Protein AF-A0A817E5K0-F1 (afdb_monomer_lite)

Radius of gyration: 30.58 Å; chains: 1; bounding box: 66×86×82 Å

Sequence (795 aa):
MSKAAISWVILLLVVCIPLVNSRLTTNLKNGVNGGVDCATCSILLGIVDHLTIVYNESAAQSLERLCSFLPDEYQLYCKAAVDFLGPYIIDGFIKGDNPDVICHALKFCTDEPDQAKCRIYPSKSPILFAQRVLNFRQRHPLISLNLKDSKICQIPGIKEICKILENIFNNHMPAVDIDEDRFGIEATLRGSSWRGKDCNDFSSAIHPGAHVVDGDGITDHNCNGIYGMNSASGKPWEDEFCNETQRMGIAVLGDSISAHFHLPEQWLDAKQLSVAAFEHLTFILENELDWPQLSASTGHINVSWPNIEGPTRSLYARLFDLDHCNHRDYQNIAVNGARSGSMLDIMKSLSRNQKNDVPLLVIYSLVGNDVCNGHPDTLDHMTTVEEMEKNVLTTLTYLDTVLPKGSHVLTTGLANGSFLYELLHDRIHPFGRVGTPISYTQIYDYLSCLQISPCNGWMTSNATLRVLTTQRAMDLSAAIRNVSYSYKSTQYDIEYLDFPFDDVIQEWIAQGGEPWQLIESVDGFHINQYGHAIVSDVLWKWLQKNKPQWLPLINPHNADIERVFKDQDCDDVYSQQPSLVHEGIFRIKPRFASESFDVKCIFENNIGWTVIQHRINGTIDFYHGWNDYKNGFGDLRTEFWLGNEKIHLLTNQGKYILRIDLQPWDSHIRIAEYGQFALDNESQNYKLQISQFRSNISTAGDSLSSSWDNANGIPFSTYDHDYDNLFYDNCALTYHGAWWFTNCFQSHLNGAYIRSPLALQNTARNGLHWNSYALYHSMKHTTMRIRRQNTFEMN

Secondary structure (DSSP, 8-state):
--HHHHHHHHHHHHTTTTTS-S-SSTT----STTHHHHHHHHHHHHHHHHHHHHHT--HHHHHHHHHHTS-HHHHHHHHHHHHHHHHHHHHHHHTT--HHHHHHHHTSS---TTSPPP-SS--S-HHHHHHHHHHHHHH-GGGG-------GGGSTTHHHHHHHHHHHHTT---SS-SSSSS-BSSSSTTSTTTBPBPS-TT-TTSSTTBPPSGGGSSS-SSSSS--SB-TTT-SBHHHHHTTTS---EEEEEE-HHHHTB---GGGT-TTT-STGGGTTHHHHHHTTTB-GGGSTTT-------TT--S----HHHHHHHH-GGGTT-EEEEE-TT--HHHHHHHGGG----TTTB--EEEEEE--STTT--S-TTGGGGSPPHHHHHHHHHHHHHHHHHHSPTTEEEEEE----THHHHHHHTTSBPGGGGSSS--BHHHHHHHHHHTT--S-TTTSSS-HHHHHHHHHHHHHHHHHHHHHHHH---SSEEEEEE---HHHHHHHHHHTT--GGGGB-TTTSSSB-HHHHHHHHHHHHHHHHHH-GGGSPPPPTTHHHHHHHHS-SSHHHHHHHSTTS-SEEEEEE--TT-SS-EEEEEEEETTEEEEEEEEESSS-S-----HHHHHH-EE-TTSSEE--HHHHHHHHTTS-EEEEEEEE-SSS--EEEEEEEEEE--GGGTT-EEEEEE-TTT-SS--SSB-SS-B-TTPPPBBTTB--SS-SS--HHHHHTS-B--BSB-SEETTS-----TT--TTTGGGS-EETTTBTTPPPSEEEEEEEE--GGGG-

Structure (mmCIF, N/CA/C/O backbone):
data_AF-A0A817E5K0-F1
#
_entry.id   AF-A0A817E5K0-F1
#
loop_
_atom_site.group_PDB
_atom_site.id
_atom_site.type_symbol
_atom_site.label_atom_id
_atom_site.label_alt_id
_atom_site.label_comp_id
_atom_site.label_asym_id
_atom_site.label_entity_id
_atom_site.label_seq_id
_atom_site.pdbx_PDB_ins_code
_atom_site.Cartn_x
_atom_site.Cartn_y
_atom_site.Cartn_z
_atom_site.occupancy
_atom_site.B_iso_or_equiv
_atom_site.auth_seq_id
_atom_site.auth_comp_id
_atom_site.auth_asym_id
_atom_site.auth_atom_id
_atom_site.pdbx_PDB_model_num
ATOM 1 N N . MET A 1 1 ? 19.506 -5.408 9.592 1.00 38.41 1 MET A N 1
ATOM 2 C CA . MET A 1 1 ? 18.784 -6.105 10.687 1.00 38.41 1 MET A CA 1
ATOM 3 C C . MET A 1 1 ? 17.796 -7.067 10.048 1.00 38.41 1 MET A C 1
ATOM 5 O O . MET A 1 1 ? 17.301 -6.734 8.983 1.00 38.41 1 MET A O 1
ATOM 9 N N . SER A 1 2 ? 17.536 -8.249 10.616 1.00 32.69 2 SER A N 1
ATOM 10 C CA . SER A 1 2 ? 16.525 -9.155 10.045 1.00 32.69 2 SER A CA 1
ATOM 11 C C . SER A 1 2 ? 15.126 -8.537 10.168 1.00 32.69 2 SER A C 1
ATOM 13 O O . SER A 1 2 ? 14.857 -7.887 11.177 1.00 32.69 2 SER A O 1
ATOM 15 N N . LYS A 1 3 ? 14.241 -8.766 9.184 1.00 34.75 3 LYS A N 1
ATOM 16 C CA . LYS A 1 3 ? 12.809 -8.387 9.226 1.00 34.75 3 LYS A CA 1
ATOM 17 C C . LYS A 1 3 ? 12.179 -8.659 10.577 1.00 34.75 3 LYS A C 1
ATOM 19 O O . LYS A 1 3 ? 11.600 -7.766 11.175 1.00 34.75 3 LYS A O 1
ATOM 24 N N . ALA A 1 4 ? 12.445 -9.861 11.094 1.00 32.88 4 ALA A N 1
ATOM 25 C CA . ALA A 1 4 ? 12.033 -10.283 12.416 1.00 32.88 4 ALA A CA 1
ATOM 26 C C . ALA A 1 4 ? 12.308 -9.184 13.450 1.00 32.88 4 ALA A C 1
ATOM 28 O O . ALA A 1 4 ? 11.386 -8.759 14.123 1.00 32.88 4 ALA A O 1
ATOM 29 N N . ALA A 1 5 ? 13.533 -8.659 13.559 1.00 34.03 5 ALA A N 1
ATOM 30 C CA . ALA A 1 5 ? 13.886 -7.668 14.578 1.00 34.03 5 ALA A CA 1
ATOM 31 C C . ALA A 1 5 ? 13.124 -6.333 14.464 1.00 34.03 5 ALA A C 1
ATOM 33 O O . ALA A 1 5 ? 12.960 -5.668 15.481 1.00 34.03 5 ALA A O 1
ATOM 34 N N . ILE A 1 6 ? 12.666 -5.937 13.272 1.00 39.69 6 ILE A N 1
ATOM 35 C CA . ILE A 1 6 ? 11.876 -4.712 13.062 1.00 39.69 6 ILE A CA 1
ATOM 36 C C . ILE A 1 6 ? 10.394 -4.991 13.350 1.00 39.69 6 ILE A C 1
ATOM 38 O O . ILE A 1 6 ? 9.782 -4.249 14.121 1.00 39.69 6 ILE A O 1
ATOM 42 N N . SER A 1 7 ? 9.865 -6.120 12.864 1.00 38.94 7 SER A N 1
ATOM 43 C CA . SER A 1 7 ? 8.522 -6.610 13.196 1.00 38.94 7 SER A CA 1
ATOM 44 C C . SER A 1 7 ? 8.353 -6.810 14.710 1.00 38.94 7 SER A C 1
ATOM 46 O O . SER A 1 7 ? 7.365 -6.355 15.274 1.00 38.94 7 SER A O 1
ATOM 48 N N . TRP A 1 8 ? 9.355 -7.367 15.411 1.00 39.22 8 TRP A N 1
ATOM 49 C CA . TRP A 1 8 ? 9.391 -7.530 16.879 1.00 39.22 8 TRP A CA 1
ATOM 50 C C . TRP A 1 8 ? 9.329 -6.194 17.638 1.00 39.22 8 TRP A C 1
ATOM 52 O O . TRP A 1 8 ? 8.894 -6.156 18.789 1.00 39.22 8 TRP A O 1
ATOM 62 N N . VAL A 1 9 ? 9.761 -5.090 17.029 1.00 38.69 9 VAL A N 1
ATOM 63 C CA . VAL A 1 9 ? 9.753 -3.769 17.670 1.00 38.69 9 VAL A CA 1
ATOM 64 C C . VAL A 1 9 ? 8.453 -3.048 17.396 1.00 38.69 9 VAL A C 1
ATOM 66 O O . VAL A 1 9 ? 7.872 -2.508 18.329 1.00 38.69 9 VAL A O 1
ATOM 69 N N . ILE A 1 10 ? 7.979 -3.049 16.152 1.00 41.06 10 ILE A N 1
ATOM 70 C CA . ILE A 1 10 ? 6.653 -2.516 15.824 1.00 41.06 10 ILE A CA 1
ATOM 71 C C . ILE A 1 10 ? 5.599 -3.265 16.641 1.00 41.06 10 ILE A C 1
ATOM 73 O O . ILE A 1 10 ? 4.677 -2.648 17.145 1.00 41.06 10 ILE A O 1
ATOM 77 N N . LEU A 1 11 ? 5.815 -4.551 16.915 1.00 41.72 11 LEU A N 1
ATOM 78 C CA . LEU A 1 11 ? 5.087 -5.358 17.890 1.00 41.72 11 LEU A CA 1
ATOM 79 C C . LEU A 1 11 ? 5.245 -4.872 19.346 1.00 41.72 11 LEU A C 1
ATOM 81 O O . LEU A 1 11 ? 4.248 -4.674 20.031 1.00 41.72 11 LEU A O 1
ATOM 85 N N . LEU A 1 12 ? 6.466 -4.637 19.840 1.00 36.22 12 LEU A N 1
ATOM 86 C CA . LEU A 1 12 ? 6.707 -4.031 21.166 1.00 36.22 12 LEU A CA 1
ATOM 87 C C . LEU A 1 12 ? 6.124 -2.617 21.299 1.00 36.22 12 LEU A C 1
ATOM 89 O O . LEU A 1 12 ? 5.917 -2.145 22.411 1.00 36.22 12 LEU A O 1
ATOM 93 N N . LEU A 1 13 ? 5.869 -1.935 20.189 1.00 37.38 13 LEU A N 1
ATOM 94 C CA . LEU A 1 13 ? 5.116 -0.698 20.159 1.00 37.38 13 LEU A CA 1
ATOM 95 C C . LEU A 1 13 ? 3.626 -1.033 20.114 1.00 37.38 13 LEU A C 1
ATOM 97 O O . LEU A 1 13 ? 2.962 -0.942 21.126 1.00 37.38 13 LEU A O 1
ATOM 101 N N . VAL A 1 14 ? 3.077 -1.536 19.022 1.00 37.16 14 VAL A N 1
ATOM 102 C CA . VAL A 1 14 ? 1.632 -1.733 18.831 1.00 37.16 14 VAL A CA 1
ATOM 103 C C . VAL A 1 14 ? 0.978 -2.682 19.853 1.00 37.16 14 VAL A C 1
ATOM 105 O O . VAL A 1 14 ? -0.120 -2.400 20.327 1.00 37.16 14 VAL A O 1
ATOM 108 N N . VAL A 1 15 ? 1.634 -3.780 20.243 1.00 35.06 15 VAL A N 1
ATOM 109 C CA . VAL A 1 15 ? 1.063 -4.812 21.138 1.00 35.06 15 VAL A CA 1
ATOM 110 C C . VAL A 1 15 ? 1.378 -4.556 22.608 1.00 35.06 15 VAL A C 1
ATOM 112 O O . VAL A 1 15 ? 0.565 -4.898 23.468 1.00 35.06 15 VAL A O 1
ATOM 115 N N . CYS A 1 16 ? 2.503 -3.904 22.924 1.00 30.56 16 CYS A N 1
ATOM 116 C CA . CYS A 1 16 ? 2.783 -3.478 24.297 1.00 30.56 16 CYS A CA 1
ATOM 117 C C . CYS A 1 16 ? 2.352 -2.037 24.598 1.00 30.56 16 CYS A C 1
ATOM 119 O O . CYS A 1 16 ? 2.415 -1.681 25.764 1.00 30.56 16 CYS A O 1
ATOM 121 N N . ILE A 1 17 ? 1.872 -1.216 23.654 1.00 37.09 17 ILE A N 1
ATOM 122 C CA . ILE A 1 17 ? 1.395 0.158 23.930 1.00 37.09 17 ILE A CA 1
ATOM 123 C C . ILE A 1 17 ? 0.201 0.218 24.898 1.00 37.09 17 ILE A C 1
ATOM 125 O O . ILE A 1 17 ? 0.177 1.160 25.694 1.00 37.09 17 ILE A O 1
ATOM 129 N N . PRO A 1 18 ? -0.706 -0.780 25.004 1.00 35.41 18 PRO A N 1
ATOM 130 C CA . PRO A 1 18 ? -1.650 -0.796 26.118 1.00 35.41 18 PRO A CA 1
ATOM 131 C C . PRO A 1 18 ? -0.962 -1.001 27.478 1.00 35.41 18 PRO A C 1
ATOM 133 O O . PRO A 1 18 ? -1.575 -0.773 28.509 1.00 35.41 18 PRO A O 1
ATOM 136 N N . LEU A 1 19 ? 0.299 -1.439 27.531 1.00 31.44 19 LEU A N 1
ATOM 137 C CA . LEU A 1 19 ? 1.059 -1.648 28.770 1.00 31.44 19 LEU A CA 1
ATOM 138 C C . LEU A 1 19 ? 2.252 -0.686 28.927 1.00 31.44 19 LEU A C 1
ATOM 140 O O . LEU A 1 19 ? 2.721 -0.483 30.042 1.00 31.44 19 LEU A O 1
ATOM 144 N N . VAL A 1 20 ? 2.737 -0.049 27.862 1.00 30.23 20 VAL A N 1
ATOM 145 C CA . VAL A 1 20 ? 3.906 0.835 27.858 1.00 30.23 20 VAL A CA 1
ATOM 146 C C . VAL A 1 20 ? 3.677 1.973 26.858 1.00 30.23 20 VAL A C 1
ATOM 148 O O . VAL A 1 20 ? 4.141 1.936 25.730 1.00 30.23 20 VAL A O 1
ATOM 151 N N . ASN A 1 21 ? 2.969 2.999 27.329 1.00 34.41 21 ASN A N 1
ATOM 152 C CA . ASN A 1 21 ? 3.056 4.412 26.936 1.00 34.41 21 ASN A CA 1
ATOM 153 C C . ASN A 1 21 ? 3.086 4.746 25.420 1.00 34.41 21 ASN A C 1
ATOM 155 O O . ASN A 1 21 ? 4.090 4.579 24.729 1.00 34.41 21 ASN A O 1
ATOM 159 N N . SER A 1 22 ? 2.026 5.411 24.966 1.00 31.52 22 SER A N 1
ATOM 160 C CA . SER A 1 22 ? 1.731 5.974 23.635 1.00 31.52 22 SER A CA 1
ATOM 161 C C . SER A 1 22 ? 2.683 7.075 23.108 1.00 31.52 22 SER A C 1
ATOM 163 O O . SER A 1 22 ? 2.267 7.973 22.385 1.00 31.52 22 SER A O 1
ATOM 165 N N . ARG A 1 23 ? 3.982 7.059 23.443 1.00 32.66 23 ARG A N 1
ATOM 166 C CA . ARG A 1 23 ? 4.926 8.150 23.099 1.00 32.66 23 ARG A CA 1
ATOM 167 C C . ARG A 1 23 ? 5.980 7.834 22.039 1.00 32.66 23 ARG A C 1
ATOM 169 O O . ARG A 1 23 ? 6.841 8.677 21.798 1.00 32.66 23 ARG A O 1
ATOM 176 N N . LEU A 1 24 ? 5.955 6.652 21.431 1.00 32.28 24 LEU A N 1
ATOM 177 C CA . LEU A 1 24 ? 7.011 6.217 20.505 1.00 32.28 24 LEU A CA 1
ATOM 178 C C . LEU A 1 24 ? 6.719 6.476 19.021 1.00 32.28 24 LEU A C 1
ATOM 180 O O . LEU A 1 24 ? 7.637 6.380 18.215 1.00 32.28 24 LEU A O 1
ATOM 184 N N . THR A 1 25 ? 5.511 6.917 18.672 1.00 31.94 25 THR A N 1
ATOM 185 C CA . THR A 1 25 ? 5.168 7.377 17.320 1.00 31.94 25 THR A CA 1
ATOM 186 C C . THR A 1 25 ? 4.451 8.728 17.411 1.00 31.94 25 THR A C 1
ATOM 188 O O . THR A 1 25 ? 3.320 8.823 17.872 1.00 31.94 25 THR A O 1
ATOM 191 N N . THR A 1 26 ? 5.182 9.789 17.065 1.00 32.31 26 THR A N 1
ATOM 192 C CA . THR A 1 26 ? 4.702 11.036 16.434 1.00 32.31 26 THR A CA 1
ATOM 193 C C . THR A 1 26 ? 3.337 11.607 16.862 1.00 32.31 26 THR A C 1
ATOM 195 O O . THR A 1 26 ? 2.296 11.134 16.429 1.00 32.31 26 THR A O 1
ATOM 198 N N . ASN A 1 27 ? 3.345 12.722 17.607 1.00 34.09 27 ASN A N 1
ATOM 199 C CA . ASN A 1 27 ? 2.304 13.775 17.655 1.00 34.09 27 ASN A CA 1
ATOM 200 C C . ASN A 1 27 ? 0.807 13.407 17.821 1.00 34.09 27 ASN A C 1
ATOM 202 O O . ASN A 1 27 ? -0.030 14.309 17.743 1.00 34.09 27 ASN A O 1
ATOM 206 N N . LEU A 1 28 ? 0.431 12.164 18.120 1.00 38.84 28 LEU A N 1
ATOM 207 C CA . LEU A 1 28 ? -0.935 11.838 18.525 1.00 38.84 28 LEU A CA 1
ATOM 208 C C . LEU A 1 28 ? -1.184 12.469 19.902 1.00 38.84 28 LEU A C 1
ATOM 210 O O . LEU A 1 28 ? -0.595 12.076 20.909 1.00 38.84 28 LEU A O 1
ATOM 214 N N . LYS A 1 29 ? -2.028 13.507 19.962 1.00 49.62 29 LYS A N 1
ATOM 215 C CA . LYS A 1 29 ? -2.552 13.993 21.245 1.00 49.62 29 LYS A CA 1
ATOM 216 C C . LYS A 1 29 ? -3.302 12.818 21.874 1.00 49.62 29 LYS A C 1
ATOM 218 O O . LYS A 1 29 ? -4.237 12.316 21.264 1.00 49.62 29 LYS A O 1
ATOM 223 N N . ASN A 1 30 ? -2.940 12.421 23.095 1.00 59.03 30 ASN A N 1
ATOM 224 C CA . ASN A 1 30 ? -3.574 11.317 23.837 1.00 59.03 30 ASN A CA 1
ATOM 225 C C . ASN A 1 30 ? -5.073 11.533 24.154 1.00 59.03 30 ASN A C 1
ATOM 227 O O . ASN A 1 30 ? -5.618 10.784 24.956 1.00 59.03 30 ASN A O 1
ATOM 231 N N . GLY A 1 31 ? -5.734 12.532 23.559 1.00 76.06 31 GLY A N 1
ATOM 232 C CA . GLY A 1 31 ? -7.105 12.929 23.854 1.00 76.06 31 GLY A CA 1
ATOM 233 C C . GLY A 1 31 ? -7.292 13.408 25.293 1.00 76.06 31 GLY A C 1
ATOM 234 O O . GLY A 1 31 ? -6.329 13.681 26.013 1.00 76.06 31 GLY A O 1
ATOM 235 N N . VAL A 1 32 ? -8.553 13.494 25.705 1.00 88.44 32 VAL A N 1
ATOM 236 C CA . VAL A 1 32 ? -8.965 13.703 27.102 1.00 88.44 32 VAL A CA 1
ATOM 237 C C . VAL A 1 32 ? -9.607 12.436 27.652 1.00 88.44 32 VAL A C 1
ATOM 239 O O . VAL A 1 32 ? -10.021 11.552 26.901 1.00 88.44 32 VAL A O 1
ATOM 242 N N . ASN A 1 33 ? -9.701 12.328 28.976 1.00 88.56 33 ASN A N 1
ATOM 243 C CA . ASN A 1 33 ? -10.281 11.173 29.671 1.00 88.56 33 ASN A CA 1
ATOM 244 C C . ASN A 1 33 ? -9.553 9.839 29.380 1.00 88.56 33 ASN A C 1
ATOM 246 O O . ASN A 1 33 ? -10.133 8.756 29.476 1.00 88.56 33 ASN A O 1
ATOM 250 N N . GLY A 1 34 ? -8.263 9.922 29.043 1.00 79.88 34 GLY A N 1
ATOM 251 C CA . GLY A 1 34 ? -7.429 8.796 28.608 1.00 79.88 34 GLY A CA 1
ATOM 252 C C . GLY A 1 34 ? -7.436 8.545 27.094 1.00 79.88 34 GLY A C 1
ATOM 253 O O . GLY A 1 34 ? -6.677 7.697 26.637 1.00 79.88 34 GLY A O 1
ATOM 254 N N . GLY A 1 35 ? -8.269 9.260 26.326 1.00 85.75 35 GLY A N 1
ATOM 255 C CA . GLY A 1 35 ? -8.340 9.239 24.860 1.00 85.75 35 GLY A CA 1
ATOM 256 C C . GLY A 1 35 ? -8.151 7.865 24.222 1.00 85.75 35 GLY A C 1
ATOM 257 O O . GLY A 1 35 ? -8.983 6.980 24.421 1.00 85.75 35 GLY A O 1
ATOM 258 N N . VAL A 1 36 ? -7.077 7.687 23.446 1.00 76.56 36 VAL A N 1
ATOM 259 C CA . VAL A 1 36 ? -6.815 6.444 22.690 1.00 76.56 36 VAL A CA 1
ATOM 260 C C . VAL A 1 36 ? -6.675 5.230 23.613 1.00 76.56 36 VAL A C 1
ATOM 262 O O . VAL A 1 36 ? -7.239 4.177 23.313 1.00 76.56 36 VAL A O 1
ATOM 265 N N . ASP A 1 37 ? -6.003 5.373 24.760 1.00 73.56 37 ASP A N 1
ATOM 266 C CA . ASP A 1 37 ? -5.846 4.284 25.736 1.00 73.56 37 ASP A CA 1
ATOM 267 C C . ASP A 1 37 ? -7.220 3.862 26.286 1.00 73.56 37 ASP A C 1
ATOM 269 O O . ASP A 1 37 ? -7.513 2.672 26.449 1.00 73.56 37 ASP A O 1
ATOM 273 N N . CYS A 1 38 ? -8.103 4.842 26.509 1.00 83.94 38 CYS A N 1
ATOM 274 C CA . CYS A 1 38 ? -9.455 4.584 26.982 1.00 83.94 38 CYS A CA 1
ATOM 275 C C . CYS A 1 38 ? -10.325 3.883 25.931 1.00 83.94 38 CYS A C 1
ATOM 277 O O . CYS A 1 38 ? -10.996 2.896 26.255 1.00 83.94 38 CYS A O 1
ATOM 279 N N . ALA A 1 39 ? -10.300 4.359 24.682 1.00 84.50 39 ALA A N 1
ATOM 280 C CA . ALA A 1 39 ? -11.029 3.738 23.580 1.00 84.50 39 ALA A CA 1
ATOM 281 C C . ALA A 1 39 ? -10.555 2.299 23.344 1.00 84.50 39 ALA A C 1
ATOM 283 O O . ALA A 1 39 ? -11.375 1.383 23.288 1.00 84.50 39 ALA A O 1
ATOM 284 N N . THR A 1 40 ? -9.237 2.088 23.312 1.00 79.06 40 THR A N 1
ATOM 285 C CA . THR A 1 40 ? -8.619 0.769 23.123 1.00 79.06 40 THR A CA 1
ATOM 286 C C . THR A 1 40 ? -9.056 -0.204 24.212 1.00 79.06 40 THR A C 1
ATOM 288 O O . THR A 1 40 ? -9.537 -1.294 23.909 1.00 79.06 40 THR A O 1
ATOM 291 N N . CYS A 1 41 ? -8.971 0.198 25.485 1.00 82.38 41 CYS A N 1
ATOM 292 C CA . CYS A 1 41 ? -9.417 -0.650 26.588 1.00 82.38 41 CYS A CA 1
ATOM 293 C C . CYS A 1 41 ? -10.914 -0.984 26.483 1.00 82.38 41 CYS A C 1
ATOM 295 O O . CYS A 1 41 ? -11.303 -2.146 26.610 1.00 82.38 41 CYS A O 1
ATOM 297 N N . SER A 1 42 ? -11.756 0.022 26.233 1.00 89.06 42 SER A N 1
ATOM 298 C CA . SER A 1 42 ? -13.215 -0.148 26.223 1.00 89.06 42 SER A CA 1
ATOM 299 C C . SER A 1 42 ? -13.678 -1.044 25.070 1.00 89.06 42 SER A C 1
ATOM 301 O O . SER A 1 42 ? -14.573 -1.871 25.257 1.00 89.06 42 SER A O 1
ATOM 303 N N . ILE A 1 43 ? -13.036 -0.929 23.902 1.00 86.25 43 ILE A N 1
ATOM 304 C CA . ILE A 1 43 ? -13.305 -1.765 22.727 1.00 86.25 43 ILE A CA 1
ATOM 305 C C . ILE A 1 43 ? -12.793 -3.191 22.947 1.00 86.25 43 ILE A C 1
ATOM 307 O O . ILE A 1 43 ? -13.568 -4.131 22.792 1.00 86.25 43 ILE A O 1
ATOM 311 N N . LEU A 1 44 ? -11.541 -3.384 23.379 1.00 84.38 44 LEU A N 1
ATOM 312 C CA . LEU A 1 44 ? -10.990 -4.727 23.610 1.00 84.38 44 LEU A CA 1
ATOM 313 C C . LEU A 1 44 ? -11.790 -5.501 24.663 1.00 84.38 44 LEU A C 1
ATOM 315 O O . LEU A 1 44 ? -12.149 -6.657 24.443 1.00 84.38 44 LEU A O 1
ATOM 319 N N . LEU A 1 45 ? -12.130 -4.867 25.789 1.00 89.94 45 LEU A N 1
ATOM 320 C CA . LEU A 1 45 ? -12.966 -5.512 26.803 1.00 89.94 45 LEU A CA 1
ATOM 321 C C . LEU A 1 45 ? -14.410 -5.712 26.325 1.00 89.94 45 LEU A C 1
ATOM 323 O O . LEU A 1 45 ? -15.039 -6.690 26.718 1.00 89.94 45 LEU A O 1
ATOM 327 N N . GLY A 1 46 ? -14.931 -4.841 25.458 1.00 92.69 46 GLY A N 1
ATOM 328 C CA . GLY A 1 46 ? -16.210 -5.074 24.786 1.00 92.69 46 GLY A CA 1
ATOM 329 C C . GLY A 1 46 ? -16.182 -6.301 23.875 1.00 92.69 46 GLY A C 1
ATOM 330 O O . GLY A 1 46 ? -17.104 -7.104 23.914 1.00 92.69 46 GLY A O 1
ATOM 331 N N . ILE A 1 47 ? -15.097 -6.516 23.124 1.00 91.94 47 ILE A N 1
ATOM 332 C CA . ILE A 1 47 ? -14.907 -7.728 22.313 1.00 91.94 47 ILE A CA 1
ATOM 333 C C . ILE A 1 47 ? -14.880 -8.974 23.203 1.00 91.94 47 ILE A C 1
ATOM 335 O O . ILE A 1 47 ? -15.532 -9.964 22.876 1.00 91.94 47 ILE A O 1
ATOM 339 N N . VAL A 1 48 ? -14.182 -8.927 24.343 1.00 92.06 48 VAL A N 1
ATOM 340 C CA . VAL A 1 48 ? -14.181 -10.031 25.318 1.00 92.06 48 VAL A CA 1
ATOM 341 C C . VAL A 1 48 ? -15.600 -10.324 25.805 1.00 92.06 48 VAL A C 1
ATOM 343 O O . VAL A 1 48 ? -16.008 -11.483 25.786 1.00 92.06 48 VAL A O 1
ATOM 346 N N . ASP A 1 49 ? -16.373 -9.297 26.173 1.00 94.38 49 ASP A N 1
ATOM 347 C CA . ASP A 1 49 ? -17.780 -9.444 26.574 1.00 94.38 49 ASP A CA 1
ATOM 348 C C . ASP A 1 49 ? -18.622 -10.073 25.449 1.00 94.38 49 ASP A C 1
ATOM 350 O O . ASP A 1 49 ? -19.347 -11.044 25.668 1.00 94.38 49 ASP A O 1
ATOM 354 N N . HIS A 1 50 ? -18.452 -9.612 24.208 1.00 95.69 50 HIS A N 1
ATOM 355 C CA . HIS A 1 50 ? -19.138 -10.162 23.039 1.00 95.69 50 HIS A CA 1
ATOM 356 C C . HIS A 1 50 ? -18.772 -11.628 22.767 1.00 95.69 50 HIS A C 1
ATOM 358 O O . HIS A 1 50 ? -19.654 -12.421 22.432 1.00 95.69 50 HIS A O 1
ATOM 364 N N . LEU A 1 51 ? -17.510 -12.026 22.952 1.00 94.69 51 LEU A N 1
ATOM 365 C CA . LEU A 1 51 ? -17.071 -13.417 22.811 1.00 94.69 51 LEU A CA 1
ATOM 366 C C . LEU A 1 51 ? -17.734 -14.338 23.844 1.00 94.69 51 LEU A C 1
ATOM 368 O O . LEU A 1 51 ? -18.122 -15.451 23.478 1.00 94.69 51 LEU A O 1
ATOM 372 N N . THR A 1 52 ? -17.966 -13.865 25.078 1.00 95.50 52 THR A N 1
ATOM 373 C CA . THR A 1 52 ? -18.711 -14.652 26.081 1.00 95.50 52 THR A CA 1
ATOM 374 C C . THR A 1 52 ? -20.124 -14.992 25.600 1.00 95.50 52 THR A C 1
ATOM 376 O O . THR A 1 52 ? -20.622 -16.088 25.859 1.00 95.50 52 THR A O 1
ATOM 379 N N . ILE A 1 53 ? -20.745 -14.085 24.836 1.00 95.75 53 ILE A N 1
ATOM 380 C CA . ILE A 1 53 ? -22.080 -14.258 24.252 1.00 95.75 53 ILE A CA 1
ATOM 381 C C . ILE A 1 53 ? -22.023 -15.186 23.034 1.00 95.75 53 ILE A C 1
ATOM 383 O O . ILE A 1 53 ? -22.835 -16.104 22.930 1.00 95.75 53 ILE A O 1
ATOM 387 N N . VAL A 1 54 ? -21.081 -14.959 22.110 1.00 96.69 54 VAL A N 1
ATOM 388 C CA . VAL A 1 54 ? -20.963 -15.728 20.855 1.00 96.69 54 VAL A CA 1
ATOM 389 C C . VAL A 1 54 ? -20.642 -17.197 21.127 1.00 96.69 54 VAL A C 1
ATOM 391 O O . VAL A 1 54 ? -21.259 -18.077 20.528 1.00 96.69 54 VAL A O 1
ATOM 394 N N . TYR A 1 55 ? -19.705 -17.467 22.037 1.00 95.50 55 TYR A N 1
ATOM 395 C CA . TYR A 1 55 ? -19.211 -18.817 22.315 1.00 95.50 55 TYR A CA 1
ATOM 396 C C . TYR A 1 55 ? -19.837 -19.460 23.558 1.00 95.50 55 TYR A C 1
ATOM 398 O O . TYR A 1 55 ? -19.550 -20.623 23.844 1.00 95.50 55 TYR A O 1
ATOM 406 N N . ASN A 1 56 ? -20.717 -18.743 24.270 1.00 95.94 56 ASN A N 1
ATOM 407 C CA . ASN A 1 56 ? -21.333 -19.187 25.523 1.00 95.94 56 ASN A CA 1
ATOM 408 C C . ASN A 1 56 ? -20.281 -19.703 26.526 1.00 95.94 56 ASN A C 1
ATOM 410 O O . ASN A 1 56 ? -20.361 -20.824 27.036 1.00 95.94 56 ASN A O 1
ATOM 414 N N . GLU A 1 57 ? -19.258 -18.884 26.763 1.00 95.00 57 GLU A N 1
ATOM 415 C CA . GLU A 1 57 ? -18.089 -19.221 27.576 1.00 95.00 57 GLU A CA 1
ATOM 416 C C . GLU A 1 57 ? -17.800 -18.140 28.629 1.00 95.00 57 GLU A C 1
ATOM 418 O O . GLU A 1 57 ? -18.369 -17.050 28.612 1.00 95.00 57 GLU A O 1
ATOM 423 N N . SER A 1 58 ? -16.931 -18.447 29.593 1.00 94.94 58 SER A N 1
ATOM 424 C CA . SER A 1 58 ? -16.518 -17.472 30.611 1.00 94.94 58 SER A CA 1
ATOM 425 C C . SER A 1 58 ? -15.568 -16.411 30.044 1.00 94.94 58 SER A C 1
ATOM 427 O O . SER A 1 58 ? -14.804 -16.690 29.125 1.00 94.94 58 SER A O 1
ATOM 429 N N . ALA A 1 59 ? -15.508 -15.231 30.673 1.00 91.44 59 ALA A N 1
ATOM 430 C CA . ALA A 1 59 ? -14.549 -14.180 30.305 1.00 91.44 59 ALA A CA 1
ATOM 431 C C . ALA A 1 59 ? -13.084 -14.667 30.308 1.00 91.44 59 ALA A C 1
ATOM 433 O O . ALA A 1 59 ? -12.285 -14.219 29.493 1.00 91.44 59 ALA A O 1
ATOM 434 N N . ALA A 1 60 ? -12.738 -15.618 31.185 1.00 91.12 60 ALA A N 1
ATOM 435 C CA . ALA A 1 60 ? -11.419 -16.250 31.199 1.00 91.12 60 ALA A CA 1
ATOM 436 C C . ALA A 1 60 ? -11.150 -17.044 29.910 1.00 91.12 60 ALA A C 1
ATOM 438 O O . ALA A 1 60 ? -10.097 -16.897 29.299 1.00 91.12 60 ALA A O 1
ATOM 439 N N . GLN A 1 61 ? -12.126 -17.845 29.469 1.00 94.38 61 GLN A N 1
ATOM 440 C CA . GLN A 1 61 ? -12.034 -18.594 28.213 1.00 94.38 61 GLN A CA 1
ATOM 441 C C . GLN A 1 61 ? -11.998 -17.656 27.001 1.00 94.38 61 GLN A C 1
ATOM 443 O O . GLN A 1 61 ? -11.226 -17.903 26.081 1.00 94.38 61 GLN A O 1
ATOM 448 N N . SER A 1 62 ? -12.756 -16.556 27.025 1.00 93.25 62 SER A N 1
ATOM 449 C CA . SER A 1 62 ? -12.754 -15.566 25.942 1.00 93.25 62 SER A CA 1
ATOM 450 C C . SER A 1 62 ? -11.447 -14.781 25.827 1.00 93.25 62 SER A C 1
ATOM 452 O O . SER A 1 62 ? -11.021 -14.499 24.710 1.00 93.25 62 SER A O 1
ATOM 454 N N . LEU A 1 63 ? -10.772 -14.469 26.940 1.00 84.56 63 LEU A N 1
ATOM 455 C CA . LEU A 1 63 ? -9.433 -13.863 26.915 1.00 84.56 63 LEU A CA 1
ATOM 456 C C . LEU A 1 63 ? -8.401 -14.805 26.277 1.00 84.56 63 LEU A C 1
ATOM 458 O O . LEU A 1 63 ? -7.665 -14.396 25.382 1.00 84.56 63 LEU A O 1
ATOM 462 N N . GLU A 1 64 ? -8.395 -16.080 26.675 1.00 88.00 64 GLU A N 1
ATOM 463 C CA . GLU A 1 64 ? -7.528 -17.098 26.064 1.00 88.00 64 GLU A CA 1
ATOM 464 C C . GLU A 1 64 ? -7.844 -17.303 24.578 1.00 88.00 64 GLU A C 1
ATOM 466 O O . GLU A 1 64 ? -6.942 -17.401 23.742 1.00 88.00 64 GLU A O 1
ATOM 471 N N . ARG A 1 65 ? -9.136 -17.317 24.225 1.00 92.06 65 ARG A N 1
ATOM 472 C CA . ARG A 1 65 ? -9.596 -17.432 22.839 1.00 92.06 65 ARG A CA 1
ATOM 473 C C . ARG A 1 65 ? -9.111 -16.267 21.989 1.00 92.06 65 ARG A C 1
ATOM 475 O O . ARG A 1 65 ? -8.611 -16.509 20.894 1.00 92.06 65 ARG A O 1
ATOM 482 N N . LEU A 1 66 ? -9.221 -15.037 22.488 1.00 84.31 66 LEU A N 1
ATOM 483 C CA . LEU A 1 66 ? -8.735 -13.855 21.783 1.00 84.31 66 LEU A CA 1
ATOM 484 C C . LEU A 1 66 ? -7.241 -13.989 21.466 1.00 84.31 66 LEU A C 1
ATOM 486 O O . LEU A 1 66 ? -6.843 -13.785 20.323 1.00 84.31 66 LEU A O 1
ATOM 490 N N . CYS A 1 67 ? -6.433 -14.432 22.435 1.00 80.44 67 CYS A N 1
ATOM 491 C CA . CYS A 1 67 ? -5.017 -14.693 22.192 1.00 80.44 67 CYS A CA 1
ATOM 492 C C . CYS A 1 67 ? -4.783 -15.821 21.184 1.00 80.44 67 CYS A C 1
ATOM 494 O O . CYS A 1 67 ? -3.843 -15.736 20.406 1.00 80.44 67 CYS A O 1
ATOM 496 N N . SER A 1 68 ? -5.626 -16.858 21.162 1.00 90.00 68 SER A N 1
ATOM 497 C CA . SER A 1 68 ? -5.498 -17.974 20.213 1.00 90.00 68 SER A CA 1
ATOM 498 C C . SER A 1 68 ? -5.794 -17.608 18.754 1.00 90.00 68 SER A C 1
ATOM 500 O O . SER A 1 68 ? -5.420 -18.362 17.860 1.00 90.00 68 SER A O 1
ATOM 502 N N . PHE A 1 69 ? -6.461 -16.476 18.502 1.00 86.31 69 PHE A N 1
ATOM 503 C CA . PHE A 1 69 ? -6.694 -15.981 17.143 1.00 86.31 69 PHE A CA 1
ATOM 504 C C . PHE A 1 69 ? -5.487 -15.250 16.556 1.00 86.31 69 PHE A C 1
ATOM 506 O O . PHE A 1 69 ? -5.414 -15.097 15.341 1.00 86.31 69 PHE A O 1
ATOM 513 N N . LEU A 1 70 ? -4.548 -14.804 17.392 1.00 79.38 70 LEU A N 1
ATOM 514 C CA . LEU A 1 70 ? -3.366 -14.086 16.934 1.00 79.38 70 LEU A CA 1
ATOM 515 C C . LEU A 1 70 ? -2.299 -15.061 16.394 1.00 79.38 70 LEU A C 1
ATOM 517 O O . LEU A 1 70 ? -2.207 -16.194 16.884 1.00 79.38 70 LEU A O 1
ATOM 521 N N . PRO A 1 71 ? -1.448 -14.631 15.442 1.00 78.00 71 PRO A N 1
ATOM 522 C CA . PRO A 1 71 ? -0.323 -15.443 14.980 1.00 78.00 71 PRO A CA 1
ATOM 523 C C . PRO A 1 71 ? 0.650 -15.778 16.122 1.00 78.00 71 PRO A C 1
ATOM 525 O O . PRO A 1 71 ? 0.725 -15.052 17.116 1.00 78.00 71 PRO A O 1
ATOM 528 N N . ASP A 1 72 ? 1.406 -16.873 15.997 1.00 77.31 72 ASP A N 1
ATOM 529 C CA . ASP A 1 72 ? 2.218 -17.448 17.087 1.00 77.31 72 ASP A CA 1
ATOM 530 C C . ASP A 1 72 ? 3.180 -16.442 17.743 1.00 77.31 72 ASP A C 1
ATOM 532 O O . ASP A 1 72 ? 3.315 -16.414 18.970 1.00 77.31 72 ASP A O 1
ATOM 536 N N . GLU A 1 73 ? 3.796 -15.567 16.945 1.00 65.62 73 GLU A N 1
ATOM 537 C CA . GLU A 1 73 ? 4.674 -14.488 17.417 1.00 65.62 73 GLU A CA 1
ATOM 538 C C . GLU A 1 73 ? 3.975 -13.470 18.343 1.00 65.62 73 GLU A C 1
ATOM 540 O O . GLU A 1 73 ? 4.617 -12.887 19.216 1.00 65.62 73 GLU A O 1
ATOM 545 N N . TYR A 1 74 ? 2.654 -13.307 18.224 1.00 67.25 74 TYR A N 1
ATOM 546 C CA . TYR A 1 74 ? 1.824 -12.401 19.026 1.00 67.25 74 TYR A CA 1
ATOM 547 C C . TYR A 1 74 ? 1.213 -13.084 20.256 1.00 67.25 74 TYR A C 1
ATOM 549 O O . TYR A 1 74 ? 0.953 -12.429 21.273 1.00 67.25 74 TYR A O 1
ATOM 557 N N . GLN A 1 75 ? 0.978 -14.401 20.197 1.00 75.94 75 GLN A N 1
ATOM 558 C CA . GLN A 1 75 ? 0.269 -15.118 21.261 1.00 75.94 75 GLN A CA 1
ATOM 559 C C . GLN A 1 75 ? 0.984 -15.037 22.606 1.00 75.94 75 GLN A C 1
ATOM 561 O O . GLN A 1 75 ? 0.322 -14.930 23.636 1.00 75.94 75 GLN A O 1
ATOM 566 N N . LEU A 1 76 ? 2.321 -15.086 22.614 1.00 70.31 76 LEU A N 1
ATOM 567 C CA . LEU A 1 76 ? 3.111 -15.009 23.844 1.00 70.31 76 LEU A CA 1
ATOM 568 C C . LEU A 1 76 ? 2.860 -13.692 24.592 1.00 70.31 76 LEU A C 1
ATOM 570 O O . LEU A 1 76 ? 2.679 -13.697 25.807 1.00 70.31 76 LEU A O 1
ATOM 574 N N . TYR A 1 77 ? 2.813 -12.576 23.865 1.00 65.44 77 TYR A N 1
ATOM 575 C CA . TYR A 1 77 ? 2.579 -11.250 24.436 1.00 65.44 77 TYR A CA 1
ATOM 576 C C . TYR A 1 77 ? 1.144 -11.078 24.907 1.00 65.44 77 TYR A C 1
ATOM 578 O O . TYR A 1 77 ? 0.916 -10.575 26.005 1.00 65.44 77 TYR A O 1
ATOM 586 N N . CYS A 1 78 ? 0.186 -11.549 24.109 1.00 71.56 78 CYS A N 1
ATOM 587 C CA . CYS A 1 78 ? -1.214 -11.545 24.504 1.00 71.56 78 CYS A CA 1
ATOM 588 C C . CYS A 1 78 ? -1.422 -12.360 25.785 1.00 71.56 78 CYS A C 1
ATOM 590 O O . CYS A 1 78 ? -2.002 -11.854 26.741 1.00 71.56 78 CYS A O 1
ATOM 592 N N . LYS A 1 79 ? -0.864 -13.576 25.854 1.00 74.75 79 LYS A N 1
ATOM 593 C CA . LYS A 1 79 ? -0.925 -14.431 27.048 1.00 74.75 79 LYS A CA 1
ATOM 594 C C . LYS A 1 79 ? -0.252 -13.773 28.247 1.00 74.75 79 LYS A C 1
ATOM 596 O O . LYS A 1 79 ? -0.846 -13.746 29.311 1.00 74.75 79 LYS A O 1
ATOM 601 N N . ALA A 1 80 ? 0.909 -13.140 28.077 1.00 68.75 80 ALA A N 1
ATOM 602 C CA . ALA A 1 80 ? 1.553 -12.392 29.160 1.00 68.75 80 ALA A CA 1
ATOM 603 C C . ALA A 1 80 ? 0.693 -11.212 29.662 1.00 68.75 80 ALA A C 1
ATOM 605 O O . ALA A 1 80 ? 0.620 -10.960 30.867 1.00 68.75 80 ALA A O 1
ATOM 606 N N . ALA A 1 81 ? 0.012 -10.499 28.759 1.00 67.12 81 ALA A N 1
ATOM 607 C CA . ALA A 1 81 ? -0.923 -9.437 29.120 1.00 67.12 81 ALA A CA 1
ATOM 608 C C . ALA A 1 81 ? -2.168 -9.988 29.836 1.00 67.12 81 ALA A C 1
ATOM 610 O O . ALA A 1 81 ? -2.623 -9.388 30.811 1.00 67.12 81 ALA A O 1
ATOM 611 N N . VAL A 1 82 ? -2.690 -11.138 29.400 1.00 73.81 82 VAL A N 1
ATOM 612 C CA . VAL A 1 82 ? -3.795 -11.854 30.056 1.00 73.81 82 VAL A CA 1
ATOM 613 C C . VAL A 1 82 ? -3.371 -12.400 31.421 1.00 73.81 82 VAL A C 1
ATOM 615 O O . VAL A 1 82 ? -4.117 -12.248 32.379 1.00 73.81 82 VAL A O 1
ATOM 618 N N . ASP A 1 83 ? -2.166 -12.933 31.578 1.00 72.56 83 ASP A N 1
ATOM 619 C CA . ASP A 1 83 ? -1.647 -13.385 32.873 1.00 72.56 83 ASP A CA 1
ATOM 620 C C . ASP A 1 83 ? -1.538 -12.218 33.865 1.00 72.56 83 ASP A C 1
ATOM 622 O O . ASP A 1 83 ? -1.825 -12.364 35.056 1.00 72.56 83 ASP A O 1
ATOM 626 N N . PHE A 1 84 ? -1.154 -11.037 33.370 1.00 73.38 84 PHE A N 1
ATOM 627 C CA . PHE A 1 84 ? -1.000 -9.841 34.191 1.00 73.38 84 PHE A CA 1
ATOM 628 C C . PHE A 1 84 ? -2.336 -9.152 34.521 1.00 73.38 84 PHE A C 1
ATOM 630 O O . PHE A 1 84 ? -2.606 -8.858 35.686 1.00 73.38 84 PHE A O 1
ATOM 637 N N . LEU A 1 85 ? -3.177 -8.871 33.5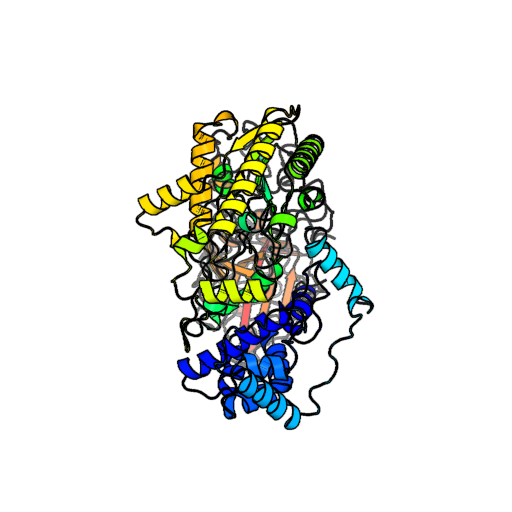20 1.00 74.75 85 LEU A N 1
ATOM 638 C CA . LEU A 1 85 ? -4.430 -8.114 33.680 1.00 74.75 85 LEU A CA 1
ATOM 639 C C . LEU A 1 85 ? -5.669 -8.999 33.860 1.00 74.75 85 LEU A C 1
ATOM 641 O O . LEU A 1 85 ? -6.661 -8.566 34.455 1.00 74.75 85 LEU A O 1
ATOM 645 N N . GLY A 1 86 ? -5.632 -10.229 33.354 1.00 77.56 86 GLY A N 1
ATOM 646 C CA . GLY A 1 86 ? -6.761 -11.155 33.282 1.00 77.56 86 GLY A CA 1
ATOM 647 C C . GLY A 1 86 ? -7.439 -11.419 34.621 1.00 77.56 86 GLY A C 1
ATOM 648 O O . GLY A 1 86 ? -8.661 -11.283 34.668 1.00 77.56 86 GLY A O 1
ATOM 649 N N . PRO A 1 87 ? -6.727 -11.695 35.735 1.00 85.50 87 PRO A N 1
ATOM 650 C CA . PRO A 1 87 ? -7.371 -11.908 37.034 1.00 85.50 87 PRO A CA 1
ATOM 651 C C . PRO A 1 87 ? -8.286 -10.749 37.459 1.00 85.50 87 PRO A C 1
ATOM 653 O O . PRO A 1 87 ? -9.340 -10.966 38.059 1.00 85.50 87 PRO A O 1
ATOM 656 N N . TYR A 1 88 ? -7.912 -9.517 37.111 1.00 85.94 88 TYR A N 1
ATOM 657 C CA . TYR A 1 88 ? -8.661 -8.310 37.446 1.00 85.94 88 TYR A CA 1
ATOM 658 C C . TYR A 1 88 ? -9.841 -8.088 36.501 1.00 85.94 88 TYR A C 1
ATOM 660 O O . TYR A 1 88 ? -10.942 -7.767 36.949 1.00 85.94 88 TYR A O 1
ATOM 668 N N . ILE A 1 89 ? -9.625 -8.301 35.201 1.00 85.69 89 ILE A N 1
ATOM 669 C CA . ILE A 1 89 ? -10.673 -8.229 34.177 1.00 85.69 89 ILE A CA 1
ATOM 670 C C . ILE A 1 89 ? -11.768 -9.268 34.469 1.00 85.69 89 ILE A C 1
ATOM 672 O O . ILE A 1 89 ? -12.951 -8.928 34.516 1.00 85.69 89 ILE A O 1
ATOM 676 N N . ILE A 1 90 ? -11.376 -10.516 34.746 1.00 90.75 90 ILE A N 1
ATOM 677 C CA . ILE A 1 90 ? -12.279 -11.631 35.063 1.00 90.75 90 ILE A CA 1
ATOM 678 C C . ILE A 1 90 ? -13.092 -11.330 36.329 1.00 90.75 90 ILE A C 1
ATOM 680 O O . ILE A 1 90 ? -14.309 -11.511 36.327 1.00 90.75 90 ILE A O 1
ATOM 684 N N . ASP A 1 91 ? -12.461 -10.838 37.401 1.00 92.25 91 ASP A N 1
ATOM 685 C CA . ASP A 1 91 ? -13.179 -10.460 38.627 1.00 92.25 91 ASP A CA 1
ATOM 686 C C . ASP A 1 91 ? -14.170 -9.305 38.391 1.00 92.25 91 ASP A C 1
ATOM 688 O O . ASP A 1 91 ? -15.262 -9.304 38.965 1.00 92.25 91 ASP A O 1
ATOM 692 N N . GLY A 1 92 ? -13.840 -8.353 37.511 1.00 91.88 92 GLY A N 1
ATOM 693 C CA . GLY A 1 92 ? -14.773 -7.323 37.048 1.00 91.88 92 GLY A CA 1
ATOM 694 C C . GLY A 1 92 ? -16.022 -7.926 36.402 1.00 91.88 92 GLY A C 1
ATOM 695 O O . GLY A 1 92 ? -17.140 -7.702 36.879 1.00 91.88 92 GLY A O 1
ATOM 696 N N . PHE A 1 93 ? -15.837 -8.761 35.377 1.00 93.12 93 PHE A N 1
ATOM 697 C CA . PHE A 1 93 ? -16.944 -9.412 34.671 1.00 93.12 93 PHE A CA 1
ATOM 698 C C . PHE A 1 93 ? -17.786 -10.321 35.580 1.00 93.12 93 PHE A C 1
ATOM 700 O O . PHE A 1 93 ? -19.013 -10.278 35.518 1.00 93.12 93 PHE A O 1
ATOM 707 N N . ILE A 1 94 ? -17.175 -11.075 36.504 1.00 92.56 94 ILE A N 1
ATOM 708 C CA . ILE A 1 94 ? -17.903 -11.915 37.479 1.00 92.56 94 ILE A CA 1
ATOM 709 C C . ILE A 1 94 ? -18.810 -11.074 38.392 1.00 92.56 94 ILE A C 1
ATOM 711 O O . ILE A 1 94 ? -19.868 -11.539 38.821 1.00 92.56 94 ILE A O 1
ATOM 715 N N . LYS A 1 95 ? -18.431 -9.827 38.702 1.00 92.12 95 LYS A N 1
ATOM 716 C CA . LYS A 1 95 ? -19.289 -8.888 39.447 1.00 92.12 95 LYS A CA 1
ATOM 717 C C . LYS A 1 95 ? -20.262 -8.112 38.556 1.00 92.12 95 LYS A C 1
ATOM 719 O O . LYS A 1 95 ? -20.960 -7.227 39.054 1.00 92.12 95 LYS A O 1
ATOM 724 N N . GLY A 1 96 ? -20.328 -8.436 37.266 1.00 89.94 96 GLY A N 1
ATOM 725 C CA . GLY A 1 96 ? -21.167 -7.778 36.269 1.00 89.94 96 GLY A CA 1
ATOM 726 C C . GLY A 1 96 ? -20.723 -6.351 35.953 1.00 89.94 96 GLY A C 1
ATOM 727 O O . GLY A 1 96 ? -21.578 -5.514 35.641 1.00 89.94 96 GLY A O 1
ATOM 728 N N . ASP A 1 97 ? -19.451 -6.008 36.198 1.00 92.56 97 ASP A N 1
ATOM 729 C CA . ASP A 1 97 ? -18.873 -4.720 35.797 1.00 92.56 97 ASP A CA 1
ATOM 730 C C . ASP A 1 97 ? -18.749 -4.715 34.265 1.00 92.56 97 ASP A C 1
ATOM 732 O O . ASP A 1 97 ? -18.342 -5.711 33.675 1.00 92.56 97 ASP A O 1
ATOM 736 N N . ASN A 1 98 ? -19.138 -3.613 33.620 1.00 92.25 98 ASN A N 1
ATOM 737 C CA . ASN A 1 98 ? -19.007 -3.467 32.169 1.00 92.25 98 ASN A CA 1
ATOM 738 C C . ASN A 1 98 ? -17.594 -2.959 31.799 1.00 92.25 98 ASN A C 1
ATOM 740 O O . ASN A 1 98 ? -16.866 -2.498 32.691 1.00 92.25 98 ASN A O 1
ATOM 744 N N . PRO A 1 99 ? -17.209 -2.989 30.507 1.00 92.50 99 PRO A N 1
ATOM 745 C CA . PRO A 1 99 ? -15.905 -2.510 30.046 1.00 92.50 99 PRO A CA 1
ATOM 746 C C . PRO A 1 99 ? -15.518 -1.122 30.579 1.00 92.50 99 PRO A C 1
ATOM 748 O O . PRO A 1 99 ? -14.423 -0.957 31.114 1.00 92.50 99 PRO A O 1
ATOM 751 N N . ASP A 1 100 ? -16.437 -0.149 30.559 1.00 93.31 100 ASP A N 1
ATOM 752 C CA . ASP A 1 100 ? -16.175 1.214 31.045 1.00 93.31 100 ASP A CA 1
ATOM 753 C C . ASP A 1 100 ? -15.777 1.249 32.530 1.00 93.31 100 ASP A C 1
ATOM 755 O O . ASP A 1 100 ? -14.881 2.009 32.912 1.00 93.31 100 ASP A O 1
ATOM 759 N N . VAL A 1 101 ? -16.431 0.451 33.387 1.00 93.56 101 VAL A N 1
ATOM 760 C CA . VAL A 1 101 ? -16.093 0.355 34.820 1.00 93.56 101 VAL A CA 1
ATOM 761 C C . VAL A 1 101 ? -14.696 -0.235 34.991 1.00 93.56 101 VAL A C 1
ATOM 763 O O . VAL A 1 101 ? -13.894 0.320 35.748 1.00 93.56 101 VAL A O 1
ATOM 766 N N . ILE A 1 102 ? -14.398 -1.329 34.286 1.00 91.06 102 ILE A N 1
ATOM 767 C CA . ILE A 1 102 ? -13.118 -2.038 34.395 1.00 91.06 102 ILE A CA 1
ATOM 768 C C . ILE A 1 102 ? -11.975 -1.133 33.910 1.00 91.06 102 ILE A C 1
ATOM 770 O O . ILE A 1 102 ? -11.015 -0.913 34.649 1.00 91.06 102 ILE A O 1
ATOM 774 N N . CYS A 1 103 ? -12.107 -0.508 32.738 1.00 88.12 103 CYS A N 1
ATOM 775 C CA . CYS A 1 103 ? -11.091 0.389 32.179 1.00 88.12 103 CYS A CA 1
ATOM 776 C C . CYS A 1 103 ? -10.809 1.611 33.063 1.00 88.12 103 CYS A C 1
ATOM 778 O O . CYS A 1 103 ? -9.659 2.032 33.212 1.00 88.12 103 CYS A O 1
ATOM 780 N N . HIS A 1 104 ? -11.833 2.153 33.730 1.00 90.75 104 HIS A N 1
ATOM 781 C CA . HIS A 1 104 ? -11.640 3.215 34.719 1.00 90.75 104 HIS A CA 1
ATOM 782 C C . HIS A 1 104 ? -10.970 2.711 35.988 1.00 90.75 104 HIS A C 1
ATOM 784 O O . HIS A 1 104 ? -10.114 3.395 36.555 1.00 90.75 104 HIS A O 1
ATOM 790 N N . ALA A 1 105 ? -11.335 1.523 36.461 1.00 90.00 105 ALA A N 1
ATOM 791 C CA . ALA A 1 105 ? -10.706 0.941 37.633 1.00 90.00 105 ALA A CA 1
ATOM 792 C C . ALA A 1 105 ? -9.203 0.712 37.404 1.00 90.00 105 ALA A C 1
ATOM 794 O O . ALA A 1 105 ? -8.415 1.085 38.279 1.00 90.00 105 ALA A O 1
ATOM 795 N N . LEU A 1 106 ? -8.835 0.239 36.207 1.00 80.81 106 LEU A N 1
ATOM 796 C CA . LEU A 1 106 ? -7.462 0.012 35.738 1.00 80.81 106 LEU A CA 1
ATOM 797 C C . LEU A 1 106 ? -6.706 1.287 35.316 1.00 80.81 106 LEU A C 1
ATOM 799 O O . LEU A 1 106 ? -5.496 1.233 35.137 1.00 80.81 106 LEU A O 1
ATOM 803 N N . LYS A 1 107 ? -7.381 2.444 35.242 1.00 83.81 107 LYS A N 1
ATOM 804 C CA . LYS A 1 107 ? -6.824 3.763 34.868 1.00 83.81 107 LYS A CA 1
ATOM 805 C C . LYS A 1 107 ? -6.411 3.934 33.398 1.00 83.81 107 LYS A C 1
ATOM 807 O O . LYS A 1 107 ? -5.788 4.945 33.091 1.00 83.81 107 LYS A O 1
ATOM 812 N N . PHE A 1 108 ? -6.813 3.033 32.502 1.00 79.38 108 PHE A N 1
ATOM 813 C CA . PHE A 1 108 ? -6.785 3.296 31.053 1.00 79.38 108 PHE A CA 1
ATOM 814 C C . PHE A 1 108 ? -7.736 4.422 30.660 1.00 79.38 108 PHE A C 1
ATOM 816 O O . PHE A 1 108 ? -7.472 5.177 29.734 1.00 79.38 108 PHE A O 1
ATOM 823 N N . CYS A 1 109 ? -8.821 4.567 31.415 1.00 84.88 109 CYS A N 1
ATOM 824 C CA . CYS A 1 109 ? -9.702 5.707 31.298 1.00 84.88 109 CYS A CA 1
ATOM 825 C C . CYS A 1 109 ? -9.719 6.530 32.587 1.00 84.88 109 CYS A C 1
ATOM 827 O O . CYS A 1 109 ? -9.621 5.996 33.703 1.00 84.88 109 CYS A O 1
ATOM 829 N N . THR A 1 110 ? -9.901 7.836 32.440 1.00 89.88 110 THR A N 1
ATOM 830 C CA . THR A 1 110 ? -9.930 8.789 33.554 1.00 89.88 110 THR A CA 1
ATOM 831 C C . THR A 1 110 ? -11.083 9.771 33.409 1.00 89.88 110 THR A C 1
ATOM 833 O O . THR A 1 110 ? -11.497 10.059 32.301 1.00 89.88 110 THR A O 1
ATOM 836 N N . ASP A 1 111 ? -11.583 10.304 34.526 1.00 89.06 111 ASP A N 1
ATOM 837 C CA . ASP A 1 111 ? -12.466 11.477 34.513 1.00 89.06 111 ASP A CA 1
ATOM 838 C C . ASP A 1 111 ? -11.599 12.726 34.743 1.00 89.06 111 ASP A C 1
ATOM 840 O O . ASP A 1 111 ? -10.908 12.811 35.766 1.00 89.06 111 ASP A O 1
ATOM 844 N N . GLU A 1 112 ? -11.646 13.691 33.828 1.00 87.56 112 GLU A N 1
ATOM 845 C CA . GLU A 1 112 ? -11.005 14.999 33.995 1.00 87.56 112 GLU A CA 1
ATOM 846 C C . GLU A 1 112 ? -12.006 16.051 34.520 1.00 87.56 112 GLU A C 1
ATOM 848 O O . GLU A 1 112 ? -13.153 16.063 34.074 1.00 87.56 112 GLU A O 1
ATOM 853 N N . PRO A 1 113 ? -11.622 16.935 35.468 1.00 82.00 113 PRO A N 1
ATOM 854 C CA . PRO A 1 113 ? -12.564 17.840 36.143 1.00 82.00 113 PRO A CA 1
ATOM 855 C C . PRO A 1 113 ? -13.355 18.778 35.220 1.00 82.00 113 PRO A C 1
ATOM 857 O O . PRO A 1 113 ? -14.522 19.045 35.498 1.00 82.00 113 PRO A O 1
ATOM 860 N N . ASP A 1 114 ? -12.732 19.242 34.136 1.00 86.12 114 ASP A N 1
ATOM 861 C CA . ASP A 1 114 ? -13.295 20.240 33.217 1.00 86.12 114 ASP A CA 1
ATOM 862 C C . ASP A 1 114 ? -13.739 19.634 31.872 1.00 86.12 114 ASP A C 1
ATOM 864 O O . ASP A 1 114 ? -14.006 20.362 30.917 1.00 86.12 114 ASP A O 1
ATOM 868 N N . GLN A 1 115 ? -13.810 18.303 31.777 1.00 87.81 115 GLN A N 1
ATOM 869 C CA . GLN A 1 115 ? -14.193 17.592 30.556 1.00 87.81 115 GLN A CA 1
ATOM 870 C C . GLN A 1 115 ? -15.488 16.802 30.755 1.00 87.81 115 GLN A C 1
ATOM 872 O O . GLN A 1 115 ? -15.819 16.347 31.854 1.00 87.81 115 GLN A O 1
ATOM 877 N N . ALA A 1 116 ? -16.236 16.615 29.666 1.00 87.56 116 ALA A N 1
ATOM 878 C CA . ALA A 1 116 ? -17.373 15.704 29.665 1.00 87.56 116 ALA A CA 1
ATOM 879 C C . ALA A 1 116 ? -16.902 14.270 29.955 1.00 87.56 116 ALA A C 1
ATOM 881 O O . ALA A 1 116 ? -15.797 13.882 29.588 1.00 87.56 116 ALA A O 1
ATOM 882 N N . LYS A 1 117 ? -17.739 13.464 30.613 1.00 91.06 117 LYS A N 1
ATOM 883 C CA . LYS A 1 117 ? -17.399 12.070 30.930 1.00 91.06 117 LYS A CA 1
ATOM 884 C C . LYS A 1 117 ? -17.693 11.168 29.737 1.00 91.06 117 LYS A C 1
ATOM 886 O O . LYS A 1 117 ? -18.858 10.988 29.391 1.00 91.06 117 LYS A O 1
ATOM 891 N N . CYS A 1 118 ? -16.662 10.546 29.176 1.00 92.12 118 CYS A N 1
ATOM 892 C CA . CYS A 1 118 ? -16.778 9.752 27.951 1.00 92.12 118 CYS A CA 1
ATOM 893 C C . CYS A 1 118 ? -17.007 8.271 28.250 1.00 92.12 118 CYS A C 1
ATOM 895 O O . CYS A 1 118 ? -16.227 7.655 28.976 1.00 92.12 118 CYS A O 1
ATOM 897 N N . ARG A 1 119 ? -18.106 7.714 27.724 1.00 92.00 119 ARG A N 1
ATOM 898 C CA . ARG A 1 119 ? -18.597 6.355 28.007 1.00 92.00 119 ARG A CA 1
ATOM 899 C C . ARG A 1 119 ? -19.217 5.755 26.756 1.00 92.00 119 ARG A C 1
ATOM 901 O O . ARG A 1 119 ? -20.140 6.361 26.217 1.00 92.00 119 ARG A O 1
ATOM 908 N N . ILE A 1 120 ? -18.769 4.573 26.342 1.00 92.69 120 ILE A N 1
ATOM 909 C CA . ILE A 1 120 ? -19.415 3.836 25.246 1.00 92.69 120 ILE A CA 1
ATOM 910 C C . ILE A 1 120 ? -20.560 2.952 25.775 1.00 92.69 120 ILE A C 1
ATOM 912 O O . ILE A 1 120 ? -21.535 2.707 25.067 1.00 92.69 120 ILE A O 1
ATOM 916 N N . TYR A 1 121 ? -20.519 2.585 27.064 1.00 89.44 121 TYR A N 1
ATOM 917 C CA . TYR A 1 121 ? -21.577 1.877 27.790 1.00 89.44 121 TYR A CA 1
ATOM 918 C C . TYR A 1 121 ? -22.149 2.757 28.922 1.00 89.44 121 TYR A C 1
ATOM 920 O O . TYR A 1 121 ? -21.859 2.535 30.108 1.00 89.44 121 TYR A O 1
ATOM 928 N N . PRO A 1 122 ? -22.975 3.774 28.600 1.00 76.31 122 PRO A N 1
ATOM 929 C CA . PRO A 1 122 ? -23.414 4.774 29.569 1.00 76.31 122 PRO A CA 1
ATOM 930 C C . PRO A 1 122 ? -24.222 4.169 30.729 1.00 76.31 122 PRO A C 1
ATOM 932 O O . PRO A 1 122 ? -25.235 3.491 30.547 1.00 76.31 122 PRO A O 1
ATOM 935 N N . SER A 1 123 ? -23.798 4.469 31.961 1.00 76.00 123 SER A N 1
ATOM 936 C CA . SER A 1 123 ? -24.537 4.109 33.177 1.00 76.00 123 SER A CA 1
ATOM 937 C C . SER A 1 123 ? -25.683 5.087 33.431 1.00 76.00 123 SER A C 1
ATOM 939 O O . SER A 1 123 ? -25.477 6.299 33.477 1.00 76.00 123 SER A O 1
ATOM 941 N N . LYS A 1 124 ? -26.878 4.564 33.735 1.00 75.75 124 LYS A N 1
ATOM 942 C CA . LYS A 1 124 ? -28.036 5.373 34.166 1.00 75.75 124 LYS A CA 1
ATOM 943 C C . LYS A 1 124 ? -27.821 6.084 35.512 1.00 75.75 124 LYS A C 1
ATOM 945 O O . LYS A 1 124 ? -28.595 6.969 35.859 1.00 75.75 124 LYS A O 1
ATOM 950 N N . SER A 1 125 ? -26.803 5.694 36.288 1.00 86.19 125 SER A N 1
ATOM 951 C CA . SER A 1 125 ? -26.469 6.304 37.579 1.00 86.19 125 SER A CA 1
ATOM 952 C C . SER A 1 125 ? -24.961 6.562 37.700 1.00 86.19 125 SER A C 1
ATOM 954 O O . SER A 1 125 ? -24.182 5.612 37.865 1.00 86.19 125 SER A O 1
ATOM 956 N N . PRO A 1 126 ? -24.533 7.838 37.674 1.00 83.50 126 PRO A N 1
ATOM 957 C CA . PRO A 1 126 ? -23.137 8.221 37.887 1.00 83.50 126 PRO A CA 1
ATOM 958 C C . PRO A 1 126 ? -22.601 7.804 39.263 1.00 83.50 126 PRO A C 1
ATOM 960 O O . PRO A 1 126 ? -21.437 7.432 39.391 1.00 83.50 126 PRO A O 1
ATOM 963 N N . ILE A 1 127 ? -23.460 7.821 40.290 1.00 86.06 127 ILE A N 1
ATOM 964 C CA . ILE A 1 127 ? -23.104 7.414 41.657 1.00 86.06 127 ILE A CA 1
ATOM 965 C C . ILE A 1 127 ? -22.797 5.918 41.695 1.00 86.06 127 ILE A C 1
ATOM 967 O O . ILE A 1 127 ? -21.766 5.518 42.232 1.00 86.06 127 ILE A O 1
ATOM 971 N N . LEU A 1 128 ? -23.658 5.090 41.088 1.00 87.75 128 LEU A N 1
ATOM 972 C CA . LEU A 1 128 ? -23.417 3.648 41.019 1.00 87.75 128 LEU A CA 1
ATOM 973 C C . LEU A 1 128 ? -22.140 3.347 40.234 1.00 87.75 128 LEU A C 1
ATOM 975 O O . LEU A 1 128 ? -21.359 2.509 40.668 1.00 87.75 128 LEU A O 1
ATOM 979 N N . PHE A 1 129 ? -21.887 4.058 39.133 1.00 90.94 129 PHE A N 1
ATOM 980 C CA . PHE A 1 129 ? -20.647 3.904 38.374 1.00 90.94 129 PHE A CA 1
ATOM 981 C C . PHE A 1 129 ? -19.407 4.167 39.249 1.00 90.94 129 PHE A C 1
ATOM 983 O O . PHE A 1 129 ? -18.538 3.303 39.372 1.00 90.94 129 PHE A O 1
ATOM 990 N N . ALA A 1 130 ? -19.357 5.322 39.923 1.00 89.69 130 ALA A N 1
ATOM 991 C CA . ALA A 1 130 ? -18.243 5.681 40.798 1.00 89.69 130 ALA A CA 1
ATOM 992 C C . ALA A 1 130 ? -18.066 4.679 41.952 1.00 89.69 130 ALA A C 1
ATOM 994 O O . ALA A 1 130 ? -16.942 4.279 42.259 1.00 89.69 130 ALA A O 1
ATOM 995 N N . GLN A 1 131 ? -19.169 4.219 42.550 1.00 92.06 131 GLN A N 1
ATOM 996 C CA . GLN A 1 131 ? -19.151 3.201 43.599 1.00 92.06 131 GLN A CA 1
ATOM 997 C C . GLN A 1 131 ? -18.545 1.884 43.097 1.00 92.06 131 GLN A C 1
ATOM 999 O O . GLN A 1 131 ? -17.728 1.288 43.795 1.00 92.06 131 GLN A O 1
ATOM 1004 N N . ARG A 1 132 ? -18.904 1.431 41.889 1.00 92.75 132 ARG A N 1
ATOM 1005 C CA . ARG A 1 132 ? -18.363 0.195 41.300 1.00 92.75 132 ARG A CA 1
ATOM 1006 C C . ARG A 1 132 ? -16.860 0.297 41.043 1.00 92.75 132 ARG A C 1
ATOM 1008 O O . ARG A 1 132 ? -16.125 -0.601 41.449 1.00 92.75 132 ARG A O 1
ATOM 1015 N N . VAL A 1 133 ? -16.394 1.418 40.487 1.00 91.06 133 VAL A N 1
ATOM 1016 C CA . VAL A 1 133 ? -14.956 1.686 40.286 1.00 91.06 133 VAL A CA 1
ATOM 1017 C C . VAL A 1 133 ? -14.197 1.691 41.619 1.00 91.06 133 VAL A C 1
ATOM 1019 O O . VAL A 1 133 ? -13.134 1.079 41.731 1.00 91.06 133 VAL A O 1
ATOM 1022 N N . LEU A 1 134 ? -14.738 2.344 42.653 1.00 91.19 134 LEU A N 1
ATOM 1023 C CA . LEU A 1 134 ? -14.128 2.368 43.987 1.00 91.19 134 LEU A CA 1
ATOM 1024 C C . LEU A 1 134 ? -14.086 0.974 44.621 1.00 91.19 134 LEU A C 1
ATOM 1026 O O . LEU A 1 134 ? -13.032 0.558 45.098 1.00 91.19 134 LEU A O 1
ATOM 1030 N N . ASN A 1 135 ? -15.195 0.235 44.576 1.00 92.25 135 ASN A N 1
ATOM 1031 C CA . ASN A 1 135 ? -15.274 -1.129 45.094 1.00 92.25 135 ASN A CA 1
ATOM 1032 C C . ASN A 1 135 ? -14.293 -2.065 44.367 1.00 92.25 135 ASN A C 1
ATOM 1034 O O . ASN A 1 135 ? -13.711 -2.950 44.988 1.00 92.25 135 ASN A O 1
ATOM 1038 N N . PHE A 1 136 ? -14.086 -1.890 43.058 1.00 91.38 136 PHE A N 1
ATOM 1039 C CA . PHE A 1 136 ? -13.062 -2.620 42.306 1.00 91.38 136 PHE A CA 1
ATOM 1040 C C . PHE A 1 136 ? -11.655 -2.304 42.826 1.00 91.38 136 PHE A C 1
ATOM 1042 O O . PHE A 1 136 ? -10.911 -3.209 43.193 1.00 91.38 136 PHE A O 1
ATOM 1049 N N . ARG A 1 137 ? -11.292 -1.020 42.925 1.00 89.00 137 ARG A N 1
ATOM 1050 C CA . ARG A 1 137 ? -9.956 -0.604 43.392 1.00 89.00 137 ARG A CA 1
ATOM 1051 C C . ARG A 1 137 ? -9.677 -1.009 44.842 1.00 89.00 137 ARG A C 1
ATOM 1053 O O . ARG A 1 137 ? -8.538 -1.311 45.176 1.00 89.00 137 ARG A O 1
ATOM 1060 N N . GLN A 1 138 ? -10.701 -1.043 45.696 1.00 89.50 138 GLN A N 1
ATOM 1061 C CA . GLN A 1 138 ? -10.583 -1.533 47.073 1.00 89.50 138 GLN A CA 1
ATOM 1062 C C . GLN A 1 138 ? -10.303 -3.037 47.141 1.00 89.50 138 GLN A C 1
ATOM 1064 O O . GLN A 1 138 ? -9.554 -3.469 48.013 1.00 89.50 138 GLN A O 1
ATOM 1069 N N . ARG A 1 139 ? -10.873 -3.829 46.221 1.00 89.56 139 ARG A N 1
ATOM 1070 C CA . ARG A 1 139 ? -10.570 -5.264 46.099 1.00 89.56 139 ARG A CA 1
ATOM 1071 C C . ARG A 1 139 ? -9.138 -5.506 45.621 1.00 89.56 139 ARG A C 1
ATOM 1073 O O . ARG A 1 139 ? -8.516 -6.462 46.072 1.00 89.56 139 ARG A O 1
ATOM 1080 N N . HIS A 1 140 ? -8.610 -4.619 44.773 1.00 84.38 140 HIS A N 1
ATOM 1081 C CA . HIS A 1 140 ? -7.298 -4.776 44.136 1.00 84.38 140 HIS A CA 1
ATOM 1082 C C . HIS A 1 140 ? -6.360 -3.569 44.336 1.00 84.38 140 HIS A C 1
ATOM 1084 O O . HIS A 1 140 ? -6.028 -2.865 43.378 1.00 84.38 140 HIS A O 1
ATOM 1090 N N . PRO A 1 141 ? -5.878 -3.317 45.566 1.00 70.94 141 PRO A N 1
ATOM 1091 C CA . PRO A 1 141 ? -5.102 -2.115 45.882 1.00 70.94 141 PRO A CA 1
ATOM 1092 C C . PRO A 1 141 ? -3.701 -2.074 45.238 1.00 70.94 141 PRO A C 1
ATOM 1094 O O . PRO A 1 141 ? -3.126 -0.996 45.115 1.00 70.94 141 PRO A O 1
ATOM 1097 N N . LEU A 1 142 ? -3.146 -3.220 44.819 1.00 62.84 142 LEU A N 1
ATOM 1098 C CA . LEU A 1 142 ? -1.771 -3.342 44.305 1.00 62.84 142 LEU A CA 1
ATOM 1099 C C . LEU A 1 142 ? -1.618 -3.067 42.795 1.00 62.84 142 LEU A C 1
ATOM 1101 O O . LEU A 1 142 ? -0.494 -2.912 42.329 1.00 62.84 142 LEU A O 1
ATOM 1105 N N . ILE A 1 143 ? -2.715 -2.948 42.033 1.00 63.69 143 ILE A N 1
ATOM 1106 C CA . ILE A 1 143 ? -2.674 -2.699 40.574 1.00 63.69 143 ILE A CA 1
ATOM 1107 C C . ILE A 1 143 ? -2.170 -1.288 40.237 1.00 63.69 143 ILE A C 1
ATOM 1109 O O . ILE A 1 143 ? -1.771 -1.020 39.111 1.00 63.69 143 ILE A O 1
ATOM 1113 N N . SER A 1 144 ? -2.145 -0.351 41.192 1.00 49.38 144 SER A N 1
ATOM 1114 C CA . SER A 1 144 ? -1.838 1.059 40.912 1.00 49.38 144 SER A CA 1
ATOM 1115 C C . SER A 1 144 ? -0.376 1.361 40.532 1.00 49.38 144 SER A C 1
ATOM 1117 O O . SER A 1 144 ? 0.028 2.525 40.629 1.00 49.38 144 SER A O 1
ATOM 1119 N N . LEU A 1 145 ? 0.423 0.358 40.158 1.00 40.97 145 LEU A N 1
ATOM 1120 C CA . LEU A 1 145 ? 1.798 0.524 39.701 1.00 40.97 145 LEU A CA 1
ATOM 1121 C C . LEU A 1 145 ? 1.828 1.412 38.453 1.00 40.97 145 LEU A C 1
ATOM 1123 O O . LEU A 1 145 ? 1.129 1.212 37.466 1.00 40.97 145 LEU A O 1
ATOM 1127 N N . ASN A 1 146 ? 2.605 2.478 38.580 1.00 42.12 146 ASN A N 1
ATOM 1128 C CA . ASN A 1 146 ? 2.650 3.614 37.682 1.00 42.12 146 ASN A CA 1
ATOM 1129 C C . ASN A 1 146 ? 3.412 3.216 36.401 1.00 42.12 146 ASN A C 1
ATOM 1131 O O . ASN A 1 146 ? 4.637 3.257 36.389 1.00 42.12 146 ASN A O 1
ATOM 1135 N N . LEU A 1 147 ? 2.702 2.847 35.330 1.00 38.50 147 LEU A N 1
ATOM 1136 C CA . LEU A 1 147 ? 3.252 2.472 34.008 1.00 38.50 147 LEU A CA 1
ATOM 1137 C C . LEU A 1 147 ? 3.853 3.667 33.221 1.00 38.50 147 LEU A C 1
ATOM 1139 O O . LEU A 1 147 ? 3.874 3.678 31.995 1.00 38.50 147 LEU A O 1
ATOM 1143 N N . LYS A 1 148 ? 4.309 4.725 33.909 1.00 36.56 148 LYS A N 1
ATOM 1144 C CA . LYS A 1 148 ? 4.602 6.036 33.298 1.00 36.56 148 LYS A CA 1
ATOM 1145 C C . LYS A 1 148 ? 6.029 6.249 32.788 1.00 36.56 148 LYS A C 1
ATOM 1147 O O . LYS A 1 148 ? 6.246 7.250 32.111 1.00 36.56 148 LYS A O 1
ATOM 1152 N N . ASP A 1 149 ? 6.973 5.345 33.036 1.00 35.22 149 ASP A N 1
ATOM 1153 C CA . ASP A 1 149 ? 8.376 5.575 32.673 1.00 35.22 149 ASP A CA 1
ATOM 1154 C C . ASP A 1 149 ? 8.950 4.467 31.787 1.00 35.22 149 ASP A C 1
ATOM 1156 O O . ASP A 1 149 ? 9.225 3.365 32.251 1.00 35.22 149 ASP A O 1
ATOM 1160 N N . SER A 1 150 ? 9.262 4.795 30.528 1.00 42.34 150 SER A N 1
ATOM 1161 C CA . SER A 1 150 ? 10.375 4.125 29.850 1.00 42.34 150 SER A CA 1
ATOM 1162 C C . SER A 1 150 ? 11.054 5.046 28.837 1.00 42.34 150 SER A C 1
ATOM 1164 O O . SER A 1 150 ? 10.456 5.479 27.854 1.00 42.34 150 SER A O 1
ATOM 1166 N N . LYS A 1 151 ? 12.340 5.325 29.071 1.00 47.84 151 LYS A N 1
ATOM 1167 C CA . LYS A 1 151 ? 13.278 5.888 28.088 1.00 47.84 151 LYS A CA 1
ATOM 1168 C C . LYS A 1 151 ? 13.881 4.750 27.257 1.00 47.84 151 LYS A C 1
ATOM 1170 O O . LYS A 1 151 ? 15.087 4.524 27.290 1.00 47.84 151 LYS A O 1
ATOM 1175 N N . ILE A 1 152 ? 13.031 3.993 26.565 1.00 43.03 152 ILE A N 1
ATOM 1176 C CA . ILE A 1 152 ? 13.422 2.731 25.918 1.00 43.03 152 ILE A CA 1
ATOM 1177 C C . ILE A 1 152 ? 14.401 2.950 24.747 1.00 43.03 152 ILE A C 1
ATOM 1179 O O . ILE A 1 152 ? 15.375 2.214 24.619 1.00 43.03 152 ILE A O 1
ATOM 1183 N N . CYS A 1 153 ? 14.257 4.051 23.996 1.00 43.22 153 CYS A N 1
ATOM 1184 C CA . CYS A 1 153 ? 15.155 4.427 22.889 1.00 43.22 153 CYS A CA 1
ATOM 1185 C C . CYS A 1 153 ? 16.569 4.862 23.304 1.00 43.22 153 CYS A C 1
ATOM 1187 O O . CYS A 1 153 ? 17.397 5.163 22.446 1.00 43.22 153 CYS A O 1
ATOM 1189 N N . GLN A 1 154 ? 16.871 4.940 24.603 1.00 47.94 154 GLN A N 1
ATOM 1190 C CA . GLN A 1 154 ? 18.224 5.256 25.074 1.00 47.94 154 GLN A CA 1
ATOM 1191 C C . GLN A 1 154 ? 19.096 4.004 25.248 1.00 47.94 154 GLN A C 1
ATOM 1193 O O . GLN A 1 154 ? 20.287 4.126 25.533 1.00 47.94 154 GLN A O 1
ATOM 1198 N N . ILE A 1 155 ? 18.524 2.810 25.071 1.00 42.97 155 ILE A N 1
ATOM 1199 C CA . ILE A 1 155 ? 19.221 1.530 25.209 1.00 42.97 155 ILE A CA 1
ATOM 1200 C C . ILE A 1 155 ? 19.963 1.209 23.893 1.00 42.97 155 ILE A C 1
ATOM 1202 O O . ILE A 1 155 ? 19.327 1.187 22.838 1.00 42.97 155 ILE A O 1
ATOM 1206 N N . PRO A 1 156 ? 21.286 0.945 23.915 1.00 34.28 156 PRO A N 1
ATOM 1207 C CA . PRO A 1 156 ? 22.034 0.498 22.734 1.00 34.28 156 PRO A CA 1
ATOM 1208 C C . PRO A 1 156 ? 21.431 -0.787 22.140 1.00 34.28 156 PRO A C 1
ATOM 1210 O O . PRO A 1 156 ? 21.155 -1.727 22.883 1.00 34.28 156 PRO A O 1
ATOM 1213 N N . GLY A 1 157 ? 21.191 -0.827 20.827 1.00 35.31 157 GLY A N 1
ATOM 1214 C CA . GLY A 1 157 ? 20.413 -1.863 20.137 1.00 35.31 157 GLY A CA 1
ATOM 1215 C C . GLY A 1 157 ? 18.965 -1.432 19.871 1.00 35.31 157 GLY A C 1
ATOM 1216 O O . GLY A 1 157 ? 18.486 -1.582 18.753 1.00 35.31 157 GLY A O 1
ATOM 1217 N N . ILE A 1 158 ? 18.290 -0.822 20.856 1.00 42.81 158 ILE A N 1
ATOM 1218 C CA . ILE A 1 158 ? 16.938 -0.238 20.704 1.00 42.81 158 ILE A CA 1
ATOM 1219 C C . ILE A 1 158 ? 17.010 1.166 20.089 1.00 42.81 158 ILE A C 1
ATOM 1221 O O . ILE A 1 158 ? 16.094 1.595 19.398 1.00 42.81 158 ILE A O 1
ATOM 1225 N N . LYS A 1 159 ? 18.112 1.889 20.285 1.00 48.03 159 LYS A N 1
ATOM 1226 C CA . LYS A 1 159 ? 18.347 3.195 19.660 1.00 48.03 159 LYS A CA 1
ATOM 1227 C C . LYS A 1 159 ? 18.366 3.109 18.127 1.00 48.03 159 LYS A C 1
ATOM 1229 O O . LYS A 1 159 ? 17.779 3.949 17.456 1.00 48.03 159 LYS A O 1
ATOM 1234 N N . GLU A 1 160 ? 19.030 2.098 17.580 1.00 48.62 160 GLU A N 1
ATOM 1235 C CA . GLU A 1 160 ? 19.134 1.826 16.143 1.00 48.62 160 GLU A CA 1
ATOM 1236 C C . GLU A 1 160 ? 17.767 1.455 15.558 1.00 48.62 160 GLU A C 1
ATOM 1238 O O . GLU A 1 160 ? 17.380 1.940 14.500 1.00 48.62 160 GLU A O 1
ATOM 1243 N N . ILE A 1 161 ? 16.999 0.681 16.319 1.00 45.53 161 ILE A N 1
ATOM 1244 C CA . ILE A 1 161 ? 15.598 0.368 16.067 1.00 45.53 161 ILE A CA 1
ATOM 1245 C C . ILE A 1 161 ? 14.718 1.637 16.071 1.00 45.53 161 ILE A C 1
ATOM 1247 O O . ILE A 1 161 ? 13.921 1.836 15.159 1.00 45.53 161 ILE A O 1
ATOM 1251 N N . CYS A 1 162 ? 14.867 2.526 17.059 1.00 52.16 162 CYS A N 1
ATOM 1252 C CA . CYS A 1 162 ? 14.109 3.778 17.112 1.00 52.16 162 CYS A CA 1
ATOM 1253 C C . CYS A 1 162 ? 14.459 4.709 15.946 1.00 52.16 162 CYS A C 1
ATOM 1255 O O . CYS A 1 162 ? 13.581 5.409 15.461 1.00 52.16 162 CYS A O 1
ATOM 1257 N N . LYS A 1 163 ? 15.701 4.680 15.447 1.00 54.97 163 LYS A N 1
ATOM 1258 C CA . LYS A 1 163 ? 16.099 5.412 14.235 1.00 54.97 163 LYS A CA 1
ATOM 1259 C C . LYS A 1 163 ? 15.397 4.873 12.978 1.00 54.97 163 LYS A C 1
ATOM 1261 O O . LYS A 1 163 ? 14.992 5.659 12.129 1.00 54.97 163 LYS A O 1
ATOM 1266 N N . ILE A 1 164 ? 15.223 3.552 12.873 1.00 54.19 164 ILE A N 1
ATOM 1267 C CA . ILE A 1 164 ? 14.442 2.926 11.791 1.00 54.19 164 ILE A CA 1
ATOM 1268 C C . ILE A 1 164 ? 12.980 3.385 11.867 1.00 54.19 164 ILE A C 1
ATOM 1270 O O . ILE A 1 164 ? 12.416 3.817 10.868 1.00 54.19 164 ILE A O 1
ATOM 1274 N N . LEU A 1 165 ? 12.393 3.376 13.066 1.00 53.78 165 LEU A N 1
ATOM 1275 C CA . LEU A 1 165 ? 11.031 3.864 13.292 1.00 53.78 165 LEU A CA 1
ATOM 1276 C C . LEU A 1 165 ? 10.886 5.364 13.001 1.00 53.78 165 LEU A C 1
ATOM 1278 O O . LEU A 1 165 ? 9.888 5.768 12.417 1.00 53.78 165 LEU A O 1
ATOM 1282 N N . GLU A 1 166 ? 11.873 6.195 13.349 1.00 56.66 166 GLU A N 1
ATOM 1283 C CA . GLU A 1 166 ? 11.875 7.615 12.977 1.00 56.66 166 GLU A CA 1
ATOM 1284 C C . GLU A 1 166 ? 11.881 7.798 11.452 1.00 56.66 166 GLU A C 1
ATOM 1286 O O . GLU A 1 166 ? 11.146 8.642 10.947 1.00 56.66 166 GLU A O 1
ATOM 1291 N N . ASN A 1 167 ? 12.645 6.999 10.704 1.00 58.72 167 ASN A N 1
ATOM 1292 C CA . ASN A 1 167 ? 12.653 7.078 9.242 1.00 58.72 167 ASN A CA 1
ATOM 1293 C C . ASN A 1 167 ? 11.302 6.705 8.609 1.00 58.72 167 ASN A C 1
ATOM 1295 O O . ASN A 1 167 ? 10.886 7.362 7.656 1.00 58.72 167 ASN A O 1
ATOM 1299 N N . ILE A 1 168 ? 10.597 5.719 9.166 1.00 59.19 168 ILE A N 1
ATOM 1300 C CA . ILE A 1 168 ? 9.274 5.291 8.686 1.00 59.19 168 ILE A CA 1
ATOM 1301 C C . ILE A 1 168 ? 8.201 6.323 9.063 1.00 59.19 168 ILE A C 1
ATOM 1303 O O . ILE A 1 168 ? 7.513 6.861 8.198 1.00 59.19 168 ILE A O 1
ATOM 1307 N N . PHE A 1 169 ? 8.086 6.640 10.356 1.00 62.75 169 PHE A N 1
ATOM 1308 C CA . PHE A 1 169 ? 6.955 7.400 10.895 1.00 62.75 169 PHE A CA 1
ATOM 1309 C C . PHE A 1 169 ? 7.146 8.924 10.872 1.00 62.75 169 PHE A C 1
ATOM 1311 O O . PHE A 1 169 ? 6.153 9.644 10.915 1.00 62.75 169 PHE A O 1
ATOM 1318 N N . ASN A 1 170 ? 8.384 9.440 10.808 1.00 67.25 170 ASN A N 1
ATOM 1319 C CA . ASN A 1 170 ? 8.635 10.885 10.664 1.00 67.25 170 ASN A CA 1
ATOM 1320 C C . ASN A 1 170 ? 9.094 11.281 9.259 1.00 67.25 170 ASN A C 1
ATOM 1322 O O . ASN A 1 170 ? 8.705 12.342 8.779 1.00 67.25 170 ASN A O 1
ATOM 1326 N N . ASN A 1 171 ? 9.959 10.478 8.629 1.00 71.12 171 ASN A N 1
ATOM 1327 C CA . ASN A 1 171 ? 10.552 10.841 7.336 1.00 71.12 171 ASN A CA 1
ATOM 1328 C C . ASN A 1 171 ? 9.818 10.208 6.141 1.00 71.12 171 ASN A C 1
ATOM 1330 O O . ASN A 1 171 ? 10.034 10.649 5.014 1.00 71.12 171 ASN A O 1
ATOM 1334 N N . HIS A 1 172 ? 8.943 9.221 6.376 1.00 84.75 172 HIS A N 1
ATOM 1335 C CA . HIS A 1 172 ? 8.155 8.511 5.356 1.00 84.75 172 HIS A CA 1
ATOM 1336 C C . HIS A 1 172 ? 9.012 7.888 4.240 1.00 84.75 172 HIS A C 1
ATOM 1338 O O . HIS A 1 172 ? 8.638 7.877 3.063 1.00 84.75 172 HIS A O 1
ATOM 1344 N N . MET A 1 173 ? 10.178 7.373 4.637 1.00 85.69 173 MET A N 1
ATOM 1345 C CA . MET A 1 173 ? 11.172 6.728 3.776 1.00 85.69 173 MET A CA 1
ATOM 1346 C C . MET A 1 173 ? 11.198 5.216 4.025 1.00 85.69 173 MET A C 1
ATOM 1348 O O . MET A 1 173 ? 10.897 4.805 5.154 1.00 85.69 173 MET A O 1
ATOM 1352 N N . PRO A 1 174 ? 11.577 4.390 3.028 1.00 84.88 174 PRO A N 1
ATOM 1353 C CA . PRO A 1 174 ? 11.701 2.952 3.226 1.00 84.88 174 PRO A CA 1
ATOM 1354 C C . PRO A 1 174 ? 12.642 2.618 4.391 1.00 84.88 174 PRO A C 1
ATOM 1356 O O . PRO A 1 174 ? 13.685 3.244 4.586 1.00 84.88 174 PRO A O 1
ATOM 1359 N N . ALA A 1 175 ? 12.272 1.619 5.192 1.00 78.00 175 ALA A N 1
ATOM 1360 C CA . ALA A 1 175 ? 13.107 1.167 6.308 1.00 78.00 175 ALA A CA 1
ATOM 1361 C C . ALA A 1 175 ? 14.384 0.439 5.860 1.00 78.00 175 ALA A C 1
ATOM 1363 O O . ALA A 1 175 ? 15.371 0.404 6.601 1.00 78.00 175 ALA A O 1
ATOM 1364 N N . VAL A 1 176 ? 14.324 -0.180 4.680 1.00 74.31 176 VAL A N 1
ATOM 1365 C CA . VAL A 1 176 ? 15.421 -0.883 4.015 1.00 74.31 176 VAL A CA 1
ATOM 1366 C C . VAL A 1 176 ? 15.574 -0.248 2.637 1.00 74.31 176 VAL A C 1
ATOM 1368 O O . VAL A 1 176 ? 14.755 -0.504 1.757 1.00 74.31 176 VAL A O 1
ATOM 1371 N N . ASP A 1 177 ? 16.565 0.631 2.555 1.00 83.00 177 ASP A N 1
ATOM 1372 C CA . ASP A 1 177 ? 17.003 1.412 1.395 1.00 83.00 177 ASP A CA 1
ATOM 1373 C C . ASP A 1 177 ? 18.493 1.705 1.660 1.00 83.00 177 ASP A C 1
ATOM 1375 O O . ASP A 1 177 ? 18.841 2.437 2.596 1.00 83.00 177 ASP A O 1
ATOM 1379 N N . ILE A 1 178 ? 19.373 0.966 0.989 1.00 83.19 178 ILE A N 1
ATOM 1380 C CA . ILE A 1 178 ? 20.822 0.942 1.232 1.00 83.19 178 ILE A CA 1
ATOM 1381 C C . ILE A 1 178 ? 21.532 2.022 0.413 1.00 83.19 178 ILE A C 1
ATOM 1383 O O . ILE A 1 178 ? 22.560 2.537 0.869 1.00 83.19 178 ILE A O 1
ATOM 1387 N N . ASP A 1 179 ? 21.031 2.349 -0.776 1.00 88.00 179 ASP A N 1
ATOM 1388 C CA . ASP A 1 179 ? 21.647 3.318 -1.687 1.00 88.00 179 ASP A CA 1
ATOM 1389 C C . ASP A 1 179 ? 21.026 4.726 -1.639 1.00 88.00 179 ASP A C 1
ATOM 1391 O O . ASP A 1 179 ? 21.563 5.654 -2.257 1.00 88.00 179 ASP A O 1
ATOM 1395 N N . GLU A 1 180 ? 19.995 4.899 -0.811 1.00 91.88 180 GLU A N 1
ATOM 1396 C CA . GLU A 1 180 ? 19.288 6.144 -0.513 1.00 91.88 180 GLU A CA 1
ATOM 1397 C C . GLU A 1 180 ? 18.521 6.723 -1.721 1.00 91.88 180 GLU A C 1
ATOM 1399 O O . GLU A 1 180 ? 18.329 7.944 -1.827 1.00 91.88 180 GLU A O 1
ATOM 1404 N N . ASP A 1 181 ? 18.058 5.858 -2.629 1.00 92.88 181 ASP A N 1
ATOM 1405 C CA . ASP A 1 181 ? 17.260 6.201 -3.816 1.00 92.88 181 ASP A CA 1
ATOM 1406 C C . ASP A 1 181 ? 15.751 6.351 -3.542 1.00 92.88 181 ASP A C 1
ATOM 1408 O O . ASP A 1 181 ? 14.983 6.834 -4.392 1.00 92.88 181 ASP A O 1
ATOM 1412 N N . ARG A 1 182 ? 15.347 6.050 -2.298 1.00 94.88 182 ARG A N 1
ATOM 1413 C CA . ARG A 1 182 ? 13.986 6.137 -1.757 1.00 94.88 182 ARG A CA 1
ATOM 1414 C C . ARG A 1 182 ? 13.022 5.074 -2.265 1.00 94.88 182 ARG A C 1
ATOM 1416 O O . ARG A 1 182 ? 11.815 5.223 -2.041 1.00 94.88 182 ARG A O 1
ATOM 1423 N N . PHE A 1 183 ? 13.506 4.050 -2.939 1.00 92.56 183 PHE A N 1
ATOM 1424 C CA . PHE A 1 183 ? 12.787 2.828 -3.244 1.00 92.56 183 PHE A CA 1
ATOM 1425 C C . PHE A 1 183 ? 13.294 1.723 -2.314 1.00 92.56 183 PHE A C 1
ATOM 1427 O O . PHE A 1 183 ? 14.226 1.898 -1.541 1.00 92.56 183 PHE A O 1
ATOM 1434 N N . GLY A 1 184 ? 12.565 0.614 -2.242 1.00 80.69 184 GLY A N 1
ATOM 1435 C CA . GLY A 1 184 ? 12.911 -0.446 -1.303 1.00 80.69 184 GLY A CA 1
ATOM 1436 C C . GLY A 1 184 ? 12.510 -1.808 -1.826 1.00 80.69 184 GLY A C 1
ATOM 1437 O O . GLY A 1 184 ? 11.500 -1.966 -2.519 1.00 80.69 184 GLY A O 1
ATOM 1438 N N . ILE A 1 185 ? 13.295 -2.815 -1.455 1.00 75.88 185 ILE A N 1
ATOM 1439 C CA . ILE A 1 185 ? 13.071 -4.213 -1.852 1.00 75.88 185 ILE A CA 1
ATOM 1440 C C . ILE A 1 185 ? 11.961 -4.892 -1.042 1.00 75.88 185 ILE A C 1
ATOM 1442 O O . ILE A 1 185 ? 11.410 -5.916 -1.461 1.00 75.88 185 ILE A O 1
ATOM 1446 N N . GLU A 1 186 ? 11.643 -4.340 0.129 1.00 77.25 186 GLU A N 1
ATOM 1447 C CA . GLU A 1 186 ? 10.640 -4.878 1.041 1.00 77.25 186 GLU A CA 1
ATOM 1448 C C . GLU A 1 186 ? 9.246 -4.373 0.738 1.00 77.25 186 GLU A C 1
ATOM 1450 O O . GLU A 1 186 ? 9.101 -3.273 0.242 1.00 77.25 186 GLU A O 1
ATOM 1455 N N . ALA A 1 187 ? 8.204 -5.164 1.000 1.00 77.31 187 ALA A N 1
ATOM 1456 C CA . ALA A 1 187 ? 6.832 -4.744 0.707 1.00 77.31 187 ALA A CA 1
ATOM 1457 C C . ALA A 1 187 ? 6.329 -3.676 1.683 1.00 77.31 187 ALA A C 1
ATOM 1459 O O . ALA A 1 187 ? 5.726 -2.692 1.263 1.00 77.31 187 ALA A O 1
ATOM 1460 N N . THR A 1 188 ? 6.553 -3.869 2.976 1.00 80.19 188 THR A N 1
ATOM 1461 C CA . THR A 1 188 ? 6.018 -3.029 4.051 1.00 80.19 188 THR A CA 1
ATOM 1462 C C . THR A 1 188 ? 6.971 -1.877 4.397 1.00 80.19 188 THR A C 1
ATOM 1464 O O . THR A 1 188 ? 7.969 -1.670 3.705 1.00 80.19 188 THR A O 1
ATOM 1467 N N . LEU A 1 189 ? 6.686 -1.111 5.460 1.00 83.38 189 LEU A N 1
ATOM 1468 C CA . LEU A 1 189 ? 7.607 -0.109 6.018 1.00 83.38 189 LEU A CA 1
ATOM 1469 C C . LEU A 1 189 ? 8.078 0.925 4.987 1.00 83.38 189 LEU A C 1
ATOM 1471 O O . LEU A 1 189 ? 9.278 1.179 4.855 1.00 83.38 189 LEU A O 1
ATOM 1475 N N . ARG A 1 190 ? 7.123 1.495 4.241 1.00 89.44 190 ARG A N 1
ATOM 1476 C CA . ARG A 1 190 ? 7.355 2.476 3.164 1.00 89.44 190 ARG A CA 1
ATOM 1477 C C . ARG A 1 190 ? 8.109 1.941 1.933 1.00 89.44 190 ARG A C 1
ATOM 1479 O O . ARG A 1 190 ? 8.499 2.741 1.090 1.00 89.44 190 ARG A O 1
ATOM 1486 N N . GLY A 1 191 ? 8.267 0.620 1.799 1.00 87.19 191 GLY A N 1
ATOM 1487 C CA . GLY A 1 191 ? 8.861 -0.036 0.630 1.00 87.19 191 GLY A CA 1
ATOM 1488 C C . GLY A 1 191 ? 7.893 -0.220 -0.552 1.00 87.19 191 GLY A C 1
ATOM 1489 O O . GLY A 1 191 ? 7.115 0.666 -0.894 1.00 87.19 191 GLY A O 1
ATOM 1490 N N . SER A 1 192 ? 7.921 -1.386 -1.192 1.00 86.75 192 SER A N 1
ATOM 1491 C CA . SER A 1 192 ? 7.271 -1.664 -2.475 1.00 86.75 192 SER A CA 1
ATOM 1492 C C . SER A 1 192 ? 5.734 -1.688 -2.485 1.00 86.75 192 SER A C 1
ATOM 1494 O O . SER A 1 192 ? 5.127 -1.583 -3.548 1.00 86.75 192 SER A O 1
ATOM 1496 N N . SER A 1 193 ? 5.065 -1.737 -1.324 1.00 86.75 193 SER A N 1
ATOM 1497 C CA . SER A 1 193 ? 3.616 -1.454 -1.261 1.00 86.75 193 SER A CA 1
ATOM 1498 C C . SER A 1 193 ? 3.326 0.023 -1.550 1.00 86.75 193 SER A C 1
ATOM 1500 O O . SER A 1 193 ? 2.253 0.371 -2.037 1.00 86.75 193 SER A O 1
ATOM 1502 N N . TRP A 1 194 ? 4.290 0.896 -1.261 1.00 96.44 194 TRP A N 1
ATOM 1503 C CA . TRP A 1 194 ? 4.179 2.343 -1.401 1.00 96.44 194 TRP A CA 1
ATOM 1504 C C . TRP A 1 194 ? 4.760 2.826 -2.723 1.00 96.44 194 TRP A C 1
ATOM 1506 O O . TRP A 1 194 ? 4.217 3.746 -3.324 1.00 96.44 194 TRP A O 1
ATOM 1516 N N . ARG A 1 195 ? 5.856 2.227 -3.189 1.00 96.69 195 ARG A N 1
ATOM 1517 C CA . ARG A 1 195 ? 6.584 2.648 -4.396 1.00 96.69 195 ARG A CA 1
ATOM 1518 C C . ARG A 1 195 ? 6.960 1.446 -5.250 1.00 96.69 195 ARG A C 1
ATOM 1520 O O . ARG A 1 195 ? 6.836 0.323 -4.788 1.00 96.69 195 ARG A O 1
ATOM 1527 N N . GLY A 1 196 ? 7.439 1.649 -6.470 1.00 87.81 196 GLY A N 1
ATOM 1528 C CA . GLY A 1 196 ? 8.007 0.553 -7.252 1.00 87.81 196 GLY A CA 1
ATOM 1529 C C . GLY A 1 196 ? 9.046 -0.252 -6.473 1.00 87.81 196 GLY A C 1
ATOM 1530 O O . GLY A 1 196 ? 9.870 0.319 -5.761 1.00 87.81 196 GLY A O 1
ATOM 1531 N N . LYS A 1 197 ? 9.020 -1.582 -6.595 1.00 85.50 197 LYS A N 1
ATOM 1532 C CA . LYS A 1 197 ? 10.073 -2.417 -6.009 1.00 85.50 197 LYS A CA 1
ATOM 1533 C C . LYS A 1 197 ? 11.400 -2.122 -6.694 1.00 85.50 197 LYS A C 1
ATOM 1535 O O . LYS A 1 197 ? 11.522 -2.320 -7.907 1.00 85.50 197 LYS A O 1
ATOM 1540 N N . ASP A 1 198 ? 12.378 -1.744 -5.892 1.00 82.62 198 ASP A N 1
ATOM 1541 C CA . ASP A 1 198 ? 13.738 -1.576 -6.361 1.00 82.62 198 ASP A CA 1
ATOM 1542 C C . ASP A 1 198 ? 14.334 -2.928 -6.808 1.00 82.62 198 ASP A C 1
ATOM 1544 O O . ASP A 1 198 ? 14.161 -3.974 -6.170 1.00 82.62 198 ASP A O 1
ATOM 1548 N N . CYS A 1 199 ? 14.959 -2.919 -7.980 1.00 79.62 199 CYS A N 1
ATOM 1549 C CA . CYS A 1 199 ? 15.638 -4.059 -8.574 1.00 79.62 199 CYS A CA 1
ATOM 1550 C C . CYS A 1 199 ? 17.128 -4.121 -8.187 1.00 79.62 199 CYS A C 1
ATOM 1552 O O . CYS A 1 199 ? 17.753 -5.169 -8.392 1.00 79.62 199 CYS A O 1
ATOM 1554 N N . ASN A 1 200 ? 17.682 -3.050 -7.604 1.00 79.75 200 ASN A N 1
ATOM 1555 C CA . ASN A 1 200 ? 19.076 -2.921 -7.202 1.00 79.75 200 ASN A CA 1
ATOM 1556 C C . ASN A 1 200 ? 19.285 -1.905 -6.059 1.00 79.75 200 ASN A C 1
ATOM 1558 O O . ASN A 1 200 ? 19.692 -0.775 -6.303 1.00 79.75 200 ASN A O 1
ATOM 1562 N N . ASP A 1 201 ? 19.218 -2.406 -4.826 1.00 82.44 201 ASP A N 1
ATOM 1563 C CA . ASP A 1 201 ? 19.390 -1.621 -3.588 1.00 82.44 201 ASP A CA 1
ATOM 1564 C C . ASP A 1 201 ? 20.871 -1.349 -3.260 1.00 82.44 201 ASP A C 1
ATOM 1566 O O . ASP A 1 201 ? 21.334 -1.480 -2.132 1.00 82.44 201 ASP A O 1
ATOM 1570 N N . PHE A 1 202 ? 21.700 -1.115 -4.273 1.00 79.00 202 PHE A N 1
ATOM 1571 C CA . PHE A 1 202 ? 23.128 -0.810 -4.123 1.00 79.00 202 PHE A CA 1
ATOM 1572 C C . PHE A 1 202 ? 23.595 0.285 -5.085 1.00 79.00 202 PHE A C 1
ATOM 1574 O O . PHE A 1 202 ? 24.789 0.608 -5.125 1.00 79.00 202 PHE A O 1
ATOM 1581 N N . SER A 1 203 ? 22.695 0.836 -5.891 1.00 86.62 203 SER A N 1
ATOM 1582 C CA . SER A 1 203 ? 22.992 1.851 -6.882 1.00 86.62 203 SER A CA 1
ATOM 1583 C C . SER A 1 203 ? 21.785 2.752 -7.086 1.00 86.62 203 SER A C 1
ATOM 1585 O O . SER A 1 203 ? 20.959 2.482 -7.948 1.00 86.62 203 SER A O 1
ATOM 1587 N N . SER A 1 204 ? 21.831 3.940 -6.490 1.00 91.56 204 SER A N 1
ATOM 1588 C CA . SER A 1 204 ? 20.774 4.950 -6.613 1.00 91.56 204 SER A CA 1
ATOM 1589 C C . SER A 1 204 ? 20.574 5.561 -8.002 1.00 91.56 204 SER A C 1
ATOM 1591 O O . SER A 1 204 ? 19.781 6.481 -8.177 1.00 91.56 204 SER A O 1
ATOM 1593 N N . ALA A 1 205 ? 21.311 5.085 -9.004 1.00 92.38 205 ALA A N 1
ATOM 1594 C CA . ALA A 1 205 ? 21.040 5.347 -10.413 1.00 92.38 205 ALA A CA 1
ATOM 1595 C C . ALA A 1 205 ? 20.108 4.301 -11.057 1.00 92.38 205 ALA A C 1
ATOM 1597 O O . ALA A 1 205 ? 19.764 4.461 -12.225 1.00 92.38 205 ALA A O 1
ATOM 1598 N N . ILE A 1 206 ? 19.774 3.219 -10.346 1.00 91.88 206 ILE A N 1
ATOM 1599 C CA . ILE A 1 206 ? 18.945 2.115 -10.823 1.00 91.88 206 ILE A CA 1
ATOM 1600 C C . ILE A 1 206 ? 17.705 2.066 -9.950 1.00 91.88 206 ILE A C 1
ATOM 1602 O O . ILE A 1 206 ? 17.788 1.629 -8.816 1.00 91.88 206 ILE A O 1
ATOM 1606 N N . HIS A 1 207 ? 16.581 2.539 -10.477 1.00 95.38 207 HIS A N 1
ATOM 1607 C CA . HIS A 1 207 ? 15.340 2.633 -9.720 1.00 95.38 207 HIS A CA 1
ATOM 1608 C C . HIS A 1 207 ? 14.134 2.810 -10.645 1.00 95.38 207 HIS A C 1
ATOM 1610 O O . HIS A 1 207 ? 14.286 3.279 -11.779 1.00 95.38 207 HIS A O 1
ATOM 1616 N N . PRO A 1 208 ? 12.908 2.521 -10.174 1.00 96.25 208 PRO A N 1
ATOM 1617 C CA . PRO A 1 208 ? 11.689 2.774 -10.930 1.00 96.25 208 PRO A CA 1
ATOM 1618 C C . PRO A 1 208 ? 11.631 4.177 -11.553 1.00 96.25 208 PRO A C 1
ATOM 1620 O O . PRO A 1 208 ? 11.733 5.203 -10.870 1.00 96.25 208 PRO A O 1
ATOM 1623 N N . GLY A 1 209 ? 11.478 4.199 -12.879 1.00 95.81 209 GLY A N 1
ATOM 1624 C CA . GLY A 1 209 ? 11.335 5.407 -13.694 1.00 95.81 209 GLY A CA 1
ATOM 1625 C C . GLY A 1 209 ? 12.622 6.175 -14.015 1.00 95.81 209 GLY A C 1
ATOM 1626 O O . GLY A 1 209 ? 12.537 7.260 -14.599 1.00 95.81 209 GLY A O 1
ATOM 1627 N N . ALA A 1 210 ? 13.798 5.625 -13.700 1.00 96.38 210 ALA A N 1
ATOM 1628 C CA . ALA A 1 210 ? 15.066 6.123 -14.225 1.00 96.38 210 ALA A CA 1
ATOM 1629 C C . ALA A 1 210 ? 15.118 6.036 -15.767 1.00 96.38 210 ALA A C 1
ATOM 1631 O O . ALA A 1 210 ? 14.425 5.246 -16.417 1.00 96.38 210 ALA A O 1
ATOM 1632 N N . HIS A 1 211 ? 15.949 6.864 -16.390 1.00 92.56 211 HIS A N 1
ATOM 1633 C CA . HIS A 1 211 ? 16.280 6.755 -17.802 1.00 92.56 211 HIS A CA 1
ATOM 1634 C C . HIS A 1 211 ? 17.204 5.567 -18.046 1.00 92.56 211 HIS A C 1
ATOM 1636 O O . HIS A 1 211 ? 18.100 5.257 -17.266 1.00 92.56 211 HIS A O 1
ATOM 1642 N N . VAL A 1 212 ? 16.995 4.948 -19.200 1.00 87.88 212 VAL A N 1
ATOM 1643 C CA . VAL A 1 212 ? 17.729 3.764 -19.643 1.00 87.88 212 VAL A CA 1
ATOM 1644 C C . VAL A 1 212 ? 19.149 4.145 -20.045 1.00 87.88 212 VAL A C 1
ATOM 1646 O O . VAL A 1 212 ? 19.373 5.210 -20.634 1.00 87.88 212 VAL A O 1
ATOM 1649 N N . VAL A 1 213 ? 20.110 3.269 -19.764 1.00 86.50 213 VAL A N 1
ATOM 1650 C CA . VAL A 1 213 ? 21.518 3.462 -20.137 1.00 86.50 213 VAL A CA 1
ATOM 1651 C C . VAL A 1 213 ? 21.894 2.390 -21.150 1.00 86.50 213 VAL A C 1
ATOM 1653 O O . VAL A 1 213 ? 21.799 1.198 -20.871 1.00 86.50 213 VAL A O 1
ATOM 1656 N N . ASP A 1 214 ? 22.305 2.818 -22.348 1.00 85.94 214 ASP A N 1
ATOM 1657 C CA . ASP A 1 214 ? 22.635 1.933 -23.478 1.00 85.94 214 ASP A CA 1
ATOM 1658 C C . ASP A 1 214 ? 21.511 0.923 -23.816 1.00 85.94 214 ASP A C 1
ATOM 1660 O O . ASP A 1 214 ? 21.768 -0.246 -24.122 1.00 85.94 214 ASP A O 1
ATOM 1664 N N . GLY A 1 215 ? 20.253 1.378 -23.724 1.00 84.00 215 GLY A N 1
ATOM 1665 C CA . GLY A 1 215 ? 19.055 0.570 -23.980 1.00 84.00 215 GLY A CA 1
ATOM 1666 C C . GLY A 1 215 ? 18.887 -0.603 -23.011 1.00 84.00 215 GLY A C 1
ATOM 1667 O O . GLY A 1 215 ? 18.251 -1.594 -23.357 1.00 84.00 215 GLY A O 1
ATOM 1668 N N . ASP A 1 216 ? 19.521 -0.549 -21.837 1.00 84.44 216 ASP A N 1
ATOM 1669 C CA . ASP A 1 216 ? 19.492 -1.610 -20.828 1.00 84.44 216 ASP A CA 1
ATOM 1670 C C . ASP A 1 216 ? 19.946 -2.972 -21.386 1.00 84.44 216 ASP A C 1
ATOM 1672 O O . ASP A 1 216 ? 19.507 -4.044 -20.978 1.00 84.44 216 ASP A O 1
ATOM 1676 N N . GLY A 1 217 ? 20.901 -2.967 -22.325 1.00 72.75 217 GLY A N 1
ATOM 1677 C CA . GLY A 1 217 ? 21.389 -4.187 -22.982 1.00 72.75 217 GLY A CA 1
ATOM 1678 C C . GLY A 1 217 ? 22.054 -5.218 -22.051 1.00 72.75 217 GLY A C 1
ATOM 1679 O O . GLY A 1 217 ? 22.294 -6.353 -22.472 1.00 72.75 217 GLY A O 1
ATOM 1680 N N . ILE A 1 218 ? 22.357 -4.846 -20.801 1.00 70.81 218 ILE A N 1
ATOM 1681 C CA . ILE A 1 218 ? 22.988 -5.711 -19.786 1.00 70.81 218 ILE A CA 1
ATOM 1682 C C . ILE A 1 218 ? 22.253 -5.636 -18.443 1.00 70.81 218 ILE A C 1
ATOM 1684 O O . ILE A 1 218 ? 21.971 -6.679 -17.855 1.00 70.81 218 ILE A O 1
ATOM 1688 N N . THR A 1 219 ? 21.966 -4.424 -17.970 1.00 77.75 219 THR A N 1
ATOM 1689 C CA . THR A 1 219 ? 21.348 -4.154 -16.667 1.00 77.75 219 THR A CA 1
ATOM 1690 C C . THR A 1 219 ? 20.039 -3.414 -16.890 1.00 77.75 219 THR A C 1
ATOM 1692 O O . THR A 1 219 ? 20.018 -2.481 -17.685 1.00 77.75 219 THR A O 1
ATOM 1695 N N . ASP A 1 220 ? 18.994 -3.826 -16.180 1.00 83.94 220 ASP A N 1
ATOM 1696 C CA . ASP A 1 220 ? 17.732 -3.095 -16.062 1.00 83.94 220 ASP A CA 1
ATOM 1697 C C . ASP A 1 220 ? 17.945 -1.892 -15.128 1.00 83.94 220 ASP A C 1
ATOM 1699 O O . ASP A 1 220 ? 18.165 -2.084 -13.930 1.00 83.94 220 ASP A O 1
ATOM 1703 N N . HIS A 1 221 ? 17.976 -0.672 -15.673 1.00 89.94 221 HIS A N 1
ATOM 1704 C CA . HIS A 1 221 ? 18.235 0.542 -14.891 1.00 89.94 221 HIS A CA 1
ATOM 1705 C C . HIS A 1 221 ? 16.960 1.167 -14.333 1.00 89.94 221 HIS A C 1
ATOM 1707 O O . HIS A 1 221 ? 17.028 1.954 -13.396 1.00 89.94 221 HIS A O 1
ATOM 1713 N N . ASN A 1 222 ? 15.801 0.848 -14.898 1.00 93.25 222 ASN A N 1
ATOM 1714 C CA . ASN A 1 222 ? 14.541 1.482 -14.522 1.00 93.25 222 ASN A CA 1
ATOM 1715 C C . ASN A 1 222 ? 13.576 0.528 -13.806 1.00 93.25 222 ASN A C 1
ATOM 1717 O O . ASN A 1 222 ? 12.446 0.911 -13.505 1.00 93.25 222 ASN A O 1
ATOM 1721 N N . CYS A 1 223 ? 14.021 -0.700 -13.543 1.00 88.12 223 CYS A N 1
ATOM 1722 C CA . CYS A 1 223 ? 13.303 -1.755 -12.847 1.00 88.12 223 CYS A CA 1
ATOM 1723 C C . CYS A 1 223 ? 11.974 -2.160 -13.502 1.00 88.12 223 CYS A C 1
ATOM 1725 O O . CYS A 1 223 ? 11.103 -2.724 -12.827 1.00 88.12 223 CYS A O 1
ATOM 1727 N N . ASN A 1 224 ? 11.797 -1.894 -14.799 1.00 88.44 224 ASN A N 1
ATOM 1728 C CA . ASN A 1 224 ? 10.582 -2.263 -15.519 1.00 88.44 224 ASN A CA 1
ATOM 1729 C C . ASN A 1 224 ? 10.594 -3.736 -15.988 1.00 88.44 224 ASN A C 1
ATOM 1731 O O . ASN A 1 224 ? 9.570 -4.237 -16.456 1.00 88.44 224 ASN A O 1
ATOM 1735 N N . GLY A 1 225 ? 11.717 -4.446 -15.823 1.00 81.38 225 GLY A N 1
ATOM 1736 C CA . GLY A 1 225 ? 11.898 -5.848 -16.199 1.00 81.38 225 GLY A CA 1
ATOM 1737 C C . GLY A 1 225 ? 12.282 -6.077 -17.664 1.00 81.38 225 GLY A C 1
ATOM 1738 O O . GLY A 1 225 ? 12.427 -7.231 -18.076 1.00 81.38 225 GLY A O 1
ATOM 1739 N N . ILE A 1 226 ? 12.461 -5.020 -18.458 1.00 85.12 226 ILE A N 1
ATOM 1740 C CA . ILE A 1 226 ? 12.770 -5.072 -19.889 1.00 85.12 226 ILE A CA 1
ATOM 1741 C C . ILE A 1 226 ? 14.247 -4.718 -20.080 1.00 85.12 226 ILE A C 1
ATOM 1743 O O . ILE A 1 226 ? 14.664 -3.569 -20.034 1.00 85.12 226 ILE A O 1
ATOM 1747 N N . TYR A 1 227 ? 15.069 -5.737 -20.318 1.00 83.25 227 TYR A N 1
ATOM 1748 C CA . TYR A 1 227 ? 16.510 -5.553 -20.480 1.00 83.25 227 TYR A CA 1
ATOM 1749 C C . TYR A 1 227 ? 17.130 -6.684 -21.309 1.00 83.25 227 TYR A C 1
ATOM 1751 O O . TYR A 1 227 ? 16.510 -7.712 -21.608 1.00 83.25 227 TYR A O 1
ATOM 1759 N N . GLY A 1 228 ? 18.389 -6.512 -21.697 1.00 77.94 228 GLY A N 1
ATOM 1760 C CA . GLY A 1 228 ? 19.127 -7.472 -22.505 1.00 77.94 228 GLY A CA 1
ATOM 1761 C C . GLY A 1 228 ? 18.949 -7.279 -24.012 1.00 77.94 228 GLY A C 1
ATOM 1762 O O . GLY A 1 228 ? 18.223 -6.412 -24.489 1.00 77.94 228 GLY A O 1
ATOM 1763 N N . MET A 1 229 ? 19.631 -8.128 -24.783 1.00 76.69 229 MET A N 1
ATOM 1764 C CA . MET A 1 229 ? 19.685 -8.023 -26.245 1.00 76.69 229 MET A CA 1
ATOM 1765 C C . MET A 1 229 ? 18.715 -8.982 -26.945 1.00 76.69 229 MET A C 1
ATOM 1767 O O . MET A 1 229 ? 18.641 -10.173 -26.610 1.00 76.69 229 MET A O 1
ATOM 1771 N N . ASN A 1 230 ? 18.056 -8.497 -27.994 1.00 78.31 230 ASN A N 1
ATOM 1772 C CA . ASN A 1 230 ? 17.372 -9.314 -28.984 1.00 78.31 230 ASN A CA 1
ATOM 1773 C C . ASN A 1 230 ? 18.402 -9.942 -29.931 1.00 78.31 230 ASN A C 1
ATOM 1775 O O . ASN A 1 230 ? 19.032 -9.274 -30.749 1.00 78.31 230 ASN A O 1
ATOM 1779 N N . SER A 1 231 ? 18.562 -11.262 -29.852 1.00 70.56 231 SER A N 1
ATOM 1780 C CA . SER A 1 231 ? 19.523 -12.006 -30.675 1.00 70.56 231 SER A CA 1
ATOM 1781 C C . SER A 1 231 ? 19.232 -11.959 -32.179 1.00 70.56 231 SER A C 1
ATOM 1783 O O . SER A 1 231 ? 20.136 -12.214 -32.970 1.00 70.56 231 SER A 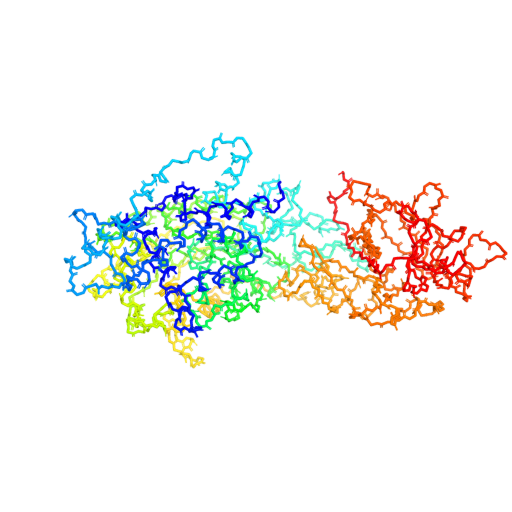O 1
ATOM 1785 N N . ALA A 1 232 ? 17.988 -11.677 -32.585 1.00 76.12 232 ALA A N 1
ATOM 1786 C CA . ALA A 1 232 ? 17.607 -11.631 -33.996 1.00 76.12 232 ALA A CA 1
ATOM 1787 C C . ALA A 1 232 ? 17.934 -10.278 -34.645 1.00 76.12 232 ALA A C 1
ATOM 1789 O O . ALA A 1 232 ? 18.401 -10.243 -35.782 1.00 76.12 232 ALA A O 1
ATOM 1790 N N . SER A 1 233 ? 17.694 -9.175 -33.934 1.00 84.88 233 SER A N 1
ATOM 1791 C CA . SER A 1 233 ? 17.948 -7.811 -34.422 1.00 84.88 233 SER A CA 1
ATOM 1792 C C . SER A 1 233 ? 19.350 -7.300 -34.061 1.00 84.88 233 SER A C 1
ATOM 1794 O O . SER A 1 233 ? 19.876 -6.416 -34.737 1.00 84.88 233 SER A O 1
ATOM 1796 N N . GLY A 1 234 ? 19.949 -7.839 -32.993 1.00 81.25 234 GLY A N 1
ATOM 1797 C CA . GLY A 1 234 ? 21.180 -7.336 -32.389 1.00 81.25 234 GLY A CA 1
ATOM 1798 C C . GLY A 1 234 ? 21.004 -6.037 -31.595 1.00 81.25 234 GLY A C 1
ATOM 1799 O O . GLY A 1 234 ? 22.010 -5.390 -31.312 1.00 81.25 234 GLY A O 1
ATOM 1800 N N . LYS A 1 235 ? 19.771 -5.634 -31.257 1.00 87.62 235 LYS A N 1
ATOM 1801 C CA . LYS A 1 235 ? 19.468 -4.420 -30.481 1.00 87.62 235 LYS A CA 1
ATOM 1802 C C . LYS A 1 235 ? 19.019 -4.743 -29.049 1.00 87.62 235 LYS A C 1
ATOM 1804 O O . LYS A 1 235 ? 18.569 -5.866 -28.809 1.00 87.62 235 LYS A O 1
ATOM 1809 N N . PRO A 1 236 ? 19.139 -3.799 -28.102 1.00 87.62 236 PRO A N 1
ATOM 1810 C CA . PRO A 1 236 ? 18.527 -3.945 -26.787 1.00 87.62 236 PRO A CA 1
ATOM 1811 C C . PRO A 1 236 ? 16.995 -3.996 -26.874 1.00 87.62 236 PRO A C 1
ATOM 1813 O O . PRO A 1 236 ? 16.397 -3.325 -27.716 1.00 87.62 236 PRO A O 1
ATOM 1816 N N . TRP A 1 237 ? 16.354 -4.789 -26.015 1.00 87.88 237 TRP A N 1
ATOM 1817 C CA . TRP A 1 237 ? 14.891 -4.918 -26.005 1.00 87.88 237 TRP A CA 1
ATOM 1818 C C . TRP A 1 237 ? 14.182 -3.620 -25.620 1.00 87.88 237 TRP A C 1
ATOM 1820 O O . TRP A 1 237 ? 13.167 -3.289 -26.224 1.00 87.88 237 TRP A O 1
ATOM 1830 N N . GLU A 1 238 ? 14.740 -2.870 -24.673 1.00 92.25 238 GLU A N 1
ATOM 1831 C CA . GLU A 1 238 ? 14.204 -1.579 -24.231 1.00 92.25 238 GLU A CA 1
ATOM 1832 C C . GLU A 1 238 ? 14.190 -0.558 -25.383 1.00 92.25 238 GLU A C 1
ATOM 1834 O O . GLU A 1 238 ? 13.216 0.169 -25.579 1.00 92.25 238 GLU A O 1
ATOM 1839 N N . ASP A 1 239 ? 15.229 -0.565 -26.228 1.00 94.06 239 ASP A N 1
ATOM 1840 C CA . ASP A 1 239 ? 15.290 0.281 -27.425 1.00 94.06 239 ASP A CA 1
ATOM 1841 C C . ASP A 1 239 ? 14.217 -0.093 -28.456 1.00 94.06 239 ASP A C 1
ATOM 1843 O O . ASP A 1 239 ? 13.691 0.775 -29.155 1.00 94.06 239 ASP A O 1
ATOM 1847 N N . GLU A 1 240 ? 13.916 -1.385 -28.594 1.00 93.38 240 GLU A N 1
ATOM 1848 C CA . GLU A 1 240 ? 12.910 -1.872 -29.541 1.00 93.38 240 GLU A CA 1
ATOM 1849 C C . GLU A 1 240 ? 11.481 -1.659 -29.043 1.00 93.38 240 GLU A C 1
ATOM 1851 O O . GLU A 1 240 ? 10.597 -1.395 -29.854 1.00 93.38 240 GLU A O 1
ATOM 1856 N N . PHE A 1 241 ? 11.246 -1.778 -27.736 1.00 94.12 241 PHE A N 1
ATOM 1857 C CA . PHE A 1 241 ? 9.899 -1.797 -27.171 1.00 94.12 241 PHE A CA 1
ATOM 1858 C C . PHE A 1 241 ? 9.467 -0.484 -26.512 1.00 94.12 241 PHE A C 1
ATOM 1860 O O . PHE A 1 241 ? 8.265 -0.227 -26.457 1.00 94.12 241 PHE A O 1
ATOM 1867 N N . CYS A 1 242 ? 10.406 0.344 -26.045 1.00 93.44 242 CYS A N 1
ATOM 1868 C CA . CYS A 1 242 ? 10.109 1.492 -25.180 1.00 93.44 242 CYS A CA 1
ATOM 1869 C C . CYS A 1 242 ? 10.649 2.840 -25.696 1.00 93.44 242 CYS A C 1
ATOM 1871 O O . CYS A 1 242 ? 10.248 3.890 -25.201 1.00 93.44 242 CYS A O 1
ATOM 1873 N N . ASN A 1 243 ? 11.546 2.866 -26.690 1.00 85.62 243 ASN A N 1
ATOM 1874 C CA . ASN A 1 243 ? 12.203 4.112 -27.125 1.00 85.62 243 ASN A CA 1
ATOM 1875 C C . ASN A 1 243 ? 11.257 5.113 -27.818 1.00 85.62 243 ASN A C 1
ATOM 1877 O O . ASN A 1 243 ? 11.430 6.324 -27.707 1.00 85.62 243 ASN A O 1
ATOM 1881 N N . GLU A 1 244 ? 10.247 4.620 -28.538 1.00 79.50 244 GLU A N 1
ATOM 1882 C CA . GLU A 1 244 ? 9.263 5.469 -29.229 1.00 79.50 244 GLU A CA 1
ATOM 1883 C C . GLU A 1 244 ? 8.017 5.767 -28.374 1.00 79.50 244 GLU A C 1
ATOM 1885 O O . GLU A 1 244 ? 7.074 6.402 -28.857 1.00 79.50 244 GLU A O 1
ATOM 1890 N N . THR A 1 245 ? 7.989 5.331 -27.109 1.00 84.12 245 THR A N 1
ATOM 1891 C CA . THR A 1 245 ? 6.825 5.490 -26.231 1.00 84.12 245 THR A CA 1
ATOM 1892 C C . THR A 1 245 ? 6.950 6.702 -25.309 1.00 84.12 245 THR A C 1
ATOM 1894 O O . THR A 1 245 ? 8.035 7.212 -25.025 1.00 84.12 245 THR A O 1
ATOM 1897 N N . GLN A 1 246 ? 5.807 7.216 -24.852 1.00 85.75 246 GLN A N 1
ATOM 1898 C CA . GLN A 1 246 ? 5.739 8.354 -23.931 1.00 85.75 246 GLN A CA 1
ATOM 1899 C C . GLN A 1 246 ? 5.657 7.857 -22.487 1.00 85.75 246 GLN A C 1
ATOM 1901 O O . GLN A 1 246 ? 4.629 8.022 -21.837 1.00 85.75 246 GLN A O 1
ATOM 1906 N N . ARG A 1 247 ? 6.729 7.222 -21.999 1.00 90.44 247 ARG A N 1
ATOM 1907 C CA . ARG A 1 247 ? 6.775 6.693 -20.628 1.00 90.44 247 ARG A CA 1
ATOM 1908 C C . ARG A 1 247 ? 6.427 7.759 -19.595 1.00 90.44 247 ARG A C 1
ATOM 1910 O O . ARG A 1 247 ? 6.910 8.892 -19.672 1.00 90.44 247 ARG A O 1
ATOM 1917 N N . MET A 1 248 ? 5.604 7.373 -18.630 1.00 93.94 248 MET A N 1
ATOM 1918 C CA . MET A 1 248 ? 5.121 8.258 -17.584 1.00 93.94 248 MET A CA 1
ATOM 1919 C C . MET A 1 248 ? 4.772 7.450 -16.340 1.00 93.94 248 MET A C 1
ATOM 1921 O O . MET A 1 248 ? 3.864 6.618 -16.365 1.00 93.94 248 MET A O 1
ATOM 1925 N N . GLY A 1 249 ? 5.472 7.735 -15.247 1.00 97.62 249 GLY A N 1
ATOM 1926 C CA . GLY A 1 249 ? 5.129 7.187 -13.942 1.00 97.62 249 GLY A CA 1
ATOM 1927 C C . GLY A 1 249 ? 3.976 7.937 -13.289 1.00 97.62 249 GLY A C 1
ATOM 1928 O O . GLY A 1 249 ? 3.495 8.957 -13.790 1.00 97.62 249 GLY A O 1
ATOM 1929 N N . ILE A 1 250 ? 3.559 7.470 -12.118 1.00 98.69 250 ILE A N 1
ATOM 1930 C CA . ILE A 1 250 ? 2.521 8.124 -11.319 1.00 98.69 250 ILE A CA 1
ATOM 1931 C C . ILE A 1 250 ? 2.954 8.322 -9.874 1.00 98.69 250 ILE A C 1
ATOM 1933 O O . ILE A 1 250 ? 3.513 7.429 -9.245 1.00 98.69 250 ILE A O 1
ATOM 1937 N N . ALA A 1 251 ? 2.634 9.484 -9.315 1.00 98.75 251 ALA A N 1
ATOM 1938 C CA . ALA A 1 251 ? 2.771 9.724 -7.889 1.00 98.75 251 ALA A CA 1
ATOM 1939 C C . ALA A 1 251 ? 1.498 10.330 -7.296 1.00 98.75 251 ALA A C 1
ATOM 1941 O O . ALA A 1 251 ? 0.786 11.079 -7.961 1.00 98.75 251 ALA A O 1
ATOM 1942 N N . VAL A 1 252 ? 1.219 10.048 -6.026 1.00 98.81 252 VAL A N 1
ATOM 1943 C CA . VAL A 1 252 ? 0.171 10.740 -5.264 1.00 98.81 252 VAL A CA 1
ATOM 1944 C C . VAL A 1 252 ? 0.773 11.397 -4.028 1.00 98.81 252 VAL A C 1
ATOM 1946 O O . VAL A 1 252 ? 1.431 10.736 -3.230 1.00 98.81 252 VAL A O 1
ATOM 1949 N N . LEU A 1 253 ? 0.553 12.703 -3.878 1.00 98.75 253 LEU A N 1
ATOM 1950 C CA . LEU A 1 253 ? 0.786 13.445 -2.640 1.00 98.75 253 LEU A CA 1
ATOM 1951 C C . LEU A 1 253 ? -0.559 13.539 -1.920 1.00 98.75 253 LEU A C 1
ATOM 1953 O O . LEU A 1 253 ? -1.427 14.300 -2.356 1.00 98.75 253 LEU A O 1
ATOM 1957 N N . GLY A 1 254 ? -0.761 12.761 -0.858 1.00 98.12 254 GLY A N 1
ATOM 1958 C CA . GLY A 1 254 ? -2.096 12.639 -0.275 1.00 98.12 254 GLY A CA 1
ATOM 1959 C C . GLY A 1 254 ? -2.153 12.322 1.210 1.00 98.12 254 GLY A C 1
ATOM 1960 O O . GLY A 1 254 ? -1.164 12.422 1.934 1.00 98.12 254 GLY A O 1
ATOM 1961 N N . ASP A 1 255 ? -3.354 11.984 1.663 1.00 97.19 255 ASP A N 1
ATOM 1962 C CA . ASP A 1 255 ? -3.677 11.652 3.049 1.00 97.19 255 ASP A CA 1
ATOM 1963 C C . ASP A 1 255 ? -4.089 10.177 3.216 1.00 97.19 255 ASP A C 1
ATOM 1965 O O . ASP A 1 255 ? -3.830 9.343 2.348 1.00 97.19 255 ASP A O 1
ATOM 1969 N N . SER A 1 256 ? -4.739 9.848 4.332 1.00 96.00 256 SER A N 1
ATOM 1970 C CA . SER A 1 256 ? -5.241 8.507 4.648 1.00 96.00 256 SER A CA 1
ATOM 1971 C C . SER A 1 256 ? -6.130 7.906 3.556 1.00 96.00 256 SER A C 1
ATOM 1973 O O . SER A 1 256 ? -6.109 6.696 3.351 1.00 96.00 256 SER A O 1
ATOM 1975 N N . ILE A 1 257 ? -6.870 8.720 2.792 1.00 95.88 257 ILE A N 1
ATOM 1976 C CA . ILE A 1 257 ? -7.635 8.208 1.649 1.00 95.88 257 ILE A CA 1
ATOM 1977 C C . ILE A 1 257 ? -6.669 7.785 0.548 1.00 95.88 257 ILE A C 1
ATOM 1979 O O . ILE A 1 257 ? -6.743 6.666 0.065 1.00 95.88 257 ILE A O 1
ATOM 1983 N N . SER A 1 258 ? -5.707 8.623 0.169 1.00 97.94 258 SER A N 1
ATOM 1984 C CA . SER A 1 258 ? -4.745 8.257 -0.884 1.00 97.94 258 SER A CA 1
ATOM 1985 C C . SER A 1 258 ? -3.864 7.053 -0.517 1.00 97.94 258 SER A C 1
ATOM 1987 O O . SER A 1 258 ? -3.469 6.300 -1.409 1.00 97.94 258 SER A O 1
ATOM 1989 N N . ALA A 1 259 ? -3.590 6.847 0.775 1.00 97.94 259 ALA A N 1
ATOM 1990 C CA . ALA A 1 259 ? -2.888 5.673 1.295 1.00 97.94 259 ALA A CA 1
ATOM 1991 C C . ALA A 1 259 ? -3.782 4.417 1.378 1.00 97.94 259 ALA A C 1
ATOM 1993 O O . ALA A 1 259 ? -3.268 3.312 1.526 1.00 97.94 259 ALA A O 1
ATOM 1994 N N . HIS A 1 260 ? -5.102 4.575 1.240 1.00 97.81 260 HIS A N 1
ATOM 1995 C CA . HIS A 1 260 ? -6.114 3.568 1.545 1.00 97.81 260 HIS A CA 1
ATOM 1996 C C . HIS A 1 260 ? -5.992 3.041 2.983 1.00 97.81 260 HIS A C 1
ATOM 1998 O O . HIS A 1 260 ? -5.686 1.873 3.214 1.00 97.81 260 HIS A O 1
ATOM 2004 N N . PHE A 1 261 ? -6.253 3.906 3.960 1.00 96.56 261 PHE A N 1
ATOM 2005 C CA . PHE A 1 261 ? -6.435 3.483 5.344 1.00 96.56 261 PHE A CA 1
ATOM 2006 C C . PHE A 1 261 ? -7.607 2.502 5.438 1.00 96.56 261 PHE A C 1
ATOM 2008 O O . PHE A 1 261 ? -8.720 2.821 5.013 1.00 96.56 261 PHE A O 1
ATOM 2015 N N . HIS A 1 262 ? -7.362 1.320 5.997 1.00 94.00 262 HIS A N 1
ATOM 2016 C CA . HIS A 1 262 ? -8.382 0.298 6.197 1.00 94.00 262 HIS A CA 1
ATOM 2017 C C . HIS A 1 262 ? -8.097 -0.509 7.464 1.00 94.00 262 HIS A C 1
ATOM 2019 O O . HIS A 1 262 ? -7.034 -1.119 7.628 1.00 94.00 262 HIS A O 1
ATOM 2025 N N . LEU A 1 263 ? -9.095 -0.546 8.350 1.00 87.31 263 LEU A N 1
ATOM 2026 C CA . LEU A 1 263 ? -9.087 -1.369 9.551 1.00 87.31 263 LEU A CA 1
ATOM 2027 C C . LEU A 1 263 ? -10.060 -2.545 9.359 1.00 87.31 263 LEU A C 1
ATOM 2029 O O . LEU A 1 263 ? -11.266 -2.304 9.272 1.00 87.31 263 LEU A O 1
ATOM 2033 N N . PRO A 1 264 ? -9.575 -3.803 9.340 1.00 91.19 264 PRO A N 1
ATOM 2034 C CA . PRO A 1 264 ? -10.419 -4.971 9.123 1.00 91.19 264 PRO A CA 1
ATOM 2035 C C . PRO A 1 264 ? -11.628 -5.046 10.055 1.00 91.19 264 PRO A C 1
ATOM 2037 O O . PRO A 1 264 ? -11.500 -5.093 11.282 1.00 91.19 264 PRO A O 1
ATOM 2040 N N . GLU A 1 265 ? -12.821 -5.146 9.470 1.00 93.00 265 GLU A N 1
ATOM 2041 C CA . GLU A 1 265 ? -14.076 -5.299 10.211 1.00 93.00 265 GLU A CA 1
ATOM 2042 C C . GLU A 1 265 ? -14.055 -6.523 11.138 1.00 93.00 265 GLU A C 1
ATOM 2044 O O . GLU A 1 265 ? -14.568 -6.498 12.261 1.00 93.00 265 GLU A O 1
ATOM 2049 N N . GLN A 1 266 ? -13.410 -7.591 10.671 1.00 92.38 266 GLN A N 1
ATOM 2050 C CA . GLN A 1 266 ? -13.286 -8.879 11.340 1.00 92.38 266 GLN A CA 1
ATOM 2051 C C . GLN A 1 266 ? -12.550 -8.763 12.680 1.00 92.38 266 GLN A C 1
ATOM 2053 O O . GLN A 1 266 ? -12.716 -9.632 13.532 1.00 92.38 266 GLN A O 1
ATOM 2058 N N . TRP A 1 267 ? -11.765 -7.699 12.899 1.00 88.44 267 TRP A N 1
ATOM 2059 C CA . TRP A 1 267 ? -11.091 -7.442 14.175 1.00 88.44 267 TRP A CA 1
ATOM 2060 C C . TRP A 1 267 ? -12.035 -6.886 15.246 1.00 88.44 267 TRP A C 1
ATOM 2062 O O . TRP A 1 267 ? -11.723 -6.974 16.433 1.00 88.44 267 TRP A O 1
ATOM 2072 N N . LEU A 1 268 ? -13.189 -6.334 14.853 1.00 88.75 268 LEU A N 1
ATOM 2073 C CA . LEU A 1 268 ? -14.162 -5.725 15.766 1.00 88.75 268 LEU A CA 1
ATOM 2074 C C . LEU A 1 268 ? -15.499 -6.470 15.837 1.00 88.75 268 LEU A C 1
ATOM 2076 O O . LEU A 1 268 ? -16.222 -6.315 16.824 1.00 88.75 268 LEU A O 1
ATOM 2080 N N . ASP A 1 269 ? -15.843 -7.280 14.835 1.00 92.62 269 ASP A N 1
ATOM 2081 C CA . ASP A 1 269 ? -17.035 -8.130 14.865 1.00 92.62 269 ASP A CA 1
ATOM 2082 C C . ASP A 1 269 ? -16.720 -9.496 15.495 1.00 92.62 269 ASP A C 1
ATOM 2084 O O . ASP A 1 269 ? -16.114 -10.376 14.880 1.00 92.62 269 ASP A O 1
ATOM 2088 N N . ALA A 1 270 ? -17.195 -9.709 16.725 1.00 92.69 270 ALA A N 1
ATOM 2089 C CA . ALA A 1 270 ? -16.940 -10.937 17.478 1.00 92.69 270 ALA A CA 1
ATOM 2090 C C . ALA A 1 270 ? -17.456 -12.224 16.804 1.00 92.69 270 ALA A C 1
ATOM 2092 O O . ALA A 1 270 ? -17.014 -13.315 17.166 1.00 92.69 270 ALA A O 1
ATOM 2093 N N . LYS A 1 271 ? -18.373 -12.126 15.829 1.00 94.25 271 LYS A N 1
ATOM 2094 C CA . LYS A 1 271 ? -18.827 -13.279 15.029 1.00 94.25 271 LYS A CA 1
ATOM 2095 C C . LYS A 1 271 ? -17.847 -13.665 13.920 1.00 94.25 271 LYS A C 1
ATOM 2097 O O . LYS A 1 271 ? -17.936 -14.781 13.418 1.00 94.25 271 LYS A O 1
ATOM 2102 N N . GLN A 1 272 ? -16.965 -12.750 13.526 1.00 93.31 272 GLN A N 1
ATOM 2103 C CA . GLN A 1 272 ? -16.026 -12.910 12.414 1.00 93.31 272 GLN A CA 1
ATOM 2104 C C . GLN A 1 272 ? -14.575 -13.116 12.885 1.00 93.31 272 GLN A C 1
ATOM 2106 O O . GLN A 1 272 ? -13.726 -13.537 12.096 1.00 93.31 272 GLN A O 1
ATOM 2111 N N . LEU A 1 273 ? -14.296 -12.888 14.175 1.00 89.31 273 LEU A N 1
ATOM 2112 C CA . LEU A 1 273 ? -12.999 -13.184 14.786 1.00 89.31 273 LEU A CA 1
ATOM 2113 C C . LEU A 1 273 ? -12.595 -14.646 14.566 1.00 89.31 273 LEU A C 1
ATOM 2115 O O . LEU A 1 273 ? -13.310 -15.584 14.928 1.00 89.31 273 LEU A O 1
ATOM 2119 N N . SER A 1 274 ? -11.416 -14.824 13.980 1.00 91.38 274 SER A N 1
ATOM 2120 C CA . SER A 1 274 ? -10.832 -16.118 13.642 1.00 91.38 274 SER A CA 1
ATOM 2121 C C . SER A 1 274 ? -9.322 -15.973 13.443 1.00 91.38 274 SER A C 1
ATOM 2123 O O . SER A 1 274 ? -8.820 -14.859 13.336 1.00 91.38 274 SER A O 1
ATOM 2125 N N . VAL A 1 275 ? -8.598 -17.092 13.342 1.00 88.94 275 VAL A N 1
ATOM 2126 C CA . VAL A 1 275 ? -7.165 -17.075 12.984 1.00 88.94 275 VAL A CA 1
ATOM 2127 C C . VAL A 1 275 ? -6.946 -16.400 11.623 1.00 88.94 275 VAL A C 1
ATOM 2129 O O . VAL A 1 275 ? -6.048 -15.578 11.480 1.00 88.94 275 VAL A O 1
ATOM 2132 N N . ALA A 1 276 ? -7.821 -16.676 10.649 1.00 85.94 276 ALA A N 1
ATOM 2133 C CA . ALA A 1 276 ? -7.757 -16.080 9.313 1.00 85.94 276 ALA A CA 1
ATOM 2134 C C . ALA A 1 276 ? -7.911 -14.548 9.340 1.00 85.94 276 ALA A C 1
ATOM 2136 O O . ALA A 1 276 ? -7.292 -13.853 8.542 1.00 85.94 276 ALA A O 1
ATOM 2137 N N . ALA A 1 277 ? -8.678 -13.999 10.291 1.00 86.88 277 ALA A N 1
ATOM 2138 C CA . ALA A 1 277 ? -8.829 -12.551 10.430 1.00 86.88 277 ALA A CA 1
ATOM 2139 C C . ALA A 1 277 ? -7.498 -11.840 10.751 1.00 86.88 277 ALA A C 1
ATOM 2141 O O . ALA A 1 277 ? -7.334 -10.678 10.386 1.00 86.88 277 ALA A O 1
ATOM 2142 N N . PHE A 1 278 ? -6.546 -12.520 11.403 1.00 81.88 278 PHE A N 1
ATOM 2143 C CA . PHE A 1 278 ? -5.255 -11.953 11.819 1.00 81.88 278 PHE A CA 1
ATOM 2144 C C . PHE A 1 278 ? -4.047 -12.514 11.054 1.00 81.88 278 PHE A C 1
ATOM 2146 O O . PHE A 1 278 ? -2.917 -12.172 11.394 1.00 81.88 278 PHE A O 1
ATOM 2153 N N . GLU A 1 279 ? -4.253 -13.333 10.017 1.00 80.75 279 GLU A N 1
ATOM 2154 C CA . GLU A 1 279 ? -3.175 -13.991 9.256 1.00 80.75 279 GLU A CA 1
ATOM 2155 C C . GLU A 1 279 ? -2.132 -12.998 8.710 1.00 80.75 279 GLU A C 1
ATOM 2157 O O . GLU A 1 279 ? -0.939 -13.292 8.683 1.00 80.75 279 GLU A O 1
ATOM 2162 N N . HIS A 1 280 ? -2.567 -11.787 8.347 1.00 80.50 280 HIS A N 1
ATOM 2163 C CA . HIS A 1 280 ? -1.717 -10.734 7.783 1.00 80.50 280 HIS A CA 1
ATOM 2164 C C . HIS A 1 280 ? -1.473 -9.556 8.739 1.00 80.50 280 HIS A C 1
ATOM 2166 O O . HIS A 1 280 ? -1.113 -8.466 8.296 1.00 80.50 280 HIS A O 1
ATOM 2172 N N . LEU A 1 281 ? -1.656 -9.752 10.051 1.00 77.69 281 LEU A N 1
ATOM 2173 C CA . LEU A 1 281 ? -1.545 -8.691 11.061 1.00 77.69 281 LEU A CA 1
ATOM 2174 C C . LEU A 1 281 ? -0.229 -7.903 10.955 1.00 77.69 281 LEU A C 1
ATOM 2176 O O . LEU A 1 281 ? -0.260 -6.675 10.918 1.00 77.69 281 LEU A O 1
ATOM 2180 N N . THR A 1 282 ? 0.914 -8.587 10.853 1.00 74.88 282 THR A N 1
ATOM 2181 C CA . THR A 1 282 ? 2.238 -7.953 10.737 1.00 74.88 282 THR A CA 1
ATOM 2182 C C . THR A 1 282 ? 2.309 -7.017 9.537 1.00 74.88 282 THR A C 1
ATOM 2184 O O . THR A 1 282 ? 2.694 -5.862 9.680 1.00 74.88 282 THR A O 1
ATOM 2187 N N . PHE A 1 283 ? 1.866 -7.489 8.370 1.00 80.06 283 PHE A N 1
ATOM 2188 C CA . PHE A 1 283 ? 1.894 -6.714 7.132 1.00 80.06 283 PHE A CA 1
ATOM 2189 C C . PHE A 1 283 ? 1.072 -5.424 7.249 1.00 80.06 283 PHE A C 1
ATOM 2191 O O . PHE A 1 283 ? 1.524 -4.356 6.845 1.00 80.06 283 PHE A O 1
ATOM 2198 N N . ILE A 1 284 ? -0.122 -5.525 7.834 1.00 77.88 284 ILE A N 1
ATOM 2199 C CA . ILE A 1 284 ? -1.059 -4.405 7.975 1.00 77.88 284 ILE A CA 1
ATOM 2200 C C . ILE A 1 284 ? -0.504 -3.360 8.950 1.00 77.88 284 ILE A C 1
ATOM 2202 O O . ILE A 1 284 ? -0.555 -2.164 8.678 1.00 77.88 284 ILE A O 1
ATOM 2206 N N . LEU A 1 285 ? 0.076 -3.801 10.070 1.00 74.25 285 LEU A N 1
ATOM 2207 C CA . LEU A 1 285 ? 0.672 -2.901 11.060 1.00 74.25 285 LEU A CA 1
ATOM 2208 C C . LEU A 1 285 ? 1.933 -2.204 10.540 1.00 74.25 285 LEU A C 1
ATOM 2210 O O . LEU A 1 285 ? 2.123 -1.015 10.782 1.00 74.25 285 LEU A O 1
ATOM 2214 N N . GLU A 1 286 ? 2.792 -2.925 9.821 1.00 78.50 286 GLU A N 1
ATOM 2215 C CA . GLU A 1 286 ? 4.006 -2.361 9.223 1.00 78.50 286 GLU A CA 1
ATOM 2216 C C . GLU A 1 286 ? 3.720 -1.393 8.065 1.00 78.50 286 GLU A C 1
ATOM 2218 O O . GLU A 1 286 ? 4.591 -0.608 7.693 1.00 78.50 286 GLU A O 1
ATOM 2223 N N . ASN A 1 287 ? 2.510 -1.431 7.508 1.00 81.62 287 ASN A N 1
ATOM 2224 C CA . ASN A 1 287 ? 2.004 -0.438 6.567 1.00 81.62 287 ASN A CA 1
ATOM 2225 C C . ASN A 1 287 ? 1.112 0.613 7.233 1.00 81.62 287 ASN A C 1
ATOM 2227 O O . ASN A 1 287 ? 0.393 1.314 6.543 1.00 81.62 287 ASN A O 1
ATOM 2231 N N . GLU A 1 288 ? 1.169 0.773 8.557 1.00 83.69 288 GLU A N 1
ATOM 2232 C CA . GLU A 1 288 ? 0.477 1.870 9.250 1.00 83.69 288 GLU A CA 1
ATOM 2233 C C . GLU A 1 288 ? -1.060 1.800 9.136 1.00 83.69 288 GLU A C 1
ATOM 2235 O O . GLU A 1 288 ? -1.731 2.821 9.253 1.00 83.69 288 GLU A O 1
ATOM 2240 N N . LEU A 1 289 ? -1.614 0.587 8.963 1.00 86.00 289 LEU A N 1
ATOM 2241 C CA . LEU A 1 289 ? -3.022 0.317 8.617 1.00 86.00 289 LEU A CA 1
ATOM 2242 C C . LEU A 1 289 ? -3.437 0.826 7.224 1.00 86.00 289 LEU A C 1
ATOM 2244 O O . LEU A 1 289 ? -4.622 0.808 6.889 1.00 86.00 289 LEU A O 1
ATOM 2248 N N . ASP A 1 290 ? -2.470 1.236 6.408 1.00 94.56 290 ASP A N 1
ATOM 2249 C CA . ASP A 1 290 ? -2.672 1.662 5.032 1.00 94.56 290 ASP A CA 1
ATOM 2250 C C . ASP A 1 290 ? -2.458 0.505 4.052 1.00 94.56 290 ASP A C 1
ATOM 2252 O O . ASP A 1 290 ? -1.710 -0.448 4.295 1.00 94.56 290 ASP A O 1
ATOM 2256 N N . TRP A 1 291 ? -3.130 0.602 2.908 1.00 94.50 291 TRP A N 1
ATOM 2257 C CA . TRP A 1 291 ? -3.126 -0.403 1.852 1.00 94.50 291 TRP A CA 1
ATOM 2258 C C . TRP A 1 291 ? -2.805 0.242 0.494 1.00 94.50 291 TRP A C 1
ATOM 2260 O O . TRP A 1 291 ? -3.558 0.087 -0.477 1.00 94.50 291 TRP A O 1
ATOM 2270 N N . PRO A 1 292 ? -1.671 0.964 0.376 1.00 95.94 292 PRO A N 1
ATOM 2271 C CA . PRO A 1 292 ? -1.314 1.735 -0.819 1.00 95.94 292 PRO A CA 1
ATOM 2272 C C . PRO A 1 292 ? -1.222 0.872 -2.083 1.00 95.94 292 PRO A C 1
ATOM 2274 O O . PRO A 1 292 ? -1.511 1.351 -3.187 1.00 95.94 292 PRO A O 1
ATOM 2277 N N . GLN A 1 293 ? -0.907 -0.414 -1.914 1.00 91.06 293 GLN A N 1
ATOM 2278 C CA . GLN A 1 293 ? -0.851 -1.430 -2.958 1.00 91.06 293 GLN A CA 1
ATOM 2279 C C . GLN A 1 293 ? -2.214 -1.814 -3.548 1.00 91.06 293 GLN A C 1
ATOM 2281 O O . GLN A 1 293 ? -2.258 -2.476 -4.585 1.00 91.06 293 GLN A O 1
ATOM 2286 N N . LEU A 1 294 ? -3.313 -1.352 -2.944 1.00 91.69 294 LEU A N 1
ATOM 2287 C CA . LEU A 1 294 ? -4.690 -1.526 -3.418 1.00 91.69 294 LEU A CA 1
ATOM 2288 C C . LEU A 1 294 ? -5.406 -0.189 -3.696 1.00 91.69 294 LEU A C 1
ATOM 2290 O O . LEU A 1 294 ? -6.560 -0.176 -4.127 1.00 91.69 294 LEU A O 1
ATOM 2294 N N . SER A 1 295 ? -4.717 0.936 -3.473 1.00 97.75 295 SER A N 1
ATOM 2295 C CA . SER A 1 295 ? -5.281 2.286 -3.560 1.00 97.75 295 SER A CA 1
ATOM 2296 C C . SER A 1 295 ? -5.682 2.705 -4.984 1.00 97.75 295 SER A C 1
ATOM 2298 O O . SER A 1 295 ? -5.170 2.209 -5.991 1.00 97.75 295 SER A O 1
ATOM 2300 N N . ALA A 1 296 ? -6.554 3.712 -5.074 1.00 97.62 296 ALA A N 1
ATOM 2301 C CA . ALA A 1 296 ? -7.069 4.242 -6.343 1.00 97.62 296 ALA A CA 1
ATOM 2302 C C . ALA A 1 296 ? -5.986 4.829 -7.274 1.00 97.62 296 ALA A C 1
ATOM 2304 O O . ALA A 1 296 ? -6.160 4.849 -8.495 1.00 97.62 296 ALA A O 1
ATOM 2305 N N . SER A 1 297 ? -4.877 5.323 -6.720 1.00 98.06 297 SER A N 1
ATOM 2306 C CA . SER A 1 297 ? -3.802 5.943 -7.505 1.00 98.06 297 SER A CA 1
ATOM 2307 C C . SER A 1 297 ? -2.703 4.940 -7.842 1.00 98.06 297 SER A C 1
ATOM 2309 O O . SER A 1 297 ? -2.338 4.814 -9.007 1.00 98.06 297 SER A O 1
ATOM 2311 N N . THR A 1 298 ? -2.212 4.194 -6.848 1.00 98.25 298 THR A N 1
ATOM 2312 C CA . THR A 1 298 ? -0.989 3.375 -6.964 1.00 98.25 298 THR A CA 1
ATOM 2313 C C . THR A 1 298 ? -1.218 1.885 -6.726 1.00 98.25 298 THR A C 1
ATOM 2315 O O . THR A 1 298 ? -0.252 1.136 -6.581 1.00 98.25 298 THR A O 1
ATOM 2318 N N . GLY A 1 299 ? -2.474 1.436 -6.653 1.00 89.69 299 GLY A N 1
ATOM 2319 C CA . GLY A 1 299 ? -2.783 0.024 -6.474 1.00 89.69 299 GLY A CA 1
ATOM 2320 C C . GLY A 1 299 ? -2.178 -0.825 -7.592 1.00 89.69 299 GLY A C 1
ATOM 2321 O O . GLY A 1 299 ? -2.373 -0.530 -8.766 1.00 89.69 299 GLY A O 1
ATOM 2322 N N . HIS A 1 300 ? -1.415 -1.855 -7.258 1.00 83.75 300 HIS A N 1
ATOM 2323 C CA . HIS A 1 300 ? -0.610 -2.613 -8.225 1.00 83.75 300 HIS A CA 1
ATOM 2324 C C . HIS A 1 300 ? -0.678 -4.124 -8.012 1.00 83.75 300 HIS A C 1
ATOM 2326 O O . HIS A 1 300 ? -0.133 -4.878 -8.813 1.00 83.75 300 HIS A O 1
ATOM 2332 N N . ILE A 1 301 ? -1.375 -4.574 -6.968 1.00 76.56 301 ILE A N 1
ATOM 2333 C CA . ILE A 1 301 ? -1.655 -5.988 -6.734 1.00 76.56 301 ILE A CA 1
ATOM 2334 C C . ILE A 1 301 ? -3.152 -6.198 -6.555 1.00 76.56 301 ILE A C 1
ATOM 2336 O O . ILE A 1 301 ? -3.873 -5.296 -6.137 1.00 76.56 301 ILE A O 1
ATOM 2340 N N . ASN A 1 302 ? -3.618 -7.412 -6.819 1.00 70.69 302 ASN A N 1
ATOM 2341 C CA . ASN A 1 302 ? -4.948 -7.844 -6.419 1.00 70.69 302 ASN A CA 1
ATOM 2342 C C . ASN A 1 302 ? -4.791 -8.881 -5.308 1.00 70.69 302 ASN A C 1
ATOM 2344 O O . ASN A 1 302 ? -4.075 -9.866 -5.494 1.00 70.69 302 ASN A O 1
ATOM 2348 N N . VAL A 1 303 ? -5.429 -8.661 -4.161 1.00 66.50 303 VAL A N 1
ATOM 2349 C CA . VAL A 1 303 ? -5.380 -9.596 -3.030 1.00 66.50 303 VAL A CA 1
ATOM 2350 C C . VAL A 1 303 ? -6.750 -10.220 -2.815 1.00 66.50 303 VAL A C 1
ATOM 2352 O O . VAL A 1 303 ? -7.781 -9.608 -3.070 1.00 66.50 303 VAL A O 1
ATOM 2355 N N . SER A 1 304 ? -6.769 -11.468 -2.362 1.00 66.94 304 SER A N 1
ATOM 2356 C CA . SER A 1 304 ? -7.996 -12.182 -1.985 1.00 66.94 304 SER A CA 1
ATOM 2357 C C . SER A 1 304 ? -7.910 -12.593 -0.522 1.00 66.94 304 SER A C 1
ATOM 2359 O O . SER A 1 304 ? -8.019 -13.769 -0.182 1.00 66.94 304 SER A O 1
ATOM 2361 N N . TRP A 1 305 ? -7.613 -11.616 0.332 1.00 77.25 305 TRP A N 1
ATOM 2362 C CA . TRP A 1 305 ? -7.481 -11.820 1.769 1.00 77.25 305 TRP A CA 1
ATOM 2363 C C . TRP A 1 305 ? -8.857 -11.759 2.439 1.00 77.25 305 TRP A C 1
ATOM 2365 O O . TRP A 1 305 ? -9.732 -11.032 1.975 1.00 77.25 305 TRP A O 1
ATOM 2375 N N . PRO A 1 306 ? -9.075 -12.490 3.545 1.00 73.12 306 PRO A N 1
ATOM 2376 C CA . PRO A 1 306 ? -10.382 -12.550 4.203 1.00 73.12 306 PRO A CA 1
ATOM 2377 C C . PRO A 1 306 ? -10.827 -11.219 4.825 1.00 73.12 306 PRO A C 1
ATOM 2379 O O . PRO A 1 306 ? -11.970 -11.109 5.256 1.00 73.12 306 PRO A O 1
ATOM 2382 N N . ASN A 1 307 ? -9.925 -10.241 4.926 1.00 83.94 307 ASN A N 1
ATOM 2383 C CA . ASN A 1 307 ? -10.139 -8.969 5.603 1.00 83.94 307 ASN A CA 1
ATOM 2384 C C . ASN A 1 307 ? -10.423 -7.787 4.676 1.00 83.94 307 ASN A C 1
ATOM 2386 O O . ASN A 1 307 ? -10.826 -6.745 5.177 1.00 83.94 307 ASN A O 1
ATOM 2390 N N . ILE A 1 308 ? -10.279 -7.942 3.361 1.00 86.19 308 ILE A N 1
ATOM 2391 C CA . ILE A 1 308 ? -10.564 -6.871 2.411 1.00 86.19 308 ILE A CA 1
ATOM 2392 C C . ILE A 1 308 ? -11.268 -7.424 1.176 1.00 86.19 308 ILE A C 1
ATOM 2394 O O . ILE A 1 308 ? -10.884 -8.454 0.624 1.00 86.19 308 ILE A O 1
ATOM 2398 N N . GLU A 1 309 ? -12.322 -6.738 0.745 1.00 85.75 309 GLU A N 1
ATOM 2399 C CA . GLU A 1 309 ? -13.157 -7.169 -0.371 1.00 85.75 309 GLU A CA 1
ATOM 2400 C C . GLU A 1 309 ? -13.270 -6.074 -1.423 1.00 85.75 309 GLU A C 1
ATOM 2402 O O . GLU A 1 309 ? -13.559 -4.922 -1.112 1.00 85.75 309 GLU A O 1
ATOM 2407 N N . GLY A 1 310 ? -13.114 -6.460 -2.685 1.00 84.94 310 GLY A N 1
ATOM 2408 C CA . GLY A 1 310 ? -13.270 -5.575 -3.831 1.00 84.94 310 GLY A CA 1
ATOM 2409 C C . GLY A 1 310 ? -12.107 -5.705 -4.811 1.00 84.94 310 GLY A C 1
ATOM 2410 O O . GLY A 1 310 ? -11.076 -6.289 -4.486 1.00 84.94 310 GLY A O 1
ATOM 2411 N N . PRO A 1 311 ? -12.270 -5.213 -6.047 1.00 84.62 311 PRO A N 1
ATOM 2412 C CA . PRO A 1 311 ? -11.204 -5.263 -7.033 1.00 84.62 311 PRO A CA 1
ATOM 2413 C C . PRO A 1 311 ? -10.163 -4.171 -6.770 1.00 84.62 311 PRO A C 1
ATOM 2415 O O . PRO A 1 311 ? -10.515 -3.040 -6.429 1.00 84.62 311 PRO A O 1
ATOM 2418 N N . THR A 1 312 ? -8.897 -4.451 -7.064 1.00 83.94 312 THR A N 1
ATOM 2419 C CA . THR A 1 312 ? -7.916 -3.380 -7.269 1.00 83.94 312 THR A CA 1
ATOM 2420 C C . THR A 1 312 ? -8.065 -2.808 -8.673 1.00 83.94 312 THR A C 1
ATOM 2422 O O . THR A 1 312 ? -7.820 -3.491 -9.668 1.00 83.94 312 THR A O 1
ATOM 2425 N N . ARG A 1 313 ? -8.461 -1.536 -8.759 1.00 86.62 313 ARG A N 1
ATOM 2426 C CA . ARG A 1 313 ? -8.362 -0.713 -9.972 1.00 86.62 313 ARG A CA 1
ATOM 2427 C C . ARG A 1 313 ? -7.639 0.565 -9.596 1.00 86.62 313 ARG A C 1
ATOM 2429 O O . ARG A 1 313 ? -8.007 1.197 -8.608 1.00 86.62 313 ARG A O 1
ATOM 2436 N N . SER A 1 314 ? -6.630 0.937 -10.371 1.00 94.62 314 SER A N 1
ATOM 2437 C CA . SER A 1 314 ? -5.834 2.120 -10.073 1.00 94.62 314 SER A CA 1
ATOM 2438 C C . SER A 1 314 ? -5.425 2.880 -11.328 1.00 94.62 314 SER A C 1
ATOM 2440 O O . SER A 1 314 ? -5.435 2.343 -12.438 1.00 94.62 314 SER A O 1
ATOM 2442 N N . LEU A 1 315 ? -5.045 4.144 -11.146 1.00 97.88 315 LEU A N 1
ATOM 2443 C CA . LEU A 1 315 ? -4.454 4.941 -12.218 1.00 97.88 315 LEU A CA 1
ATOM 2444 C C . LEU A 1 315 ? -3.110 4.352 -12.681 1.00 97.88 315 LEU A C 1
ATOM 2446 O O . LEU A 1 315 ? -2.875 4.303 -13.885 1.00 97.88 315 LEU A O 1
ATOM 2450 N N . TYR A 1 316 ? -2.280 3.834 -11.766 1.00 97.00 316 TYR A N 1
ATOM 2451 C CA . TYR A 1 316 ? -1.054 3.105 -12.111 1.00 97.00 316 TYR A CA 1
ATOM 2452 C C . TYR A 1 316 ? -1.329 1.912 -13.033 1.00 97.00 316 TYR A C 1
ATOM 2454 O O . TYR A 1 316 ? -0.741 1.830 -14.107 1.00 97.00 316 TYR A O 1
ATOM 2462 N N . ALA A 1 317 ? -2.249 1.019 -12.656 1.00 85.06 317 ALA A N 1
ATOM 2463 C CA . ALA A 1 317 ? -2.556 -0.175 -13.441 1.00 85.06 317 ALA A CA 1
ATOM 2464 C C . ALA A 1 317 ? -3.021 0.195 -14.856 1.00 85.06 317 ALA A C 1
ATOM 2466 O O . ALA A 1 317 ? -2.643 -0.445 -15.826 1.00 85.06 317 ALA A O 1
ATOM 2467 N N . ARG A 1 318 ? -3.772 1.292 -14.989 1.00 92.88 318 ARG A N 1
ATOM 2468 C CA . ARG A 1 318 ? -4.241 1.799 -16.282 1.00 92.88 318 ARG A CA 1
ATOM 2469 C C . ARG A 1 318 ? -3.126 2.428 -17.121 1.00 92.88 318 ARG A C 1
ATOM 2471 O O . ARG A 1 318 ? -3.144 2.283 -18.338 1.00 92.88 318 ARG A O 1
ATOM 2478 N N . LEU A 1 319 ? -2.169 3.119 -16.500 1.00 93.69 319 LEU A N 1
ATOM 2479 C CA . LEU A 1 319 ? -0.970 3.617 -17.188 1.00 93.69 319 LEU A CA 1
ATOM 2480 C C . LEU A 1 319 ? -0.060 2.469 -17.638 1.00 93.69 319 LEU A C 1
ATOM 2482 O O . LEU A 1 319 ? 0.502 2.535 -18.729 1.00 93.69 319 LEU A O 1
ATOM 2486 N N . PHE A 1 320 ? 0.036 1.412 -16.832 1.00 88.06 320 PHE A N 1
ATOM 2487 C CA . PHE A 1 320 ? 0.709 0.174 -17.205 1.00 88.06 320 PHE A CA 1
ATOM 2488 C C . PHE A 1 320 ? -0.007 -0.520 -18.375 1.00 88.06 320 PHE A C 1
ATOM 2490 O O . PHE A 1 320 ? 0.642 -0.832 -19.363 1.00 88.06 320 PHE A O 1
ATOM 2497 N N . ASP A 1 321 ? -1.337 -0.662 -18.346 1.00 85.56 321 ASP A N 1
ATOM 2498 C CA . ASP A 1 321 ? -2.112 -1.263 -19.448 1.00 85.56 321 ASP A CA 1
ATOM 2499 C C . ASP A 1 321 ? -1.937 -0.515 -20.787 1.00 85.56 321 ASP A C 1
ATOM 2501 O O . ASP A 1 321 ? -2.028 -1.113 -21.865 1.00 85.56 321 ASP A O 1
ATOM 2505 N N . LEU A 1 322 ? -1.707 0.804 -20.741 1.00 92.06 322 LEU A N 1
ATOM 2506 C CA . LEU A 1 322 ? -1.374 1.589 -21.931 1.00 92.06 322 LEU A CA 1
ATOM 2507 C C . LEU A 1 322 ? 0.051 1.303 -22.409 1.00 92.06 322 LEU A C 1
ATOM 2509 O O . LEU A 1 322 ? 0.257 1.121 -23.606 1.00 92.06 322 LEU A O 1
ATOM 2513 N N . ASP A 1 323 ? 1.023 1.224 -21.507 1.00 93.81 323 ASP A N 1
ATOM 2514 C CA . ASP A 1 323 ? 2.422 0.981 -21.847 1.00 93.81 323 ASP A CA 1
ATOM 2515 C C . ASP A 1 323 ? 3.128 0.170 -20.750 1.00 93.81 323 ASP A C 1
ATOM 2517 O O . ASP A 1 323 ? 3.408 0.674 -19.658 1.00 93.81 323 ASP A O 1
ATOM 2521 N N . HIS A 1 324 ? 3.454 -1.090 -21.062 1.00 90.31 324 HIS A N 1
ATOM 2522 C CA . HIS A 1 324 ? 4.110 -2.006 -20.128 1.00 90.31 324 HIS A CA 1
ATOM 2523 C C . HIS A 1 324 ? 5.518 -1.547 -19.726 1.00 90.31 324 HIS A C 1
ATOM 2525 O O . HIS A 1 324 ? 6.027 -1.994 -18.699 1.00 90.31 324 HIS A O 1
ATOM 2531 N N . CYS A 1 325 ? 6.125 -0.608 -20.459 1.00 94.06 325 CYS A N 1
ATOM 2532 C CA . CYS A 1 325 ? 7.394 0.007 -20.076 1.00 94.06 325 CYS A CA 1
ATOM 2533 C C . CYS A 1 325 ? 7.291 0.878 -18.806 1.00 94.06 325 CYS A C 1
ATOM 2535 O O . CYS A 1 325 ? 8.324 1.255 -18.255 1.00 94.06 325 CYS A O 1
ATOM 2537 N N . ASN A 1 326 ? 6.072 1.184 -18.331 1.00 94.12 326 ASN A N 1
ATOM 2538 C CA . ASN A 1 326 ? 5.806 1.885 -17.066 1.00 94.12 326 ASN A CA 1
ATOM 2539 C C . ASN A 1 326 ? 5.775 0.945 -15.842 1.00 94.12 326 ASN A C 1
ATOM 2541 O O . ASN A 1 326 ? 5.367 1.365 -14.755 1.00 94.12 326 ASN A O 1
ATOM 2545 N N . HIS A 1 327 ? 6.135 -0.336 -15.995 1.00 92.00 327 HIS A N 1
ATOM 2546 C CA . HIS A 1 327 ? 6.145 -1.288 -14.883 1.00 92.00 327 HIS A CA 1
ATOM 2547 C C . HIS A 1 327 ? 6.944 -0.739 -13.687 1.00 92.00 327 HIS A C 1
ATOM 2549 O O . HIS A 1 327 ? 8.043 -0.218 -13.844 1.00 92.00 327 HIS A O 1
ATOM 2555 N N . ARG A 1 328 ? 6.362 -0.854 -12.487 1.00 90.81 328 ARG A N 1
ATOM 2556 C CA . ARG A 1 328 ? 6.861 -0.350 -11.193 1.00 90.81 328 ARG A CA 1
ATOM 2557 C C . ARG A 1 328 ? 6.953 1.165 -11.023 1.00 90.81 328 ARG A C 1
ATOM 2559 O O . ARG A 1 328 ? 7.185 1.590 -9.898 1.00 90.81 328 ARG A O 1
ATOM 2566 N N . ASP A 1 329 ? 6.717 1.995 -12.034 1.00 97.75 329 ASP A N 1
ATOM 2567 C CA . ASP A 1 329 ? 6.867 3.453 -11.897 1.00 97.75 329 ASP A CA 1
ATOM 2568 C C . ASP A 1 329 ? 5.659 4.112 -11.186 1.00 97.75 329 ASP A C 1
ATOM 2570 O O . ASP A 1 329 ? 4.896 4.891 -11.762 1.00 97.75 329 ASP A O 1
ATOM 2574 N N . TYR A 1 330 ? 5.452 3.757 -9.913 1.00 98.38 330 TYR A N 1
ATOM 2575 C CA . TYR A 1 330 ? 4.447 4.326 -9.015 1.00 98.38 330 TYR A CA 1
ATOM 2576 C C . TYR A 1 330 ? 5.062 4.780 -7.688 1.00 98.38 330 TYR A C 1
ATOM 2578 O O . TYR A 1 330 ? 6.008 4.169 -7.187 1.00 98.38 330 TYR A O 1
ATOM 2586 N N . GLN A 1 331 ? 4.500 5.836 -7.090 1.00 98.75 331 GLN A N 1
ATOM 2587 C CA . GLN A 1 331 ? 4.896 6.349 -5.773 1.00 98.75 331 GLN A CA 1
ATOM 2588 C C . GLN A 1 331 ? 3.701 6.894 -4.977 1.00 98.75 331 GLN A C 1
ATOM 2590 O O . GLN A 1 331 ? 3.066 7.880 -5.347 1.00 98.75 331 GLN A O 1
ATOM 2595 N N . ASN A 1 332 ? 3.407 6.285 -3.836 1.00 98.75 332 ASN A N 1
ATOM 2596 C CA . ASN A 1 332 ? 2.394 6.732 -2.895 1.00 98.75 332 ASN A CA 1
ATOM 2597 C C . ASN A 1 332 ? 3.062 7.497 -1.748 1.00 98.75 332 ASN A C 1
ATOM 2599 O O . ASN A 1 332 ? 3.654 6.909 -0.844 1.00 98.75 332 ASN A O 1
ATOM 2603 N N . ILE A 1 333 ? 2.986 8.825 -1.813 1.00 98.38 333 ILE A N 1
ATOM 2604 C CA . ILE A 1 333 ? 3.553 9.761 -0.834 1.00 98.38 333 ILE A CA 1
ATOM 2605 C C . ILE A 1 333 ? 2.438 10.254 0.101 1.00 98.38 333 ILE A C 1
ATOM 2607 O O . ILE A 1 333 ? 2.368 11.427 0.473 1.00 98.38 333 ILE A O 1
ATOM 2611 N N . ALA A 1 334 ? 1.499 9.365 0.426 1.00 98.06 334 ALA A N 1
ATOM 2612 C CA . ALA A 1 334 ? 0.387 9.672 1.303 1.00 98.06 334 ALA A CA 1
ATOM 2613 C C . ALA A 1 334 ? 0.665 9.270 2.753 1.00 98.06 334 ALA A C 1
ATOM 2615 O O . ALA A 1 334 ? 1.378 8.302 3.025 1.00 98.06 334 ALA A O 1
ATOM 2616 N N . VAL A 1 335 ? 0.123 10.038 3.698 1.00 95.44 335 VAL A N 1
ATOM 2617 C CA . VAL A 1 335 ? 0.334 9.817 5.136 1.00 95.44 335 VAL A CA 1
ATOM 2618 C C . VAL A 1 335 ? -0.964 10.063 5.897 1.00 95.44 335 VAL A C 1
ATOM 2620 O O . VAL A 1 335 ? -1.645 11.070 5.681 1.00 95.44 335 VAL A O 1
ATOM 2623 N N . ASN A 1 336 ? -1.281 9.181 6.842 1.00 89.69 336 ASN A N 1
ATOM 2624 C CA . ASN A 1 336 ? -2.385 9.374 7.776 1.00 89.69 336 ASN A CA 1
ATOM 2625 C C . ASN A 1 336 ? -2.264 10.714 8.523 1.00 89.69 336 ASN A C 1
ATOM 2627 O O . ASN A 1 336 ? -1.250 11.014 9.150 1.00 89.69 336 ASN A O 1
ATOM 2631 N N . GLY A 1 337 ? -3.303 11.550 8.442 1.00 89.94 337 GLY A N 1
ATOM 2632 C CA . GLY A 1 337 ? -3.302 12.896 9.031 1.00 89.94 337 GLY A CA 1
ATOM 2633 C C . GLY A 1 337 ? -2.553 13.968 8.223 1.00 89.94 337 GLY A C 1
ATOM 2634 O O . GLY A 1 337 ? -2.425 15.101 8.698 1.00 89.94 337 GLY A O 1
ATOM 2635 N N . ALA A 1 338 ? -2.062 13.666 7.013 1.00 95.19 338 ALA A N 1
ATOM 2636 C CA . ALA A 1 338 ? -1.471 14.678 6.140 1.00 95.19 338 ALA A CA 1
ATOM 2637 C C . ALA A 1 338 ? -2.485 15.770 5.782 1.00 95.19 338 ALA A C 1
ATOM 2639 O O . ALA A 1 338 ? -3.610 15.484 5.380 1.00 95.19 338 ALA A O 1
ATOM 2640 N N . ARG A 1 339 ? -2.057 17.026 5.896 1.00 96.69 339 ARG A N 1
ATOM 2641 C CA . ARG A 1 339 ? -2.794 18.238 5.517 1.00 96.69 339 ARG A CA 1
ATOM 2642 C C . ARG A 1 339 ? -1.861 19.178 4.771 1.00 96.69 339 ARG A C 1
ATOM 2644 O O . ARG A 1 339 ? -0.646 18.964 4.783 1.00 96.69 339 ARG A O 1
ATOM 2651 N N . SER A 1 340 ? -2.389 20.236 4.163 1.00 98.38 340 SER A N 1
ATOM 2652 C CA . SER A 1 340 ? -1.607 21.133 3.297 1.00 98.38 340 SER A CA 1
ATOM 2653 C C . SER A 1 340 ? -0.301 21.621 3.941 1.00 98.38 340 SER A C 1
ATOM 2655 O O . SER A 1 340 ? 0.739 21.653 3.286 1.00 98.38 340 SER A O 1
ATOM 2657 N N . GLY A 1 341 ? -0.329 21.924 5.243 1.00 97.56 341 GLY A N 1
ATOM 2658 C CA . GLY A 1 341 ? 0.843 22.368 5.995 1.00 97.56 341 GLY A CA 1
ATOM 2659 C C . GLY A 1 341 ? 1.881 21.276 6.277 1.00 97.56 341 GLY A C 1
ATOM 2660 O O . GLY A 1 341 ? 3.072 21.542 6.153 1.00 97.56 341 GLY A O 1
ATOM 2661 N N . SER A 1 342 ? 1.466 20.055 6.643 1.00 95.56 342 SER A N 1
ATOM 2662 C CA . SER A 1 342 ? 2.417 18.952 6.885 1.00 95.56 342 SER A CA 1
ATOM 2663 C C . SER A 1 342 ? 2.971 18.372 5.585 1.00 95.56 342 SER A C 1
ATOM 2665 O O . SER A 1 342 ? 4.107 17.900 5.560 1.00 95.56 342 SER A O 1
ATOM 2667 N N . MET A 1 343 ? 2.221 18.485 4.482 1.00 97.19 343 MET A N 1
ATOM 2668 C CA . MET A 1 343 ? 2.675 18.046 3.164 1.00 97.19 343 MET A CA 1
ATOM 2669 C C . MET A 1 343 ? 3.952 18.763 2.705 1.00 97.19 343 MET A C 1
ATOM 2671 O O . MET A 1 343 ? 4.729 18.188 1.952 1.00 97.19 343 MET A O 1
ATOM 2675 N N . LEU A 1 344 ? 4.234 19.967 3.215 1.00 97.75 344 LEU A N 1
ATOM 2676 C CA . LEU A 1 344 ? 5.459 20.707 2.894 1.00 97.75 344 LEU A CA 1
ATOM 2677 C C . LEU A 1 344 ? 6.747 19.954 3.272 1.00 97.75 344 LEU A C 1
ATOM 2679 O O . LEU A 1 344 ? 7.793 20.163 2.651 1.00 97.75 344 LEU A O 1
ATOM 2683 N N . ASP A 1 345 ? 6.679 19.087 4.281 1.00 95.31 345 ASP A N 1
ATOM 2684 C CA . ASP A 1 345 ? 7.781 18.207 4.658 1.00 95.31 345 ASP A CA 1
ATOM 2685 C C . ASP A 1 345 ? 7.631 16.815 4.036 1.00 95.31 345 ASP A C 1
ATOM 2687 O O . ASP A 1 345 ? 8.603 16.303 3.484 1.00 95.31 345 ASP A O 1
ATOM 2691 N N . ILE A 1 346 ? 6.418 16.248 4.022 1.00 95.50 346 ILE A N 1
ATOM 2692 C CA . ILE A 1 346 ? 6.142 14.907 3.472 1.00 95.50 346 ILE A CA 1
ATOM 2693 C C . ILE A 1 346 ? 6.511 14.816 1.983 1.00 95.50 346 ILE A C 1
ATOM 2695 O O . ILE A 1 346 ? 7.139 13.840 1.565 1.00 95.50 346 ILE A O 1
ATOM 2699 N N . MET A 1 347 ? 6.200 15.848 1.186 1.00 96.25 347 MET A N 1
ATOM 2700 C CA . MET A 1 347 ? 6.474 15.877 -0.259 1.00 96.25 347 MET A CA 1
ATOM 2701 C C . MET A 1 347 ? 7.960 15.710 -0.589 1.00 96.25 347 MET A C 1
ATOM 2703 O O . MET A 1 347 ? 8.301 15.287 -1.690 1.00 96.25 347 MET A O 1
ATOM 2707 N N . LYS A 1 348 ? 8.854 15.999 0.368 1.00 95.69 348 LYS A N 1
ATOM 2708 C CA . LYS A 1 348 ? 10.300 15.835 0.191 1.00 95.69 348 LYS A CA 1
ATOM 2709 C C . LYS A 1 348 ? 10.726 14.379 0.083 1.00 95.69 348 LYS A C 1
ATOM 2711 O O . LYS A 1 348 ? 11.862 14.148 -0.317 1.00 95.69 348 LYS A O 1
ATOM 2716 N N . SER A 1 349 ? 9.857 13.428 0.424 1.00 95.56 349 SER A N 1
ATOM 2717 C CA . SER A 1 349 ? 10.100 11.993 0.261 1.00 95.56 349 SER A CA 1
ATOM 2718 C C . SER A 1 349 ? 9.853 11.496 -1.173 1.00 95.56 349 SER A C 1
ATOM 2720 O O . SER A 1 349 ? 10.322 10.408 -1.503 1.00 95.56 349 SER A O 1
ATOM 2722 N N . LEU A 1 350 ? 9.188 12.280 -2.039 1.00 97.94 350 LEU A N 1
ATOM 2723 C CA . LEU A 1 350 ? 8.997 11.969 -3.465 1.00 97.94 350 LEU A CA 1
ATOM 2724 C C . LEU A 1 350 ? 10.353 11.776 -4.159 1.00 97.94 350 LEU A C 1
ATOM 2726 O O . LEU A 1 350 ? 11.220 12.638 -4.037 1.00 97.94 350 LEU A O 1
ATOM 2730 N N . SER A 1 351 ? 10.550 10.680 -4.890 1.00 97.44 351 SER A N 1
ATOM 2731 C CA . SER A 1 351 ? 11.792 10.418 -5.627 1.00 97.44 351 SER A CA 1
ATOM 2732 C C . SER A 1 351 ? 11.623 10.753 -7.104 1.00 97.44 351 SER A C 1
ATOM 2734 O O . SER A 1 351 ? 10.894 10.072 -7.825 1.00 97.44 351 SER A O 1
ATOM 2736 N N . ARG A 1 352 ? 12.250 11.842 -7.558 1.00 97.69 352 ARG A N 1
ATOM 2737 C CA . ARG A 1 352 ? 12.402 12.119 -8.988 1.00 97.69 352 ARG A CA 1
ATOM 2738 C C . ARG A 1 352 ? 13.568 13.051 -9.276 1.00 97.69 352 ARG A C 1
ATOM 2740 O O . ARG A 1 352 ? 13.846 13.975 -8.510 1.00 97.69 352 ARG A O 1
ATOM 2747 N N . ASN A 1 353 ? 14.215 12.838 -10.412 1.00 96.12 353 ASN A N 1
ATOM 2748 C CA . ASN A 1 353 ? 15.309 13.637 -10.925 1.00 96.12 353 ASN A CA 1
ATOM 2749 C C . ASN A 1 353 ? 14.945 14.255 -12.277 1.00 96.12 353 ASN A C 1
ATOM 2751 O O . ASN A 1 353 ? 14.721 13.550 -13.255 1.00 96.12 353 ASN A O 1
ATOM 2755 N N . GLN A 1 354 ? 15.000 15.586 -12.370 1.00 96.19 354 GLN A N 1
ATOM 2756 C CA . GLN A 1 354 ? 14.597 16.330 -13.571 1.00 96.19 354 GLN A CA 1
ATOM 2757 C C . GLN A 1 354 ? 15.308 15.937 -14.872 1.00 96.19 354 GLN A C 1
ATOM 2759 O O . GLN A 1 354 ? 14.806 16.250 -15.951 1.00 96.19 354 GLN A O 1
ATOM 2764 N N . LYS A 1 355 ? 16.512 15.364 -14.781 1.00 93.88 355 LYS A N 1
ATOM 2765 C CA . LYS A 1 355 ? 17.351 15.036 -15.940 1.00 93.88 355 LYS A CA 1
ATOM 2766 C C . LYS A 1 355 ? 17.455 13.548 -16.205 1.00 93.88 355 LYS A C 1
ATOM 2768 O O . LYS A 1 355 ? 17.709 13.181 -17.346 1.00 93.88 355 LYS A O 1
ATOM 2773 N N . ASN A 1 356 ? 17.364 12.749 -15.150 1.00 94.25 356 ASN A N 1
ATOM 2774 C CA . ASN A 1 356 ? 17.694 11.337 -15.205 1.00 94.25 356 ASN A CA 1
ATOM 2775 C C . ASN A 1 356 ? 16.457 10.449 -15.183 1.00 94.25 356 ASN A C 1
ATOM 2777 O O . ASN A 1 356 ? 16.628 9.266 -15.416 1.00 94.25 356 ASN A O 1
ATOM 2781 N N . ASP A 1 357 ? 15.257 10.994 -14.973 1.00 97.12 357 ASP A N 1
ATOM 2782 C CA . ASP A 1 357 ? 14.045 10.191 -14.837 1.00 97.12 357 ASP A CA 1
ATOM 2783 C C . ASP A 1 357 ? 12.972 10.607 -15.840 1.00 97.12 357 ASP A C 1
ATOM 2785 O O . ASP A 1 357 ? 12.909 11.757 -16.288 1.00 97.12 357 ASP A O 1
ATOM 2789 N N . VAL A 1 358 ? 12.068 9.676 -16.148 1.00 96.00 358 VAL A N 1
ATOM 2790 C CA . VAL A 1 358 ? 10.921 9.951 -17.021 1.00 96.00 358 VAL A CA 1
ATOM 2791 C C . VAL A 1 358 ? 9.884 10.849 -16.314 1.00 96.00 358 VAL A C 1
ATOM 2793 O O . VAL A 1 358 ? 9.867 10.936 -15.082 1.00 96.00 358 VAL A O 1
ATOM 2796 N N . PRO A 1 359 ? 9.003 11.553 -17.044 1.00 97.38 359 PRO A N 1
ATOM 2797 C CA . PRO A 1 359 ? 7.960 12.385 -16.439 1.00 97.38 359 PRO A CA 1
ATOM 2798 C C . PRO A 1 359 ? 7.015 11.636 -15.483 1.00 97.38 359 PRO A C 1
ATOM 2800 O O . PRO A 1 359 ? 6.877 10.415 -15.559 1.00 97.38 359 PRO A O 1
ATOM 2803 N N . LEU A 1 360 ? 6.333 12.380 -14.604 1.00 97.81 360 LEU A N 1
ATOM 2804 C CA . LEU A 1 360 ? 5.303 11.855 -13.697 1.00 97.81 360 LEU A CA 1
ATOM 2805 C C . LEU A 1 360 ? 3.939 12.513 -13.931 1.00 97.81 360 LEU A C 1
ATOM 2807 O O . LEU A 1 360 ? 3.850 13.731 -14.099 1.00 97.81 360 LEU A O 1
ATOM 2811 N N . LEU A 1 361 ? 2.870 11.725 -13.812 1.00 98.62 361 LEU A N 1
ATOM 2812 C CA . LEU A 1 361 ? 1.539 12.212 -13.458 1.00 98.62 361 LEU A CA 1
ATOM 2813 C C . LEU A 1 361 ? 1.436 12.281 -11.929 1.00 98.62 361 LEU A C 1
ATOM 2815 O O . LEU A 1 361 ? 1.403 11.256 -11.255 1.00 98.62 361 LEU A O 1
ATOM 2819 N N . VAL A 1 362 ? 1.383 13.483 -11.366 1.00 98.81 362 VAL A N 1
ATOM 2820 C CA . VAL A 1 362 ? 1.261 13.699 -9.921 1.00 98.81 362 VAL A CA 1
ATOM 2821 C C . VAL A 1 362 ? -0.169 14.079 -9.566 1.00 98.81 362 VAL A C 1
ATOM 2823 O O . VAL A 1 362 ? -0.709 15.060 -10.075 1.00 98.81 362 VAL A O 1
ATOM 2826 N N . ILE A 1 363 ? -0.768 13.338 -8.642 1.00 98.69 363 ILE A N 1
ATOM 2827 C CA . ILE A 1 363 ? -2.066 13.655 -8.052 1.00 98.69 363 ILE A CA 1
ATOM 2828 C C . ILE A 1 363 ? -1.827 14.319 -6.691 1.00 98.69 363 ILE A C 1
ATOM 2830 O O . ILE A 1 363 ? -1.316 13.683 -5.773 1.00 98.69 363 ILE A O 1
ATOM 2834 N N . TYR A 1 364 ? -2.181 15.595 -6.542 1.00 98.56 364 TYR A N 1
ATOM 2835 C CA . TYR A 1 364 ? -2.170 16.290 -5.250 1.00 98.56 364 TYR A CA 1
ATOM 2836 C C . TYR A 1 364 ? -3.574 16.236 -4.643 1.00 98.56 364 TYR A C 1
ATOM 2838 O O . TYR A 1 364 ? -4.471 16.941 -5.110 1.00 98.56 364 TYR A O 1
ATOM 2846 N N . SER A 1 365 ? -3.768 15.383 -3.632 1.00 97.38 365 SER A N 1
ATOM 2847 C CA . SER A 1 365 ? -5.090 15.061 -3.082 1.00 97.38 365 SER A CA 1
ATOM 2848 C C . SER A 1 365 ? -5.089 14.973 -1.554 1.00 97.38 365 SER A C 1
ATOM 2850 O O . SER A 1 365 ? -4.952 13.905 -0.961 1.00 97.38 365 SER A O 1
ATOM 2852 N N . LEU A 1 366 ? -5.247 16.136 -0.916 1.00 97.81 366 LEU A N 1
ATOM 2853 C CA . LEU A 1 366 ? -5.437 16.294 0.530 1.00 97.81 366 LEU A CA 1
ATOM 2854 C C . LEU A 1 366 ? -6.889 16.690 0.773 1.00 97.81 366 LEU A C 1
ATOM 2856 O O . LEU A 1 366 ? -7.266 17.849 0.596 1.00 97.81 366 LEU A O 1
ATOM 2860 N N . VAL A 1 367 ? -7.728 15.711 1.094 1.00 95.56 367 VAL A N 1
ATOM 2861 C CA . VAL A 1 367 ? -9.174 15.834 0.872 1.00 95.56 367 VAL A CA 1
ATOM 2862 C C . VAL A 1 367 ? -9.970 16.068 2.151 1.00 95.56 367 VAL A C 1
ATOM 2864 O O . VAL A 1 367 ? -11.139 16.446 2.064 1.00 95.56 367 VAL A O 1
ATOM 2867 N N . GLY A 1 368 ? -9.354 15.889 3.327 1.00 95.88 368 GLY A N 1
ATOM 2868 C CA . GLY A 1 368 ? -10.047 16.010 4.616 1.00 95.88 368 GLY A CA 1
ATOM 2869 C C . GLY A 1 368 ? -9.320 16.801 5.705 1.00 95.88 368 GLY A C 1
ATOM 2870 O O . GLY A 1 368 ? -9.911 17.699 6.298 1.00 95.88 368 GLY A O 1
ATOM 2871 N N . ASN A 1 369 ? -8.053 16.500 6.001 1.00 97.81 369 ASN A N 1
ATOM 2872 C CA . ASN A 1 369 ? -7.403 16.913 7.264 1.00 97.81 369 ASN A CA 1
ATOM 2873 C C . ASN A 1 369 ? -7.179 18.428 7.444 1.00 97.81 369 ASN A C 1
ATOM 2875 O O . ASN A 1 369 ? -6.865 18.881 8.544 1.00 97.81 369 ASN A O 1
ATOM 2879 N N . ASP A 1 370 ? -7.344 19.238 6.397 1.00 98.50 370 ASP A N 1
ATOM 2880 C CA . ASP A 1 370 ? -7.357 20.701 6.526 1.00 98.50 370 ASP A CA 1
ATOM 2881 C C . ASP A 1 370 ? -8.653 21.232 7.170 1.00 98.50 370 ASP A C 1
ATOM 2883 O O . ASP A 1 370 ? -8.660 22.330 7.727 1.00 98.50 370 ASP A O 1
ATOM 2887 N N . VAL A 1 371 ? -9.734 20.442 7.153 1.00 98.31 371 VAL A N 1
ATOM 2888 C CA . VAL A 1 371 ? -10.989 20.724 7.872 1.00 98.31 371 VAL A CA 1
ATOM 2889 C C . VAL A 1 371 ? -11.312 19.694 8.958 1.00 98.31 371 VAL A C 1
ATOM 2891 O O . VAL A 1 371 ? -12.076 19.983 9.872 1.00 98.31 371 VAL A O 1
ATOM 2894 N N . CYS A 1 372 ? -10.718 18.505 8.908 1.00 97.19 372 CYS A N 1
ATOM 2895 C CA . CYS A 1 372 ? -10.949 17.441 9.877 1.00 97.19 372 CYS A CA 1
ATOM 2896 C C . CYS A 1 372 ? -9.927 17.453 11.018 1.00 97.19 372 CYS A C 1
ATOM 2898 O O . CYS A 1 372 ? -8.719 17.472 10.803 1.00 97.19 372 CYS A O 1
ATOM 2900 N N . ASN A 1 373 ? -10.429 17.451 12.254 1.00 94.00 373 ASN A N 1
ATOM 2901 C CA . ASN A 1 373 ? -9.632 17.363 13.473 1.00 94.00 373 ASN A CA 1
ATOM 2902 C C . ASN A 1 373 ? -10.490 16.857 14.653 1.00 94.00 373 ASN A C 1
ATOM 2904 O O . ASN A 1 373 ? -11.722 16.881 14.594 1.00 94.00 373 ASN A O 1
ATOM 2908 N N . GLY A 1 374 ? -9.830 16.444 15.741 1.00 89.12 374 GLY A N 1
ATOM 2909 C CA . GLY A 1 374 ? -10.470 15.968 16.976 1.00 89.12 374 GLY A CA 1
ATOM 2910 C C . GLY A 1 374 ? -10.755 17.051 18.026 1.00 89.12 374 GLY A C 1
ATOM 2911 O O . GLY A 1 374 ? -11.124 16.719 19.153 1.00 89.12 374 GLY A O 1
ATOM 2912 N N . HIS A 1 375 ? -10.583 18.338 17.699 1.00 90.81 375 HIS A N 1
ATOM 2913 C CA . HIS A 1 375 ? -10.762 19.438 18.652 1.00 90.81 375 HIS A CA 1
ATOM 2914 C C . HIS A 1 375 ? -12.247 19.750 18.912 1.00 90.81 375 HIS A C 1
ATOM 2916 O O . HIS A 1 375 ? -13.034 19.735 17.962 1.00 90.81 375 HIS A O 1
ATOM 2922 N N . PRO A 1 376 ? -12.668 20.047 20.161 1.00 89.88 376 PRO A N 1
ATOM 2923 C CA . PRO A 1 376 ? -14.050 20.452 20.448 1.00 89.88 376 PRO A CA 1
ATOM 2924 C C . PRO A 1 376 ? -14.461 21.745 19.725 1.00 89.88 376 PRO A C 1
ATOM 2926 O O . PRO A 1 376 ? -15.574 21.860 19.219 1.00 89.88 376 PRO A O 1
ATOM 2929 N N . ASP A 1 377 ? -13.541 22.702 19.627 1.00 92.62 377 ASP A N 1
ATOM 2930 C CA . ASP A 1 377 ? -13.615 23.950 18.864 1.00 92.62 377 ASP A CA 1
ATOM 2931 C C . ASP A 1 377 ? -13.060 23.752 17.443 1.00 92.62 377 ASP A C 1
ATOM 2933 O O . ASP A 1 377 ? -12.161 24.452 16.975 1.00 92.62 377 ASP A O 1
ATOM 2937 N N . THR A 1 378 ? -13.596 22.743 16.751 1.00 94.12 378 THR A N 1
ATOM 2938 C CA . THR A 1 378 ? -13.033 22.223 15.496 1.00 94.12 378 THR A CA 1
ATOM 2939 C C . THR A 1 378 ? -12.828 23.287 14.410 1.00 94.12 378 THR A C 1
ATOM 2941 O O . THR A 1 378 ? -11.829 23.222 13.698 1.00 94.12 378 THR A O 1
ATOM 2944 N N . LEU A 1 379 ? -13.709 24.297 14.320 1.00 96.75 379 LEU A N 1
ATOM 2945 C CA . LEU A 1 379 ? -13.660 25.368 13.309 1.00 96.75 379 LEU A CA 1
ATOM 2946 C C . LEU A 1 379 ? -12.427 26.276 13.439 1.00 96.75 379 LEU A C 1
ATOM 2948 O O . LEU A 1 379 ? -11.897 26.725 12.420 1.00 96.75 379 LEU A O 1
ATOM 2952 N N . ASP A 1 380 ? -11.968 26.520 14.669 1.00 96.94 380 ASP A N 1
ATOM 2953 C CA . ASP A 1 380 ? -10.811 27.380 14.964 1.00 96.94 380 ASP A CA 1
ATOM 2954 C C . ASP A 1 380 ? -9.482 26.674 14.648 1.00 96.94 380 ASP A C 1
ATOM 2956 O O . ASP A 1 380 ? -8.439 27.312 14.526 1.00 96.94 380 ASP A O 1
ATOM 2960 N N . HIS A 1 381 ? -9.532 25.351 14.477 1.00 95.62 381 HIS A N 1
ATOM 2961 C CA . HIS A 1 381 ? -8.387 24.492 14.182 1.00 95.62 381 HIS A CA 1
ATOM 2962 C C . HIS A 1 381 ? -8.309 24.058 12.709 1.00 95.62 381 HIS A C 1
ATOM 2964 O O . HIS A 1 381 ? -7.386 23.327 12.339 1.00 95.62 381 HIS A O 1
ATOM 2970 N N . MET A 1 382 ? -9.262 24.483 11.875 1.00 98.38 382 MET A N 1
ATOM 2971 C CA . MET A 1 382 ? -9.227 24.256 10.428 1.00 98.38 382 MET A CA 1
ATOM 2972 C C . MET A 1 382 ? -8.274 25.247 9.756 1.00 98.38 382 MET A C 1
ATOM 2974 O O . MET A 1 382 ? -8.270 26.430 10.105 1.00 98.38 382 MET A O 1
ATOM 2978 N N . THR A 1 383 ? -7.551 24.787 8.737 1.00 98.62 383 THR A N 1
ATOM 2979 C CA . THR A 1 383 ? -6.671 25.613 7.900 1.00 98.62 383 THR A CA 1
ATOM 2980 C C . THR A 1 383 ? -7.432 26.822 7.348 1.00 98.62 383 THR A C 1
ATOM 2982 O O . THR A 1 383 ? -8.605 26.707 6.959 1.00 98.62 383 THR A O 1
ATOM 2985 N N . THR A 1 384 ? -6.802 27.999 7.331 1.00 98.69 384 THR A N 1
ATOM 2986 C CA . THR A 1 384 ? -7.409 29.192 6.716 1.00 98.69 384 THR A CA 1
ATOM 2987 C C . THR A 1 384 ? -7.202 29.217 5.201 1.00 98.69 384 THR A C 1
ATOM 2989 O O . THR A 1 384 ? -6.370 28.496 4.651 1.00 98.69 384 THR A O 1
ATOM 2992 N N . VAL A 1 385 ? -7.959 30.066 4.501 1.00 98.75 385 VAL A N 1
ATOM 2993 C CA . VAL A 1 385 ? -7.816 30.255 3.048 1.00 98.75 385 VAL A CA 1
ATOM 2994 C C . VAL A 1 385 ? -6.399 30.723 2.709 1.00 98.75 385 VAL A C 1
ATOM 2996 O O . VAL A 1 385 ? -5.760 30.158 1.828 1.00 98.75 385 VAL A O 1
ATOM 2999 N N . GLU A 1 386 ? -5.868 31.689 3.459 1.00 98.69 386 GLU A N 1
ATOM 3000 C CA . GLU A 1 386 ? -4.529 32.246 3.243 1.00 98.69 386 GLU A CA 1
ATOM 3001 C C . GLU A 1 386 ? -3.424 31.213 3.501 1.00 98.69 386 GLU A C 1
ATOM 3003 O O . GLU A 1 386 ? -2.426 31.161 2.777 1.00 98.69 386 GLU A O 1
ATOM 3008 N N . GLU A 1 387 ? -3.591 30.375 4.528 1.00 98.69 387 GLU A N 1
ATOM 3009 C CA . GLU A 1 387 ? -2.674 29.267 4.802 1.00 98.69 387 GLU A CA 1
ATOM 3010 C C . GLU A 1 387 ? -2.695 28.242 3.669 1.00 98.69 387 GLU A C 1
ATOM 3012 O O . GLU A 1 387 ? -1.631 27.846 3.190 1.00 98.69 387 GLU A O 1
ATOM 3017 N N . MET A 1 388 ? -3.882 27.857 3.194 1.00 98.81 388 MET A N 1
ATOM 3018 C CA . MET A 1 388 ? -4.033 26.922 2.080 1.00 98.81 388 MET A CA 1
ATOM 3019 C C . MET A 1 388 ? -3.386 27.462 0.801 1.00 98.81 388 MET A C 1
ATOM 3021 O O . MET A 1 388 ? -2.589 26.759 0.181 1.00 98.81 388 MET A O 1
ATOM 3025 N N . GLU A 1 389 ? -3.644 28.721 0.435 1.00 98.75 389 GLU A N 1
ATOM 3026 C CA . GLU A 1 389 ? -3.028 29.346 -0.743 1.00 98.75 389 GLU A CA 1
ATOM 3027 C C . GLU A 1 389 ? -1.496 29.302 -0.668 1.00 98.75 389 GLU A C 1
ATOM 3029 O O . GLU A 1 389 ? -0.822 28.897 -1.621 1.00 98.75 389 GLU A O 1
ATOM 3034 N N . LYS A 1 390 ? -0.937 29.661 0.494 1.00 98.75 390 LYS A N 1
ATOM 3035 C CA . LYS A 1 390 ? 0.507 29.626 0.738 1.00 98.75 390 LYS A CA 1
ATOM 3036 C C . LYS A 1 390 ? 1.073 28.207 0.641 1.00 98.75 390 LYS A C 1
ATOM 3038 O O . LYS A 1 390 ? 2.132 28.011 0.036 1.00 98.75 390 LYS A O 1
ATOM 3043 N N . ASN A 1 391 ? 0.405 27.230 1.247 1.00 98.81 391 ASN A N 1
ATOM 3044 C CA . ASN A 1 391 ? 0.880 25.850 1.307 1.00 98.81 391 ASN A CA 1
ATOM 3045 C C . ASN A 1 391 ? 0.853 25.195 -0.083 1.00 98.81 391 ASN A C 1
ATOM 3047 O O . ASN A 1 391 ? 1.843 24.586 -0.499 1.00 98.81 391 ASN A O 1
ATOM 3051 N N . VAL A 1 392 ? -0.227 25.390 -0.846 1.00 98.69 392 VAL A N 1
ATOM 3052 C CA . VAL A 1 392 ? -0.349 24.894 -2.227 1.00 98.69 392 VAL A CA 1
ATOM 3053 C C . VAL A 1 392 ? 0.702 25.545 -3.121 1.00 98.69 392 VAL A C 1
ATOM 3055 O O . VAL A 1 392 ? 1.418 24.842 -3.829 1.00 98.69 392 VAL A O 1
ATOM 3058 N N . LEU A 1 393 ? 0.880 26.869 -3.041 1.00 98.75 393 LEU A N 1
ATOM 3059 C CA . LEU A 1 393 ? 1.902 27.573 -3.822 1.00 98.75 393 LEU A CA 1
ATOM 3060 C C . LEU A 1 393 ? 3.313 27.050 -3.522 1.00 98.75 393 LEU A C 1
ATOM 3062 O O . LEU A 1 393 ? 4.116 26.857 -4.436 1.00 98.75 393 LEU A O 1
ATOM 3066 N N . THR A 1 394 ? 3.612 26.801 -2.246 1.00 98.75 394 THR A N 1
ATOM 3067 C CA . THR A 1 394 ? 4.903 26.242 -1.819 1.00 98.75 394 THR A CA 1
ATOM 3068 C C . THR A 1 394 ? 5.100 24.831 -2.372 1.00 98.75 394 THR A C 1
ATOM 3070 O O . THR A 1 394 ? 6.185 24.515 -2.859 1.00 98.75 394 THR A O 1
ATOM 3073 N N . THR A 1 395 ? 4.047 24.011 -2.366 1.00 98.62 395 THR A N 1
ATOM 3074 C CA . THR A 1 395 ? 4.065 22.651 -2.922 1.00 98.62 395 THR A CA 1
ATOM 3075 C C . THR A 1 395 ? 4.333 22.667 -4.427 1.00 98.62 395 THR A C 1
ATOM 3077 O O . THR A 1 395 ? 5.267 22.017 -4.890 1.00 98.62 395 THR A O 1
ATOM 3080 N N . LEU A 1 396 ? 3.584 23.465 -5.195 1.00 98.62 396 LEU A N 1
ATOM 3081 C CA . LEU A 1 396 ? 3.782 23.591 -6.645 1.00 98.62 396 LEU A CA 1
ATOM 3082 C C . LEU A 1 396 ? 5.190 24.117 -6.977 1.00 98.62 396 LEU A C 1
ATOM 3084 O O . LEU A 1 396 ? 5.874 23.590 -7.854 1.00 98.62 396 LEU A O 1
ATOM 3088 N N . THR A 1 397 ? 5.678 25.092 -6.207 1.00 98.31 397 THR A N 1
ATOM 3089 C CA . THR A 1 397 ? 7.046 25.614 -6.363 1.00 98.31 397 THR A CA 1
ATOM 3090 C C . THR A 1 397 ? 8.109 24.552 -6.104 1.00 98.31 397 THR A C 1
ATOM 3092 O O . THR A 1 397 ? 9.113 24.508 -6.810 1.00 98.31 397 THR A O 1
ATOM 3095 N N . TYR A 1 398 ? 7.899 23.675 -5.123 1.00 98.44 398 TYR A N 1
ATOM 3096 C CA . TYR A 1 398 ? 8.805 22.561 -4.875 1.00 98.44 398 TYR A CA 1
ATOM 3097 C C . TYR A 1 398 ? 8.791 21.542 -6.019 1.00 98.44 398 TYR A C 1
ATOM 3099 O O . TYR A 1 398 ? 9.861 21.141 -6.478 1.00 98.44 398 TYR A O 1
ATOM 3107 N N . LEU A 1 399 ? 7.613 21.174 -6.532 1.00 98.50 399 LEU A N 1
ATOM 3108 C CA . LEU A 1 399 ? 7.496 20.244 -7.661 1.00 98.50 399 LEU A CA 1
ATOM 3109 C C . LEU A 1 399 ? 8.247 20.740 -8.907 1.00 98.50 399 LEU A C 1
ATOM 3111 O O . LEU A 1 399 ? 8.817 19.933 -9.635 1.00 98.50 399 LEU A O 1
ATOM 3115 N N . ASP A 1 400 ? 8.358 22.056 -9.099 1.00 97.50 400 ASP A N 1
ATOM 3116 C CA . ASP A 1 400 ? 9.137 22.675 -10.184 1.00 97.50 400 ASP A CA 1
ATOM 3117 C C . ASP A 1 400 ? 10.647 22.396 -10.100 1.00 97.50 400 ASP A C 1
ATOM 3119 O O . ASP A 1 400 ? 11.374 22.537 -11.086 1.00 97.50 400 ASP A O 1
ATOM 3123 N N . THR A 1 401 ? 11.131 21.995 -8.924 1.00 97.56 401 THR A N 1
ATOM 3124 C CA . THR A 1 401 ? 12.536 21.635 -8.682 1.00 97.56 401 THR A CA 1
ATOM 3125 C C . THR A 1 401 ? 12.806 20.136 -8.804 1.00 97.56 401 THR A C 1
ATOM 3127 O O . THR A 1 401 ? 13.964 19.736 -8.896 1.00 97.56 401 THR A O 1
ATOM 3130 N N . VAL A 1 402 ? 11.754 19.315 -8.818 1.00 97.25 402 VAL A N 1
ATOM 3131 C CA . VAL A 1 402 ? 11.844 17.849 -8.735 1.00 97.25 402 VAL A CA 1
ATOM 3132 C C . VAL A 1 402 ? 11.382 17.185 -10.026 1.00 97.25 402 VAL A C 1
ATOM 3134 O O . VAL A 1 402 ? 12.037 16.271 -10.520 1.00 97.25 402 VAL A O 1
ATOM 3137 N N . LEU A 1 403 ? 10.275 17.657 -10.602 1.00 98.31 403 LEU A N 1
ATOM 3138 C CA . LEU A 1 403 ? 9.642 16.998 -11.737 1.00 98.31 403 LEU A CA 1
ATOM 3139 C C . LEU A 1 403 ? 10.405 17.252 -13.048 1.00 98.31 403 LEU A C 1
ATOM 3141 O O . LEU A 1 403 ? 10.748 18.407 -13.337 1.00 98.31 403 LEU A O 1
ATOM 3145 N N . PRO A 1 404 ? 10.647 16.202 -13.858 1.00 97.44 404 PRO A N 1
ATOM 3146 C CA . PRO A 1 404 ? 11.144 16.332 -15.222 1.00 97.44 404 PRO A CA 1
ATOM 3147 C C . PRO A 1 404 ? 10.162 17.075 -16.122 1.00 97.44 404 PRO A C 1
ATOM 3149 O O . PRO A 1 404 ? 8.944 17.059 -15.908 1.00 97.44 404 PRO A O 1
ATOM 3152 N N . LYS A 1 405 ? 10.699 17.675 -17.186 1.00 96.62 405 LYS A N 1
ATOM 3153 C CA . LYS A 1 405 ? 9.890 18.357 -18.193 1.00 96.62 405 LYS A CA 1
ATOM 3154 C C . LYS A 1 405 ? 8.934 17.381 -18.884 1.00 96.62 405 LYS A C 1
ATOM 3156 O O . LYS A 1 405 ? 9.364 16.339 -19.364 1.00 96.62 405 LYS A O 1
ATOM 3161 N N . GLY A 1 406 ? 7.671 17.777 -19.018 1.00 95.12 406 GLY A N 1
ATOM 3162 C CA . GLY A 1 406 ? 6.610 16.942 -19.592 1.00 95.12 406 GLY A CA 1
ATOM 3163 C C . GLY A 1 406 ? 5.791 16.195 -18.541 1.00 95.12 406 GLY A C 1
ATOM 3164 O O . GLY A 1 406 ? 4.960 15.374 -18.903 1.00 95.12 406 GLY A O 1
ATOM 3165 N N . SER A 1 407 ? 6.022 16.474 -17.254 1.00 98.31 407 SER A N 1
ATOM 3166 C CA . SER A 1 407 ? 5.185 15.961 -16.168 1.00 98.31 407 SER A CA 1
ATOM 3167 C C . SER A 1 407 ? 3.829 16.679 -16.135 1.00 98.31 407 SER A C 1
ATOM 3169 O O . SER A 1 407 ? 3.644 17.737 -16.745 1.00 98.31 407 SER A O 1
ATOM 3171 N N . HIS A 1 408 ? 2.878 16.134 -15.383 1.00 98.44 408 HIS A N 1
ATOM 3172 C CA . HIS A 1 408 ? 1.541 16.704 -15.222 1.00 98.44 408 HIS A CA 1
ATOM 3173 C C . HIS A 1 408 ? 1.120 16.657 -13.757 1.00 98.44 408 HIS A C 1
ATOM 3175 O O . HIS A 1 408 ? 1.345 15.657 -13.084 1.00 98.44 408 HIS A O 1
ATOM 3181 N N . VAL A 1 409 ? 0.499 17.722 -13.254 1.00 98.69 409 VAL A N 1
ATOM 3182 C CA . VAL A 1 409 ? 0.004 17.805 -11.875 1.00 98.69 409 VAL A CA 1
ATOM 3183 C C . VAL A 1 409 ? -1.503 18.039 -11.892 1.00 98.69 409 VAL A C 1
ATOM 3185 O O . VAL A 1 409 ? -1.980 19.064 -12.378 1.00 98.69 409 VAL A O 1
ATOM 3188 N N . LEU A 1 410 ? -2.257 17.096 -11.331 1.00 98.56 410 LEU A N 1
ATOM 3189 C CA . LEU A 1 410 ? -3.687 17.239 -11.079 1.00 98.56 410 LEU A CA 1
ATOM 3190 C C . LEU A 1 410 ? -3.904 17.553 -9.599 1.00 98.56 410 LEU A C 1
ATOM 3192 O O . LEU A 1 410 ? -3.691 16.696 -8.741 1.00 98.56 410 LEU A O 1
ATOM 3196 N N . THR A 1 411 ? -4.334 18.774 -9.294 1.00 98.44 411 THR A N 1
ATOM 3197 C CA . THR A 1 411 ? -4.748 19.147 -7.939 1.00 98.44 411 THR A CA 1
ATOM 3198 C C . THR A 1 411 ? -6.228 18.843 -7.744 1.00 98.44 411 THR A C 1
ATOM 3200 O O . THR A 1 411 ? -7.043 19.073 -8.642 1.00 98.44 411 THR A O 1
ATOM 3203 N N . THR A 1 412 ? -6.596 18.326 -6.571 1.00 97.62 412 THR A N 1
ATOM 3204 C CA . THR A 1 412 ? -8.001 18.082 -6.227 1.00 97.62 412 THR A CA 1
ATOM 3205 C C . THR A 1 412 ? -8.507 19.053 -5.167 1.00 97.62 412 THR A C 1
ATOM 3207 O O . THR A 1 412 ? -7.754 19.495 -4.300 1.00 97.62 412 THR A O 1
ATOM 3210 N N . GLY A 1 413 ? -9.801 19.371 -5.209 1.00 97.75 413 GLY A N 1
ATOM 3211 C CA . GLY A 1 413 ? -10.499 19.989 -4.079 1.00 97.75 413 GLY A CA 1
ATOM 3212 C C . GLY A 1 413 ? -10.604 19.054 -2.868 1.00 97.75 413 GLY A C 1
ATOM 3213 O O . GLY A 1 413 ? -10.206 17.888 -2.923 1.00 97.75 413 GLY A O 1
ATOM 3214 N N . LEU A 1 414 ? -11.173 19.574 -1.782 1.00 97.88 414 LEU A N 1
ATOM 3215 C CA . LEU A 1 414 ? -11.528 18.802 -0.593 1.00 97.88 414 LEU A CA 1
ATOM 3216 C C . LEU A 1 414 ? -12.860 18.072 -0.801 1.00 97.88 414 LEU A C 1
ATOM 3218 O O . LEU A 1 414 ? -13.704 18.491 -1.596 1.00 97.88 414 LEU A O 1
ATOM 3222 N N . ALA A 1 415 ? -13.066 16.993 -0.049 1.00 93.56 415 ALA A N 1
ATOM 3223 C CA . ALA A 1 415 ? -14.319 16.255 -0.053 1.00 93.56 415 ALA A CA 1
ATOM 3224 C C . ALA A 1 415 ? -15.455 17.044 0.623 1.00 93.56 415 ALA A C 1
ATOM 3226 O O . ALA A 1 415 ? -15.235 17.864 1.515 1.00 93.56 415 ALA A O 1
ATOM 3227 N N . ASN A 1 416 ? -16.702 16.747 0.250 1.00 90.69 416 ASN A N 1
ATOM 3228 C CA . ASN A 1 416 ? -17.879 17.174 1.006 1.00 90.69 416 ASN A CA 1
ATOM 3229 C C . ASN A 1 416 ? -18.318 16.064 1.970 1.00 90.69 416 ASN A C 1
ATOM 3231 O O . ASN A 1 416 ? -19.267 15.356 1.676 1.00 90.69 416 ASN A O 1
ATOM 3235 N N . GLY A 1 417 ? -17.693 15.918 3.137 1.00 89.19 417 GLY A N 1
ATOM 3236 C CA . GLY A 1 417 ? -18.014 14.824 4.069 1.00 89.19 417 GLY A CA 1
ATOM 3237 C C . GLY A 1 417 ? -19.363 14.920 4.804 1.00 89.19 417 GLY A C 1
ATOM 3238 O O . GLY A 1 417 ? -19.647 14.077 5.653 1.00 89.19 417 GLY A O 1
ATOM 3239 N N . SER A 1 418 ? -20.220 15.910 4.515 1.00 86.88 418 SER A N 1
ATOM 3240 C CA . SER A 1 418 ? -21.495 16.096 5.239 1.00 86.88 418 SER A CA 1
ATOM 3241 C C . SER A 1 418 ? -22.461 14.909 5.120 1.00 86.88 418 SER A C 1
ATOM 3243 O O . SER A 1 418 ? -23.256 14.680 6.034 1.00 86.88 418 SER A O 1
ATOM 3245 N N . PHE A 1 419 ? -22.367 14.134 4.037 1.00 84.88 419 PHE A N 1
ATOM 3246 C CA . PHE A 1 419 ? -23.196 12.951 3.804 1.00 84.88 419 PHE A CA 1
ATOM 3247 C C . PHE A 1 419 ? -22.819 11.764 4.704 1.00 84.88 419 PHE A C 1
ATOM 3249 O O . PHE A 1 419 ? -23.660 10.894 4.905 1.00 84.88 419 PHE A O 1
ATOM 3256 N N . LEU A 1 420 ? -21.593 11.699 5.247 1.00 91.50 420 LEU A N 1
ATOM 3257 C CA . LEU A 1 420 ? -21.111 10.539 6.016 1.00 91.50 420 LEU A CA 1
ATOM 3258 C C . LEU A 1 420 ? -22.039 10.236 7.191 1.00 91.50 420 LEU A C 1
ATOM 3260 O O . LEU A 1 420 ? -22.505 9.109 7.358 1.00 91.50 420 LEU A O 1
ATOM 3264 N N . TYR A 1 421 ? -22.376 11.280 7.953 1.00 95.25 421 TYR A N 1
ATOM 3265 C CA . TYR A 1 421 ? -23.322 11.170 9.054 1.00 95.25 421 TYR A CA 1
ATOM 3266 C C . TYR A 1 421 ? -24.692 10.699 8.554 1.00 95.25 421 TYR A C 1
ATOM 3268 O O . TYR A 1 421 ? -25.235 9.734 9.079 1.00 95.25 421 TYR A O 1
ATOM 3276 N N . GLU A 1 422 ? -25.231 11.305 7.494 1.00 92.50 422 GLU A N 1
ATOM 3277 C CA . GLU A 1 422 ? -26.546 10.936 6.949 1.00 92.50 422 GLU A CA 1
ATOM 3278 C C . GLU A 1 422 ? -26.609 9.468 6.494 1.00 92.50 422 GLU A C 1
ATOM 3280 O O . GLU A 1 422 ? -27.610 8.798 6.734 1.00 92.50 422 GLU A O 1
ATOM 3285 N N . LEU A 1 423 ? -25.531 8.936 5.909 1.00 93.94 423 LEU A N 1
ATOM 3286 C CA . LEU A 1 423 ? -25.466 7.548 5.442 1.00 93.94 423 LEU A CA 1
ATOM 3287 C C . LEU A 1 423 ? -25.329 6.522 6.577 1.00 93.94 423 LEU A C 1
ATOM 3289 O O . LEU A 1 423 ? -25.776 5.381 6.419 1.00 93.94 423 LEU A O 1
ATOM 3293 N N . LEU A 1 424 ? -24.692 6.891 7.694 1.00 97.00 424 LEU A N 1
ATOM 3294 C CA . LEU A 1 424 ? -24.244 5.928 8.706 1.00 97.00 424 LEU A CA 1
ATOM 3295 C C . LEU A 1 424 ? -24.903 6.068 10.082 1.00 97.00 424 LEU A C 1
ATOM 3297 O O . LEU A 1 424 ? -24.975 5.070 10.792 1.00 97.00 424 LEU A O 1
ATOM 3301 N N . HIS A 1 425 ? -25.401 7.246 10.471 1.00 95.81 425 HIS A N 1
ATOM 3302 C CA . HIS A 1 425 ? -25.751 7.579 11.863 1.00 95.81 425 HIS A CA 1
ATOM 3303 C C . HIS A 1 425 ? -26.676 6.576 12.580 1.00 95.81 425 HIS A C 1
ATOM 3305 O O . HIS A 1 425 ? -26.474 6.317 13.773 1.00 95.81 425 HIS A O 1
ATOM 3311 N N . ASP A 1 426 ? -27.646 6.001 11.862 1.00 95.56 426 ASP A N 1
ATOM 3312 C CA . ASP A 1 426 ? -28.625 5.030 12.377 1.00 95.56 426 ASP A CA 1
ATOM 3313 C C . ASP A 1 426 ? -28.172 3.567 12.239 1.00 95.56 426 ASP A C 1
ATOM 3315 O O . ASP A 1 426 ? -28.771 2.657 12.821 1.00 95.56 426 ASP A O 1
ATOM 3319 N N . ARG A 1 427 ? -27.116 3.306 11.464 1.00 97.06 427 ARG A N 1
ATOM 3320 C CA . ARG A 1 427 ? -26.606 1.952 11.237 1.00 97.06 427 ARG A CA 1
ATOM 3321 C C . ARG A 1 427 ? -25.862 1.459 12.474 1.00 97.06 427 ARG A C 1
ATOM 3323 O O . ARG A 1 427 ? -25.246 2.230 13.211 1.00 97.06 427 ARG A O 1
ATOM 3330 N N . ILE A 1 428 ? -25.898 0.146 12.684 1.00 97.31 428 ILE A N 1
ATOM 3331 C CA . ILE A 1 428 ? -25.144 -0.506 13.756 1.00 97.31 428 ILE A CA 1
ATOM 3332 C C . ILE A 1 428 ? -23.698 -0.688 13.304 1.00 97.31 428 ILE A C 1
ATOM 3334 O O . ILE A 1 428 ? -23.435 -1.330 12.285 1.00 97.31 428 ILE A O 1
ATOM 3338 N N . HIS A 1 429 ? -22.777 -0.129 14.081 1.00 96.94 429 HIS A N 1
ATOM 3339 C CA . HIS A 1 429 ? -21.343 -0.267 13.865 1.00 96.94 429 HIS A CA 1
ATOM 3340 C C . HIS A 1 429 ? -20.920 -1.742 14.047 1.00 96.94 429 HIS A C 1
ATOM 3342 O O . HIS A 1 429 ? -21.514 -2.417 14.893 1.00 96.94 429 HIS A O 1
ATOM 3348 N N . PRO A 1 430 ? -19.903 -2.272 13.332 1.00 95.19 430 PRO A N 1
ATOM 3349 C CA . PRO A 1 430 ? -19.453 -3.665 13.470 1.00 95.19 430 PRO A CA 1
ATOM 3350 C C . PRO A 1 430 ? -19.255 -4.135 14.917 1.00 95.19 430 PRO A C 1
ATOM 3352 O O . PRO A 1 430 ? -19.810 -5.157 15.322 1.00 95.19 430 PRO A O 1
ATOM 3355 N N . PHE A 1 431 ? -18.581 -3.315 15.728 1.00 93.44 431 PHE A N 1
ATOM 3356 C CA . PHE A 1 431 ? -18.417 -3.528 17.172 1.00 93.44 431 PHE A CA 1
ATOM 3357 C C . PHE A 1 431 ? -19.745 -3.723 17.929 1.00 93.44 431 PHE A C 1
ATOM 3359 O O . PHE A 1 431 ? -19.801 -4.495 18.875 1.00 93.44 431 PHE A O 1
ATOM 3366 N N . GLY A 1 432 ? -20.827 -3.057 17.518 1.00 94.81 432 GLY A N 1
ATOM 3367 C CA . GLY A 1 432 ? -22.134 -3.083 18.179 1.00 94.81 432 GLY A CA 1
ATOM 3368 C C . GLY A 1 432 ? -23.087 -4.187 17.710 1.00 94.81 432 GLY A C 1
ATOM 3369 O O . GLY A 1 432 ? -24.267 -4.142 18.052 1.00 94.81 432 GLY A O 1
ATOM 3370 N N . ARG A 1 433 ? -22.646 -5.149 16.886 1.00 95.19 433 ARG A N 1
ATOM 3371 C CA . ARG A 1 433 ? -23.522 -6.207 16.329 1.00 95.19 433 ARG A CA 1
ATOM 3372 C C . ARG A 1 433 ? -23.811 -7.361 17.294 1.00 95.19 433 ARG A C 1
ATOM 3374 O O . ARG A 1 433 ? -24.690 -8.188 17.024 1.00 95.19 433 ARG A O 1
ATOM 3381 N N . VAL A 1 434 ? -23.063 -7.446 18.390 1.00 95.06 434 VAL A N 1
ATOM 3382 C CA . VAL A 1 434 ? -23.227 -8.425 19.470 1.00 95.06 434 VAL A CA 1
ATOM 3383 C C . VAL A 1 434 ? -23.456 -7.666 20.775 1.00 95.06 434 VAL A C 1
ATOM 3385 O O . VAL A 1 434 ? -22.946 -6.569 20.947 1.00 95.06 434 VAL A O 1
ATOM 3388 N N . GLY A 1 435 ? -24.242 -8.231 21.694 1.00 90.75 435 GLY A N 1
ATOM 3389 C CA . GLY A 1 435 ? -24.508 -7.597 22.984 1.00 90.75 435 GLY A CA 1
ATOM 3390 C C . GLY A 1 435 ? -25.441 -6.390 22.870 1.00 90.75 435 GLY A C 1
ATOM 3391 O O . GLY A 1 435 ? -26.538 -6.497 22.318 1.00 90.75 435 GLY A O 1
ATOM 3392 N N . THR A 1 436 ? -25.036 -5.262 23.457 1.00 89.06 436 THR A N 1
ATOM 3393 C CA . THR A 1 436 ? -25.816 -4.016 23.397 1.00 89.06 436 THR A CA 1
ATOM 3394 C C . THR A 1 436 ? -25.584 -3.345 22.042 1.00 89.06 436 THR A C 1
ATOM 3396 O O . THR A 1 436 ? -24.432 -3.052 21.737 1.00 89.06 436 THR A O 1
ATOM 3399 N N . PRO A 1 437 ? -26.633 -3.054 21.248 1.00 93.88 437 PRO A N 1
ATOM 3400 C CA . PRO A 1 437 ? -26.462 -2.376 19.968 1.00 93.88 437 PRO A CA 1
ATOM 3401 C C . PRO A 1 437 ? -25.786 -1.010 20.125 1.00 93.88 437 PRO A C 1
ATOM 3403 O O . PRO A 1 437 ? -26.209 -0.206 20.958 1.00 93.88 437 PRO A O 1
ATOM 3406 N N . ILE A 1 438 ? -24.760 -0.755 19.311 1.00 95.44 438 ILE A N 1
ATOM 3407 C CA . ILE A 1 438 ? -24.035 0.522 19.256 1.00 95.44 438 ILE A CA 1
ATOM 3408 C C . ILE A 1 438 ? -24.096 1.045 17.820 1.00 95.44 438 ILE A C 1
ATOM 3410 O O . ILE A 1 438 ? -23.593 0.400 16.896 1.00 95.44 438 ILE A O 1
ATOM 3414 N N . SER A 1 439 ? -24.732 2.200 17.625 1.00 96.88 439 SER A N 1
ATOM 3415 C CA . SER A 1 439 ? -24.792 2.866 16.320 1.00 96.88 439 SER A CA 1
ATOM 3416 C C . SER A 1 439 ? -23.535 3.688 16.023 1.00 96.88 439 SER A C 1
ATOM 3418 O O . SER A 1 439 ? -22.774 4.023 16.935 1.00 96.88 439 SER A O 1
ATOM 3420 N N . TYR A 1 440 ? -23.335 4.079 14.759 1.00 97.50 440 TYR A N 1
ATOM 3421 C CA . TYR A 1 440 ? -22.264 5.021 14.405 1.00 97.50 440 TYR A CA 1
ATOM 3422 C C . TYR A 1 440 ? -22.390 6.349 15.153 1.00 97.50 440 TYR A C 1
ATOM 3424 O O . TYR A 1 440 ? -21.373 6.866 15.598 1.00 97.50 440 TYR A O 1
ATOM 3432 N N . THR A 1 441 ? -23.606 6.868 15.391 1.00 96.94 441 THR A N 1
ATOM 3433 C CA . THR A 1 441 ? -23.784 8.080 16.218 1.00 96.94 441 THR A CA 1
ATOM 3434 C C . THR A 1 441 ? -23.121 7.933 17.587 1.00 96.94 441 THR A C 1
ATOM 3436 O O . THR A 1 441 ? -22.399 8.824 18.020 1.00 96.94 441 THR A O 1
ATOM 3439 N N . GLN A 1 442 ? -23.308 6.789 18.250 1.00 96.19 442 GLN A N 1
ATOM 3440 C CA . GLN A 1 442 ? -22.719 6.550 19.568 1.00 96.19 442 GLN A CA 1
ATOM 3441 C C . GLN A 1 442 ? -21.190 6.439 19.509 1.00 96.19 442 GLN A C 1
ATOM 3443 O O . GLN A 1 442 ? -20.518 6.915 20.423 1.00 96.19 442 GLN A O 1
ATOM 3448 N N . ILE A 1 443 ? -20.636 5.844 18.446 1.00 95.81 443 ILE A N 1
ATOM 3449 C CA . ILE A 1 443 ? -19.185 5.808 18.214 1.00 95.81 443 ILE A CA 1
ATOM 3450 C C . ILE A 1 443 ? -18.647 7.221 17.981 1.00 95.81 443 ILE A C 1
ATOM 3452 O O . ILE A 1 443 ? -17.688 7.620 18.638 1.00 95.81 443 ILE A O 1
ATOM 3456 N N . TYR A 1 444 ? -19.283 8.006 17.112 1.00 96.75 444 TYR A N 1
ATOM 3457 C CA . TYR A 1 444 ? -18.878 9.378 16.813 1.00 96.75 444 TYR A CA 1
ATOM 3458 C C . TYR A 1 444 ? -18.900 10.262 18.063 1.00 96.75 444 TYR A C 1
ATOM 3460 O O . TYR A 1 444 ? -17.906 10.922 18.363 1.00 96.75 444 TYR A O 1
ATOM 3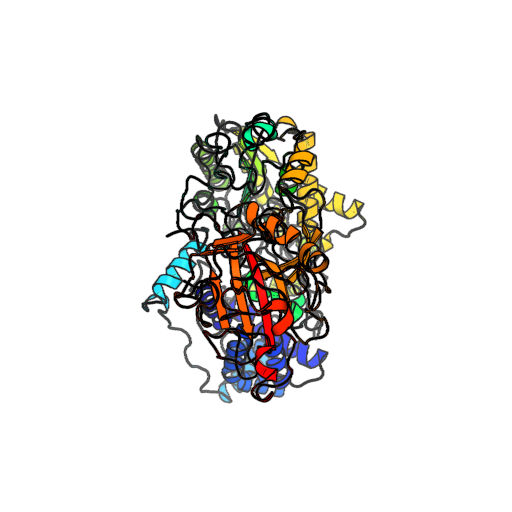468 N N . ASP A 1 445 ? -19.981 10.213 18.845 1.00 95.75 445 ASP A N 1
ATOM 3469 C CA . ASP A 1 445 ? -20.099 10.957 20.101 1.00 95.75 445 ASP A CA 1
ATOM 3470 C C . ASP A 1 445 ? -19.027 10.521 21.118 1.00 95.75 445 ASP A C 1
ATOM 3472 O O . ASP A 1 445 ? -18.444 11.357 21.813 1.00 95.75 445 ASP A O 1
ATOM 3476 N N . TYR A 1 446 ? -18.725 9.220 21.192 1.00 95.50 446 TYR A N 1
ATOM 3477 C CA . TYR A 1 446 ? -17.703 8.682 22.089 1.00 95.50 446 TYR A CA 1
ATOM 3478 C C . TYR A 1 446 ? -16.290 9.144 21.707 1.00 95.50 446 TYR A C 1
ATOM 3480 O O . TYR A 1 446 ? -15.568 9.668 22.560 1.00 95.50 446 TYR A O 1
ATOM 3488 N N . LEU A 1 447 ? -15.908 9.016 20.433 1.00 94.00 447 LEU A N 1
ATOM 3489 C CA . LEU A 1 447 ? -14.599 9.453 19.935 1.00 94.00 447 LEU A CA 1
ATOM 3490 C C . LEU A 1 447 ? -14.442 10.978 20.007 1.00 94.00 447 LEU A C 1
ATOM 3492 O O . LEU A 1 447 ? -13.365 11.474 20.347 1.00 94.00 447 LEU A O 1
ATOM 3496 N N . SER A 1 448 ? -15.515 11.729 19.740 1.00 94.88 448 SER A N 1
ATOM 3497 C CA . SER A 1 448 ? -15.535 13.190 19.866 1.00 94.88 448 SER A CA 1
ATOM 3498 C C . SER A 1 448 ? -15.357 13.631 21.319 1.00 94.88 448 SER A C 1
ATOM 3500 O O . SER A 1 448 ? -14.522 14.488 21.605 1.00 94.88 448 SER A O 1
ATOM 3502 N N . CYS A 1 449 ? -16.055 12.983 22.260 1.00 94.75 449 CYS A N 1
ATOM 3503 C CA . CYS A 1 449 ? -15.894 13.236 23.692 1.00 94.75 449 CYS A CA 1
ATOM 3504 C C . CYS A 1 449 ? -14.446 13.007 24.151 1.00 94.75 449 CYS A C 1
ATOM 3506 O O . CYS A 1 449 ? -13.899 13.801 24.915 1.00 94.75 449 CYS A O 1
ATOM 3508 N N . LEU A 1 450 ? -13.817 11.936 23.662 1.00 91.00 450 LEU A N 1
ATOM 3509 C CA . LEU A 1 450 ? -12.419 11.609 23.943 1.00 91.00 450 LEU A CA 1
ATOM 3510 C C . LEU A 1 450 ? -11.416 12.534 23.228 1.00 91.00 450 LEU A C 1
ATOM 3512 O O . LEU A 1 450 ? -10.225 12.459 23.521 1.00 91.00 450 LEU A O 1
ATOM 3516 N N . GLN A 1 451 ? -11.872 13.413 22.327 1.00 92.56 451 GLN A N 1
ATOM 3517 C CA . GLN A 1 451 ? -11.042 14.266 21.464 1.00 92.56 451 GLN A CA 1
ATOM 3518 C C . GLN A 1 451 ? -10.070 13.474 20.573 1.00 92.56 451 GLN A C 1
ATOM 3520 O O . GLN A 1 451 ? -8.941 13.897 20.328 1.00 92.56 451 GLN A O 1
ATOM 3525 N N . ILE A 1 452 ? -10.520 12.311 20.095 1.00 88.62 452 ILE A N 1
ATOM 3526 C CA . ILE A 1 452 ? -9.769 11.426 19.186 1.00 88.62 452 ILE A CA 1
ATOM 3527 C C . ILE A 1 452 ? -10.544 11.110 17.900 1.00 88.62 452 ILE A C 1
ATOM 3529 O O . ILE A 1 452 ? -10.120 10.266 17.118 1.00 88.62 452 ILE A O 1
ATOM 3533 N N . SER A 1 453 ? -11.696 11.755 17.686 1.00 93.69 453 SER A N 1
ATOM 3534 C CA . SER A 1 453 ? -12.432 11.649 16.424 1.00 93.69 453 SER A CA 1
ATOM 3535 C C . SER A 1 453 ? -11.551 12.120 15.263 1.00 93.69 453 SER A C 1
ATOM 3537 O O . SER A 1 453 ? -10.931 13.184 15.383 1.00 93.69 453 SER A O 1
ATOM 3539 N N . PRO A 1 454 ? -11.518 11.392 14.132 1.00 92.56 454 PRO A N 1
ATOM 3540 C CA . PRO A 1 454 ? -10.757 11.830 12.970 1.00 92.56 454 PRO A CA 1
ATOM 3541 C C . PRO A 1 454 ? -11.356 13.103 12.354 1.00 92.56 454 PRO A C 1
ATOM 3543 O O . PRO A 1 454 ? -10.621 13.903 11.783 1.00 92.56 454 PRO A O 1
ATOM 3546 N N . CYS A 1 455 ? -12.665 13.349 12.513 1.00 96.31 455 CYS A N 1
ATOM 3547 C CA . CYS A 1 455 ? -13.305 14.550 11.982 1.00 96.31 455 CYS A CA 1
ATOM 3548 C C . CYS A 1 455 ? -14.541 14.995 12.783 1.00 96.31 455 CYS A C 1
ATOM 3550 O O . CYS A 1 455 ? -15.678 14.706 12.405 1.00 96.31 455 CYS A O 1
ATOM 3552 N N . ASN A 1 456 ? -14.350 15.784 13.847 1.00 95.56 456 ASN A N 1
ATOM 3553 C CA . ASN A 1 456 ? -15.463 16.357 14.625 1.00 95.56 456 ASN A CA 1
ATOM 3554 C C . ASN A 1 456 ? -16.409 17.236 13.791 1.00 95.56 456 ASN A C 1
ATOM 3556 O O . ASN A 1 456 ? -17.588 17.356 14.124 1.00 95.56 456 ASN A O 1
ATOM 3560 N N . GLY A 1 457 ? -15.901 17.856 12.723 1.00 96.81 457 GLY A N 1
ATOM 3561 C CA . GLY A 1 457 ? -16.685 18.723 11.847 1.00 96.81 457 GLY A CA 1
ATOM 3562 C C . GLY A 1 457 ? -17.803 17.996 11.092 1.00 96.81 457 GLY A C 1
ATOM 3563 O O . GLY A 1 457 ? -18.926 18.495 11.031 1.00 96.81 457 GLY A O 1
ATOM 3564 N N . TRP A 1 458 ? -17.524 16.804 10.550 1.00 97.62 458 TRP A N 1
ATOM 3565 C CA . TRP A 1 458 ? -18.491 16.023 9.763 1.00 97.62 458 TRP A CA 1
ATOM 3566 C C . TRP A 1 458 ? -19.123 14.858 10.531 1.00 97.62 458 TRP A C 1
ATOM 3568 O O . TRP A 1 458 ? -20.312 14.594 10.355 1.00 97.62 458 TRP A O 1
ATOM 3578 N N . MET A 1 459 ? -18.378 14.190 11.415 1.00 96.75 459 MET A N 1
ATOM 3579 C CA . MET A 1 459 ? -18.850 13.034 12.190 1.00 96.75 459 MET A CA 1
ATOM 3580 C C . MET A 1 459 ? -19.520 13.498 13.486 1.00 96.75 459 MET A C 1
ATOM 3582 O O . MET A 1 459 ? -19.043 13.261 14.592 1.00 96.75 459 MET A O 1
ATOM 3586 N N . THR A 1 460 ? -20.620 14.232 13.344 1.00 96.12 460 THR A N 1
ATOM 3587 C CA . THR A 1 460 ? -21.347 14.830 14.468 1.00 96.12 460 THR A CA 1
ATOM 3588 C C . THR A 1 460 ? -22.834 14.892 14.172 1.00 96.12 460 THR A C 1
ATOM 3590 O O . THR A 1 460 ? -23.233 15.155 13.040 1.00 96.12 460 THR A O 1
ATOM 3593 N N . SER A 1 461 ? -23.668 14.736 15.200 1.00 95.56 461 SER A N 1
ATOM 3594 C CA . SER A 1 461 ? -25.116 14.965 15.113 1.00 95.56 461 SER A CA 1
ATOM 3595 C C . SER A 1 461 ? -25.481 16.440 14.881 1.00 95.56 461 SER A C 1
ATOM 3597 O O . SER A 1 461 ? -26.570 16.739 14.384 1.00 95.56 461 SER A O 1
ATOM 3599 N N . ASN A 1 462 ? -24.560 17.378 15.137 1.00 96.25 462 ASN A N 1
ATOM 3600 C CA . ASN A 1 462 ? -24.773 18.808 14.928 1.00 96.25 462 ASN A CA 1
ATOM 3601 C C . ASN A 1 462 ? -24.737 19.191 13.434 1.00 96.25 462 ASN A C 1
ATOM 3603 O O . ASN A 1 462 ? -23.679 19.468 12.870 1.00 96.25 462 ASN A O 1
ATOM 3607 N N . ALA A 1 463 ? -25.913 19.275 12.805 1.00 96.00 463 ALA A N 1
ATOM 3608 C CA . ALA A 1 463 ? -26.047 19.614 11.385 1.00 96.00 463 ALA A CA 1
ATOM 3609 C C . ALA A 1 463 ? -25.429 20.974 11.014 1.00 96.00 463 ALA A C 1
ATOM 3611 O O . ALA A 1 463 ? -24.829 21.104 9.949 1.00 96.00 463 ALA A O 1
ATOM 3612 N N . THR A 1 464 ? -25.514 21.973 11.898 1.00 96.62 464 THR A N 1
ATOM 3613 C CA . THR A 1 464 ? -24.896 23.288 11.669 1.00 96.62 464 THR A CA 1
ATOM 3614 C C . THR A 1 464 ? -23.381 23.170 11.561 1.00 96.62 464 THR A C 1
ATOM 3616 O O . THR A 1 464 ? -22.777 23.786 10.686 1.00 96.62 464 THR A O 1
ATOM 3619 N N . LEU A 1 465 ? -22.762 22.352 12.417 1.00 96.81 465 LEU A N 1
ATOM 3620 C CA . LEU A 1 465 ? -21.320 22.135 12.378 1.00 96.81 465 LEU A CA 1
ATOM 3621 C C . LEU A 1 465 ? -20.892 21.410 11.093 1.00 96.81 465 LEU A C 1
ATOM 3623 O O . LEU A 1 465 ? -19.908 21.819 10.474 1.00 96.81 465 LEU A O 1
ATOM 3627 N N . ARG A 1 466 ? -21.679 20.426 10.630 1.00 97.50 466 ARG A N 1
ATOM 3628 C CA . ARG A 1 466 ? -21.442 19.758 9.337 1.00 97.50 466 ARG A CA 1
ATOM 3629 C C . ARG A 1 466 ? -21.472 20.750 8.173 1.00 97.50 466 ARG A C 1
ATOM 3631 O O . ARG A 1 466 ? -20.564 20.744 7.347 1.00 97.50 466 ARG A O 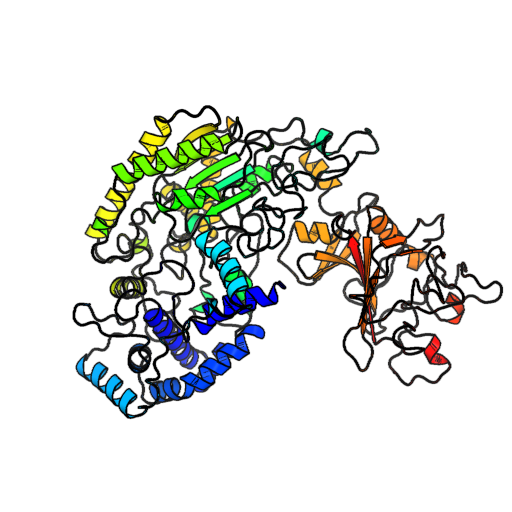1
ATOM 3638 N N . VAL A 1 467 ? -22.463 21.647 8.143 1.00 97.50 467 VAL A N 1
ATOM 3639 C CA . VAL A 1 467 ? -22.585 22.693 7.109 1.00 97.50 467 VAL A CA 1
ATOM 3640 C C . VAL A 1 467 ? -21.398 23.657 7.136 1.00 97.50 467 VAL A C 1
ATOM 3642 O O . VAL A 1 467 ? -20.836 23.950 6.085 1.00 97.50 467 VAL A O 1
ATOM 3645 N N . LEU A 1 468 ? -20.985 24.130 8.316 1.00 98.00 468 LEU A N 1
ATOM 3646 C CA . LEU A 1 468 ? -19.845 25.048 8.447 1.00 98.00 468 LEU A CA 1
ATOM 3647 C C . LEU A 1 468 ? -18.520 24.391 8.032 1.00 98.00 468 LEU A C 1
ATOM 3649 O O . LEU A 1 468 ? -17.698 25.031 7.379 1.00 98.00 468 LEU A O 1
ATOM 3653 N N . THR A 1 469 ? -18.342 23.109 8.353 1.00 98.31 469 THR A N 1
ATOM 3654 C CA . THR A 1 469 ? -17.179 22.315 7.925 1.00 98.31 469 THR A CA 1
ATOM 3655 C C . THR A 1 469 ? -17.144 22.175 6.404 1.00 98.31 469 THR A C 1
ATOM 3657 O O . THR A 1 469 ? -16.121 22.452 5.781 1.00 98.31 469 THR A O 1
ATOM 3660 N N . THR A 1 470 ? -18.277 21.829 5.782 1.00 97.50 470 THR A N 1
ATOM 3661 C CA . THR A 1 470 ? -18.392 21.772 4.317 1.00 97.50 470 THR A CA 1
ATOM 3662 C C . THR A 1 470 ? -18.163 23.140 3.674 1.00 97.50 470 THR A C 1
ATOM 3664 O O . THR A 1 470 ? -17.496 23.215 2.646 1.00 97.50 470 THR A O 1
ATOM 3667 N N . GLN A 1 471 ? -18.645 24.232 4.277 1.00 98.12 471 GLN A N 1
ATOM 3668 C CA . GLN A 1 471 ? -18.374 25.579 3.771 1.00 98.12 471 GLN A CA 1
ATOM 3669 C C . GLN A 1 471 ? -16.877 25.889 3.771 1.00 98.12 471 GLN A C 1
ATOM 3671 O O . GLN A 1 471 ? -16.354 26.302 2.738 1.00 98.12 471 GLN A O 1
ATOM 3676 N N . ARG A 1 472 ? -16.167 25.608 4.873 1.00 98.50 472 ARG A N 1
ATOM 3677 C CA . ARG A 1 472 ? -14.708 25.762 4.903 1.00 98.50 472 ARG A CA 1
ATOM 3678 C C . ARG A 1 472 ? -14.042 24.905 3.826 1.00 98.50 472 ARG A C 1
ATOM 3680 O O . ARG A 1 472 ? -13.169 25.407 3.130 1.00 98.50 472 ARG A O 1
ATOM 3687 N N . ALA A 1 473 ? -14.464 23.653 3.645 1.00 98.50 473 ALA A N 1
ATOM 3688 C CA . ALA A 1 473 ? -13.902 22.773 2.619 1.00 98.50 473 ALA A CA 1
ATOM 3689 C C . ALA A 1 473 ? -14.070 23.343 1.197 1.00 98.50 473 ALA A C 1
ATOM 3691 O O . ALA A 1 473 ? -13.133 23.285 0.398 1.00 98.50 473 ALA A O 1
ATOM 3692 N N . MET A 1 474 ? -15.222 23.951 0.892 1.00 98.19 474 MET A N 1
ATOM 3693 C CA . MET A 1 474 ? -15.458 24.644 -0.381 1.00 98.19 474 MET A CA 1
ATOM 3694 C C . MET A 1 474 ? -14.565 25.882 -0.540 1.00 98.19 474 MET A C 1
ATOM 3696 O O . MET A 1 474 ? -13.986 26.078 -1.609 1.00 98.19 474 MET A O 1
ATOM 3700 N N . ASP A 1 475 ? -14.399 26.682 0.517 1.00 98.62 475 ASP A N 1
ATOM 3701 C CA . ASP A 1 475 ? -13.537 27.871 0.494 1.00 98.62 475 ASP A CA 1
ATOM 3702 C C . ASP A 1 475 ? -12.064 27.485 0.246 1.00 98.62 475 ASP A C 1
ATOM 3704 O O . ASP A 1 475 ? -11.384 28.086 -0.589 1.00 98.62 475 ASP A O 1
ATOM 3708 N N . LEU A 1 476 ? -11.581 26.426 0.907 1.00 98.81 476 LEU A N 1
ATOM 3709 C CA . LEU A 1 476 ? -10.231 25.891 0.695 1.00 98.81 476 LEU A CA 1
ATOM 3710 C C . LEU A 1 476 ? -10.067 25.261 -0.697 1.00 98.81 476 LEU A C 1
ATOM 3712 O O . LEU A 1 476 ? -9.029 25.421 -1.336 1.00 98.81 476 LEU A O 1
ATOM 3716 N N . SER A 1 477 ? -11.104 24.604 -1.215 1.00 98.75 477 SER A N 1
ATOM 3717 C CA . SER A 1 477 ? -11.116 24.073 -2.585 1.00 98.75 477 SER A CA 1
ATOM 3718 C C . SER A 1 477 ? -10.992 25.189 -3.627 1.00 98.75 477 SER A C 1
ATOM 3720 O O . SER A 1 477 ? -10.252 25.050 -4.603 1.00 98.75 477 SER A O 1
ATOM 3722 N N . ALA A 1 478 ? -11.658 26.326 -3.401 1.00 98.69 478 ALA A N 1
ATOM 3723 C CA . ALA A 1 478 ? -11.522 27.512 -4.240 1.00 98.69 478 ALA A CA 1
ATOM 3724 C C . ALA A 1 478 ? -10.104 28.112 -4.173 1.00 98.69 478 ALA A C 1
ATOM 3726 O O . ALA A 1 478 ? -9.570 28.506 -5.210 1.00 98.69 478 ALA A O 1
ATOM 3727 N N . ALA A 1 479 ? -9.463 28.119 -2.998 1.00 98.69 479 ALA A N 1
ATOM 3728 C CA . ALA A 1 479 ? -8.060 28.520 -2.855 1.00 98.69 479 ALA A CA 1
ATOM 3729 C C . ALA A 1 479 ? -7.114 27.638 -3.687 1.00 98.69 479 ALA A C 1
ATOM 3731 O O . ALA A 1 479 ? -6.331 28.160 -4.484 1.00 98.69 479 ALA A O 1
ATOM 3732 N N . ILE A 1 480 ? -7.234 26.308 -3.575 1.00 98.75 480 ILE A N 1
ATOM 3733 C CA . ILE A 1 480 ? -6.435 25.351 -4.363 1.00 98.75 480 ILE A CA 1
ATOM 3734 C C . ILE A 1 480 ? -6.622 25.615 -5.862 1.00 98.75 480 ILE A C 1
ATOM 3736 O O . ILE A 1 480 ? -5.641 25.718 -6.603 1.00 98.75 480 ILE A O 1
ATOM 3740 N N . ARG A 1 481 ? -7.872 25.784 -6.309 1.00 98.69 481 ARG A N 1
ATOM 3741 C CA . ARG A 1 481 ? -8.218 26.086 -7.706 1.00 98.69 481 ARG A CA 1
ATOM 3742 C C . ARG A 1 481 ? -7.557 27.372 -8.201 1.00 98.69 481 ARG A C 1
ATOM 3744 O O . ARG A 1 481 ? -6.945 27.382 -9.269 1.00 98.69 481 ARG A O 1
ATOM 3751 N N . ASN A 1 482 ? -7.674 28.452 -7.432 1.00 98.44 482 ASN A N 1
ATOM 3752 C CA . ASN A 1 482 ? -7.143 29.762 -7.799 1.00 98.44 482 ASN A CA 1
ATOM 3753 C C . ASN A 1 482 ? -5.615 29.737 -7.919 1.00 98.44 482 ASN A C 1
ATOM 3755 O O . ASN A 1 482 ? -5.062 30.256 -8.894 1.00 98.44 482 ASN A O 1
ATOM 3759 N N . VAL A 1 483 ? -4.926 29.095 -6.970 1.00 98.56 483 VAL A N 1
ATOM 3760 C CA . VAL A 1 483 ? -3.468 28.927 -7.032 1.00 98.56 483 VAL A CA 1
ATOM 3761 C C . VAL A 1 483 ? -3.074 28.055 -8.224 1.00 98.56 483 VAL A C 1
ATOM 3763 O O . VAL A 1 483 ? -2.199 28.445 -8.991 1.00 98.56 483 VAL A O 1
ATOM 3766 N N . SER A 1 484 ? -3.766 26.935 -8.448 1.00 97.88 484 SER A N 1
ATOM 3767 C CA . SER A 1 484 ? -3.461 26.004 -9.546 1.00 97.88 484 SER A CA 1
ATOM 3768 C C . SER A 1 484 ? -3.545 26.671 -10.924 1.00 97.88 484 SER A C 1
ATOM 3770 O O . SER A 1 484 ? -2.647 26.503 -11.744 1.00 97.88 484 SER A O 1
ATOM 3772 N N . TYR A 1 485 ? -4.574 27.490 -11.180 1.00 96.94 485 TYR A N 1
ATOM 3773 C CA . TYR A 1 485 ? -4.716 28.180 -12.471 1.00 96.94 485 TYR A CA 1
ATOM 3774 C C . TYR A 1 485 ? -3.808 29.405 -12.638 1.00 96.94 485 TYR A C 1
ATOM 3776 O O . TYR A 1 485 ? -3.443 29.761 -13.770 1.00 96.94 485 TYR A O 1
ATOM 3784 N N . SER A 1 486 ? -3.457 30.072 -11.535 1.00 97.06 486 SER A N 1
ATOM 3785 C CA . SER A 1 486 ? -2.588 31.254 -11.564 1.00 97.06 486 SER A CA 1
ATOM 3786 C C . SER A 1 486 ? -1.106 30.895 -11.661 1.00 97.06 486 SER A C 1
ATOM 3788 O O . SER A 1 486 ? -0.352 31.625 -12.309 1.00 97.06 486 SER A O 1
ATOM 3790 N N . TYR A 1 487 ? -0.695 29.766 -11.086 1.00 97.75 487 TYR A N 1
ATOM 3791 C CA . TYR A 1 487 ? 0.679 29.289 -11.147 1.00 97.75 487 TYR A CA 1
ATOM 3792 C C . TYR A 1 487 ? 1.083 28.902 -12.580 1.00 97.75 487 TYR A C 1
ATOM 3794 O O . TYR A 1 487 ? 0.275 28.421 -13.382 1.00 97.75 487 TYR A O 1
ATOM 3802 N N . LYS A 1 488 ? 2.348 29.156 -12.929 1.00 96.06 488 LYS A N 1
ATOM 3803 C CA . LYS A 1 488 ? 2.929 28.846 -14.242 1.00 96.06 488 LYS A CA 1
ATOM 3804 C C . LYS A 1 488 ? 4.253 28.123 -14.043 1.00 96.06 488 LYS A C 1
ATOM 3806 O O . LYS A 1 488 ? 5.251 28.756 -13.712 1.00 96.06 488 LYS A O 1
ATOM 3811 N N . SER A 1 489 ? 4.231 26.815 -14.268 1.00 96.00 489 SER A N 1
ATOM 3812 C CA . SER A 1 489 ? 5.421 25.969 -14.305 1.00 96.00 489 SER A CA 1
ATOM 3813 C C . SER A 1 489 ? 6.053 25.984 -15.702 1.00 96.00 489 SER A C 1
ATOM 3815 O O . SER A 1 489 ? 5.386 26.242 -16.707 1.00 96.00 489 SER A O 1
ATOM 3817 N N . THR A 1 490 ? 7.355 25.700 -15.764 1.00 93.25 490 THR A N 1
ATOM 3818 C CA . THR A 1 490 ? 8.061 25.386 -17.024 1.00 93.25 490 THR A CA 1
ATOM 3819 C C . THR A 1 490 ? 8.358 23.894 -17.195 1.00 93.25 490 THR A C 1
ATOM 3821 O O . THR A 1 490 ? 8.807 23.483 -18.269 1.00 93.25 490 THR A O 1
ATOM 3824 N N . GLN A 1 491 ? 8.106 23.097 -16.154 1.00 95.75 491 GLN A N 1
ATOM 3825 C CA . GLN A 1 491 ? 8.376 21.664 -16.102 1.00 95.75 491 GLN A CA 1
ATOM 3826 C C . GLN A 1 491 ? 7.114 20.832 -16.350 1.00 95.75 491 GLN A C 1
ATOM 3828 O O . GLN A 1 491 ? 7.189 19.813 -17.035 1.00 95.75 491 GLN A O 1
ATOM 3833 N N . TYR A 1 492 ? 5.958 21.264 -15.842 1.00 97.69 492 TYR A N 1
ATOM 3834 C CA . TYR A 1 492 ? 4.730 20.478 -15.882 1.00 97.69 492 TYR A CA 1
ATOM 3835 C C . TYR A 1 492 ? 3.478 21.301 -16.187 1.00 97.69 492 TYR A C 1
ATOM 3837 O O . TYR A 1 492 ? 3.414 22.502 -15.922 1.00 97.69 492 TYR A O 1
ATOM 3845 N N . ASP A 1 493 ? 2.461 20.633 -16.726 1.00 97.75 493 ASP A N 1
ATOM 3846 C CA . ASP A 1 493 ? 1.122 21.216 -16.847 1.00 97.75 493 ASP A CA 1
ATOM 3847 C C . ASP A 1 493 ? 0.339 21.032 -15.545 1.00 97.75 493 ASP A C 1
ATOM 3849 O O . ASP A 1 493 ? 0.532 20.043 -14.838 1.00 97.75 493 ASP A O 1
ATOM 3853 N N . ILE A 1 494 ? -0.575 21.958 -15.245 1.00 97.94 494 ILE A N 1
ATOM 3854 C CA . ILE A 1 494 ? -1.398 21.918 -14.030 1.00 97.94 494 ILE A CA 1
ATOM 3855 C C . ILE A 1 494 ? -2.863 21.997 -14.393 1.00 97.94 494 ILE A C 1
ATOM 3857 O O . ILE A 1 494 ? -3.265 22.853 -15.181 1.00 97.94 494 ILE A O 1
ATOM 3861 N N . GLU A 1 495 ? -3.660 21.152 -13.754 1.00 97.94 495 GLU A N 1
ATOM 3862 C CA . GLU A 1 495 ? -5.112 21.228 -13.784 1.00 97.94 495 GLU A CA 1
ATOM 3863 C C . GLU A 1 495 ? -5.708 21.034 -12.404 1.00 97.94 495 GLU A C 1
ATOM 3865 O O . GLU A 1 495 ? -5.075 20.483 -11.505 1.00 97.94 495 GLU A O 1
ATOM 3870 N N . TYR A 1 496 ? -6.948 21.491 -12.272 1.00 98.25 496 TYR A N 1
ATOM 3871 C CA . TYR A 1 496 ? -7.725 21.377 -11.054 1.00 98.25 496 TYR A CA 1
ATOM 3872 C C . TYR A 1 496 ? -8.997 20.564 -11.293 1.00 98.25 496 TYR A C 1
ATOM 3874 O O . TYR A 1 496 ? -9.723 20.795 -12.265 1.00 98.25 496 TYR A O 1
ATOM 3882 N N . LEU A 1 497 ? -9.303 19.676 -10.352 1.00 97.00 497 LEU A N 1
ATOM 3883 C CA . LEU A 1 497 ? -10.529 18.891 -10.310 1.00 97.00 497 LEU A CA 1
ATOM 3884 C C . LEU A 1 497 ? -11.223 19.065 -8.953 1.00 97.00 497 LEU A C 1
ATOM 3886 O O . LEU A 1 497 ? -10.637 18.807 -7.905 1.00 97.00 497 LEU A O 1
ATOM 3890 N N . ASP A 1 498 ? -12.492 19.471 -8.958 1.00 95.69 498 ASP A N 1
ATOM 3891 C CA . ASP A 1 498 ? -13.335 19.334 -7.765 1.00 95.69 498 ASP A CA 1
ATOM 3892 C C . ASP A 1 498 ? -13.384 17.863 -7.345 1.00 95.69 498 ASP A C 1
ATOM 3894 O O . ASP A 1 498 ? -13.489 16.991 -8.206 1.00 95.69 498 ASP A O 1
ATOM 3898 N N . PHE A 1 499 ? -13.300 17.573 -6.044 1.00 92.62 499 PHE A N 1
ATOM 3899 C CA . PHE A 1 499 ? -13.272 16.187 -5.579 1.00 92.62 499 PHE A CA 1
ATOM 3900 C C . PHE A 1 499 ? -14.535 15.442 -6.058 1.00 92.62 499 PHE A C 1
ATOM 3902 O O . PHE A 1 499 ? -15.642 15.819 -5.661 1.00 92.62 499 PHE A O 1
ATOM 3909 N N . PRO A 1 500 ? -14.413 14.408 -6.915 1.00 89.88 500 PRO A N 1
ATOM 3910 C CA . PRO A 1 500 ? -15.527 13.931 -7.736 1.00 89.88 500 PRO A CA 1
ATOM 3911 C C . PRO A 1 500 ? -16.413 12.918 -6.993 1.00 89.88 500 PRO A C 1
ATOM 3913 O O . PRO A 1 500 ? -16.772 11.870 -7.525 1.00 89.88 500 PRO A O 1
ATOM 3916 N N . PHE A 1 501 ? -16.755 13.194 -5.734 1.00 86.69 501 PHE A N 1
ATOM 3917 C CA . PHE A 1 501 ? -17.465 12.228 -4.896 1.00 86.69 501 PHE A CA 1
ATOM 3918 C C . PHE A 1 501 ? -18.907 11.977 -5.349 1.00 86.69 501 PHE A C 1
ATOM 3920 O O . PHE A 1 501 ? -19.379 10.843 -5.295 1.00 86.69 501 PHE A O 1
ATOM 3927 N N . ASP A 1 502 ? -19.596 13.008 -5.845 1.00 89.06 502 ASP A N 1
ATOM 3928 C CA . ASP A 1 502 ? -20.945 12.845 -6.392 1.00 89.06 502 ASP A CA 1
ATOM 3929 C C . ASP A 1 502 ? -20.930 11.897 -7.600 1.00 89.06 502 ASP A C 1
ATOM 3931 O O . ASP A 1 502 ? -21.755 10.987 -7.675 1.00 89.06 502 ASP A O 1
ATOM 3935 N N . ASP A 1 503 ? -19.946 12.040 -8.494 1.00 93.12 503 ASP A N 1
ATOM 3936 C CA . ASP A 1 503 ? -19.762 11.144 -9.641 1.00 93.12 503 ASP A CA 1
ATOM 3937 C C . ASP A 1 503 ? -19.457 9.706 -9.189 1.00 93.12 503 ASP A C 1
ATOM 3939 O O . ASP A 1 503 ? -19.993 8.754 -9.757 1.00 93.12 503 ASP A O 1
ATOM 3943 N N . VAL A 1 504 ? -18.655 9.539 -8.131 1.00 93.75 504 VAL A N 1
ATOM 3944 C CA . VAL A 1 504 ? -18.356 8.233 -7.517 1.00 93.75 504 VAL A CA 1
ATOM 3945 C C . VAL A 1 504 ? -19.621 7.571 -6.968 1.00 93.75 504 VAL A C 1
ATOM 3947 O O . VAL A 1 504 ? -19.876 6.401 -7.261 1.00 93.75 504 VAL A O 1
ATOM 3950 N N . ILE A 1 505 ? -20.455 8.309 -6.227 1.00 93.31 505 ILE A N 1
ATOM 3951 C CA . ILE A 1 505 ? -21.740 7.791 -5.741 1.00 93.31 505 ILE A CA 1
ATOM 3952 C C . ILE A 1 505 ? -22.638 7.395 -6.917 1.00 93.31 505 ILE A C 1
ATOM 3954 O O . ILE A 1 505 ? -23.229 6.314 -6.896 1.00 93.31 505 ILE A O 1
ATOM 3958 N N . GLN A 1 506 ? -22.763 8.248 -7.938 1.00 94.75 506 GLN A N 1
ATOM 3959 C CA . GLN A 1 506 ? -23.636 7.961 -9.079 1.00 94.75 506 GLN A CA 1
ATOM 3960 C C . GLN A 1 506 ? -23.169 6.733 -9.867 1.00 94.75 506 GLN A C 1
ATOM 3962 O O . GLN A 1 506 ? -24.000 5.917 -10.266 1.00 94.75 506 GLN A O 1
ATOM 3967 N N . GLU A 1 507 ? -21.859 6.560 -10.055 1.00 95.25 507 GLU A N 1
ATOM 3968 C CA . GLU A 1 507 ? -21.297 5.374 -10.706 1.00 95.25 507 GLU A CA 1
ATOM 3969 C C . GLU A 1 507 ? -21.605 4.098 -9.906 1.00 95.25 507 GLU A C 1
ATOM 3971 O O . GLU A 1 507 ? -21.960 3.075 -10.491 1.00 95.25 507 GLU A O 1
ATOM 3976 N N . TRP A 1 508 ? -21.540 4.155 -8.573 1.00 95.56 508 TRP A N 1
ATOM 3977 C CA . TRP A 1 508 ? -21.872 3.017 -7.713 1.00 95.56 508 TRP A CA 1
ATOM 3978 C C . TRP A 1 508 ? -23.366 2.672 -7.722 1.00 95.56 508 TRP A C 1
ATOM 3980 O O . TRP A 1 508 ? -23.735 1.506 -7.880 1.00 95.56 508 TRP A O 1
ATOM 3990 N N . ILE A 1 509 ? -24.237 3.683 -7.644 1.00 96.25 509 ILE A N 1
ATOM 3991 C CA . ILE A 1 509 ? -25.691 3.504 -7.771 1.00 96.25 509 ILE A CA 1
ATOM 3992 C C . ILE A 1 509 ? -26.036 2.892 -9.134 1.00 96.25 509 ILE A C 1
ATOM 3994 O O . ILE A 1 509 ? -26.875 1.994 -9.217 1.00 96.25 509 ILE A O 1
ATOM 3998 N N . ALA A 1 510 ? -25.365 3.320 -10.207 1.00 96.25 510 ALA A N 1
ATOM 3999 C CA . ALA A 1 510 ? -25.563 2.758 -11.542 1.00 96.25 510 ALA A CA 1
ATOM 4000 C C . ALA A 1 510 ? -25.181 1.267 -11.632 1.00 96.25 510 ALA A C 1
ATOM 4002 O O . ALA A 1 510 ? -25.733 0.546 -12.463 1.00 96.25 510 ALA A O 1
ATOM 4003 N N . GLN A 1 511 ? -24.287 0.792 -10.759 1.00 94.69 511 GLN A N 1
ATOM 4004 C CA . GLN A 1 511 ? -23.918 -0.622 -10.619 1.00 94.69 511 GLN A CA 1
ATOM 4005 C C . GLN A 1 511 ? -24.839 -1.398 -9.655 1.00 94.69 511 GLN A C 1
ATOM 4007 O O . GLN A 1 511 ? -24.632 -2.590 -9.432 1.00 94.69 511 GLN A O 1
ATOM 4012 N N . GLY A 1 512 ? -25.887 -0.756 -9.123 1.00 96.12 512 GLY A N 1
ATOM 4013 C CA . GLY A 1 512 ? -26.863 -1.359 -8.211 1.00 96.12 512 GLY A CA 1
ATOM 4014 C C . GLY A 1 512 ? -26.451 -1.334 -6.738 1.00 96.12 512 GLY A C 1
ATOM 4015 O O . GLY A 1 512 ? -27.051 -2.048 -5.935 1.00 96.12 512 GLY A O 1
ATOM 4016 N N . GLY A 1 513 ? -25.429 -0.551 -6.391 1.00 95.81 513 GLY A N 1
ATOM 4017 C CA . GLY A 1 513 ? -24.951 -0.393 -5.026 1.00 95.81 513 GLY A CA 1
ATOM 4018 C C . GLY A 1 513 ? -25.634 0.741 -4.257 1.00 95.81 513 GLY A C 1
A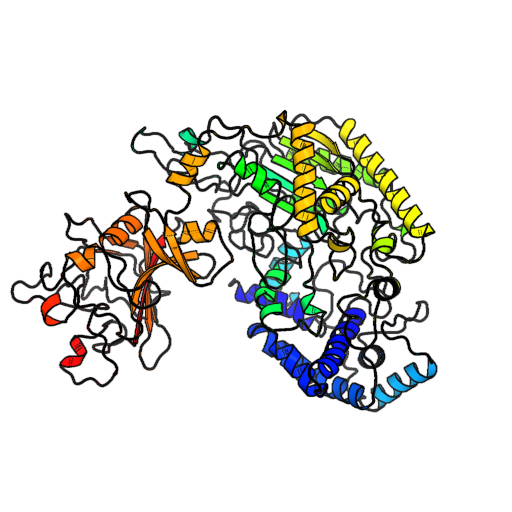TOM 4019 O O . GLY A 1 513 ? -26.185 1.681 -4.826 1.00 95.81 513 GLY A O 1
ATOM 4020 N N . GLU A 1 514 ? -25.558 0.668 -2.933 1.00 95.81 514 GLU A N 1
ATOM 4021 C CA . GLU A 1 514 ? -26.019 1.700 -2.004 1.00 95.81 514 GLU A CA 1
ATOM 4022 C C . GLU A 1 514 ? -24.826 2.548 -1.519 1.00 95.81 514 GLU A C 1
ATOM 4024 O O . GLU A 1 514 ? -23.786 1.976 -1.182 1.00 95.81 514 GLU A O 1
ATOM 4029 N N . PRO A 1 515 ? -24.941 3.887 -1.398 1.00 94.75 515 PRO A N 1
ATOM 4030 C CA . PRO A 1 515 ? -23.792 4.761 -1.116 1.00 94.75 515 PRO A CA 1
ATOM 4031 C C . PRO A 1 515 ? -23.009 4.430 0.162 1.00 94.75 515 PRO A C 1
ATOM 4033 O O . PRO A 1 515 ? -21.789 4.556 0.188 1.00 94.75 515 PRO A O 1
ATOM 4036 N N . TRP A 1 516 ? -23.685 3.967 1.221 1.00 95.12 516 TRP A N 1
ATOM 4037 C CA . TRP A 1 516 ? -23.031 3.598 2.485 1.00 95.12 516 TRP A CA 1
ATOM 4038 C C . TRP A 1 516 ? -22.042 2.431 2.326 1.00 95.12 516 TRP A C 1
ATOM 4040 O O . TRP A 1 516 ? -21.149 2.284 3.152 1.00 95.12 516 TRP A O 1
ATOM 4050 N N . GLN A 1 517 ? -22.185 1.614 1.274 1.00 95.50 517 GLN A N 1
ATOM 4051 C CA . GLN A 1 517 ? -21.296 0.485 0.986 1.00 95.50 517 GLN A CA 1
ATOM 4052 C C . GLN A 1 517 ? -19.931 0.918 0.450 1.00 95.50 517 GLN A C 1
ATOM 4054 O O . GLN A 1 517 ? -19.069 0.064 0.291 1.00 95.50 517 GLN A O 1
ATOM 4059 N N . LEU A 1 518 ? -19.735 2.204 0.149 1.00 95.81 518 LEU A N 1
ATOM 4060 C CA . LEU A 1 518 ? -18.441 2.748 -0.263 1.00 95.81 518 LEU A CA 1
ATOM 4061 C C . LEU A 1 518 ? -17.595 3.227 0.918 1.00 95.81 518 LEU A C 1
ATOM 4063 O O . LEU A 1 518 ? -16.446 3.600 0.710 1.00 95.81 518 LEU A O 1
ATOM 4067 N N . ILE A 1 519 ? -18.160 3.268 2.127 1.00 96.31 519 ILE A N 1
ATOM 4068 C CA . ILE A 1 519 ? -17.492 3.791 3.321 1.00 96.31 519 ILE A CA 1
ATOM 4069 C C . ILE A 1 519 ? -16.894 2.632 4.119 1.00 96.31 519 ILE A C 1
ATOM 4071 O O . ILE A 1 519 ? -17.498 1.560 4.225 1.00 96.31 519 ILE A O 1
ATOM 4075 N N . GLU A 1 520 ? -15.707 2.847 4.675 1.00 95.81 520 GLU A N 1
ATOM 4076 C CA . GLU A 1 520 ? -15.054 1.934 5.607 1.00 95.81 520 GLU A CA 1
ATOM 4077 C C . GLU A 1 520 ? -15.961 1.657 6.804 1.00 95.81 520 GLU A C 1
ATOM 4079 O O . GLU A 1 520 ? -16.473 2.569 7.461 1.00 95.81 520 GLU A O 1
ATOM 4084 N N . SER A 1 521 ? -16.201 0.376 7.089 1.00 94.81 521 SER A N 1
ATOM 4085 C CA . SER A 1 521 ? -17.207 0.004 8.083 1.00 94.81 521 SER A CA 1
ATOM 4086 C C . SER A 1 521 ? -16.736 0.264 9.511 1.00 94.81 521 SER A C 1
ATOM 4088 O O . SER A 1 521 ? -17.568 0.473 10.394 1.00 94.81 521 SER A O 1
ATOM 4090 N N . VAL A 1 522 ? -15.428 0.286 9.754 1.00 93.62 522 VAL A N 1
ATOM 4091 C CA . VAL A 1 522 ? -14.878 0.464 11.098 1.00 93.62 522 VAL A CA 1
ATOM 4092 C C . VAL A 1 522 ? -14.710 1.933 11.474 1.00 93.62 522 VAL A C 1
ATOM 4094 O O . VAL A 1 522 ? -15.168 2.344 12.533 1.00 93.62 522 VAL A O 1
ATOM 4097 N N . ASP A 1 523 ? -14.071 2.757 10.649 1.00 94.12 523 ASP A N 1
ATOM 4098 C CA . ASP A 1 523 ? -13.942 4.179 10.996 1.00 94.12 523 ASP A CA 1
ATOM 4099 C C . ASP A 1 523 ? -15.199 4.993 10.642 1.00 94.12 523 ASP A C 1
ATOM 4101 O O . ASP A 1 523 ? -15.458 6.031 11.259 1.00 94.12 523 ASP A O 1
ATOM 4105 N N . GLY A 1 524 ? -16.024 4.507 9.704 1.00 95.88 524 GLY A N 1
ATOM 4106 C CA . GLY A 1 524 ? -17.216 5.208 9.240 1.00 95.88 524 GLY A CA 1
ATOM 4107 C C . GLY A 1 524 ? -16.898 6.579 8.642 1.00 95.88 524 GLY A C 1
ATOM 4108 O O . GLY A 1 524 ? -17.691 7.507 8.815 1.00 95.88 524 GLY A O 1
ATOM 4109 N N . PHE A 1 525 ? -15.728 6.729 8.023 1.00 95.88 525 PHE A N 1
ATOM 4110 C CA . PHE A 1 525 ? -15.178 7.999 7.565 1.00 95.88 525 PHE A CA 1
ATOM 4111 C C . PHE A 1 525 ? -14.496 7.875 6.197 1.00 95.88 525 PHE A C 1
ATOM 4113 O O . PHE A 1 525 ? -14.858 8.610 5.277 1.00 95.88 525 PHE A O 1
ATOM 4120 N N . HIS A 1 526 ? -13.541 6.956 6.045 1.00 96.25 526 HIS A N 1
ATOM 4121 C CA . HIS A 1 526 ? -12.795 6.777 4.797 1.00 96.25 526 HIS A CA 1
ATOM 4122 C C . HIS A 1 526 ? -13.601 5.994 3.756 1.00 96.25 526 HIS A C 1
ATOM 4124 O O . HIS A 1 526 ? -14.593 5.341 4.074 1.00 96.25 526 HIS A O 1
ATOM 4130 N N . ILE A 1 527 ? -13.181 6.054 2.492 1.00 95.25 527 ILE A N 1
ATOM 4131 C CA . ILE A 1 527 ? -13.709 5.154 1.462 1.00 95.25 527 ILE A CA 1
ATOM 4132 C C . ILE A 1 527 ? -13.030 3.787 1.558 1.00 95.25 527 ILE A C 1
ATOM 4134 O O . ILE A 1 527 ? -11.847 3.711 1.873 1.00 95.25 527 ILE A O 1
ATOM 4138 N N . ASN A 1 528 ? -13.767 2.726 1.249 1.00 95.88 528 ASN A N 1
ATOM 4139 C CA . ASN A 1 528 ? -13.236 1.366 1.239 1.00 95.88 528 ASN A CA 1
ATOM 4140 C C . ASN A 1 528 ? -12.697 0.948 -0.138 1.00 95.88 528 ASN A C 1
ATOM 4142 O O . ASN A 1 528 ? -12.698 1.736 -1.086 1.00 95.88 528 ASN A O 1
ATOM 4146 N N . GLN A 1 529 ? -12.276 -0.312 -0.274 1.00 95.38 529 GLN A N 1
ATOM 4147 C CA . GLN A 1 529 ? -11.710 -0.851 -1.516 1.00 95.38 529 GLN A CA 1
ATOM 4148 C C . GLN A 1 529 ? -12.633 -0.696 -2.743 1.00 95.38 529 GLN A C 1
ATOM 4150 O O . GLN A 1 529 ? -12.159 -0.377 -3.837 1.00 95.38 529 GLN A O 1
ATOM 4155 N N . TYR A 1 530 ? -13.955 -0.860 -2.593 1.00 95.25 530 TYR A N 1
ATOM 4156 C CA . TYR A 1 530 ? -14.898 -0.577 -3.685 1.00 95.25 530 TYR A CA 1
ATOM 4157 C C . TYR A 1 530 ? -14.900 0.913 -4.034 1.00 95.25 530 TYR A C 1
ATOM 4159 O O . TYR A 1 530 ? -14.830 1.268 -5.210 1.00 95.25 530 TYR A O 1
ATOM 4167 N N . GLY A 1 531 ? -14.913 1.784 -3.022 1.00 95.81 531 GLY A N 1
ATOM 4168 C CA . GLY A 1 531 ? -14.770 3.228 -3.203 1.00 95.81 531 GLY A CA 1
ATOM 4169 C C . GLY A 1 531 ? -13.496 3.596 -3.961 1.00 95.81 531 GLY A C 1
ATOM 4170 O O . GLY A 1 531 ? -13.560 4.369 -4.916 1.00 95.81 531 GLY A O 1
ATOM 4171 N N . HIS A 1 532 ? -12.362 2.985 -3.618 1.00 96.94 532 HIS A N 1
ATOM 4172 C CA . HIS A 1 532 ? -11.097 3.171 -4.326 1.00 96.94 532 HIS A CA 1
ATOM 4173 C C . HIS A 1 532 ? -11.175 2.780 -5.804 1.00 96.94 532 HIS A C 1
ATOM 4175 O O . HIS A 1 532 ? -10.760 3.560 -6.668 1.00 96.94 532 HIS A O 1
ATOM 4181 N N . ALA A 1 533 ? -11.755 1.619 -6.111 1.00 93.69 533 ALA A N 1
ATOM 4182 C CA . ALA A 1 533 ? -11.917 1.173 -7.490 1.00 93.69 533 ALA A CA 1
ATOM 4183 C C . ALA A 1 533 ? -12.770 2.152 -8.316 1.00 93.69 533 ALA A C 1
ATOM 4185 O O . ALA A 1 533 ? -12.403 2.501 -9.440 1.00 93.69 533 ALA A O 1
ATOM 4186 N N . ILE A 1 534 ? -13.876 2.644 -7.749 1.00 96.94 534 ILE A N 1
ATOM 4187 C CA . ILE A 1 534 ? -14.758 3.600 -8.428 1.00 96.94 534 ILE A CA 1
ATOM 4188 C C . ILE A 1 534 ? -14.101 4.980 -8.569 1.00 96.94 534 ILE A C 1
ATOM 4190 O O . ILE A 1 534 ? -14.199 5.587 -9.634 1.00 96.94 534 ILE A O 1
ATOM 4194 N N . VAL A 1 535 ? -13.383 5.469 -7.551 1.00 96.69 535 VAL A N 1
ATOM 4195 C CA . VAL A 1 535 ? -12.601 6.717 -7.646 1.00 96.69 535 VAL A CA 1
ATOM 4196 C C . VAL A 1 535 ? -11.601 6.633 -8.796 1.00 96.69 535 VAL A C 1
ATOM 4198 O O . VAL A 1 535 ? -11.524 7.561 -9.601 1.00 96.69 535 VAL A O 1
ATOM 4201 N N . SER A 1 536 ? -10.883 5.514 -8.927 1.00 96.38 536 SER A N 1
ATOM 4202 C CA . SER A 1 536 ? -9.968 5.301 -10.050 1.00 96.38 536 SER A CA 1
ATOM 4203 C C . SER A 1 536 ? -10.691 5.359 -11.400 1.00 96.38 536 SER A C 1
ATOM 4205 O O . SER A 1 536 ? -10.230 6.038 -12.320 1.00 96.38 536 SER A O 1
ATOM 4207 N N . ASP A 1 537 ? -11.852 4.707 -11.518 1.00 95.44 537 ASP A N 1
ATOM 4208 C CA . ASP A 1 537 ? -12.657 4.703 -12.744 1.00 95.44 537 ASP A CA 1
ATOM 4209 C C . ASP A 1 537 ? -13.123 6.117 -13.128 1.00 95.44 537 ASP A C 1
ATOM 4211 O O . ASP A 1 537 ? -13.036 6.510 -14.295 1.00 95.44 537 ASP A O 1
ATOM 4215 N N . VAL A 1 538 ? -13.586 6.900 -12.151 1.00 96.88 538 VAL A N 1
ATOM 4216 C CA . VAL A 1 538 ? -14.049 8.280 -12.350 1.00 96.88 538 VAL A CA 1
ATOM 4217 C C . VAL A 1 538 ? -12.893 9.200 -12.745 1.00 96.88 538 VAL A C 1
ATOM 4219 O O . VAL A 1 538 ? -13.004 9.925 -13.738 1.00 96.88 538 VAL A O 1
ATOM 4222 N N . LEU A 1 539 ? -11.761 9.135 -12.035 1.00 96.94 539 LEU A N 1
ATOM 4223 C CA . LEU A 1 539 ? -10.568 9.922 -12.359 1.00 96.94 539 LEU A CA 1
ATOM 4224 C C . LEU A 1 539 ? -10.027 9.577 -13.749 1.00 96.94 539 LEU A C 1
ATOM 4226 O O . LEU A 1 539 ? -9.695 10.474 -14.524 1.00 96.94 539 LEU A O 1
ATOM 4230 N N . TRP A 1 540 ? -10.002 8.293 -14.110 1.00 96.62 540 TRP A N 1
ATOM 4231 C CA . TRP A 1 540 ? -9.560 7.864 -15.432 1.00 96.62 540 TRP A CA 1
ATOM 4232 C C . TRP A 1 540 ? -10.473 8.376 -16.548 1.00 96.62 540 TRP A C 1
ATOM 4234 O O . TRP A 1 540 ? -9.989 8.955 -17.523 1.00 96.62 540 TRP A O 1
ATOM 4244 N N . LYS A 1 541 ? -11.799 8.236 -16.395 1.00 96.62 541 LYS A N 1
ATOM 4245 C CA . LYS A 1 541 ? -12.780 8.792 -17.346 1.00 96.62 541 LYS A CA 1
ATOM 4246 C C . LYS A 1 541 ? -12.604 10.306 -17.490 1.00 96.62 541 LYS A C 1
ATOM 4248 O O . LYS A 1 541 ? -12.704 10.836 -18.600 1.00 96.62 541 LYS A O 1
ATOM 4253 N N . TRP A 1 542 ? -12.324 11.008 -16.390 1.00 97.19 542 TRP A N 1
ATOM 4254 C CA . TRP A 1 542 ? -12.062 12.443 -16.418 1.00 97.19 542 TRP A CA 1
ATOM 4255 C C . TRP A 1 542 ? -10.783 12.780 -17.192 1.00 97.19 542 TRP A C 1
ATOM 4257 O O . TRP A 1 542 ? -10.832 13.663 -18.053 1.00 97.19 542 TRP A O 1
ATOM 4267 N N . LEU A 1 543 ? -9.677 12.067 -16.950 1.00 97.12 543 LEU A N 1
ATOM 4268 C CA . LEU A 1 543 ? -8.410 12.254 -17.667 1.00 97.12 543 LEU A CA 1
ATOM 4269 C C . LEU A 1 543 ? -8.588 12.012 -19.167 1.00 97.12 543 LEU A C 1
ATOM 4271 O O . LEU A 1 543 ? -8.254 12.879 -19.968 1.00 97.12 543 LEU A O 1
ATOM 4275 N N . GLN A 1 544 ? -9.218 10.903 -19.560 1.00 96.69 544 GLN A N 1
ATOM 4276 C CA . GLN A 1 544 ? -9.483 10.596 -20.969 1.00 96.69 544 GLN A CA 1
ATOM 4277 C C . GLN A 1 544 ? -10.330 11.671 -21.661 1.00 96.69 544 GLN A C 1
ATOM 4279 O O . GLN A 1 544 ? -10.100 11.999 -22.824 1.00 96.69 544 GLN A O 1
ATOM 4284 N N . LYS A 1 545 ? -11.322 12.226 -20.958 1.00 97.06 545 LYS A N 1
ATOM 4285 C CA . LYS A 1 545 ? -12.234 13.225 -21.520 1.00 97.06 545 LYS A CA 1
ATOM 4286 C C . LYS A 1 545 ? -11.611 14.617 -21.606 1.00 97.06 545 LYS A C 1
ATOM 4288 O O . LYS A 1 545 ? -11.823 15.312 -22.597 1.00 97.06 545 LYS A O 1
ATOM 4293 N N . ASN A 1 546 ? -10.910 15.051 -20.561 1.00 97.38 546 ASN A N 1
ATOM 4294 C CA . ASN A 1 546 ? -10.498 16.449 -20.399 1.00 97.38 546 ASN A CA 1
ATOM 4295 C C . ASN A 1 546 ? -9.010 16.673 -20.678 1.00 97.38 546 ASN A C 1
ATOM 4297 O O . ASN A 1 546 ? -8.624 17.779 -21.064 1.00 97.38 546 ASN A O 1
ATOM 4301 N N . LYS A 1 547 ? -8.179 15.647 -20.474 1.00 97.25 547 LYS A N 1
ATOM 4302 C CA . LYS A 1 547 ? -6.722 15.689 -20.629 1.00 97.25 547 LYS A CA 1
ATOM 4303 C C . LYS A 1 547 ? -6.171 14.451 -21.358 1.00 97.25 547 LYS A C 1
ATOM 4305 O O . LYS A 1 547 ? -5.196 13.868 -20.892 1.00 97.25 547 LYS A O 1
ATOM 4310 N N . PRO A 1 548 ? -6.733 14.039 -22.514 1.00 95.81 548 PRO A N 1
ATOM 4311 C CA . PRO A 1 548 ? -6.233 12.868 -23.238 1.00 95.81 548 PRO A CA 1
ATOM 4312 C C . PRO A 1 548 ? -4.762 13.006 -23.648 1.00 95.81 548 PRO A C 1
ATOM 4314 O O . PRO A 1 548 ? -4.065 12.006 -23.734 1.00 95.81 548 PRO A O 1
ATOM 4317 N N . GLN A 1 549 ? -4.276 14.232 -23.863 1.00 94.56 549 GLN A N 1
ATOM 4318 C CA . GLN A 1 549 ? -2.877 14.506 -24.195 1.00 94.56 549 GLN A CA 1
ATOM 4319 C C . GLN A 1 549 ? -1.894 14.290 -23.034 1.00 94.56 549 GLN A C 1
ATOM 4321 O O . GLN A 1 549 ? -0.695 14.349 -23.267 1.00 94.56 549 GLN A O 1
ATOM 4326 N N . TRP A 1 550 ? -2.384 14.103 -21.802 1.00 95.69 550 TRP A N 1
ATOM 4327 C CA . TRP A 1 550 ? -1.552 13.736 -20.650 1.00 95.69 550 TRP A CA 1
ATOM 4328 C C . TRP A 1 550 ? -1.336 12.227 -20.543 1.00 95.69 550 TRP A C 1
ATOM 4330 O O . TRP A 1 550 ? -0.500 11.788 -19.764 1.00 95.69 550 TRP A O 1
ATOM 4340 N N . LEU A 1 551 ? -2.118 11.424 -21.270 1.00 93.50 551 LEU A N 1
ATOM 4341 C CA . LEU A 1 551 ? -2.033 9.972 -21.205 1.00 93.50 551 LEU A CA 1
ATOM 4342 C C . LEU A 1 551 ? -1.103 9.453 -22.308 1.00 93.50 551 LEU A C 1
ATOM 4344 O O . LEU A 1 551 ? -1.205 9.922 -23.447 1.00 93.50 551 LEU A O 1
ATOM 4348 N N . PRO A 1 552 ? -0.242 8.465 -22.006 1.00 89.62 552 PRO A N 1
ATOM 4349 C CA . PRO A 1 552 ? 0.567 7.822 -23.027 1.00 89.62 552 PRO A CA 1
ATOM 4350 C C . PRO A 1 552 ? -0.315 7.161 -24.091 1.00 89.62 552 PRO A C 1
ATOM 4352 O O . PRO A 1 552 ? -1.451 6.749 -23.840 1.00 89.62 552 PRO A O 1
ATOM 4355 N N . LEU A 1 553 ? 0.215 7.042 -25.305 1.00 90.69 553 LEU A N 1
ATOM 4356 C CA . LEU A 1 553 ? -0.412 6.216 -26.334 1.00 90.69 553 LEU A CA 1
ATOM 4357 C C . LEU A 1 553 ? -0.246 4.734 -25.986 1.00 90.69 553 LEU A C 1
ATOM 4359 O O . LEU A 1 553 ? 0.706 4.357 -25.310 1.00 90.69 553 LEU A O 1
ATOM 4363 N N . ILE A 1 554 ? -1.152 3.894 -26.497 1.00 93.69 554 ILE A N 1
ATOM 4364 C CA . ILE A 1 554 ? -1.023 2.440 -26.353 1.00 93.69 554 ILE A CA 1
ATOM 4365 C C . ILE A 1 554 ? 0.274 1.995 -27.035 1.00 93.69 554 ILE A C 1
ATOM 4367 O O . ILE A 1 554 ? 0.436 2.208 -28.241 1.00 93.69 554 ILE A O 1
ATOM 4371 N N . ASN A 1 555 ? 1.168 1.359 -26.280 1.00 94.81 555 ASN A N 1
ATOM 4372 C CA . ASN A 1 555 ? 2.404 0.804 -26.806 1.00 94.81 555 ASN A CA 1
ATOM 4373 C C . ASN A 1 555 ? 2.083 -0.419 -27.694 1.00 94.81 555 ASN A C 1
ATOM 4375 O O . ASN A 1 555 ? 1.530 -1.416 -27.210 1.00 94.81 555 ASN A O 1
ATOM 4379 N N . PRO A 1 556 ? 2.426 -0.386 -28.999 1.00 95.25 556 PRO A N 1
ATOM 4380 C CA . PRO A 1 556 ? 2.142 -1.490 -29.916 1.00 95.25 556 PRO A CA 1
ATOM 4381 C C . PRO A 1 556 ? 2.889 -2.784 -29.556 1.00 95.25 556 PRO A C 1
ATOM 4383 O O . PRO A 1 556 ? 2.500 -3.853 -30.026 1.00 95.25 556 PRO A O 1
ATOM 4386 N N . HIS A 1 557 ? 3.925 -2.701 -28.719 1.00 94.19 557 HIS A N 1
ATOM 4387 C CA . HIS A 1 557 ? 4.754 -3.822 -28.291 1.00 94.19 557 HIS A CA 1
ATOM 4388 C C . HIS A 1 557 ? 4.303 -4.465 -26.980 1.00 94.19 557 HIS A C 1
ATOM 4390 O O . HIS A 1 557 ? 4.924 -5.439 -26.570 1.00 94.19 557 HIS A O 1
ATOM 4396 N N . ASN A 1 558 ? 3.212 -4.019 -26.343 1.00 86.25 558 ASN A N 1
ATOM 4397 C CA . ASN A 1 558 ? 2.753 -4.596 -25.070 1.00 86.25 558 ASN A CA 1
ATOM 4398 C C . ASN A 1 558 ? 2.643 -6.130 -25.113 1.00 86.25 558 ASN A C 1
ATOM 4400 O O . ASN A 1 558 ? 3.175 -6.805 -24.236 1.00 86.25 558 ASN A O 1
ATOM 4404 N N . ALA A 1 559 ? 2.043 -6.695 -26.165 1.00 84.12 559 ALA A N 1
ATOM 4405 C CA . ALA A 1 559 ? 1.926 -8.148 -26.323 1.00 84.12 559 ALA A CA 1
ATOM 4406 C C . ALA A 1 559 ? 3.284 -8.852 -26.531 1.00 84.12 559 ALA A C 1
ATOM 4408 O O . ALA A 1 559 ? 3.458 -10.007 -26.138 1.00 84.12 559 ALA A O 1
ATOM 4409 N N . ASP A 1 560 ? 4.253 -8.175 -27.150 1.00 85.81 560 ASP A N 1
ATOM 4410 C CA . ASP A 1 560 ? 5.608 -8.697 -27.331 1.00 85.81 560 ASP A CA 1
ATOM 4411 C C . ASP A 1 560 ? 6.412 -8.642 -26.033 1.00 85.81 560 ASP A C 1
ATOM 4413 O O . ASP A 1 560 ? 7.066 -9.628 -25.695 1.00 85.81 560 ASP A O 1
ATOM 4417 N N . ILE A 1 561 ? 6.299 -7.546 -25.278 1.00 83.88 561 ILE A N 1
ATOM 4418 C CA . ILE A 1 561 ? 6.876 -7.401 -23.939 1.00 83.88 561 ILE A CA 1
ATOM 4419 C C . ILE A 1 561 ? 6.385 -8.546 -23.054 1.00 83.88 561 ILE A C 1
ATOM 4421 O O . ILE A 1 561 ? 7.197 -9.261 -22.472 1.00 83.88 561 ILE A O 1
ATOM 4425 N N . GLU A 1 562 ? 5.075 -8.810 -23.025 1.00 76.56 562 GLU A N 1
ATOM 4426 C CA . GLU A 1 562 ? 4.534 -9.929 -22.246 1.00 76.56 562 GLU A CA 1
ATOM 4427 C C . GLU A 1 562 ? 5.095 -11.279 -22.705 1.00 76.56 562 GLU A C 1
ATOM 4429 O O . GLU A 1 562 ? 5.511 -12.112 -21.900 1.00 76.56 562 GLU A O 1
ATOM 4434 N N . ARG A 1 563 ? 5.149 -11.496 -24.023 1.00 74.12 563 ARG A N 1
ATOM 4435 C CA . ARG A 1 563 ? 5.652 -12.739 -24.616 1.00 74.12 563 ARG A CA 1
ATOM 4436 C C . ARG A 1 563 ? 7.121 -13.006 -24.285 1.00 74.12 563 ARG A C 1
ATOM 4438 O O . ARG A 1 563 ? 7.515 -14.178 -24.305 1.00 74.12 563 ARG A O 1
ATOM 4445 N N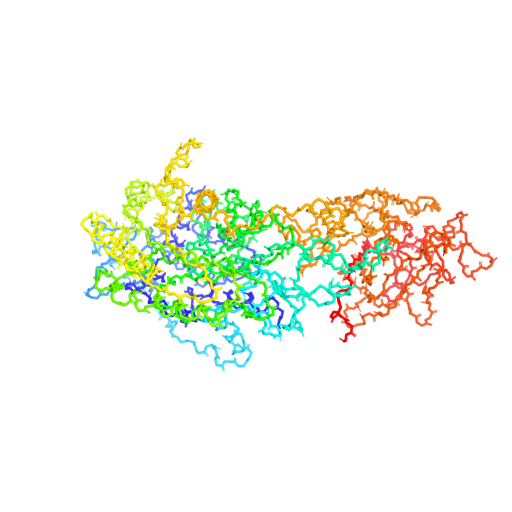 . VAL A 1 564 ? 7.913 -11.956 -24.064 1.00 73.06 564 VAL A N 1
ATOM 4446 C CA . VAL A 1 564 ? 9.352 -12.038 -23.787 1.00 73.06 564 VAL A CA 1
ATOM 4447 C C . VAL A 1 564 ? 9.644 -12.050 -22.283 1.00 73.06 564 VAL A C 1
ATOM 4449 O O . VAL A 1 564 ? 10.488 -12.844 -21.871 1.00 73.06 564 VAL A O 1
ATOM 4452 N N . PHE A 1 565 ? 8.957 -11.240 -21.472 1.00 75.25 565 PHE A N 1
ATOM 4453 C CA . PHE A 1 565 ? 9.369 -10.916 -20.096 1.00 75.25 565 PHE A CA 1
ATOM 4454 C C . PHE A 1 565 ? 8.405 -11.356 -18.983 1.00 75.25 565 PHE A C 1
ATOM 4456 O O . PHE A 1 565 ? 8.776 -11.272 -17.819 1.00 75.25 565 PHE A O 1
ATOM 4463 N N . LYS A 1 566 ? 7.184 -11.821 -19.283 1.00 62.81 566 LYS A N 1
ATOM 4464 C CA . LYS A 1 566 ? 6.157 -11.968 -18.236 1.00 62.81 566 LYS A CA 1
ATOM 4465 C C . LYS A 1 566 ? 6.365 -13.176 -17.304 1.00 62.81 566 LYS A C 1
ATOM 4467 O O . LYS A 1 566 ? 6.162 -13.040 -16.114 1.00 62.81 566 LYS A O 1
ATOM 4472 N N . ASP A 1 567 ? 6.812 -14.339 -17.771 1.00 62.59 567 ASP A N 1
ATOM 4473 C CA . ASP A 1 567 ? 6.725 -15.552 -16.932 1.00 62.59 567 ASP A CA 1
ATOM 4474 C C . ASP A 1 567 ? 7.943 -16.479 -17.068 1.00 62.59 567 ASP A C 1
ATOM 4476 O O . ASP A 1 567 ? 7.778 -17.676 -17.291 1.00 62.59 567 ASP A O 1
ATOM 4480 N N . GLN A 1 568 ? 9.183 -15.981 -17.025 1.00 70.00 568 GLN A N 1
ATOM 4481 C CA . GLN A 1 568 ? 10.341 -16.812 -17.390 1.00 70.00 568 GLN A CA 1
ATOM 4482 C C . GLN A 1 568 ? 10.740 -17.825 -16.305 1.00 70.00 568 GLN A C 1
ATOM 4484 O O . GLN A 1 568 ? 11.271 -18.892 -16.634 1.00 70.00 568 GLN A O 1
ATOM 4489 N N . ASP A 1 569 ? 10.465 -17.528 -15.033 1.00 82.88 569 ASP A N 1
ATOM 4490 C CA . ASP A 1 569 ? 10.596 -18.452 -13.904 1.00 82.88 569 ASP A CA 1
ATOM 4491 C C . ASP A 1 569 ? 9.698 -18.065 -12.712 1.00 82.88 569 ASP A C 1
ATOM 4493 O O . ASP A 1 569 ? 8.906 -17.127 -12.772 1.00 82.88 569 ASP A O 1
ATOM 4497 N N . CYS A 1 570 ? 9.810 -18.809 -11.608 1.00 86.94 570 CYS A N 1
ATOM 4498 C CA . CYS A 1 570 ? 9.040 -18.535 -10.398 1.00 86.94 570 CYS A CA 1
ATOM 4499 C C . CYS A 1 570 ? 9.347 -17.180 -9.741 1.00 86.94 570 CYS A C 1
ATOM 4501 O O . CYS A 1 570 ? 8.516 -16.707 -8.972 1.00 86.94 570 CYS A O 1
ATOM 4503 N N . ASP A 1 571 ? 10.502 -16.561 -9.995 1.00 83.38 571 ASP A N 1
ATOM 4504 C CA . ASP A 1 571 ? 10.832 -15.247 -9.433 1.00 83.38 571 ASP A CA 1
ATOM 4505 C C . ASP A 1 571 ? 10.100 -14.125 -10.189 1.00 83.38 571 ASP A C 1
ATOM 4507 O O . ASP A 1 571 ? 9.603 -13.177 -9.572 1.00 83.38 571 ASP A O 1
ATOM 4511 N N . ASP A 1 572 ? 9.905 -14.287 -11.503 1.00 77.94 572 ASP A N 1
ATOM 4512 C CA . ASP A 1 572 ? 9.021 -13.415 -12.292 1.00 77.94 572 ASP A CA 1
ATOM 4513 C C . ASP A 1 572 ? 7.559 -13.581 -11.869 1.00 77.94 572 ASP A C 1
ATOM 4515 O O . ASP A 1 572 ? 6.861 -12.592 -11.639 1.00 77.94 572 ASP A O 1
ATOM 4519 N N . VAL A 1 573 ? 7.113 -14.833 -11.690 1.00 75.12 573 VAL A N 1
ATOM 4520 C CA . VAL A 1 573 ? 5.760 -15.135 -11.191 1.00 75.12 573 VAL A CA 1
ATOM 4521 C C . VAL A 1 573 ? 5.534 -14.459 -9.837 1.00 75.12 573 VAL A C 1
ATOM 4523 O O . VAL A 1 573 ? 4.498 -13.826 -9.630 1.00 75.12 573 VAL A O 1
ATOM 4526 N N . TYR A 1 574 ? 6.515 -14.537 -8.929 1.00 72.88 574 TYR A N 1
ATOM 4527 C CA . TYR A 1 574 ? 6.457 -13.839 -7.645 1.00 72.88 574 TYR A CA 1
ATOM 4528 C C . TYR A 1 574 ? 6.367 -12.320 -7.822 1.00 72.88 574 TYR A C 1
ATOM 4530 O O . TYR A 1 574 ? 5.545 -11.666 -7.187 1.00 72.88 574 TYR A O 1
ATOM 4538 N N . SER A 1 575 ? 7.194 -11.751 -8.700 1.00 66.56 575 SER A N 1
ATOM 4539 C CA . SER A 1 575 ? 7.249 -10.305 -8.939 1.00 66.56 575 SER A CA 1
ATOM 4540 C C . SER A 1 575 ? 5.939 -9.735 -9.490 1.00 66.56 575 SER A C 1
ATOM 4542 O O . SER A 1 575 ? 5.651 -8.558 -9.281 1.00 66.56 575 SER A O 1
ATOM 4544 N N . GLN A 1 576 ? 5.135 -10.558 -10.160 1.00 58.88 576 GLN A N 1
ATOM 4545 C CA . GLN A 1 576 ? 3.838 -10.159 -10.709 1.00 58.88 576 GLN A CA 1
ATOM 4546 C C . GLN A 1 576 ? 2.659 -10.453 -9.794 1.00 58.88 576 GLN A C 1
ATOM 4548 O O . GLN A 1 576 ? 1.626 -9.789 -9.886 1.00 58.88 576 GLN A O 1
ATOM 4553 N N . GLN A 1 577 ? 2.791 -11.448 -8.920 1.00 60.72 577 GLN A N 1
ATOM 4554 C CA . GLN A 1 577 ? 1.757 -11.841 -7.969 1.00 60.72 577 GLN A CA 1
ATOM 4555 C C . GLN A 1 577 ? 2.381 -12.068 -6.586 1.00 60.72 577 GLN A C 1
ATOM 4557 O O . GLN A 1 577 ? 2.460 -13.212 -6.133 1.00 60.72 577 GLN A O 1
ATOM 4562 N N . PRO A 1 578 ? 2.806 -11.002 -5.878 1.00 50.94 578 PRO A N 1
ATOM 4563 C CA . PRO A 1 578 ? 3.622 -11.148 -4.670 1.00 50.94 578 PRO A CA 1
ATOM 4564 C C . PRO A 1 578 ? 2.927 -11.862 -3.496 1.00 50.94 578 PRO A C 1
ATOM 4566 O O . PRO A 1 578 ? 3.577 -12.149 -2.494 1.00 50.94 578 PRO A O 1
ATOM 4569 N N . SER A 1 579 ? 1.612 -12.114 -3.555 1.00 56.12 579 SER A N 1
ATOM 4570 C CA . SER A 1 579 ? 0.819 -12.310 -2.332 1.00 56.12 579 SER A CA 1
ATOM 4571 C C . SER A 1 579 ? -0.445 -13.176 -2.457 1.00 56.12 579 SER A C 1
ATOM 4573 O O . SER A 1 579 ? -1.502 -12.793 -1.952 1.00 56.12 579 SER A O 1
ATOM 4575 N N . LEU A 1 580 ? -0.361 -14.381 -3.043 1.00 49.00 580 LEU A N 1
ATOM 4576 C CA . LEU A 1 580 ? -1.498 -15.328 -3.003 1.00 49.00 580 LEU A CA 1
ATOM 4577 C C . LEU A 1 580 ? -1.200 -16.756 -2.512 1.00 49.00 580 LEU A C 1
ATOM 4579 O O . LEU A 1 580 ? -2.145 -17.493 -2.245 1.00 49.00 580 LEU A O 1
ATOM 4583 N N . VAL A 1 581 ? 0.059 -17.177 -2.340 1.00 57.75 581 VAL A N 1
ATOM 4584 C CA . VAL A 1 581 ? 0.373 -18.534 -1.843 1.00 57.75 581 VAL A CA 1
ATOM 4585 C C . VAL A 1 581 ? 1.820 -18.625 -1.342 1.00 57.75 581 VAL A C 1
ATOM 4587 O O . VAL A 1 581 ? 2.685 -17.957 -1.890 1.00 57.75 581 VAL A O 1
ATOM 4590 N N . HIS A 1 582 ? 2.117 -19.467 -0.342 1.00 73.06 582 HIS A N 1
ATOM 4591 C CA . HIS A 1 582 ? 3.507 -19.803 0.038 1.00 73.06 582 HIS A CA 1
ATOM 4592 C C . HIS A 1 582 ? 4.176 -20.732 -0.992 1.00 73.06 582 HIS A C 1
ATOM 4594 O O . HIS A 1 582 ? 5.389 -20.713 -1.181 1.00 73.06 582 HIS A O 1
ATOM 4600 N N . GLU A 1 583 ? 3.381 -21.537 -1.694 1.00 85.00 583 GLU A N 1
ATOM 4601 C CA . GLU A 1 583 ? 3.813 -22.388 -2.796 1.00 85.00 583 GLU A CA 1
ATOM 4602 C C . GLU A 1 583 ? 2.645 -22.664 -3.751 1.00 85.00 583 GLU A C 1
ATOM 4604 O O . GLU A 1 583 ? 1.482 -22.601 -3.357 1.00 85.00 583 GLU A O 1
ATOM 4609 N N . GLY A 1 584 ? 2.931 -23.007 -5.003 1.00 84.88 584 GLY A N 1
ATOM 4610 C CA . GLY A 1 584 ? 1.897 -23.339 -5.983 1.00 84.88 584 GLY A CA 1
ATOM 4611 C C . GLY A 1 584 ? 2.469 -23.898 -7.278 1.00 84.88 584 GLY A C 1
ATOM 4612 O O . GLY A 1 584 ? 3.685 -23.959 -7.450 1.00 84.88 584 GLY A O 1
ATOM 4613 N N . ILE A 1 585 ? 1.593 -24.331 -8.185 1.00 88.00 585 ILE A N 1
ATOM 4614 C CA . ILE A 1 585 ? 1.984 -24.750 -9.536 1.00 88.00 585 ILE A CA 1
ATOM 4615 C C . ILE A 1 585 ? 1.619 -23.641 -10.507 1.00 88.00 585 ILE A C 1
ATOM 4617 O O . ILE A 1 585 ? 0.456 -23.246 -10.576 1.00 88.00 585 ILE A O 1
ATOM 4621 N N . PHE A 1 586 ? 2.608 -23.176 -11.261 1.00 85.00 586 PHE A N 1
ATOM 4622 C CA . PHE A 1 586 ? 2.471 -22.053 -12.175 1.00 85.00 586 PHE A CA 1
ATOM 4623 C C . PHE A 1 586 ? 2.972 -22.425 -13.560 1.00 85.00 586 PHE A C 1
ATOM 4625 O O . PHE A 1 586 ? 3.918 -23.199 -13.713 1.00 85.00 586 PHE A O 1
ATOM 4632 N N . ARG A 1 587 ? 2.320 -21.855 -14.570 1.00 83.12 587 ARG A N 1
ATOM 4633 C CA . ARG A 1 587 ? 2.728 -21.965 -15.964 1.00 83.12 587 ARG A CA 1
ATOM 4634 C C . ARG A 1 587 ? 3.808 -20.921 -16.223 1.00 83.12 587 ARG A C 1
ATOM 4636 O O . ARG A 1 587 ? 3.519 -19.738 -16.123 1.00 83.12 587 ARG A O 1
ATOM 4643 N N . ILE A 1 588 ? 5.009 -21.353 -16.587 1.00 84.06 588 ILE A N 1
ATOM 4644 C CA . ILE A 1 588 ? 6.115 -20.467 -16.962 1.00 84.06 588 ILE A CA 1
ATOM 4645 C C . ILE A 1 588 ? 6.521 -20.692 -18.418 1.00 84.06 588 ILE A C 1
ATOM 4647 O O . ILE A 1 588 ? 6.225 -21.728 -19.023 1.00 84.06 588 ILE A O 1
ATOM 4651 N N . LYS A 1 589 ? 7.228 -19.728 -18.994 1.00 81.50 589 LYS A N 1
ATOM 4652 C CA . LYS A 1 589 ? 7.831 -19.797 -20.319 1.00 81.50 589 LYS A CA 1
ATOM 4653 C C . LYS A 1 589 ? 9.249 -19.209 -20.279 1.00 81.50 589 LYS A C 1
ATOM 4655 O O . LYS A 1 589 ? 9.428 -18.029 -20.580 1.00 81.50 589 LYS A O 1
ATOM 4660 N N . PRO A 1 590 ? 10.263 -20.031 -19.960 1.00 81.25 590 PRO A N 1
ATOM 4661 C CA . PRO A 1 590 ? 11.658 -19.613 -20.030 1.00 81.25 590 PRO A CA 1
ATOM 4662 C C . PRO A 1 590 ? 12.036 -19.057 -21.409 1.00 81.25 590 PRO A C 1
ATOM 4664 O O . PRO A 1 590 ? 11.540 -19.526 -22.434 1.00 81.25 590 PRO A O 1
ATOM 4667 N N . ARG A 1 591 ? 12.980 -18.113 -21.442 1.00 68.12 591 ARG A N 1
ATOM 4668 C CA . ARG A 1 591 ? 13.447 -17.355 -22.616 1.00 68.12 591 ARG A CA 1
ATOM 4669 C C . ARG A 1 591 ? 13.723 -18.206 -23.857 1.00 68.12 591 ARG A C 1
ATOM 4671 O O . ARG A 1 591 ? 13.415 -17.782 -24.968 1.00 68.12 591 ARG A O 1
ATOM 4678 N N . PHE A 1 592 ? 14.325 -19.381 -23.679 1.00 68.75 592 PHE A N 1
ATOM 4679 C CA . PHE A 1 592 ? 14.720 -20.274 -24.777 1.00 68.75 592 PHE A CA 1
ATOM 4680 C C . PHE A 1 592 ? 13.778 -21.471 -24.964 1.00 68.75 592 PHE A C 1
ATOM 4682 O O . PHE A 1 592 ? 14.030 -22.319 -25.818 1.00 68.75 592 PHE A O 1
ATOM 4689 N N . ALA A 1 593 ? 12.697 -21.556 -24.184 1.00 73.75 593 ALA A N 1
ATOM 4690 C CA . ALA A 1 593 ? 11.725 -22.631 -24.304 1.00 73.75 593 ALA A CA 1
ATOM 4691 C C . ALA A 1 593 ? 10.806 -22.403 -25.516 1.00 73.75 593 ALA A C 1
ATOM 4693 O O . ALA A 1 593 ? 10.237 -21.323 -25.699 1.00 73.75 593 ALA A O 1
ATOM 4694 N N . SER A 1 594 ? 10.627 -23.439 -26.340 1.00 70.31 594 SER A N 1
ATOM 4695 C CA . SER A 1 594 ? 9.699 -23.409 -27.480 1.00 70.31 594 SER A CA 1
ATOM 4696 C C . SER A 1 594 ? 8.232 -23.364 -27.043 1.00 70.31 594 SER A C 1
ATOM 4698 O O . SER A 1 594 ? 7.406 -22.750 -27.716 1.00 70.31 594 SER A O 1
ATOM 4700 N N . GLU A 1 595 ? 7.915 -23.981 -25.906 1.00 73.62 595 GLU A N 1
ATOM 4701 C CA . GLU A 1 595 ? 6.582 -24.035 -25.309 1.00 73.62 595 GLU A CA 1
ATOM 4702 C C . GLU A 1 595 ? 6.653 -23.692 -23.817 1.00 73.62 595 GLU A C 1
ATOM 4704 O O . GLU A 1 595 ? 7.676 -23.902 -23.164 1.00 73.62 595 GLU A O 1
ATOM 4709 N N . SER A 1 596 ? 5.556 -23.164 -23.269 1.00 79.69 596 SER A N 1
ATOM 4710 C CA . SER A 1 596 ? 5.415 -22.991 -21.822 1.00 79.69 596 SER A CA 1
ATOM 4711 C C . SER A 1 596 ? 5.288 -24.345 -21.117 1.00 79.69 596 SER A C 1
ATOM 4713 O O . SER A 1 596 ? 4.901 -25.341 -21.731 1.00 79.69 596 SER A O 1
ATOM 4715 N N . PHE A 1 597 ? 5.576 -24.397 -19.821 1.00 86.12 597 PHE A N 1
ATOM 4716 C CA . PHE A 1 597 ? 5.401 -25.597 -19.007 1.00 86.12 597 PHE A CA 1
ATOM 4717 C C . PHE A 1 597 ? 5.122 -25.256 -17.544 1.00 86.12 597 PHE A C 1
ATOM 4719 O O . PHE A 1 597 ? 5.371 -24.142 -17.093 1.00 86.12 597 PHE A O 1
ATOM 4726 N N . ASP A 1 598 ? 4.576 -26.224 -16.813 1.00 90.62 598 ASP A N 1
ATOM 4727 C CA . ASP A 1 598 ? 4.209 -26.042 -15.411 1.00 90.62 598 ASP A CA 1
ATOM 4728 C C . ASP A 1 598 ? 5.411 -26.325 -14.502 1.00 90.62 598 ASP A C 1
ATOM 4730 O O . ASP A 1 598 ? 6.166 -27.277 -14.730 1.00 90.62 598 ASP A O 1
ATOM 4734 N N . VAL A 1 599 ? 5.564 -25.525 -13.450 1.00 94.75 599 VAL A N 1
ATOM 4735 C CA . VAL A 1 599 ? 6.570 -25.701 -12.396 1.00 94.75 599 VAL A CA 1
ATOM 4736 C C . VAL A 1 599 ? 5.942 -25.541 -11.023 1.00 94.75 599 VAL A C 1
ATOM 4738 O O . VAL A 1 599 ? 4.967 -24.810 -10.861 1.00 94.75 599 VAL A O 1
ATOM 4741 N N . LYS A 1 600 ? 6.523 -26.196 -10.015 1.00 94.62 600 LYS A N 1
ATOM 4742 C CA . LYS A 1 600 ? 6.221 -25.885 -8.618 1.00 94.62 600 LYS A CA 1
ATOM 4743 C C . LYS A 1 600 ? 7.088 -24.705 -8.170 1.00 94.62 600 LYS A C 1
ATOM 4745 O O . LYS A 1 600 ? 8.315 -24.811 -8.176 1.00 94.62 600 LYS A O 1
ATOM 4750 N N . CYS A 1 601 ? 6.439 -23.619 -7.765 1.00 92.44 601 CYS A N 1
ATOM 4751 C CA . CYS A 1 601 ? 7.065 -22.451 -7.163 1.00 92.44 601 CYS A CA 1
ATOM 4752 C C . CYS A 1 601 ? 6.920 -22.496 -5.643 1.00 92.44 601 CYS A C 1
ATOM 4754 O O . CYS A 1 601 ? 5.850 -22.830 -5.136 1.00 92.44 601 CYS A O 1
ATOM 4756 N N . ILE A 1 602 ? 7.988 -22.148 -4.930 1.00 90.94 602 ILE A N 1
ATOM 4757 C CA . ILE A 1 602 ? 7.978 -21.894 -3.486 1.00 90.94 602 ILE A CA 1
ATOM 4758 C C . ILE A 1 602 ? 8.410 -20.446 -3.275 1.00 90.94 602 ILE A C 1
ATOM 4760 O O . ILE A 1 602 ? 9.489 -20.055 -3.719 1.00 90.94 602 ILE A O 1
ATOM 4764 N N . PHE A 1 603 ? 7.585 -19.664 -2.590 1.00 86.88 603 PHE A N 1
ATOM 4765 C CA . PHE A 1 603 ? 7.828 -18.254 -2.321 1.00 86.88 603 PHE A CA 1
ATOM 4766 C C . PHE A 1 603 ? 8.289 -18.084 -0.874 1.00 86.88 603 PHE A C 1
ATOM 4768 O O . PHE A 1 603 ? 7.537 -18.295 0.081 1.00 86.88 603 PHE A O 1
ATOM 4775 N N . GLU A 1 604 ? 9.557 -17.718 -0.707 1.00 80.31 604 GLU A N 1
ATOM 4776 C CA . GLU A 1 604 ? 10.205 -17.543 0.594 1.00 80.31 604 GLU A CA 1
ATOM 4777 C C . GLU A 1 604 ? 11.001 -16.241 0.595 1.00 80.31 604 GLU A C 1
ATOM 4779 O O . GLU A 1 604 ? 11.794 -16.004 -0.311 1.00 80.31 604 GLU A O 1
ATOM 4784 N N . ASN A 1 605 ? 10.845 -15.420 1.638 1.00 75.44 605 ASN A N 1
ATOM 4785 C CA . ASN A 1 605 ? 11.603 -14.174 1.812 1.00 75.44 605 ASN A CA 1
ATOM 4786 C C . ASN A 1 605 ? 11.551 -13.236 0.591 1.00 75.44 605 ASN A C 1
ATOM 4788 O O . ASN A 1 605 ? 12.556 -12.627 0.242 1.00 75.44 605 ASN A O 1
ATOM 4792 N N . ASN A 1 606 ? 10.381 -13.109 -0.036 1.00 69.50 606 ASN A N 1
ATOM 4793 C CA . ASN A 1 606 ? 10.159 -12.303 -1.240 1.00 69.50 606 ASN A CA 1
ATOM 4794 C C . ASN A 1 606 ? 10.944 -12.749 -2.486 1.00 69.50 606 ASN A C 1
ATOM 4796 O O . ASN A 1 606 ? 11.258 -11.921 -3.345 1.00 69.50 606 ASN A O 1
ATOM 4800 N N . ILE A 1 607 ? 11.269 -14.041 -2.555 1.00 79.00 607 ILE A N 1
ATOM 4801 C CA . ILE A 1 607 ? 11.991 -14.677 -3.655 1.00 79.00 607 ILE A CA 1
ATOM 4802 C C . ILE A 1 607 ? 11.189 -15.887 -4.136 1.00 79.00 607 ILE A C 1
ATOM 4804 O O . ILE A 1 607 ? 10.762 -16.723 -3.329 1.00 79.00 607 ILE A O 1
ATOM 4808 N N . GLY A 1 608 ? 11.021 -16.004 -5.451 1.00 86.94 608 GLY A N 1
ATOM 4809 C CA . GLY A 1 608 ? 10.401 -17.154 -6.095 1.00 86.94 608 GLY A CA 1
ATOM 4810 C C . GLY A 1 608 ? 11.409 -18.243 -6.440 1.00 86.94 608 GLY A C 1
ATOM 4811 O O . GLY A 1 608 ? 12.252 -18.098 -7.322 1.00 86.94 608 GLY A O 1
ATOM 4812 N N . TRP A 1 609 ? 11.302 -19.387 -5.771 1.00 93.31 609 TRP A N 1
ATOM 4813 C CA . TRP A 1 609 ? 12.121 -20.563 -6.046 1.00 93.31 609 TRP A CA 1
ATOM 4814 C C . TRP A 1 609 ? 11.403 -21.530 -6.977 1.00 93.31 609 TRP A C 1
ATOM 4816 O O . TRP A 1 609 ? 10.298 -21.980 -6.680 1.00 93.31 609 TRP A O 1
ATOM 4826 N N . THR A 1 610 ? 12.072 -21.933 -8.054 1.00 96.19 610 THR A N 1
ATOM 4827 C CA . THR A 1 610 ? 11.601 -22.996 -8.948 1.00 96.19 610 THR A CA 1
ATOM 4828 C C . THR A 1 610 ? 12.091 -24.348 -8.434 1.00 96.19 610 THR A C 1
ATOM 4830 O O . THR A 1 610 ? 13.295 -24.601 -8.383 1.00 96.19 610 THR A O 1
ATOM 4833 N N . VAL A 1 611 ? 11.180 -25.237 -8.035 1.00 98.06 611 VAL A N 1
ATOM 4834 C CA . VAL A 1 611 ? 11.533 -26.579 -7.544 1.00 98.06 611 VAL A CA 1
ATOM 4835 C C . VAL A 1 611 ? 11.824 -27.502 -8.726 1.00 98.06 611 VAL A C 1
ATOM 4837 O O . VAL A 1 611 ? 10.984 -27.675 -9.607 1.00 98.06 611 VAL A O 1
ATOM 4840 N N . ILE A 1 612 ? 13.007 -28.120 -8.732 1.00 98.50 612 ILE A N 1
ATOM 4841 C CA . ILE A 1 612 ? 13.456 -29.019 -9.809 1.00 98.50 612 ILE A CA 1
ATOM 4842 C C . ILE A 1 612 ? 13.404 -30.500 -9.413 1.00 98.50 612 ILE A C 1
ATOM 4844 O O . ILE A 1 612 ? 13.367 -31.372 -10.280 1.00 98.50 612 ILE A O 1
ATOM 4848 N N . GLN A 1 613 ? 13.374 -30.785 -8.109 1.00 98.44 613 GLN A N 1
ATOM 4849 C CA . GLN A 1 613 ? 13.318 -32.130 -7.545 1.00 98.44 613 GLN A CA 1
ATOM 4850 C C . GLN A 1 613 ? 12.594 -32.081 -6.195 1.00 98.44 613 GLN A C 1
ATOM 4852 O O . GLN A 1 613 ? 12.920 -31.233 -5.363 1.00 98.44 613 GLN A O 1
ATOM 4857 N N . HIS A 1 614 ? 11.661 -33.005 -5.956 1.00 97.31 614 HIS A N 1
ATOM 4858 C CA . HIS A 1 614 ? 11.005 -33.172 -4.652 1.00 97.31 614 HIS A CA 1
ATOM 4859 C C . HIS A 1 614 ? 10.870 -34.667 -4.284 1.00 97.31 614 HIS A C 1
ATOM 4861 O O . HIS A 1 614 ? 10.261 -35.431 -5.031 1.00 97.31 614 HIS A O 1
ATOM 4867 N N . ARG A 1 615 ? 11.465 -35.105 -3.157 1.00 95.75 615 ARG A N 1
ATOM 4868 C CA . ARG A 1 615 ? 11.286 -36.432 -2.522 1.00 95.75 615 ARG A CA 1
ATOM 4869 C C . ARG A 1 615 ? 10.626 -36.251 -1.158 1.00 95.75 615 ARG A C 1
ATOM 4871 O O . ARG A 1 615 ? 11.097 -35.451 -0.352 1.00 95.75 615 ARG A O 1
ATOM 4878 N N . ILE A 1 616 ? 9.589 -37.029 -0.868 1.00 91.69 616 ILE A N 1
ATOM 4879 C CA . ILE A 1 616 ? 8.770 -36.905 0.342 1.00 91.69 616 ILE A CA 1
ATOM 4880 C C . ILE A 1 616 ? 8.510 -38.251 1.023 1.00 91.69 616 ILE A C 1
ATOM 4882 O O . ILE A 1 616 ? 8.605 -38.341 2.244 1.00 91.69 616 ILE A O 1
ATOM 4886 N N . ASN A 1 617 ? 8.096 -39.277 0.276 1.00 88.06 617 ASN A N 1
ATOM 4887 C CA . ASN A 1 617 ? 7.512 -40.497 0.848 1.00 88.06 617 ASN A CA 1
ATOM 4888 C C . ASN A 1 617 ? 7.712 -41.780 0.011 1.00 88.06 617 ASN A C 1
ATOM 4890 O O . ASN A 1 617 ? 7.304 -42.861 0.469 1.00 88.06 617 ASN A O 1
ATOM 4894 N N . GLY A 1 618 ? 8.330 -41.686 -1.170 1.00 89.38 618 GLY A N 1
ATOM 4895 C CA . GLY A 1 618 ? 8.602 -42.809 -2.068 1.00 89.38 618 GLY A CA 1
ATOM 4896 C C . GLY A 1 618 ? 7.373 -43.340 -2.802 1.00 89.38 618 GLY A C 1
ATOM 4897 O O . GLY A 1 618 ? 7.274 -44.546 -3.013 1.00 89.38 618 GLY A O 1
ATOM 4898 N N . THR A 1 619 ? 6.405 -42.478 -3.107 1.00 90.31 619 THR A N 1
ATOM 4899 C CA . THR A 1 619 ? 5.243 -42.813 -3.947 1.00 90.31 619 THR A CA 1
ATOM 4900 C C . THR A 1 619 ? 5.585 -42.839 -5.431 1.00 90.31 619 THR A C 1
ATOM 4902 O O . THR A 1 619 ? 4.930 -43.566 -6.176 1.00 90.31 619 THR A O 1
ATOM 4905 N N . ILE A 1 620 ? 6.616 -42.100 -5.845 1.00 93.06 620 ILE A N 1
ATOM 4906 C CA . ILE A 1 620 ? 7.148 -42.103 -7.207 1.00 93.06 620 ILE A CA 1
ATOM 4907 C C . ILE A 1 620 ? 8.542 -42.739 -7.196 1.00 93.06 620 ILE A C 1
ATOM 4909 O O . ILE A 1 620 ? 9.390 -42.403 -6.363 1.00 93.06 620 ILE A O 1
ATOM 4913 N N . ASP A 1 621 ? 8.766 -43.684 -8.111 1.00 92.19 621 ASP A N 1
ATOM 4914 C CA . ASP A 1 621 ? 10.087 -44.272 -8.334 1.00 92.19 621 ASP A CA 1
ATOM 4915 C C . ASP A 1 621 ? 10.980 -43.277 -9.091 1.00 92.19 621 ASP A C 1
ATOM 4917 O O . ASP A 1 621 ? 10.502 -42.498 -9.907 1.00 92.19 621 ASP A O 1
ATOM 4921 N N . PHE A 1 622 ? 12.273 -43.266 -8.780 1.00 95.81 622 PHE A N 1
ATOM 4922 C CA . PHE A 1 622 ? 13.279 -42.442 -9.459 1.00 95.81 622 PHE A CA 1
ATOM 4923 C C . PHE A 1 622 ? 14.249 -43.315 -10.274 1.00 95.81 622 PHE A C 1
ATOM 4925 O O . PHE A 1 622 ? 15.151 -42.804 -10.928 1.00 95.81 622 PHE A O 1
ATOM 4932 N N . TYR A 1 623 ? 14.047 -44.635 -10.317 1.00 96.12 623 TYR A N 1
ATOM 4933 C CA . TYR A 1 623 ? 14.820 -45.530 -11.172 1.00 96.12 623 TYR A CA 1
ATOM 4934 C C . TYR A 1 623 ? 14.322 -45.519 -12.629 1.00 96.12 623 TYR A C 1
ATOM 4936 O O . TYR A 1 623 ? 13.708 -46.461 -13.128 1.00 96.12 623 TYR A O 1
ATOM 4944 N N . HIS A 1 624 ? 14.594 -44.409 -13.310 1.00 96.56 624 HIS A N 1
ATOM 4945 C CA . HIS A 1 624 ? 14.144 -44.113 -14.670 1.00 96.56 624 HIS A CA 1
ATOM 4946 C C . HIS A 1 624 ? 15.304 -44.012 -15.678 1.00 96.56 624 HIS A C 1
ATOM 4948 O O . HIS A 1 624 ? 16.459 -43.801 -15.303 1.00 96.56 624 HIS A O 1
ATOM 4954 N N . GLY A 1 625 ? 14.989 -44.200 -16.965 1.00 97.06 625 GLY A N 1
ATOM 4955 C CA . GLY A 1 625 ? 15.957 -44.124 -18.069 1.00 97.06 625 GLY A CA 1
ATOM 4956 C C . GLY A 1 625 ? 16.159 -42.696 -18.584 1.00 97.06 625 GLY A C 1
ATOM 4957 O O . GLY A 1 625 ? 15.478 -41.760 -18.152 1.00 97.06 625 GLY A O 1
ATOM 4958 N N . TRP A 1 626 ? 17.068 -42.522 -19.547 1.00 97.75 626 TRP A N 1
ATOM 4959 C CA . TRP A 1 626 ? 17.434 -41.215 -20.114 1.00 97.75 626 TRP A CA 1
ATOM 4960 C C . TRP A 1 626 ? 16.249 -40.366 -20.559 1.00 97.75 626 TRP A C 1
ATOM 4962 O O . TRP A 1 626 ? 16.149 -39.192 -20.201 1.00 97.75 626 TRP A O 1
ATOM 4972 N N . ASN A 1 627 ? 15.326 -40.956 -21.320 1.00 97.62 627 ASN A N 1
ATOM 4973 C CA . ASN A 1 627 ? 14.213 -40.205 -21.892 1.00 97.62 627 ASN A CA 1
ATOM 4974 C C . ASN A 1 627 ? 13.263 -39.645 -20.818 1.00 97.62 627 ASN A C 1
ATOM 4976 O O . ASN A 1 627 ? 12.744 -38.540 -20.968 1.00 97.62 627 ASN A O 1
ATOM 4980 N N . ASP A 1 628 ? 13.057 -40.370 -19.722 1.00 97.69 628 ASP A N 1
ATOM 4981 C CA . ASP A 1 628 ? 12.216 -39.909 -18.615 1.00 97.69 628 ASP A CA 1
ATOM 4982 C C . ASP A 1 628 ? 12.916 -38.786 -17.844 1.00 97.69 628 ASP A C 1
ATOM 4984 O O . ASP A 1 628 ? 12.316 -37.748 -17.575 1.00 97.69 628 ASP A O 1
ATOM 4988 N N . TYR A 1 629 ? 14.213 -38.932 -17.558 1.00 98.25 629 TYR A N 1
ATOM 4989 C CA . TYR A 1 629 ? 14.996 -37.883 -16.901 1.00 98.25 629 TYR A CA 1
ATOM 4990 C C . TYR A 1 629 ? 15.146 -36.621 -17.746 1.00 98.25 629 TYR A C 1
ATOM 4992 O O . TYR A 1 629 ? 15.156 -35.522 -17.196 1.00 98.25 629 TYR A O 1
ATOM 5000 N N . LYS A 1 630 ? 15.204 -36.752 -19.072 1.00 97.25 630 LYS A N 1
ATOM 5001 C CA . LYS A 1 630 ? 15.167 -35.632 -20.014 1.00 97.25 630 LYS A CA 1
ATOM 5002 C C . LYS A 1 630 ? 13.865 -34.835 -19.910 1.00 97.25 630 LYS A C 1
ATOM 5004 O O . LYS A 1 630 ? 13.910 -33.614 -19.763 1.00 97.25 630 LYS A O 1
ATOM 5009 N N . ASN A 1 631 ? 12.721 -35.517 -19.979 1.00 94.75 631 ASN A N 1
ATOM 5010 C CA . ASN A 1 631 ? 11.403 -34.879 -20.085 1.00 94.75 631 ASN A CA 1
ATOM 5011 C C . ASN A 1 631 ? 10.777 -34.514 -18.721 1.00 94.75 631 ASN A C 1
ATOM 5013 O O . ASN A 1 631 ? 9.953 -33.593 -18.637 1.00 94.75 631 ASN A O 1
ATOM 5017 N N . GLY A 1 632 ? 11.198 -35.204 -17.662 1.00 97.62 632 GLY A N 1
ATOM 5018 C CA . GLY A 1 632 ? 10.638 -35.134 -16.316 1.00 97.62 632 GLY A CA 1
ATOM 5019 C C . GLY A 1 632 ? 9.572 -36.201 -16.060 1.00 97.62 632 GLY A C 1
ATOM 5020 O O . GLY A 1 632 ? 8.954 -36.723 -16.988 1.00 97.62 632 GLY A O 1
ATOM 5021 N N . PHE A 1 633 ? 9.347 -36.509 -14.785 1.00 98.12 633 PHE A N 1
ATOM 5022 C CA . PHE A 1 633 ? 8.375 -37.504 -14.325 1.00 98.12 633 PHE A CA 1
ATOM 5023 C C . PHE A 1 633 ? 7.869 -37.183 -12.911 1.00 98.12 633 PHE A C 1
ATOM 5025 O O . PHE A 1 633 ? 8.490 -36.411 -12.179 1.00 98.12 633 PHE A O 1
ATOM 5032 N N . GLY A 1 634 ? 6.751 -37.801 -12.517 1.00 96.19 634 GLY A N 1
ATOM 5033 C CA . GLY A 1 634 ? 6.087 -37.587 -11.225 1.00 96.19 634 GLY A CA 1
ATOM 5034 C C . GLY A 1 634 ? 4.928 -36.586 -11.285 1.00 96.19 634 GLY A C 1
ATOM 5035 O O . GLY A 1 634 ? 4.414 -36.281 -12.361 1.00 96.19 634 GLY A O 1
ATOM 5036 N N . ASP A 1 635 ? 4.496 -36.091 -10.123 1.00 91.88 635 ASP A N 1
ATOM 5037 C CA . ASP A 1 635 ? 3.446 -35.068 -9.992 1.00 91.88 635 ASP A CA 1
ATOM 5038 C C . ASP A 1 635 ? 4.012 -33.879 -9.208 1.00 91.88 635 ASP A C 1
ATOM 5040 O O . ASP A 1 635 ? 4.477 -34.043 -8.079 1.00 91.88 635 ASP A O 1
ATOM 5044 N N . LEU A 1 636 ? 3.934 -32.677 -9.791 1.00 92.62 636 LEU A N 1
ATOM 5045 C CA . LEU A 1 636 ? 4.426 -31.425 -9.202 1.00 92.62 636 LEU A CA 1
ATOM 5046 C C . LEU A 1 636 ? 3.844 -31.131 -7.805 1.00 92.62 636 LEU A C 1
ATOM 5048 O O . LEU A 1 636 ? 4.448 -30.386 -7.038 1.00 92.62 636 LEU A O 1
ATOM 5052 N N . ARG A 1 637 ? 2.695 -31.719 -7.444 1.00 88.31 637 ARG A N 1
ATOM 5053 C CA . ARG A 1 637 ? 2.078 -31.607 -6.109 1.00 88.31 637 ARG A CA 1
ATOM 5054 C C . ARG A 1 637 ? 2.701 -32.538 -5.069 1.00 88.31 637 ARG A C 1
ATOM 5056 O O . ARG A 1 637 ? 2.481 -32.337 -3.878 1.00 88.31 637 ARG A O 1
ATOM 5063 N N . THR A 1 638 ? 3.428 -33.567 -5.500 1.00 92.19 638 THR A N 1
ATOM 5064 C CA . THR A 1 638 ? 3.977 -34.623 -4.638 1.00 92.19 638 THR A CA 1
ATOM 5065 C C . THR A 1 638 ? 5.472 -34.823 -4.904 1.00 92.19 638 THR A C 1
ATOM 5067 O O . THR A 1 638 ? 6.258 -33.929 -4.605 1.00 92.19 638 THR A O 1
ATOM 5070 N N . GLU A 1 639 ? 5.880 -35.975 -5.437 1.00 96.94 639 GLU A N 1
ATOM 5071 C CA . GLU A 1 639 ? 7.260 -36.279 -5.801 1.00 96.94 639 GLU A CA 1
ATOM 5072 C C . GLU A 1 639 ? 7.456 -36.177 -7.311 1.00 96.94 639 GLU A C 1
ATOM 5074 O O . GLU A 1 639 ? 6.638 -36.677 -8.086 1.00 96.94 639 GLU A O 1
ATOM 5079 N N . PHE A 1 640 ? 8.549 -35.542 -7.731 1.00 98.12 640 PHE A N 1
ATOM 5080 C CA . PHE A 1 640 ? 8.863 -35.378 -9.148 1.00 98.12 640 PHE A CA 1
ATOM 5081 C C . PHE A 1 640 ? 10.340 -35.057 -9.402 1.00 98.12 640 PHE A C 1
ATOM 5083 O O . PHE A 1 640 ? 11.057 -34.570 -8.518 1.00 98.12 640 PHE A O 1
ATOM 5090 N N . TRP A 1 641 ? 10.755 -35.291 -10.646 1.00 98.38 641 TRP A N 1
ATOM 5091 C CA . TRP A 1 641 ? 11.930 -34.696 -11.278 1.00 98.38 641 TRP A CA 1
ATOM 5092 C C . TRP A 1 641 ? 11.451 -33.823 -12.437 1.00 98.38 641 TRP A C 1
ATOM 5094 O O . TRP A 1 641 ? 10.716 -34.304 -13.301 1.00 98.38 641 TRP A O 1
ATOM 5104 N N . LEU A 1 642 ? 11.833 -32.543 -12.465 1.00 98.38 642 LEU A N 1
ATOM 5105 C CA . LEU A 1 642 ? 11.269 -31.589 -13.428 1.00 98.38 642 LEU A CA 1
ATOM 5106 C C . LEU A 1 642 ? 11.591 -31.965 -14.882 1.00 98.38 642 LEU A C 1
ATOM 5108 O O . LEU A 1 642 ? 10.754 -31.765 -15.762 1.00 98.38 642 LEU A O 1
ATOM 5112 N N . GLY A 1 643 ? 12.772 -32.537 -15.115 1.00 98.25 643 GLY A N 1
ATOM 5113 C CA . GLY A 1 643 ? 13.287 -32.898 -16.434 1.00 98.25 643 GLY A CA 1
ATOM 5114 C C . GLY A 1 643 ? 14.531 -32.093 -16.799 1.00 98.25 643 GLY A C 1
ATOM 5115 O O . GLY A 1 643 ? 14.533 -30.867 -16.690 1.00 98.25 643 GLY A O 1
ATOM 5116 N N . ASN A 1 644 ? 15.585 -32.770 -17.248 1.00 98.31 644 ASN A N 1
ATOM 5117 C CA . ASN A 1 644 ? 16.885 -32.161 -17.531 1.00 98.31 644 ASN A CA 1
ATOM 5118 C C . ASN A 1 644 ? 16.800 -31.093 -18.624 1.00 98.31 644 ASN A C 1
ATOM 5120 O O . ASN A 1 644 ? 17.476 -30.076 -18.517 1.00 98.31 644 ASN A O 1
ATOM 5124 N N . GLU A 1 645 ? 15.926 -31.270 -19.621 1.00 95.62 645 GLU A N 1
ATOM 5125 C CA . GLU A 1 645 ? 15.733 -30.266 -20.672 1.00 95.62 645 GLU A CA 1
ATOM 5126 C C . GLU A 1 645 ? 15.138 -28.971 -20.106 1.00 95.62 645 GLU A C 1
ATOM 5128 O O . GLU A 1 645 ? 15.636 -27.880 -20.369 1.00 95.62 645 GLU A O 1
ATOM 5133 N N . LYS A 1 646 ? 14.120 -29.073 -19.246 1.00 96.44 646 LYS A N 1
ATOM 5134 C CA . LYS A 1 646 ? 13.507 -27.902 -18.599 1.00 96.44 646 LYS A CA 1
ATOM 5135 C C . LYS A 1 646 ? 14.477 -27.220 -17.636 1.00 96.44 646 LYS A C 1
ATOM 5137 O O . LYS A 1 646 ? 14.532 -25.995 -17.600 1.00 96.44 646 LYS A O 1
ATOM 5142 N N . ILE A 1 647 ? 15.264 -27.994 -16.884 1.00 98.06 647 ILE A N 1
ATOM 5143 C CA . ILE A 1 647 ? 16.289 -27.457 -15.976 1.00 98.06 647 ILE A CA 1
ATOM 5144 C C . ILE A 1 647 ? 17.401 -26.756 -16.775 1.00 98.06 647 ILE A C 1
ATOM 5146 O O . ILE A 1 647 ? 17.826 -25.667 -16.390 1.00 98.06 647 ILE A O 1
ATOM 5150 N N . HIS A 1 648 ? 17.840 -27.324 -17.905 1.00 94.81 648 HIS A N 1
ATOM 5151 C CA . HIS A 1 648 ? 18.774 -26.680 -18.834 1.00 94.81 648 HIS A CA 1
ATOM 5152 C C . HIS A 1 648 ? 18.221 -25.335 -19.322 1.00 94.81 648 HIS A C 1
ATOM 5154 O O . HIS A 1 648 ? 18.878 -24.306 -19.155 1.00 94.81 648 HIS A O 1
ATOM 5160 N N . LEU A 1 649 ? 16.989 -25.329 -19.843 1.00 88.94 649 LEU A N 1
ATOM 5161 C CA . LEU A 1 649 ? 16.328 -24.122 -20.344 1.00 88.94 649 LEU A CA 1
ATOM 5162 C C . LEU A 1 649 ? 16.191 -23.040 -19.272 1.00 88.94 649 LEU A C 1
ATOM 5164 O O . LEU A 1 649 ? 16.410 -21.874 -19.578 1.00 88.94 649 LEU A O 1
ATOM 5168 N N . LEU A 1 650 ? 15.867 -23.417 -18.032 1.00 93.06 650 LEU A N 1
ATOM 5169 C CA . LEU A 1 650 ? 15.784 -22.495 -16.899 1.00 93.06 650 LEU A CA 1
ATOM 5170 C C . LEU A 1 650 ? 17.151 -21.903 -16.552 1.00 93.06 650 LEU A C 1
ATOM 5172 O O . LEU A 1 650 ? 17.316 -20.688 -16.520 1.00 93.06 650 LEU A O 1
ATOM 5176 N N . THR A 1 651 ? 18.143 -22.763 -16.332 1.00 92.25 651 THR A N 1
ATOM 5177 C CA . THR A 1 651 ? 19.452 -22.365 -15.792 1.00 92.25 651 THR A CA 1
ATOM 5178 C C . THR A 1 651 ? 20.370 -21.667 -16.794 1.00 92.25 651 THR A C 1
ATOM 5180 O O . THR A 1 651 ? 21.348 -21.053 -16.384 1.00 92.25 651 THR A O 1
ATOM 5183 N N . ASN A 1 652 ? 20.053 -21.703 -18.093 1.00 83.25 652 ASN A N 1
ATOM 5184 C CA . ASN A 1 652 ? 20.822 -21.013 -19.137 1.00 83.25 652 ASN A CA 1
ATOM 5185 C C . ASN A 1 652 ? 20.282 -19.613 -19.479 1.00 83.25 652 ASN A C 1
ATOM 5187 O O . ASN A 1 652 ? 20.779 -18.967 -20.399 1.00 83.25 652 ASN A O 1
ATOM 5191 N N . GLN A 1 653 ? 19.292 -19.112 -18.736 1.00 75.25 653 GLN A N 1
ATOM 5192 C CA . GLN A 1 653 ? 18.775 -17.744 -18.897 1.00 75.25 653 GLN A CA 1
ATOM 5193 C C . GLN A 1 653 ? 19.661 -16.684 -18.225 1.00 75.25 653 GLN A C 1
ATOM 5195 O O . GLN A 1 653 ? 19.519 -15.497 -18.505 1.00 75.25 653 GLN A O 1
ATOM 5200 N N . GLY A 1 654 ? 20.560 -17.104 -17.334 1.00 77.38 654 GLY A N 1
ATOM 5201 C CA . GLY A 1 654 ? 21.408 -16.241 -16.519 1.00 77.38 654 GLY A CA 1
ATOM 5202 C C . GLY A 1 654 ? 22.240 -17.067 -15.540 1.00 77.38 654 GLY A C 1
ATOM 5203 O O . GLY A 1 654 ? 22.437 -18.262 -15.742 1.00 77.38 654 GLY A O 1
ATOM 5204 N N . LYS A 1 655 ? 22.725 -16.449 -14.460 1.00 81.81 655 LYS A N 1
ATOM 5205 C CA . LYS A 1 655 ? 23.328 -17.193 -13.345 1.00 81.81 655 LYS A CA 1
ATOM 5206 C C . LYS A 1 655 ? 22.233 -17.677 -12.408 1.00 81.81 655 LYS A C 1
ATOM 5208 O O . LYS A 1 655 ? 21.311 -16.921 -12.122 1.00 81.81 655 LYS A O 1
ATOM 5213 N N . TYR A 1 656 ? 22.335 -18.912 -11.932 1.00 90.88 656 TYR A N 1
ATOM 5214 C CA . TYR A 1 656 ? 21.344 -19.515 -11.045 1.00 90.88 656 TYR A CA 1
ATOM 5215 C C . TYR A 1 656 ? 22.001 -20.071 -9.788 1.00 90.88 656 TYR A C 1
ATOM 5217 O O . TYR A 1 656 ? 23.069 -20.678 -9.852 1.00 90.88 656 TYR A O 1
ATOM 5225 N N . ILE A 1 657 ? 21.322 -19.889 -8.659 1.00 95.38 657 ILE A N 1
ATOM 5226 C CA . ILE A 1 657 ? 21.662 -20.485 -7.368 1.00 95.38 657 ILE A CA 1
ATOM 5227 C C . ILE A 1 657 ? 20.909 -21.804 -7.246 1.00 95.38 657 ILE A C 1
ATOM 5229 O O . ILE A 1 657 ? 19.711 -21.856 -7.525 1.00 95.38 657 ILE A O 1
ATOM 5233 N N . LEU A 1 658 ? 21.591 -22.850 -6.780 1.00 97.94 658 LEU A N 1
ATOM 5234 C CA . LEU A 1 658 ? 20.963 -24.099 -6.351 1.00 97.94 658 LEU A CA 1
ATOM 5235 C C . LEU A 1 658 ? 20.933 -24.154 -4.831 1.00 97.94 658 LEU A C 1
ATOM 5237 O O . LEU A 1 658 ? 21.981 -24.069 -4.194 1.00 97.94 658 LEU A O 1
ATOM 5241 N N . ARG A 1 659 ? 19.753 -24.406 -4.268 1.00 97.50 659 ARG A N 1
ATOM 5242 C CA . ARG A 1 659 ? 19.581 -24.759 -2.862 1.00 97.50 659 ARG A CA 1
ATOM 5243 C C . ARG A 1 659 ? 18.973 -26.150 -2.733 1.00 97.50 659 ARG A C 1
ATOM 5245 O O . ARG A 1 659 ? 18.002 -26.488 -3.411 1.00 97.50 659 ARG A O 1
ATOM 5252 N N . ILE A 1 660 ? 19.552 -26.943 -1.841 1.00 98.00 660 ILE A N 1
ATOM 5253 C CA . ILE A 1 660 ? 19.116 -28.295 -1.510 1.00 98.00 660 ILE A CA 1
ATOM 5254 C C . ILE A 1 660 ? 18.721 -28.320 -0.037 1.00 98.00 660 ILE A C 1
ATOM 5256 O O . ILE A 1 660 ? 19.566 -28.132 0.839 1.00 98.00 660 ILE A O 1
ATOM 5260 N N . ASP A 1 661 ? 17.442 -28.569 0.224 1.00 97.06 661 ASP A N 1
ATOM 5261 C CA . ASP A 1 661 ? 16.911 -28.785 1.565 1.00 97.06 661 ASP A CA 1
ATOM 5262 C C . ASP A 1 661 ? 16.819 -30.299 1.825 1.00 97.06 661 ASP A C 1
ATOM 5264 O O . ASP A 1 661 ? 16.210 -31.048 1.059 1.00 97.06 661 ASP A O 1
ATOM 5268 N N . LEU A 1 662 ? 17.457 -30.761 2.900 1.00 95.50 662 LEU A N 1
ATOM 5269 C CA . LEU A 1 662 ? 17.617 -32.168 3.268 1.00 95.50 662 LEU A CA 1
ATOM 5270 C C . LEU A 1 662 ? 17.011 -32.395 4.651 1.00 95.50 662 LEU A C 1
ATOM 5272 O O . LEU A 1 662 ? 17.455 -31.789 5.624 1.00 95.50 662 LEU A O 1
ATOM 5276 N N . GLN A 1 663 ? 16.033 -33.288 4.775 1.00 92.62 663 GLN A N 1
ATOM 5277 C CA . GLN A 1 663 ? 15.470 -33.672 6.068 1.00 92.62 663 GLN A CA 1
ATOM 5278 C C . GLN A 1 663 ? 15.855 -35.114 6.415 1.00 92.62 663 GLN A C 1
ATOM 5280 O O . GLN A 1 663 ? 15.365 -36.046 5.769 1.00 92.62 663 GLN A O 1
ATOM 5285 N N . PRO A 1 664 ? 16.686 -35.332 7.445 1.00 85.62 664 PRO A N 1
ATOM 5286 C CA . PRO A 1 664 ? 16.932 -36.659 8.001 1.00 85.62 664 PRO A CA 1
ATOM 5287 C C . PRO A 1 664 ? 15.739 -37.156 8.837 1.00 85.62 664 PRO A C 1
ATOM 5289 O O . PRO A 1 664 ? 14.805 -36.417 9.140 1.00 85.62 664 PRO A O 1
ATOM 5292 N N . TRP A 1 665 ? 15.755 -38.430 9.228 1.00 83.19 665 TRP A N 1
ATOM 5293 C CA . TRP A 1 665 ? 14.649 -39.051 9.975 1.00 83.19 665 TRP A CA 1
ATOM 5294 C C . TRP A 1 665 ? 14.519 -38.582 11.431 1.00 83.19 665 TRP A C 1
ATOM 5296 O O . TRP A 1 665 ? 13.438 -38.681 12.007 1.00 83.19 665 TRP A O 1
ATOM 5306 N N . ASP A 1 666 ? 15.605 -38.098 12.023 1.00 77.50 666 ASP A N 1
ATOM 5307 C CA . ASP A 1 666 ? 15.749 -37.793 13.448 1.00 77.50 666 ASP A CA 1
ATOM 5308 C C . ASP A 1 666 ? 16.007 -36.306 13.735 1.00 77.50 666 ASP A C 1
ATOM 5310 O O . ASP A 1 666 ? 16.216 -35.919 14.886 1.00 77.50 666 ASP A O 1
ATOM 5314 N N . SER A 1 667 ? 16.021 -35.457 12.706 1.00 73.62 667 SER A N 1
ATOM 5315 C CA . SER A 1 667 ? 16.481 -34.081 12.844 1.00 73.62 667 SER A CA 1
ATOM 5316 C C . SER A 1 667 ? 15.765 -33.095 11.924 1.00 73.62 667 SER A C 1
ATOM 5318 O O . SER A 1 667 ? 15.048 -33.450 10.988 1.00 73.62 667 SER A O 1
ATOM 5320 N N . HIS A 1 668 ? 15.935 -31.812 12.250 1.00 84.94 668 HIS A N 1
ATOM 5321 C CA . HIS A 1 668 ? 15.439 -30.690 11.458 1.00 84.94 668 HIS A CA 1
ATOM 5322 C C . HIS A 1 668 ? 16.105 -30.635 10.075 1.00 84.94 668 HIS A C 1
ATOM 5324 O O . HIS A 1 668 ? 17.145 -31.258 9.858 1.00 84.94 668 HIS A O 1
ATOM 5330 N N . ILE A 1 669 ? 15.538 -29.833 9.173 1.00 92.19 669 ILE A N 1
ATOM 5331 C CA . ILE A 1 669 ? 16.065 -29.595 7.823 1.00 92.19 669 ILE A CA 1
ATOM 5332 C C . ILE A 1 669 ? 17.523 -29.095 7.885 1.00 92.19 669 ILE A C 1
ATOM 5334 O O . ILE A 1 669 ? 17.931 -28.380 8.807 1.00 92.19 669 ILE A O 1
ATOM 5338 N N . ARG A 1 670 ? 18.329 -29.522 6.915 1.00 94.06 670 ARG A N 1
ATOM 5339 C CA . ARG A 1 670 ? 19.702 -29.087 6.645 1.00 94.06 670 ARG A CA 1
ATOM 5340 C C . ARG A 1 670 ? 19.793 -28.560 5.222 1.00 94.06 670 ARG A C 1
ATOM 5342 O O . ARG A 1 670 ? 19.033 -28.988 4.364 1.00 94.06 670 ARG A O 1
ATOM 5349 N N . ILE A 1 671 ? 20.716 -27.636 4.990 1.00 96.06 671 ILE A N 1
ATOM 5350 C CA . ILE A 1 671 ? 20.799 -26.875 3.738 1.00 96.06 671 ILE A CA 1
ATOM 5351 C C . ILE A 1 671 ? 22.177 -27.068 3.104 1.00 96.06 671 ILE A C 1
ATOM 5353 O O . ILE A 1 671 ? 23.185 -27.025 3.812 1.00 96.06 671 ILE A O 1
ATOM 5357 N N . ALA A 1 672 ? 22.223 -27.230 1.785 1.00 97.19 672 ALA A N 1
ATOM 5358 C CA . ALA A 1 672 ? 23.414 -27.015 0.965 1.00 97.19 672 ALA A CA 1
ATOM 5359 C C . ALA A 1 672 ? 23.079 -26.033 -0.166 1.00 97.19 672 ALA A C 1
ATOM 5361 O O . ALA A 1 672 ? 22.094 -26.234 -0.874 1.00 97.19 672 ALA A O 1
ATOM 5362 N N . GLU A 1 673 ? 23.872 -24.974 -0.331 1.00 97.12 673 GLU A N 1
ATOM 5363 C CA . GLU A 1 673 ? 23.642 -23.941 -1.347 1.00 97.12 673 GLU A CA 1
ATOM 5364 C C . GLU A 1 673 ? 24.903 -23.656 -2.175 1.00 97.12 673 GLU A C 1
ATOM 5366 O O . GLU A 1 673 ? 26.016 -23.569 -1.648 1.00 97.12 673 GLU A O 1
ATOM 5371 N N . TYR A 1 674 ? 24.704 -23.482 -3.481 1.00 96.88 674 TYR A N 1
ATOM 5372 C CA . TYR A 1 674 ? 25.735 -23.226 -4.482 1.00 96.88 674 TYR A CA 1
ATOM 5373 C C . TYR A 1 674 ? 25.382 -21.955 -5.251 1.00 96.88 674 TYR A C 1
ATOM 5375 O O . TYR A 1 674 ? 24.287 -21.852 -5.801 1.00 96.88 674 TYR A O 1
ATOM 5383 N N . GLY A 1 675 ? 26.312 -20.999 -5.300 1.00 91.62 675 GLY A N 1
ATOM 5384 C CA . GLY A 1 675 ? 26.124 -19.710 -5.972 1.00 91.62 675 GLY A CA 1
ATOM 5385 C C . GLY A 1 675 ? 25.988 -19.805 -7.494 1.00 91.62 675 GLY A C 1
ATOM 5386 O O . GLY A 1 675 ? 25.441 -18.897 -8.108 1.00 91.62 675 GLY A O 1
ATOM 5387 N N . GLN A 1 676 ? 26.445 -20.910 -8.093 1.00 92.00 676 GLN A N 1
ATOM 5388 C CA . GLN A 1 676 ? 26.335 -21.173 -9.524 1.00 92.00 676 GLN A CA 1
ATOM 5389 C C . GLN A 1 676 ? 25.879 -22.614 -9.759 1.00 92.00 676 GLN A C 1
ATOM 5391 O O . GLN A 1 676 ? 26.547 -23.555 -9.326 1.00 92.00 676 GLN A O 1
ATOM 5396 N N . PHE A 1 677 ? 24.793 -22.770 -10.509 1.00 97.00 677 PHE A N 1
ATOM 5397 C CA . PHE A 1 677 ? 24.253 -24.039 -10.976 1.00 97.00 677 PHE A CA 1
ATOM 5398 C C . PHE A 1 677 ? 23.680 -23.889 -12.386 1.00 97.00 677 PHE A C 1
ATOM 5400 O O . PHE A 1 677 ? 22.837 -23.028 -12.629 1.00 97.00 677 PHE A O 1
ATOM 5407 N N . ALA A 1 678 ? 24.114 -24.744 -13.305 1.00 96.31 678 ALA A N 1
ATOM 5408 C CA . ALA A 1 678 ? 23.502 -24.897 -14.615 1.00 96.31 678 ALA A CA 1
ATOM 5409 C C . ALA A 1 678 ? 23.696 -26.313 -15.151 1.00 96.31 678 ALA A C 1
ATOM 5411 O O . ALA A 1 678 ? 24.611 -27.023 -14.731 1.00 96.31 678 ALA A O 1
ATOM 5412 N N . LEU A 1 679 ? 22.842 -26.710 -16.093 1.00 97.38 679 LEU A N 1
ATOM 5413 C CA . LEU A 1 679 ? 23.047 -27.914 -16.897 1.00 97.38 679 LEU A CA 1
ATOM 5414 C C . LEU A 1 679 ? 23.385 -27.517 -18.327 1.00 97.38 679 LEU A C 1
ATOM 5416 O O . LEU A 1 679 ? 22.760 -26.605 -18.868 1.00 97.38 679 LEU A O 1
ATOM 5420 N N . ASP A 1 680 ? 24.325 -28.216 -18.955 1.00 92.00 680 ASP A N 1
ATOM 5421 C CA . ASP A 1 680 ? 24.520 -28.117 -20.403 1.00 92.00 680 ASP A CA 1
ATOM 5422 C C . ASP A 1 680 ? 23.357 -28.801 -21.155 1.00 92.00 680 ASP A C 1
ATOM 5424 O O . ASP A 1 680 ? 22.493 -29.443 -20.558 1.00 92.00 680 ASP A O 1
ATOM 5428 N N . ASN A 1 681 ? 23.307 -28.654 -22.478 1.00 85.81 681 ASN A N 1
ATOM 5429 C CA . ASN A 1 681 ? 22.256 -29.262 -23.300 1.00 85.81 681 ASN A CA 1
ATOM 5430 C C . ASN A 1 681 ? 22.436 -30.787 -23.473 1.00 85.81 681 ASN A C 1
ATOM 5432 O O . ASN A 1 681 ? 23.456 -31.372 -23.093 1.00 85.81 681 ASN A O 1
ATOM 5436 N N . GLU A 1 682 ? 21.465 -31.434 -24.124 1.00 92.69 682 GLU A N 1
ATOM 5437 C CA . GLU A 1 682 ? 21.492 -32.880 -24.388 1.00 92.69 682 GLU A CA 1
ATOM 5438 C C . GLU A 1 682 ? 22.731 -33.336 -25.176 1.00 92.69 682 GLU A C 1
ATOM 5440 O O . GLU A 1 682 ? 23.272 -34.398 -24.893 1.00 92.69 682 GLU A O 1
ATOM 5445 N N . SER A 1 683 ? 23.241 -32.533 -26.120 1.00 90.31 683 SER A N 1
ATOM 5446 C CA . SER A 1 683 ? 24.440 -32.892 -26.903 1.00 90.31 683 SER A CA 1
ATOM 5447 C C . SER A 1 683 ? 25.722 -32.956 -26.065 1.00 90.31 683 SER A C 1
ATOM 5449 O O . SER A 1 683 ? 26.734 -33.503 -26.501 1.00 90.31 683 SER A O 1
ATOM 5451 N N . GLN A 1 684 ? 25.686 -32.362 -24.871 1.00 92.06 684 GLN A N 1
ATOM 5452 C CA . GLN A 1 684 ? 26.722 -32.436 -23.847 1.00 92.06 684 GLN A CA 1
ATOM 5453 C C . GLN A 1 684 ? 26.292 -33.323 -22.670 1.00 92.06 684 GLN A C 1
ATOM 5455 O O . GLN A 1 684 ? 26.907 -33.264 -21.607 1.00 92.06 684 GLN A O 1
ATOM 5460 N N . ASN A 1 685 ? 25.260 -34.149 -22.860 1.00 96.88 685 ASN A N 1
ATOM 5461 C CA . ASN A 1 685 ? 24.742 -35.111 -21.894 1.00 96.88 685 ASN A CA 1
ATOM 5462 C C . ASN A 1 685 ? 24.326 -34.477 -20.553 1.00 96.88 685 ASN A C 1
ATOM 5464 O O . ASN A 1 685 ? 24.580 -35.049 -19.493 1.00 96.88 685 ASN A O 1
ATOM 5468 N N . TYR A 1 686 ? 23.716 -33.284 -20.587 1.00 97.38 686 TYR A N 1
ATOM 5469 C CA . TYR A 1 686 ? 23.252 -32.561 -19.390 1.00 97.38 686 TYR A CA 1
ATOM 5470 C C . TYR A 1 686 ? 24.319 -32.430 -18.295 1.00 97.38 686 TYR A C 1
ATOM 5472 O O . TYR A 1 686 ? 24.058 -32.613 -17.102 1.00 97.38 686 TYR A O 1
ATOM 5480 N N . LYS A 1 687 ? 25.550 -32.145 -18.725 1.00 96.94 687 LYS A N 1
ATOM 5481 C CA . LYS A 1 687 ? 26.712 -31.976 -17.856 1.00 96.94 687 LYS A CA 1
ATOM 5482 C C . LYS A 1 687 ? 26.458 -30.915 -16.786 1.00 96.94 687 LYS A C 1
ATOM 5484 O O . LYS A 1 687 ? 25.980 -29.824 -17.098 1.00 96.94 687 LYS A O 1
ATOM 5489 N N . LEU A 1 688 ? 26.787 -31.245 -15.538 1.00 97.62 688 LEU A N 1
ATOM 5490 C CA . LEU A 1 688 ? 26.612 -30.354 -14.394 1.00 97.62 688 LEU A CA 1
ATOM 5491 C C . LEU A 1 688 ? 27.664 -29.246 -14.403 1.00 97.62 688 LEU A C 1
ATOM 5493 O O . LEU A 1 688 ? 28.858 -29.525 -14.393 1.00 97.62 688 LEU A O 1
ATOM 5497 N N . GLN A 1 689 ? 27.223 -27.996 -14.338 1.00 96.38 689 GLN A N 1
ATOM 5498 C CA . GLN A 1 689 ? 28.065 -26.833 -14.076 1.00 96.38 689 GLN A CA 1
ATOM 5499 C C . GLN A 1 689 ? 27.723 -26.318 -12.677 1.00 96.38 689 GLN A C 1
ATOM 5501 O O . GLN A 1 689 ? 26.668 -25.717 -12.477 1.00 96.38 689 GLN A O 1
ATOM 5506 N N . ILE A 1 690 ? 28.582 -26.573 -11.692 1.00 96.00 690 ILE A N 1
ATOM 5507 C CA . ILE A 1 690 ? 28.335 -26.212 -10.292 1.00 96.00 690 ILE A CA 1
ATOM 5508 C C . ILE A 1 690 ? 29.584 -25.629 -9.634 1.00 96.00 690 ILE A C 1
ATOM 5510 O O . ILE A 1 690 ? 30.690 -26.151 -9.776 1.00 96.00 690 ILE A O 1
ATOM 5514 N N . SER A 1 691 ? 29.428 -24.518 -8.916 1.00 93.06 691 SER A N 1
ATOM 5515 C CA . SER A 1 691 ? 30.524 -23.904 -8.157 1.00 93.06 691 SER A CA 1
ATOM 5516 C C . SER A 1 691 ? 30.003 -22.970 -7.058 1.00 93.06 691 SER A C 1
ATOM 5518 O O . SER A 1 691 ? 28.797 -22.847 -6.849 1.00 93.06 691 SER A O 1
ATOM 5520 N N . GLN A 1 692 ? 30.924 -22.306 -6.349 1.00 92.62 692 GLN A N 1
ATOM 5521 C CA . GLN A 1 692 ? 30.612 -21.310 -5.316 1.00 92.62 692 GLN A CA 1
ATOM 5522 C C . GLN A 1 692 ? 29.763 -21.870 -4.161 1.00 92.62 692 GLN A C 1
ATOM 5524 O O . GLN A 1 692 ? 28.743 -21.292 -3.790 1.00 92.62 692 GLN A O 1
ATOM 5529 N N . PHE A 1 693 ? 30.174 -23.001 -3.580 1.00 95.62 693 PHE A N 1
ATOM 5530 C CA . PHE A 1 693 ? 29.526 -23.541 -2.383 1.00 95.62 693 PHE A CA 1
ATOM 5531 C C . PHE A 1 693 ? 29.547 -22.525 -1.224 1.00 95.62 693 PHE A C 1
ATOM 5533 O O . PHE A 1 693 ? 30.612 -22.043 -0.823 1.00 95.62 693 PHE A O 1
ATOM 5540 N N . ARG A 1 694 ? 28.372 -22.208 -0.667 1.00 93.38 694 ARG A N 1
ATOM 5541 C CA . ARG A 1 694 ? 28.194 -21.166 0.360 1.00 93.38 694 ARG A CA 1
ATOM 5542 C C . ARG A 1 694 ? 28.228 -21.775 1.759 1.00 93.38 694 ARG A C 1
ATOM 5544 O O . ARG A 1 694 ? 27.199 -22.128 2.341 1.00 93.38 694 ARG A O 1
ATOM 5551 N N . SER A 1 695 ? 29.432 -21.916 2.307 1.00 91.81 695 SER A N 1
ATOM 5552 C CA . SER A 1 695 ? 29.670 -22.588 3.594 1.00 91.81 695 SER A CA 1
ATOM 5553 C C . SER A 1 695 ? 29.050 -21.886 4.809 1.00 91.81 695 SER A C 1
ATOM 5555 O O . SER A 1 695 ? 28.758 -22.542 5.803 1.00 91.81 695 SER A O 1
ATOM 5557 N N . ASN A 1 696 ? 28.822 -20.572 4.740 1.00 89.62 696 ASN A N 1
ATOM 5558 C CA . ASN A 1 696 ? 28.245 -19.766 5.821 1.00 89.62 696 ASN A CA 1
ATOM 5559 C C . ASN A 1 696 ? 26.758 -20.058 6.089 1.00 89.62 696 ASN A C 1
ATOM 5561 O O . ASN A 1 696 ? 26.301 -19.883 7.215 1.00 89.62 696 ASN A O 1
ATOM 5565 N N . ILE A 1 697 ? 26.016 -20.498 5.072 1.00 90.00 697 ILE A N 1
ATOM 5566 C CA . ILE A 1 697 ? 24.582 -20.824 5.166 1.00 90.00 697 ILE A CA 1
ATOM 5567 C C . ILE A 1 697 ? 24.310 -22.330 5.055 1.00 90.00 697 ILE A C 1
ATOM 5569 O O . ILE A 1 697 ? 23.260 -22.812 5.483 1.00 90.00 697 ILE A O 1
ATOM 5573 N N . SER A 1 698 ? 25.260 -23.089 4.505 1.00 93.94 698 SER A N 1
ATOM 5574 C CA . SER A 1 698 ? 25.107 -24.522 4.271 1.00 93.94 698 SER A CA 1
ATOM 5575 C C . SER A 1 698 ? 25.403 -25.335 5.531 1.00 93.94 698 SER A C 1
ATOM 5577 O O . SER A 1 698 ? 26.551 -25.505 5.934 1.00 93.94 698 SER A O 1
ATOM 5579 N N . THR A 1 699 ? 24.359 -25.899 6.134 1.00 94.81 699 THR A N 1
ATOM 5580 C CA . THR A 1 699 ? 24.440 -26.742 7.340 1.00 94.81 699 THR A CA 1
ATOM 5581 C C . THR A 1 699 ? 24.609 -28.238 7.051 1.00 94.81 699 THR A C 1
ATOM 5583 O O . THR A 1 699 ? 24.856 -29.007 7.980 1.00 94.81 699 THR A O 1
ATOM 5586 N N . ALA A 1 700 ? 24.484 -28.671 5.791 1.00 92.44 700 ALA A N 1
ATOM 5587 C CA . ALA A 1 700 ? 24.652 -30.065 5.366 1.00 92.44 700 ALA A CA 1
ATOM 5588 C C . ALA A 1 700 ? 26.068 -30.402 4.853 1.00 92.44 700 ALA A C 1
ATOM 5590 O O . ALA A 1 700 ? 26.356 -31.557 4.540 1.00 92.44 700 ALA A O 1
ATOM 5591 N N . GLY A 1 701 ? 26.951 -29.406 4.732 1.00 93.50 701 GLY A N 1
ATOM 5592 C CA . GLY A 1 701 ? 28.242 -29.568 4.055 1.00 93.50 701 GLY A CA 1
ATOM 5593 C C . GLY A 1 701 ? 28.109 -29.786 2.539 1.00 93.50 701 GLY A C 1
ATOM 5594 O O . GLY A 1 701 ? 27.006 -29.895 2.007 1.00 93.50 701 GLY A O 1
ATOM 5595 N N . ASP A 1 702 ? 29.245 -29.833 1.843 1.00 94.06 702 ASP A N 1
ATOM 5596 C CA . ASP A 1 702 ? 29.307 -29.954 0.380 1.00 94.06 702 ASP A CA 1
ATOM 5597 C C . ASP A 1 702 ? 29.532 -31.409 -0.049 1.00 94.06 702 ASP A C 1
ATOM 5599 O O . ASP A 1 702 ? 30.586 -31.965 0.259 1.00 94.06 702 ASP A O 1
ATOM 5603 N N . SER A 1 703 ? 28.574 -32.029 -0.746 1.00 92.50 703 SER A N 1
ATOM 5604 C CA . SER A 1 703 ? 28.714 -33.372 -1.347 1.00 92.50 703 SER A CA 1
ATOM 5605 C C . SER A 1 703 ? 28.613 -33.380 -2.882 1.00 92.50 703 SER A C 1
ATOM 5607 O O . SER A 1 703 ? 28.586 -34.461 -3.469 1.00 92.50 703 SER A O 1
ATOM 5609 N N . LEU A 1 704 ? 28.544 -32.211 -3.535 1.00 91.31 704 LEU A N 1
ATOM 5610 C CA . LEU A 1 704 ? 28.501 -32.091 -5.003 1.00 91.31 704 LEU A CA 1
ATOM 5611 C C . LEU A 1 704 ? 29.793 -31.517 -5.592 1.00 91.31 704 LEU A C 1
ATOM 5613 O O . LEU A 1 704 ? 30.206 -31.962 -6.656 1.00 91.31 704 LEU A O 1
ATOM 5617 N N . SER A 1 705 ? 30.439 -30.553 -4.928 1.00 90.75 705 SER A N 1
ATOM 5618 C CA . SER A 1 705 ? 31.670 -29.902 -5.411 1.00 90.75 705 SER A CA 1
ATOM 5619 C C . SER A 1 705 ? 32.847 -30.030 -4.442 1.00 90.75 705 SER A C 1
ATOM 5621 O O . SER A 1 705 ? 33.775 -29.218 -4.451 1.00 90.75 705 SER A O 1
ATOM 5623 N N . SER A 1 706 ? 32.817 -31.055 -3.590 1.00 84.06 706 SER A N 1
ATOM 5624 C CA . SER A 1 706 ? 33.841 -31.265 -2.571 1.00 84.06 706 SER A CA 1
ATOM 5625 C C . SER A 1 706 ? 35.207 -31.591 -3.190 1.00 84.06 706 SER A C 1
ATOM 5627 O O . SER A 1 706 ? 35.308 -32.130 -4.290 1.00 84.06 706 SER A O 1
ATOM 5629 N N . SER A 1 707 ? 36.292 -31.353 -2.449 1.00 78.25 707 SER A N 1
ATOM 5630 C CA . SER A 1 707 ? 37.647 -31.706 -2.905 1.00 78.25 707 SER A CA 1
ATOM 5631 C C . SER A 1 707 ? 37.878 -33.213 -3.073 1.00 78.25 707 SER A C 1
ATOM 5633 O O . SER A 1 707 ? 38.820 -33.612 -3.751 1.00 78.25 707 SER A O 1
ATOM 5635 N N . TRP A 1 708 ? 37.074 -34.042 -2.402 1.00 72.25 708 TRP A N 1
ATOM 5636 C CA . TRP A 1 708 ? 37.192 -35.505 -2.417 1.00 72.25 708 TRP A CA 1
ATOM 5637 C C . TRP A 1 708 ? 36.410 -36.138 -3.557 1.00 72.25 708 TRP A C 1
ATOM 5639 O O . TRP A 1 708 ? 36.774 -37.210 -4.034 1.00 72.25 708 TRP A O 1
ATOM 5649 N N . ASP A 1 709 ? 35.336 -35.470 -3.961 1.00 76.62 709 ASP A N 1
ATOM 5650 C CA . ASP A 1 709 ? 34.451 -35.898 -5.021 1.00 76.62 709 ASP A CA 1
ATOM 5651 C C . ASP A 1 709 ? 33.730 -34.681 -5.603 1.00 76.62 709 ASP A C 1
ATOM 5653 O O . ASP A 1 709 ? 32.979 -34.001 -4.891 1.00 76.62 709 ASP A O 1
ATOM 5657 N N . ASN A 1 710 ? 34.021 -34.387 -6.869 1.00 88.25 710 ASN A N 1
ATOM 5658 C CA . ASN A 1 710 ? 33.584 -33.180 -7.553 1.00 88.25 710 ASN A CA 1
ATOM 5659 C C . ASN A 1 710 ? 32.794 -33.552 -8.808 1.00 88.25 710 ASN A C 1
ATOM 5661 O O . ASN A 1 710 ? 33.372 -33.969 -9.812 1.00 88.25 710 ASN A O 1
ATOM 5665 N N . ALA A 1 711 ? 31.480 -33.365 -8.739 1.00 91.81 711 ALA A N 1
ATOM 5666 C CA . ALA A 1 711 ? 30.555 -33.600 -9.836 1.00 91.81 711 ALA A CA 1
ATOM 5667 C C . ALA A 1 711 ? 30.536 -32.449 -10.863 1.00 91.81 711 ALA A C 1
ATOM 5669 O O . ALA A 1 711 ? 29.861 -32.549 -11.887 1.00 91.81 711 ALA A O 1
ATOM 5670 N N . ASN A 1 712 ? 31.272 -31.354 -10.637 1.00 94.31 712 ASN A N 1
ATOM 5671 C CA . ASN A 1 712 ? 31.379 -30.283 -11.623 1.00 94.31 712 ASN A CA 1
ATOM 5672 C C . ASN A 1 712 ? 32.048 -30.779 -12.915 1.00 94.31 712 ASN A C 1
ATOM 5674 O O . ASN A 1 712 ? 33.158 -31.310 -12.899 1.00 94.31 712 ASN A O 1
ATOM 5678 N N . GLY A 1 713 ? 31.387 -30.549 -14.045 1.00 94.12 713 GLY A N 1
ATOM 5679 C CA . GLY A 1 713 ? 31.811 -30.995 -15.367 1.00 94.12 713 GLY A CA 1
ATOM 5680 C C . GLY A 1 713 ? 31.477 -32.456 -15.679 1.00 94.12 713 GLY A C 1
ATOM 5681 O O . GLY A 1 713 ? 31.880 -32.942 -16.738 1.00 94.12 713 GLY A O 1
ATOM 5682 N N . ILE A 1 714 ? 30.748 -33.148 -14.803 1.00 94.75 714 ILE A N 1
ATOM 5683 C CA . ILE A 1 714 ? 30.378 -34.552 -14.990 1.00 94.75 714 ILE A CA 1
ATOM 5684 C C . ILE A 1 714 ? 29.063 -34.648 -15.777 1.00 94.75 714 ILE A C 1
ATOM 5686 O O . ILE A 1 714 ? 28.119 -33.918 -15.462 1.00 94.75 714 ILE A O 1
ATOM 5690 N N . PRO A 1 715 ? 28.988 -35.488 -16.827 1.00 96.31 715 PRO A N 1
ATOM 5691 C CA . PRO A 1 715 ? 27.739 -35.808 -17.520 1.00 96.31 715 PRO A CA 1
ATOM 5692 C C . PRO A 1 715 ? 26.697 -36.457 -16.603 1.00 96.31 715 PRO A C 1
ATOM 5694 O O . PRO A 1 715 ? 27.032 -37.082 -15.601 1.00 96.31 715 PRO A O 1
ATOM 5697 N N . PHE A 1 716 ? 25.418 -36.324 -16.943 1.00 97.25 716 PHE A N 1
ATOM 5698 C CA . PHE A 1 716 ? 24.365 -37.049 -16.235 1.00 97.25 716 PHE A CA 1
ATOM 5699 C C . PHE A 1 716 ? 24.364 -38.519 -16.669 1.00 97.25 716 PHE A C 1
ATOM 5701 O O . PHE A 1 716 ? 24.498 -38.782 -17.858 1.00 97.25 716 PHE A O 1
ATOM 5708 N N . SER A 1 717 ? 24.168 -39.462 -15.749 1.00 96.12 717 SER A N 1
ATOM 5709 C CA . SER A 1 717 ? 24.139 -40.903 -16.048 1.00 96.12 717 SER A CA 1
ATOM 5710 C C . SER A 1 717 ? 22.833 -41.534 -15.587 1.00 96.12 717 SER A C 1
ATOM 5712 O O . SER A 1 717 ? 22.335 -41.233 -14.504 1.00 96.12 717 SER A O 1
ATOM 5714 N N . THR A 1 718 ? 22.299 -42.448 -16.394 1.00 96.75 718 THR A N 1
ATOM 5715 C CA . THR A 1 718 ? 21.078 -43.235 -16.136 1.00 96.75 718 THR A CA 1
ATOM 5716 C C . THR A 1 718 ? 21.381 -44.718 -16.348 1.00 96.75 718 THR A C 1
ATOM 5718 O O . THR A 1 718 ? 22.430 -45.069 -16.886 1.00 96.75 718 THR A O 1
ATOM 5721 N N . TYR A 1 719 ? 20.487 -45.624 -15.941 1.00 94.88 719 TYR A N 1
ATOM 5722 C CA . TYR A 1 719 ? 20.777 -47.060 -16.059 1.00 94.88 719 TYR A CA 1
ATOM 5723 C C . TYR A 1 719 ? 20.960 -47.531 -17.514 1.00 94.88 719 TYR A C 1
ATOM 5725 O O . TYR A 1 719 ? 21.594 -48.559 -17.740 1.00 94.88 719 TYR A O 1
ATOM 5733 N N . ASP A 1 720 ? 20.393 -46.813 -18.491 1.00 96.06 720 ASP A N 1
ATOM 5734 C CA . ASP A 1 720 ? 20.479 -47.127 -19.921 1.00 96.06 720 ASP A CA 1
ATOM 5735 C C . ASP A 1 720 ? 21.493 -46.253 -20.683 1.00 96.06 720 ASP A C 1
ATOM 5737 O O . ASP A 1 720 ? 21.820 -46.579 -21.824 1.00 96.06 720 ASP A O 1
ATOM 5741 N N . HIS A 1 721 ? 22.025 -45.195 -20.059 1.00 94.19 721 HIS A N 1
ATOM 5742 C CA . HIS A 1 721 ? 23.078 -44.332 -20.609 1.00 94.19 721 HIS A CA 1
ATOM 5743 C C . HIS A 1 721 ? 24.139 -44.050 -19.547 1.00 94.19 721 HIS A C 1
ATOM 5745 O O . HIS A 1 721 ? 23.949 -43.213 -18.660 1.00 94.19 721 HIS A O 1
ATOM 5751 N N . ASP A 1 722 ? 25.252 -44.767 -19.666 1.00 91.25 722 ASP A N 1
ATOM 5752 C CA . ASP A 1 722 ? 26.372 -44.698 -18.741 1.00 91.25 722 ASP A CA 1
ATOM 5753 C C . ASP A 1 722 ? 27.403 -43.656 -19.188 1.00 91.25 722 ASP A C 1
ATOM 5755 O O . ASP A 1 722 ? 28.103 -43.833 -20.190 1.00 91.25 722 ASP A O 1
ATOM 5759 N N . TYR A 1 723 ? 27.465 -42.555 -18.448 1.00 89.94 723 TYR A N 1
ATOM 5760 C CA . TYR A 1 723 ? 28.442 -41.488 -18.630 1.00 89.94 723 TYR A CA 1
ATOM 5761 C C . TYR A 1 723 ? 29.185 -41.167 -17.327 1.00 89.94 723 TYR A C 1
ATOM 5763 O O . TYR A 1 723 ? 29.644 -40.036 -17.141 1.00 89.94 723 TYR A O 1
ATOM 5771 N N . ASP A 1 724 ? 29.268 -42.140 -16.412 1.00 83.56 724 ASP A N 1
ATOM 5772 C CA . ASP A 1 724 ? 30.044 -41.985 -15.187 1.00 83.56 724 ASP A CA 1
ATOM 5773 C C . ASP A 1 724 ? 31.558 -42.158 -15.450 1.00 83.56 724 ASP A C 1
ATOM 5775 O O . ASP A 1 724 ? 32.000 -42.381 -16.583 1.00 83.56 724 ASP A O 1
ATOM 5779 N N . ASN A 1 725 ? 32.398 -41.965 -14.425 1.00 81.62 725 ASN A N 1
ATOM 5780 C CA . ASN A 1 725 ? 33.856 -42.047 -14.587 1.00 81.62 725 ASN A CA 1
ATOM 5781 C C . ASN A 1 725 ? 34.419 -43.475 -14.412 1.00 81.62 725 ASN A C 1
ATOM 5783 O O . ASN A 1 725 ? 35.646 -43.643 -14.387 1.00 81.62 725 ASN A O 1
ATOM 5787 N N . LEU A 1 726 ? 33.575 -44.502 -14.262 1.00 83.12 726 LEU A N 1
ATOM 5788 C CA . LEU A 1 726 ? 33.979 -45.890 -14.062 1.00 83.12 726 LEU A CA 1
ATOM 5789 C C . LEU A 1 726 ? 33.800 -46.714 -15.337 1.00 83.12 726 LEU A C 1
ATOM 5791 O O . LEU A 1 726 ? 32.723 -46.915 -15.862 1.00 83.12 726 LEU A O 1
ATOM 5795 N N . PHE A 1 727 ? 34.893 -47.303 -15.816 1.00 78.88 727 PHE A N 1
ATOM 5796 C CA . PHE A 1 727 ? 34.850 -48.120 -17.034 1.00 78.88 727 PHE A CA 1
ATOM 5797 C C . PHE A 1 727 ? 34.256 -49.531 -16.833 1.00 78.88 727 PHE A C 1
ATOM 5799 O O . PHE A 1 727 ? 34.121 -50.273 -17.806 1.00 78.88 727 PHE A O 1
ATOM 5806 N N . TYR A 1 728 ? 34.022 -49.960 -15.588 1.00 81.69 728 TYR A N 1
ATOM 5807 C CA . TYR A 1 728 ? 33.685 -51.349 -15.230 1.00 81.69 728 TYR A CA 1
ATOM 5808 C C . TYR A 1 728 ? 32.397 -51.495 -14.415 1.00 81.69 728 TYR A C 1
ATOM 5810 O O . TYR A 1 728 ? 32.035 -52.619 -14.063 1.00 81.69 728 TYR A O 1
ATOM 5818 N N . ASP A 1 729 ? 31.739 -50.392 -14.088 1.00 85.19 729 ASP A N 1
ATOM 5819 C CA . ASP A 1 729 ? 30.504 -50.345 -13.315 1.00 85.19 729 ASP A CA 1
ATOM 5820 C C . ASP A 1 729 ? 29.621 -49.260 -13.931 1.00 85.19 729 ASP A C 1
ATOM 5822 O O . ASP A 1 729 ? 30.152 -48.351 -14.550 1.00 85.19 729 ASP A O 1
ATOM 5826 N N . ASN A 1 730 ? 28.308 -49.370 -13.763 1.00 90.19 730 ASN A N 1
ATOM 5827 C CA . ASN A 1 730 ? 27.374 -48.298 -14.085 1.00 90.19 730 ASN A CA 1
ATOM 5828 C C . ASN A 1 730 ? 26.705 -47.925 -12.768 1.00 90.19 730 ASN A C 1
ATOM 5830 O O . ASN A 1 730 ? 25.836 -48.646 -12.266 1.00 90.19 730 ASN A O 1
ATOM 5834 N N . CYS A 1 731 ? 27.115 -46.805 -12.186 1.00 92.38 731 CYS A N 1
ATOM 5835 C CA . CYS A 1 731 ? 26.659 -46.381 -10.871 1.00 92.38 731 CYS A CA 1
ATOM 5836 C C . CYS A 1 731 ? 25.140 -46.155 -10.835 1.00 92.38 731 CYS A C 1
ATOM 5838 O O . CYS A 1 731 ? 24.501 -46.453 -9.824 1.00 92.38 731 CYS A O 1
ATOM 5840 N N . ALA A 1 732 ? 24.544 -45.697 -11.940 1.00 92.44 732 ALA A N 1
ATOM 5841 C CA . ALA A 1 732 ? 23.101 -45.493 -12.030 1.00 92.44 732 ALA A CA 1
ATOM 5842 C C . ALA A 1 732 ? 22.324 -46.818 -11.996 1.00 92.44 732 ALA A C 1
ATOM 5844 O O . ALA A 1 732 ? 21.280 -46.924 -11.344 1.00 92.44 732 ALA A O 1
ATOM 5845 N N . LEU A 1 733 ? 22.859 -47.846 -12.662 1.00 92.38 733 LEU A N 1
ATOM 5846 C CA . LEU A 1 733 ? 22.349 -49.215 -12.625 1.00 92.38 733 LEU A CA 1
ATOM 5847 C C . LEU A 1 733 ? 22.550 -49.843 -11.238 1.00 92.38 733 LEU A C 1
ATOM 5849 O O . LEU A 1 733 ? 21.611 -50.411 -10.688 1.00 92.38 733 LEU A O 1
ATOM 5853 N N . THR A 1 734 ? 23.742 -49.706 -10.657 1.00 90.06 734 THR A N 1
ATOM 5854 C CA . THR A 1 734 ? 24.128 -50.344 -9.390 1.00 90.06 734 THR A CA 1
ATOM 5855 C C . THR A 1 734 ? 23.409 -49.743 -8.178 1.00 90.06 734 THR A C 1
ATOM 5857 O O . THR A 1 734 ? 22.999 -50.484 -7.283 1.00 90.06 734 THR A O 1
ATOM 5860 N N . TYR A 1 735 ? 23.195 -48.423 -8.152 1.00 88.94 735 TYR A N 1
ATOM 5861 C CA . TYR A 1 735 ? 22.611 -47.709 -7.005 1.00 88.94 735 TYR A CA 1
ATOM 5862 C C . TYR A 1 735 ? 21.188 -47.192 -7.226 1.00 88.94 735 TYR A C 1
ATOM 5864 O O . TYR A 1 735 ? 20.657 -46.475 -6.378 1.00 88.94 735 TYR A O 1
ATOM 5872 N N . HIS A 1 736 ? 20.546 -47.622 -8.315 1.00 89.62 736 HIS A N 1
ATOM 5873 C CA . HIS A 1 736 ? 19.118 -47.448 -8.580 1.00 89.62 736 HIS A CA 1
ATOM 5874 C C . HIS A 1 736 ? 18.652 -45.983 -8.553 1.00 89.62 736 HIS A C 1
ATOM 5876 O O . HIS A 1 736 ? 17.822 -45.588 -7.734 1.00 89.62 736 HIS A O 1
ATOM 5882 N N . GLY A 1 737 ? 19.178 -45.185 -9.478 1.00 92.88 737 GLY A N 1
ATOM 5883 C CA . GLY A 1 737 ? 18.765 -43.801 -9.705 1.00 92.88 737 GLY A CA 1
ATOM 5884 C C . GLY A 1 737 ? 19.750 -43.090 -10.623 1.00 92.88 737 GLY A C 1
ATOM 5885 O O . GLY A 1 737 ? 20.877 -43.550 -10.788 1.00 92.88 737 GLY A O 1
ATOM 5886 N N . ALA A 1 738 ? 19.333 -41.996 -11.253 1.00 95.62 738 ALA A N 1
ATOM 5887 C CA . ALA A 1 738 ? 20.211 -41.229 -12.134 1.00 95.62 738 ALA A CA 1
ATOM 5888 C C . ALA A 1 738 ? 20.849 -40.041 -11.412 1.00 95.62 738 ALA A C 1
ATOM 5890 O O . ALA A 1 738 ? 20.192 -39.370 -10.609 1.00 95.62 738 ALA A O 1
ATOM 5891 N N . TRP A 1 739 ? 22.110 -39.751 -11.719 1.00 95.69 739 TRP A N 1
ATOM 5892 C CA . TRP A 1 739 ? 22.857 -38.651 -11.109 1.00 95.69 739 TRP A CA 1
ATOM 5893 C C . TRP A 1 739 ? 24.084 -38.269 -11.942 1.00 95.69 739 TRP A C 1
ATOM 5895 O O . TRP A 1 739 ? 24.418 -38.930 -12.923 1.00 95.69 739 TRP A O 1
ATOM 5905 N N . TRP A 1 740 ? 24.789 -37.222 -11.515 1.00 95.31 740 TRP A N 1
ATOM 5906 C CA . TRP A 1 740 ? 26.132 -36.890 -11.995 1.00 95.31 740 TRP A CA 1
ATOM 5907 C C . TRP A 1 740 ? 27.165 -37.718 -11.225 1.00 95.31 740 TRP A C 1
ATOM 5909 O O . TRP A 1 740 ? 27.754 -37.251 -10.249 1.00 95.31 740 TRP A O 1
ATOM 5919 N N . PHE A 1 741 ? 27.309 -38.987 -11.609 1.00 92.38 741 PHE A N 1
ATOM 5920 C CA . PHE A 1 741 ? 28.171 -39.938 -10.911 1.00 92.38 741 PHE A CA 1
ATOM 5921 C C . PHE A 1 741 ? 29.637 -39.793 -11.329 1.00 92.38 741 PHE A C 1
ATOM 5923 O O . PHE A 1 741 ? 29.988 -39.820 -12.505 1.00 92.38 741 PHE A O 1
ATOM 5930 N N . THR A 1 742 ? 30.508 -39.684 -10.336 1.00 85.75 742 THR A N 1
ATOM 5931 C CA . THR A 1 742 ? 31.967 -39.670 -10.482 1.00 85.75 742 THR A CA 1
ATOM 5932 C C . THR A 1 742 ? 32.503 -41.087 -10.249 1.00 85.75 742 THR A C 1
ATOM 5934 O O . THR A 1 742 ? 32.418 -41.935 -11.127 1.00 85.75 742 THR A O 1
ATOM 5937 N N . ASN A 1 743 ? 33.013 -41.384 -9.051 1.00 84.19 743 ASN A N 1
ATOM 5938 C CA . ASN A 1 743 ? 33.279 -42.733 -8.559 1.00 84.19 743 ASN A CA 1
ATOM 5939 C C . ASN A 1 743 ? 32.049 -43.213 -7.773 1.00 84.19 743 ASN A C 1
ATOM 5941 O O . ASN A 1 743 ? 32.090 -43.423 -6.557 1.00 84.19 743 ASN A O 1
ATOM 5945 N N . CYS A 1 744 ? 30.927 -43.272 -8.486 1.00 85.94 744 CYS A N 1
ATOM 5946 C CA . CYS A 1 744 ? 29.579 -43.345 -7.946 1.00 85.94 744 CYS A CA 1
ATOM 5947 C C . CYS A 1 744 ? 29.213 -42.104 -7.136 1.00 85.94 744 CYS A C 1
ATOM 5949 O O . CYS A 1 744 ? 28.976 -41.084 -7.771 1.00 85.94 744 CYS A O 1
ATOM 5951 N N . PHE A 1 745 ? 29.122 -42.114 -5.804 1.00 82.25 745 PHE A N 1
ATOM 5952 C CA . PHE A 1 745 ? 28.546 -40.948 -5.123 1.00 82.25 745 PHE A CA 1
ATOM 5953 C C . PHE A 1 745 ? 29.152 -40.589 -3.764 1.00 82.25 745 PHE A C 1
ATOM 5955 O O . PHE A 1 745 ? 29.243 -41.410 -2.849 1.00 82.25 745 PHE A O 1
ATOM 5962 N N . GLN A 1 746 ? 29.413 -39.292 -3.583 1.00 87.50 746 GLN A N 1
ATOM 5963 C CA . GLN A 1 746 ? 29.234 -38.605 -2.298 1.00 87.50 746 GLN A CA 1
ATOM 5964 C C . GLN A 1 746 ? 27.819 -38.037 -2.111 1.00 87.50 746 GLN A C 1
ATOM 5966 O O . GLN A 1 746 ? 27.359 -37.881 -0.977 1.00 87.50 746 GLN A O 1
ATOM 5971 N N . SER A 1 747 ? 27.108 -37.773 -3.208 1.00 90.56 747 SER A N 1
ATOM 5972 C CA . SER A 1 747 ? 25.702 -37.364 -3.219 1.00 90.56 747 SER A CA 1
ATOM 5973 C C . SER A 1 747 ? 24.912 -38.174 -4.241 1.00 90.56 747 SER A C 1
ATOM 5975 O O . SER A 1 747 ? 25.385 -38.410 -5.345 1.00 90.56 747 SER A O 1
ATOM 5977 N N . HIS A 1 748 ? 23.713 -38.614 -3.866 1.00 92.31 748 HIS A N 1
ATOM 5978 C CA . HIS A 1 748 ? 22.776 -39.277 -4.771 1.00 92.31 748 HIS A CA 1
ATOM 5979 C C . HIS A 1 748 ? 21.359 -39.153 -4.203 1.00 92.31 748 HIS A C 1
ATOM 5981 O O . HIS A 1 748 ? 20.927 -39.974 -3.399 1.00 92.31 748 HIS A O 1
ATOM 5987 N N . LEU A 1 749 ? 20.626 -38.103 -4.582 1.00 95.25 749 LEU A N 1
ATOM 5988 C CA . LEU A 1 749 ? 19.284 -37.832 -4.031 1.00 95.25 749 LEU A CA 1
ATOM 5989 C C . LEU A 1 749 ? 18.151 -38.500 -4.831 1.00 95.25 749 LEU A C 1
ATOM 5991 O O . LEU A 1 749 ? 16.985 -38.463 -4.434 1.00 95.25 749 LEU A O 1
ATOM 5995 N N . ASN A 1 750 ? 18.508 -39.164 -5.929 1.00 95.88 750 ASN A N 1
ATOM 5996 C CA . ASN A 1 750 ? 17.596 -39.867 -6.824 1.00 95.88 750 ASN A CA 1
ATOM 5997 C C . ASN A 1 750 ? 17.544 -41.386 -6.579 1.00 95.88 750 ASN A C 1
ATOM 5999 O O . ASN A 1 750 ? 16.862 -42.088 -7.315 1.00 95.88 750 ASN A O 1
ATOM 6003 N N . GLY A 1 751 ? 18.190 -41.883 -5.520 1.00 92.25 751 GLY A N 1
ATOM 6004 C CA . GLY A 1 751 ? 18.146 -43.297 -5.146 1.00 92.25 751 GLY A CA 1
ATOM 6005 C C . GLY A 1 751 ? 16.759 -43.781 -4.705 1.00 92.25 751 GLY A C 1
ATOM 6006 O O . GLY A 1 751 ? 15.804 -43.006 -4.559 1.00 92.25 751 GLY A O 1
ATOM 6007 N N . ALA A 1 752 ? 16.649 -45.076 -4.435 1.00 90.12 752 ALA A N 1
ATOM 6008 C CA . ALA A 1 752 ? 15.468 -45.720 -3.879 1.00 90.12 752 ALA A CA 1
ATOM 6009 C C . ALA A 1 752 ? 15.047 -45.105 -2.530 1.00 90.12 752 ALA A C 1
ATOM 6011 O O . ALA A 1 752 ? 15.863 -44.812 -1.658 1.00 90.12 752 ALA A O 1
ATOM 6012 N N . TYR A 1 753 ? 13.738 -44.947 -2.320 1.00 88.19 753 TYR A N 1
ATOM 6013 C CA . TYR A 1 753 ? 13.216 -44.373 -1.080 1.00 88.19 753 TYR A CA 1
ATOM 6014 C C . TYR A 1 753 ? 13.173 -45.409 0.056 1.00 88.19 753 TYR A C 1
ATOM 6016 O O . TYR A 1 753 ? 12.300 -46.279 0.098 1.00 88.19 753 TYR A O 1
ATOM 6024 N N . ILE A 1 754 ? 14.104 -45.311 1.009 1.00 84.94 754 ILE A N 1
ATOM 6025 C CA . ILE A 1 754 ? 14.264 -46.285 2.100 1.00 84.94 754 ILE A CA 1
ATOM 6026 C C . ILE A 1 754 ? 13.634 -45.760 3.401 1.00 84.94 754 ILE A C 1
ATOM 6028 O O . ILE A 1 754 ? 14.138 -44.833 4.033 1.00 84.94 754 ILE A O 1
ATOM 6032 N N . ARG A 1 755 ? 12.546 -46.405 3.854 1.00 75.50 755 ARG A N 1
ATOM 6033 C CA . ARG A 1 755 ? 11.749 -46.030 5.048 1.00 75.50 755 ARG A CA 1
ATOM 6034 C C . ARG A 1 755 ? 12.362 -46.434 6.403 1.00 75.50 755 ARG A C 1
ATOM 6036 O O . ARG A 1 755 ? 11.630 -46.785 7.327 1.00 75.50 755 ARG A O 1
ATOM 6043 N N . SER A 1 756 ? 13.688 -46.440 6.547 1.00 67.00 756 SER A N 1
ATOM 6044 C CA . SER A 1 756 ? 14.328 -46.765 7.831 1.00 67.00 756 SER A CA 1
ATOM 6045 C C . SER A 1 756 ? 15.772 -46.256 7.931 1.00 67.00 756 SER A C 1
ATOM 6047 O O . SER A 1 756 ? 16.566 -46.558 7.039 1.00 67.00 756 SER A O 1
ATOM 6049 N N . PRO A 1 757 ? 16.165 -45.614 9.051 1.00 56.28 757 PRO A N 1
ATOM 6050 C CA . PRO A 1 757 ? 17.570 -45.331 9.369 1.00 56.28 757 PRO A CA 1
ATOM 6051 C C . PRO A 1 757 ? 18.431 -46.597 9.553 1.00 56.28 757 PRO A C 1
ATOM 6053 O O . PRO A 1 757 ? 19.653 -46.513 9.543 1.00 56.28 757 PRO A O 1
ATOM 6056 N N . LEU A 1 758 ? 17.803 -47.766 9.758 1.00 53.12 758 LEU A N 1
ATOM 6057 C CA . LEU A 1 758 ? 18.439 -49.031 10.155 1.00 53.12 758 LEU A CA 1
ATOM 6058 C C . LEU A 1 758 ? 18.485 -50.081 9.028 1.00 53.12 758 LEU A C 1
ATOM 6060 O O . LEU A 1 758 ? 18.724 -51.260 9.298 1.00 53.12 758 LEU A O 1
ATOM 6064 N N . ALA A 1 759 ? 18.237 -49.698 7.771 1.00 53.94 759 ALA A N 1
ATOM 6065 C CA . ALA A 1 759 ? 18.296 -50.634 6.651 1.00 53.94 759 ALA A CA 1
ATOM 6066 C C . ALA A 1 759 ? 19.735 -51.162 6.469 1.00 53.94 759 ALA A C 1
ATOM 6068 O O . ALA A 1 759 ? 20.614 -50.455 5.992 1.00 53.94 759 ALA A O 1
ATOM 6069 N N . LEU A 1 760 ? 19.953 -52.406 6.904 1.00 50.56 760 LEU A N 1
ATOM 6070 C CA . LEU A 1 760 ? 21.183 -53.211 6.887 1.00 50.56 760 LEU A CA 1
ATOM 6071 C C . LEU A 1 760 ? 22.186 -52.848 5.767 1.00 50.56 760 LEU A C 1
ATOM 6073 O O . LEU A 1 760 ? 21.809 -52.699 4.607 1.00 50.56 760 LEU A O 1
ATOM 6077 N N . GLN A 1 761 ? 23.471 -52.786 6.145 1.00 55.09 761 GLN A N 1
ATOM 6078 C CA . GLN A 1 761 ? 24.677 -52.261 5.463 1.00 55.09 761 GLN A CA 1
ATOM 6079 C C . GLN A 1 761 ? 24.827 -52.390 3.925 1.00 55.09 761 GLN A C 1
ATOM 6081 O O . GLN A 1 761 ? 25.648 -51.666 3.365 1.00 55.09 761 GLN A O 1
ATOM 6086 N N . ASN A 1 762 ? 24.055 -53.235 3.233 1.00 50.94 762 ASN A N 1
ATOM 6087 C CA . ASN A 1 762 ? 24.079 -53.358 1.768 1.00 50.94 762 ASN A CA 1
ATOM 6088 C C . ASN A 1 762 ? 22.901 -52.661 1.068 1.00 50.94 762 ASN A C 1
ATOM 6090 O O . ASN A 1 762 ? 23.096 -52.106 -0.005 1.00 50.94 762 ASN A O 1
ATOM 6094 N N . THR A 1 763 ? 21.702 -52.627 1.664 1.00 56.62 763 THR A N 1
ATOM 6095 C CA . THR A 1 763 ? 20.553 -51.895 1.091 1.00 56.62 763 THR A CA 1
ATOM 6096 C C . THR A 1 763 ? 20.647 -50.394 1.329 1.00 56.62 763 THR A C 1
ATOM 6098 O O . THR A 1 763 ? 20.065 -49.628 0.572 1.00 56.62 763 THR A O 1
ATOM 6101 N N . ALA A 1 764 ? 21.402 -49.969 2.351 1.00 61.25 764 ALA A N 1
ATOM 6102 C CA . ALA A 1 764 ? 21.569 -48.563 2.701 1.00 61.25 764 ALA A CA 1
ATOM 6103 C C . ALA A 1 764 ? 22.095 -47.714 1.541 1.00 61.25 764 ALA A C 1
ATOM 6105 O O . ALA A 1 764 ? 21.663 -46.580 1.438 1.00 61.25 764 ALA A O 1
ATOM 6106 N N . ARG A 1 765 ? 22.976 -48.260 0.683 1.00 73.94 765 ARG A N 1
ATOM 6107 C CA . ARG A 1 765 ? 23.685 -47.530 -0.389 1.00 73.94 765 ARG A CA 1
ATOM 6108 C C . ARG A 1 765 ? 22.819 -47.133 -1.585 1.00 73.94 765 ARG A C 1
ATOM 6110 O O . ARG A 1 765 ? 23.263 -46.352 -2.416 1.00 73.94 765 ARG A O 1
ATOM 6117 N N . ASN A 1 766 ? 21.608 -47.669 -1.674 1.00 81.44 766 ASN A N 1
ATOM 6118 C CA . ASN A 1 766 ? 20.674 -47.326 -2.743 1.00 81.44 766 ASN A CA 1
ATOM 6119 C C . ASN A 1 766 ? 19.749 -46.176 -2.319 1.00 81.44 766 ASN A C 1
ATOM 6121 O O . ASN A 1 766 ? 18.788 -45.901 -3.019 1.00 81.44 766 ASN A O 1
ATOM 6125 N N . GLY A 1 767 ? 19.976 -45.562 -1.152 1.00 87.94 767 GLY A N 1
ATOM 6126 C CA . GLY A 1 767 ? 19.118 -44.532 -0.577 1.00 87.94 767 GLY A CA 1
ATOM 6127 C C . GLY A 1 767 ? 19.369 -43.125 -1.122 1.00 87.94 767 GLY A C 1
ATOM 6128 O O . GLY A 1 767 ? 20.133 -42.911 -2.060 1.00 87.94 767 GLY A O 1
ATOM 6129 N N . LEU A 1 768 ? 18.734 -42.142 -0.483 1.00 91.56 768 LEU A N 1
ATOM 6130 C CA . LEU A 1 768 ? 18.919 -40.718 -0.766 1.00 91.56 768 LEU A CA 1
ATOM 6131 C C . LEU A 1 768 ? 20.134 -40.212 0.024 1.00 91.56 768 LEU A C 1
ATOM 6133 O O . LEU A 1 768 ? 20.018 -39.955 1.224 1.00 91.56 768 LEU A O 1
ATOM 6137 N N . HIS A 1 769 ? 21.294 -40.088 -0.617 1.00 89.75 769 HIS A N 1
ATOM 6138 C CA . HIS A 1 769 ? 22.576 -39.870 0.059 1.00 89.75 769 HIS A CA 1
ATOM 6139 C C . HIS A 1 769 ? 23.117 -38.442 -0.023 1.00 89.75 769 HIS A C 1
ATOM 6141 O O . HIS A 1 769 ? 23.152 -37.835 -1.094 1.00 89.75 769 HIS A O 1
ATOM 6147 N N . TRP A 1 770 ? 23.628 -37.965 1.118 1.00 92.31 770 TRP A N 1
ATOM 6148 C CA . TRP A 1 770 ? 24.422 -36.741 1.255 1.00 92.31 770 TRP A CA 1
ATOM 6149 C C . TRP A 1 770 ? 25.517 -36.941 2.315 1.00 92.31 770 TRP A C 1
ATOM 6151 O O . TRP A 1 770 ? 25.313 -36.719 3.516 1.00 92.31 770 TRP A O 1
ATOM 6161 N N . ASN A 1 771 ? 26.676 -37.440 1.885 1.00 89.31 771 ASN A N 1
ATOM 6162 C CA . ASN A 1 771 ? 27.678 -38.009 2.789 1.00 89.31 771 ASN A CA 1
ATOM 6163 C C . ASN A 1 771 ? 28.387 -36.981 3.677 1.00 89.31 771 ASN A C 1
ATOM 6165 O O . ASN A 1 771 ? 28.831 -37.338 4.768 1.00 89.31 771 ASN A O 1
ATOM 6169 N N . SER A 1 772 ? 28.463 -35.716 3.256 1.00 89.12 772 SER A N 1
ATOM 6170 C CA . SER A 1 772 ? 29.094 -34.646 4.046 1.00 89.12 772 SER A CA 1
ATOM 6171 C C . SER A 1 772 ? 28.314 -34.317 5.318 1.00 89.12 772 SER A C 1
ATOM 6173 O O . SER A 1 772 ? 28.887 -33.774 6.261 1.00 89.12 772 SER A O 1
ATOM 6175 N N . TYR A 1 773 ? 27.031 -34.690 5.369 1.00 87.31 773 TYR A N 1
ATOM 6176 C CA . TYR A 1 773 ? 26.217 -34.623 6.577 1.00 87.31 773 TYR A CA 1
ATOM 6177 C C . TYR A 1 773 ? 26.122 -35.982 7.277 1.00 87.31 773 TYR A C 1
ATOM 6179 O O . TYR A 1 773 ? 26.412 -36.088 8.469 1.00 87.31 773 TYR A O 1
ATOM 6187 N N . ALA A 1 774 ? 25.704 -37.024 6.550 1.00 83.31 774 ALA A N 1
ATOM 6188 C CA . ALA A 1 774 ? 25.485 -38.348 7.119 1.00 83.31 774 ALA A CA 1
ATOM 6189 C C . ALA A 1 774 ? 25.856 -39.455 6.126 1.00 83.31 774 ALA A C 1
ATOM 6191 O O . ALA A 1 774 ? 25.128 -39.752 5.177 1.00 83.31 774 ALA A O 1
ATOM 6192 N N . LEU A 1 775 ? 26.997 -40.093 6.382 1.00 82.50 775 LEU A N 1
ATOM 6193 C CA . LEU A 1 775 ? 27.529 -41.171 5.557 1.00 82.50 775 LEU A CA 1
ATOM 6194 C C . LEU A 1 775 ? 26.596 -42.397 5.577 1.00 82.50 775 LEU A C 1
ATOM 6196 O O . LEU A 1 775 ? 26.334 -42.962 6.637 1.00 82.50 775 LEU A O 1
ATOM 6200 N N . TYR A 1 776 ? 26.129 -42.821 4.399 1.00 73.69 776 TYR A N 1
ATOM 6201 C CA . TYR A 1 776 ? 25.242 -43.983 4.196 1.00 73.69 776 TYR A CA 1
ATOM 6202 C C . TYR A 1 776 ? 23.886 -43.941 4.923 1.00 73.69 776 TYR A C 1
ATOM 6204 O O . TYR A 1 776 ? 23.235 -44.977 5.066 1.00 73.69 776 TYR A O 1
ATOM 6212 N N . HIS A 1 777 ? 23.412 -42.763 5.333 1.00 79.88 777 HIS A N 1
ATOM 6213 C CA . HIS A 1 777 ? 22.049 -42.601 5.843 1.00 79.88 777 HIS A CA 1
ATOM 6214 C C . HIS A 1 777 ? 21.148 -42.000 4.766 1.00 79.88 777 HIS A C 1
ATOM 6216 O O . HIS A 1 777 ? 21.470 -40.963 4.189 1.00 79.88 777 HIS A O 1
ATOM 6222 N N . SER A 1 778 ? 20.021 -42.663 4.496 1.00 86.81 778 SER A N 1
ATOM 6223 C CA . SER A 1 778 ? 19.030 -42.164 3.541 1.00 86.81 778 SER A CA 1
ATOM 6224 C C . SER A 1 778 ? 18.232 -41.015 4.150 1.00 86.81 778 SER A C 1
ATOM 6226 O O . SER A 1 778 ? 17.693 -41.144 5.253 1.00 86.81 778 SER A O 1
ATOM 6228 N N . MET A 1 779 ? 18.091 -39.923 3.403 1.00 89.69 779 MET A N 1
ATOM 6229 C CA . MET A 1 779 ? 17.225 -38.805 3.777 1.00 89.69 779 MET A CA 1
ATOM 6230 C C . MET A 1 779 ? 15.745 -39.198 3.743 1.00 89.69 779 MET A C 1
ATOM 6232 O O . MET A 1 779 ? 15.337 -40.081 2.985 1.00 89.69 779 MET A O 1
ATOM 6236 N N . LYS A 1 780 ? 14.947 -38.533 4.583 1.00 90.50 780 LYS A N 1
ATOM 6237 C CA . LYS A 1 780 ? 13.487 -38.668 4.648 1.00 90.50 780 LYS A CA 1
ATOM 6238 C C . LYS A 1 780 ? 12.799 -37.773 3.613 1.00 90.50 780 LYS A C 1
ATOM 6240 O O . LYS A 1 780 ? 11.875 -38.231 2.950 1.00 90.50 780 LYS A O 1
ATOM 6245 N N . HIS A 1 781 ? 13.252 -36.526 3.478 1.00 93.62 781 HIS A N 1
ATOM 6246 C CA . HIS A 1 781 ? 12.779 -35.581 2.462 1.00 93.62 781 HIS A CA 1
ATOM 6247 C C . HIS A 1 781 ? 13.965 -34.883 1.803 1.00 93.62 781 HIS A C 1
ATOM 6249 O O . HIS A 1 781 ? 14.951 -34.576 2.480 1.00 93.62 781 HIS A O 1
ATOM 6255 N N . THR A 1 782 ? 13.869 -34.626 0.501 1.00 96.50 782 THR A N 1
ATOM 6256 C CA . THR A 1 782 ? 14.850 -33.815 -0.228 1.00 96.50 782 THR A CA 1
ATOM 6257 C C . THR A 1 782 ? 14.131 -32.910 -1.213 1.00 96.50 782 THR A C 1
ATOM 6259 O O . THR A 1 782 ? 13.255 -33.366 -1.949 1.00 96.50 782 THR A O 1
ATOM 6262 N N . THR A 1 783 ? 14.526 -31.645 -1.248 1.00 98.00 783 THR A N 1
ATOM 6263 C CA . THR A 1 783 ? 14.017 -30.677 -2.218 1.00 98.00 783 THR A CA 1
ATOM 6264 C C . THR A 1 783 ? 15.197 -29.960 -2.841 1.00 98.00 783 THR A C 1
ATOM 6266 O O . THR A 1 783 ? 15.970 -29.320 -2.130 1.00 98.00 783 THR A O 1
ATOM 6269 N N . MET A 1 784 ? 15.337 -30.050 -4.162 1.00 98.38 784 MET A N 1
ATOM 6270 C CA . MET A 1 784 ? 16.269 -29.210 -4.914 1.00 98.38 784 MET A CA 1
ATOM 6271 C C . MET A 1 784 ? 15.482 -28.103 -5.597 1.00 98.38 784 MET A C 1
ATOM 6273 O O . MET A 1 784 ? 14.491 -28.362 -6.288 1.00 98.38 784 MET A O 1
ATOM 6277 N N . ARG A 1 785 ? 15.935 -26.867 -5.423 1.00 97.56 785 ARG A N 1
ATOM 6278 C CA . ARG A 1 785 ? 15.288 -25.682 -5.975 1.00 97.56 785 ARG A CA 1
ATOM 6279 C C . ARG A 1 785 ? 16.309 -24.680 -6.476 1.00 97.56 785 ARG A C 1
ATOM 6281 O O . ARG A 1 785 ? 17.406 -24.572 -5.930 1.00 97.56 785 ARG A O 1
ATOM 6288 N N . ILE A 1 786 ? 15.929 -23.965 -7.523 1.00 97.56 786 ILE A N 1
ATOM 6289 C CA . ILE A 1 786 ? 16.776 -22.990 -8.194 1.00 97.56 786 ILE A CA 1
ATOM 6290 C C . ILE A 1 786 ? 16.095 -21.633 -8.252 1.00 97.56 786 ILE A C 1
ATOM 6292 O O . ILE A 1 786 ? 14.867 -21.536 -8.267 1.00 97.56 786 ILE A O 1
ATOM 6296 N N . ARG A 1 787 ? 16.910 -20.592 -8.320 1.00 92.50 787 ARG A N 1
ATOM 6297 C CA . ARG A 1 787 ? 16.475 -19.228 -8.619 1.00 92.50 787 ARG A CA 1
ATOM 6298 C C . ARG A 1 787 ? 17.574 -18.490 -9.357 1.00 92.50 787 ARG A C 1
ATOM 6300 O O . ARG A 1 787 ? 18.740 -18.882 -9.244 1.00 92.50 787 ARG A O 1
ATOM 6307 N N . ARG A 1 788 ? 17.230 -17.406 -10.046 1.00 86.19 788 ARG A N 1
ATOM 6308 C CA . ARG A 1 788 ? 18.236 -16.497 -10.594 1.00 86.19 788 ARG A CA 1
ATOM 6309 C C . ARG A 1 788 ? 19.098 -15.908 -9.475 1.00 86.19 788 ARG A C 1
ATOM 6311 O O . ARG A 1 788 ? 18.620 -15.549 -8.399 1.00 86.19 788 ARG A O 1
ATOM 6318 N N . GLN A 1 789 ? 20.401 -15.862 -9.727 1.00 73.69 789 GLN A N 1
ATOM 6319 C CA . GLN A 1 789 ? 21.354 -15.124 -8.917 1.00 73.69 789 GLN A CA 1
ATOM 6320 C C . GLN A 1 789 ? 21.247 -13.657 -9.321 1.00 73.69 789 GLN A C 1
ATOM 6322 O O . GLN A 1 789 ? 21.720 -13.271 -10.392 1.00 73.69 789 GLN A O 1
ATOM 6327 N N . ASN A 1 790 ? 20.645 -12.843 -8.460 1.00 58.22 790 ASN A N 1
ATOM 6328 C CA . ASN A 1 790 ? 20.661 -11.398 -8.645 1.00 58.22 790 ASN A CA 1
ATOM 6329 C C . ASN A 1 790 ? 22.111 -10.910 -8.524 1.00 58.22 790 ASN A C 1
ATOM 6331 O O . ASN A 1 790 ? 22.900 -11.435 -7.731 1.00 58.22 790 ASN A O 1
ATOM 6335 N N . THR A 1 791 ? 22.483 -9.923 -9.334 1.00 38.88 791 THR A N 1
ATOM 6336 C CA . THR A 1 791 ? 23.864 -9.447 -9.525 1.00 38.88 791 THR A CA 1
ATOM 6337 C C . THR A 1 791 ? 24.570 -9.004 -8.231 1.00 38.88 791 THR A C 1
ATOM 6339 O O . THR A 1 791 ? 25.798 -8.942 -8.209 1.00 38.88 791 THR A O 1
ATOM 6342 N N . PHE A 1 792 ? 23.828 -8.794 -7.139 1.00 38.75 792 PHE A N 1
ATOM 6343 C CA . PHE A 1 792 ? 24.312 -8.354 -5.822 1.00 38.75 792 PHE A CA 1
ATOM 6344 C C . PHE A 1 792 ? 24.862 -9.447 -4.907 1.00 38.75 792 PHE A C 1
ATOM 6346 O O . PHE A 1 792 ? 25.450 -9.138 -3.877 1.00 38.75 792 PHE A O 1
ATOM 6353 N N . GLU A 1 793 ? 24.744 -10.724 -5.270 1.00 38.09 793 GLU A N 1
ATOM 6354 C CA . GLU A 1 793 ? 25.268 -11.824 -4.446 1.00 38.09 793 GLU A CA 1
ATOM 6355 C C . GLU A 1 793 ? 26.722 -12.220 -4.781 1.00 38.09 793 GLU A C 1
ATOM 6357 O O . GLU A 1 793 ? 27.193 -13.265 -4.328 1.00 38.09 793 GLU A O 1
ATOM 6362 N N . MET A 1 794 ? 27.434 -11.408 -5.578 1.00 32.00 794 MET A N 1
ATOM 6363 C CA . MET A 1 794 ? 28.795 -11.691 -6.069 1.00 32.00 794 MET A CA 1
ATOM 6364 C C . MET A 1 794 ? 29.951 -11.094 -5.243 1.00 32.00 794 MET A C 1
ATOM 6366 O O . MET A 1 794 ? 31.095 -11.227 -5.678 1.00 32.00 794 MET A O 1
ATOM 6370 N N . ASN A 1 795 ? 29.697 -10.505 -4.068 1.00 28.92 795 ASN A N 1
ATOM 6371 C CA . ASN A 1 795 ? 30.753 -10.042 -3.153 1.00 28.92 795 ASN A CA 1
ATOM 6372 C C . ASN A 1 795 ? 30.653 -10.673 -1.764 1.00 28.92 795 ASN A C 1
ATOM 6374 O O . ASN A 1 795 ? 29.594 -10.515 -1.116 1.00 28.92 795 ASN A O 1
#

Foldseek 3Di:
DDPVLLLVVLCCCPLCCLLAPPPLFDDDDCFPQLFPLLVVQQLVLLLLVLLCVVVVDASLVSLLVLLVLAPPSNSVSSVVVCVVCVVLSRVCVVVVHHSNLSCVLLPSGHDDPPADHFDLPDDPDPVVSVVSSVVSCVVPVPSVPDSPDDPPCVDVVNVVSSVLVCCQRPQVAASAQQQPLREEQDCFSSHLLFFFHFLDSNDSQAEAFFDDDQLQQPHRRRNLQQHHADPVVRGGRSCVFPVPWQAAFEEELEECQLQVQADFLLSQFSNNRHSLSNVCVSRCSRRVSGRNCQFAANNQAADDRPRADDGRDHPQVVLCQQGSSNHRRYGYLYYHLDDLVSSLSSVVSDRADQPGGRFYAYEYYYAPNLQFFLDPVSLVSHHALVRLLVSLLSSVVVCLRGGHALYAYEYEAHDLLQCLCVLFQAPFFSNQPGDHTRGLQSVLVSSSSSSNQRGVQRSHPPSVSSVSSSVRSVSSLVSSQVSQVVDDHRRYHGDYYYQCVVQLQVVQVVVVDDSQQQAHRHSSGHGGSSSRNSSSVVVVVCCVVPPVVSRMGRRPCSVVCCVQRQFQDQQSVCSNHVDDDQKDKDWGDHNPRPDIDIFIWGADPSGTKTWQFKDAAQPDAQQDFDVCQQCKDDDNVHGIGNHLVVQQSNCVSAFKKKKKWFAAPPDDIFIKIFRGWHFDDVVLQRQIATHHTDPVRGRLDDWAPDPVDHLHRAHKAHLVRARECDPPDRLNVQLRHIDSHYVNGCFDQNFGDDPDQPDPPRNLSRAGHNVSRPNSGHTNIMIMIMDHNSPVVPD

pLDDT: mean 85.79, std 15.92, range [28.92, 98.81]